Protein AF-V4PB56-F1 (afdb_monomer_lite)

Radius of gyration: 33.71 Å; chains: 1; bounding box: 102×96×97 Å

Secondary structure (DSSP, 8-state):
--------HHHHHHHHHHHHHHHHHHHHHHTTSHHHHHHHTTT-HHHHHHHHHHHHHHHHHTS---SS--HHHHHHHHHHHHHHHHHHTPPPP-----SS-TTSSTTTGGG----HHHHHHHHHHHHHHTT--------PPPP--S---TT-EEE-TTT--EEEEEEEEETTEEEESS-EEE-SS-TT--HHHHHTT-EEEEHHHHSS-EEEEEEEEEE-TTT--EEEEEEE-TTS-EEEEE--EE-SS-SS--PPPP--SS---PPPPTT-BS-EEEEEEPPPPPPPPPEEEEEETTEEEEEPPPPPPPPPPPPPEEEEE-GGG--EEE-STT--SEEEEEEPPPPPPPPPEEEEES-PPPPPPPPPPPPPEEEEE-S-EEEESTT--SEEEEEE--PPPPPPPEEEEEEEPPPPPPP-----EEEEE-S-EEEESTT--SEEEEEEPPPPPPPPPEEEEEEEPPP--PPPPP--EEEEE-SEEEEESTT--SEEEEEEPPPPPPPPPEESSEEPPPS-PPPPPPP--EEEEE-TT-EEEEESTT--SEEEEEEPPPPPPPPPEESSEEEPPPPPPPPPP--EEEEE-TT-EEEEESTT--SEEEEEEPPPPPPPPPEESSEEEPPPP-PPPPP--EEEEE-TT-EEEEESTT--SEEEEEEPPPPPPPPPEESSEEEPPP--PPPPPPPEEEEE-SEEEEESTT--SEEEEEEPPPPPPPPPEESSEEEPPPPPPPPPPPPEEEEE-S-EEES-TTS-TTS-B---SEEEEEEPPPPPPPPPEESSEEEPPPPPPPPPPPPEEEEE-S-EEEESBT--SEEEEEEPPPPPPPPPEEEEEEEPPPPPPSTT-PPPPEEEEE-S-EEEESTT--SEEEEEEPPPPPPPPPEEEEEEEEPPPP-PPPPPPPEEEEE-S-EEEESTT--SEEEEEEPPPPPPPPPEEEEESSEEEEEPPPPPPPPPPPPEEEEE--EEEE-STT-EEEEPPEEEE-STT--SEEEEEEPPPPPPPPPEEEEEEEESEEEEEEEPPPPPPPPPPPPEEEEE--EEEE-STT--SEEEEEEPPPPPPPPPEEEEEEEEESSS-EEEEEEEEPPPPPPPPPP--EEEEE-S-EEE-STT--SEEEEEEPPPPPPPPPEEEEEEEEESS-EEEEEEEEPPPPP-

Sequence (1168 aa):
MTQSAKGSRAARLTKLVSYLEQLADQWQSDLRDPAVASAFHDRYSSGIRDLEATRALIAELMGTSQTKVPHEVLVSLHDALAVLVLLATRPVPVQSVTDAAVVDLASRAKAVQMDSSTRKLLKQVRAALLGLGLAAGLSLAFPAAAGTAVGDTIVNPETGVSSVVLKNEGGGKVVTDKYLLILTSLTGLTAKDATDKKEIIDPTIDGGTTKVKVVGVTINALTGQATKIRVEGAGGVQRDIVTFVDKSAEVGLIVPPPPGPGIVINPPASGDKNVVLDVQTAANGGNGRNGGGFKIFGVVIGVSAGDGGPGADAADIVKSVPSTHGLIETVSDKIAGIRVGSVGGGGGRGGDAAFSFGIDGGSGGKAGKGGNVTVTNNTSVTTKGLEAHGMHIYSRSGAGGVAGTVQFGIAKGGTGGAGNGGGTALGYNYGNITTTGTGAIGVLVQSLGGESGEGGSSYGIVGIPGSSLQAGTGGNASAYNFASVTTSGKGAHGVVAQSIGGSGGQAGDSIGIVALGNDGAGQGGNGGLAVAFSGQGSSILTTGLDAYGLVAQSIGGGGGDGGYAGGLVGLGGKGGAAGNGGKAEARLEGNGRIVTLKNGSFGIFAQSIGGGGGNGGVGGGLGGVGGKGAGGGDGGEVVVVTMADTSITTQGTGAHAIFAESVGKGGGVGGTGAGIVGVGGSGDGGGDAGFVSVTNAGRLITTGKAARGIFAQSVGGGGGAANGTGGLVSVGGSAGGGGIGGRIYVKNTGSIITGNPTLALTSEVGSDGIFAQSLGGGGGSGSASGGLVSLGGKGGGGGAGGRVDVENEGIITTQGVRARGIFAQSIGGGGGTGGDSGGLVSIGGTGGSGVLSTGGAVTVTNKGSVTTKGAVSSAIHAQSIGGGGGDGGTSGSVLLSIGGAGKDGGNAGTVIVNNYNNLNTTGNDSHGIFAQAVGGGGGSGGSSTSVSAFVGVSIGGEGGKGGEGGKVELHSFDRTVDLGGGQNVTLSPLIYTKGDRAMGIFAQSVGGGGGTGGFAAQTSIGYGISLAAAVGGKGGEGGKGGLVDLTGNAVIRTEGAYSAGVFVQSVGGGGGNGGFSVAVAVSGNVDGPSGSFALGLGGKGGKGGFGDKVTVNM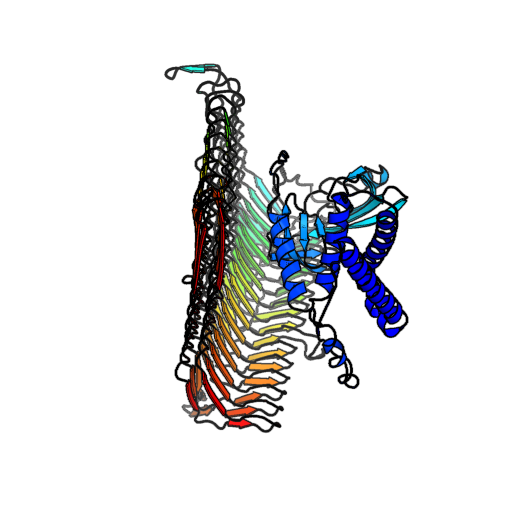GGAIQTTGAFSTGLLTQSVGGGGGNGGFNVTVAAAAASGTAVAVGVGVGGAGGD

Foldseek 3Di:
DDDDDPDDPVVVVVVVVVVVVVVVVVVVVQCVPPVVVVVPVVPCPPLVVLVVVLVVVVVVVVPDPDPDDDPVNVVSVVVNVVVVVVVVPDDDDDDDDDDDPPPPPVVVVVPDDDDPVVVVVVVVVVVVVVPDDDDDDDDDDDDDDDDDDQQFWWAQPVPRDIWGFNDDPPPQWTDTPVDTARAPDFPPDDQVQLVVQPWDFDCVPPNTDFIWTWNGFDADPVPRTTQKTWTAHDPRDIDIDGHIDGCVVVPVDPDDDPDDPDDPPDPAPPFWPLAADAAWEFAAWAAWAAWEAEADPNDGPIGATAATAAWAAWEAEAEEAAQVSAEGEGADAQAESYEHEFETYEWHATYAYEHYEARETHATHAKYEWHAYAYEYQYEYEYHHHQHEHHAWETYIYATYAIYAYPEYDYEWYEWYEKEWGEHTHYHYNYAYEYEEALYEHAEWFFEWYAIYEWYWYEYAETHIYAIEATYWFEATAYEYAEEFEFEEANHEYHEWETEWYEWYATYATEHQHWEWDAETYEWYWGEEWEWYYEAHYEFEYYHALYEYTYWEWEIYEWYAIYAFEHQWFEWYEIYEIYATEETEYEYYHLYEFEYEEANYEHYHTEFEIYEWYAIYWTDHQWFEWYAIYEWYETYEYYYYYAQNYEFE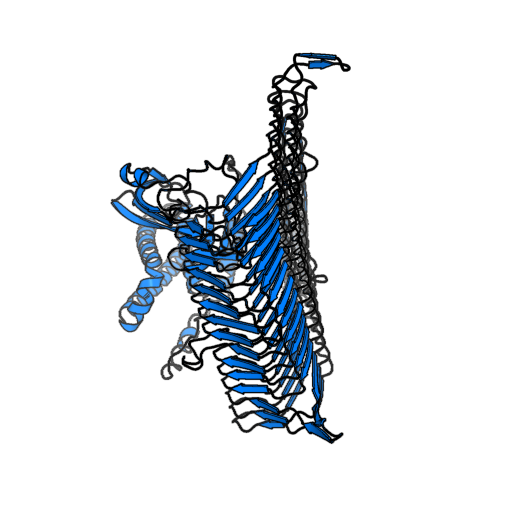YEYALHEHEHTEWEWAEIYEIYWTEHQEGEWYETAETYATYEYEHEANYEFEYEHAQHEHYHAEFEWYEKYAIEAYEHQEYEWYAIYETYAGYEYEYAHQHEFEWYDPPDDQARHANHAHYAAEFEWYEWYEIYAYEHQEYEWYEIAEIAAGYEYEYHHQEEFEFGHAQHAHYAHEFWFYAWYAIYAYEHQAYEWYAIHAQQNRETYEYEYAHNYEFEYYEALYEHEATEWEWYEWYAIYAYEHAAEWEWYATYEIYFTEEYEYEAAAEFHYEYHSYEHYHAEFEWYEWYATYAIHYHYAAHHEWEWYAIYETYAWYEYEYEFEWDWDDPPPPDTDTHGHEQEYEEAQYESDDHETEWYEWYATYAIEYAYEYEAHHEWETETYAIYATYWFHEYEAAYAHAFEYEYAQYEREAYETEWYEWYATYAIEWHIEYEYEAEEHETETHIEWYAIYAIYWGDDYYHHYNYHFYYHYHPYHRYHYYTYIYHWYHWYHYHWYFYYYYPYHYYTHTHYYIYHIYD

pLDDT: mean 78.64, std 21.54, range [19.38, 98.88]

Structure (mmCIF, N/CA/C/O backbone):
data_AF-V4PB56-F1
#
_entry.id   AF-V4PB56-F1
#
loop_
_atom_site.group_PDB
_atom_site.id
_atom_site.type_symbol
_atom_site.label_atom_id
_atom_site.label_alt_id
_atom_site.label_comp_id
_atom_site.label_asym_id
_atom_site.label_entity_id
_atom_site.label_seq_id
_atom_site.pdbx_PDB_ins_code
_atom_site.Cartn_x
_atom_site.Cartn_y
_atom_site.Cartn_z
_atom_site.occupancy
_atom_site.B_iso_or_equiv
_atom_site.auth_seq_id
_atom_site.auth_comp_id
_atom_site.auth_asym_id
_atom_site.auth_atom_id
_atom_site.pdbx_PDB_model_num
ATOM 1 N N . MET A 1 1 ? -40.293 43.004 15.424 1.00 28.58 1 MET A N 1
ATOM 2 C CA . MET A 1 1 ? -39.685 44.328 15.170 1.00 28.58 1 MET A CA 1
ATOM 3 C C . MET A 1 1 ? -39.464 44.458 13.662 1.00 28.58 1 MET A C 1
ATOM 5 O O . MET A 1 1 ? -38.568 43.811 13.150 1.00 28.58 1 MET A O 1
ATOM 9 N N . THR A 1 2 ? -40.450 44.866 12.858 1.00 23.12 2 THR A N 1
ATOM 10 C CA . THR A 1 2 ? -40.868 46.248 12.511 1.00 23.12 2 THR A CA 1
ATOM 11 C C . THR A 1 2 ? -39.790 47.127 11.854 1.00 23.12 2 THR A C 1
ATOM 13 O O . THR A 1 2 ? -38.878 47.590 12.521 1.00 23.12 2 THR A O 1
ATOM 16 N N . GLN A 1 3 ? -40.041 47.407 10.566 1.00 24.12 3 GLN A N 1
ATOM 17 C CA . GLN A 1 3 ? -39.770 48.623 9.778 1.00 24.12 3 GLN A CA 1
ATOM 18 C C . GLN A 1 3 ? -38.356 49.016 9.288 1.00 24.12 3 GLN A C 1
ATOM 20 O O . GLN A 1 3 ? -37.435 49.278 10.044 1.00 24.12 3 GLN A O 1
ATOM 25 N N . SER A 1 4 ? -38.347 49.255 7.966 1.00 30.77 4 SER A N 1
ATOM 26 C CA . SER A 1 4 ? -37.673 50.335 7.227 1.00 30.77 4 SER A CA 1
ATOM 27 C C . SER A 1 4 ? -36.151 50.290 7.042 1.00 30.77 4 SER A C 1
ATOM 29 O O . SER A 1 4 ? -35.387 50.680 7.912 1.00 30.77 4 SER A O 1
ATOM 31 N N . ALA A 1 5 ? -35.728 49.943 5.821 1.00 28.23 5 ALA A N 1
ATOM 32 C CA . ALA A 1 5 ? -34.806 50.779 5.044 1.00 28.23 5 ALA A CA 1
ATOM 33 C C . ALA A 1 5 ? -34.756 50.293 3.584 1.00 28.23 5 ALA A C 1
ATOM 35 O O . ALA A 1 5 ? -34.077 49.320 3.246 1.00 28.23 5 ALA A O 1
ATOM 36 N N . LYS A 1 6 ? -35.449 51.014 2.692 1.00 39.94 6 LYS A N 1
ATOM 37 C CA . LYS A 1 6 ? -35.021 51.151 1.294 1.00 39.94 6 LYS A CA 1
ATOM 38 C C . LYS A 1 6 ? -33.626 51.787 1.329 1.00 39.94 6 LYS A C 1
ATOM 40 O O . LYS A 1 6 ? -33.512 52.996 1.477 1.00 39.94 6 LYS A O 1
ATOM 45 N N . GLY A 1 7 ? -32.577 50.976 1.264 1.00 31.12 7 GLY A N 1
ATOM 46 C CA . GLY A 1 7 ? -31.195 51.442 1.181 1.00 31.12 7 GLY A CA 1
ATOM 47 C C . GLY A 1 7 ? -30.577 50.948 -0.116 1.00 31.12 7 GLY A C 1
ATOM 48 O O . GLY A 1 7 ? -30.566 49.741 -0.367 1.00 31.12 7 GLY A O 1
ATOM 49 N N . SER A 1 8 ? -30.091 51.873 -0.943 1.00 42.34 8 SER A N 1
ATOM 50 C CA . SER A 1 8 ? -29.302 51.575 -2.139 1.00 42.34 8 SER A CA 1
ATOM 51 C C . SER A 1 8 ? -28.120 50.655 -1.795 1.00 42.34 8 SER A C 1
ATOM 53 O O . SER A 1 8 ? -27.670 50.589 -0.651 1.00 42.34 8 SER A O 1
ATOM 55 N N . ARG A 1 9 ? -27.598 49.927 -2.790 1.00 36.91 9 ARG A N 1
ATOM 56 C CA . ARG A 1 9 ? -26.461 48.987 -2.674 1.00 36.91 9 ARG A CA 1
ATOM 57 C C . ARG A 1 9 ? -25.256 49.576 -1.905 1.00 36.91 9 ARG A C 1
ATOM 59 O O . ARG A 1 9 ? -24.559 48.828 -1.229 1.00 36.91 9 ARG A O 1
ATOM 66 N N . ALA A 1 10 ? -25.093 50.902 -1.930 1.00 38.09 10 ALA A N 1
ATOM 67 C CA . ALA A 1 10 ? -24.121 51.665 -1.147 1.00 38.09 10 ALA A CA 1
ATOM 68 C C . ALA A 1 10 ? -24.331 51.566 0.379 1.00 38.09 10 ALA A C 1
ATOM 70 O O . ALA A 1 10 ? -23.381 51.283 1.095 1.00 38.09 10 ALA A O 1
ATOM 71 N N . ALA A 1 11 ? -25.563 51.674 0.891 1.00 39.78 11 ALA A N 1
ATOM 72 C CA . ALA A 1 11 ? -25.841 51.618 2.333 1.00 39.78 11 ALA A CA 1
ATOM 73 C C . ALA A 1 11 ? -25.547 50.237 2.956 1.00 39.78 11 ALA A C 1
ATOM 75 O O . ALA A 1 11 ? -25.215 50.135 4.136 1.00 39.78 11 ALA A O 1
ATOM 76 N N . ARG A 1 12 ? -25.643 49.159 2.162 1.00 42.38 12 ARG A N 1
ATOM 77 C CA . ARG A 1 12 ? -25.242 47.804 2.584 1.00 42.38 12 ARG A CA 1
ATOM 78 C C . ARG A 1 12 ? -23.722 47.632 2.598 1.00 42.38 12 ARG A C 1
ATOM 80 O O . ARG A 1 12 ? -23.222 46.921 3.463 1.00 42.38 12 ARG A O 1
ATOM 87 N N . LEU A 1 13 ? -23.010 48.300 1.687 1.00 44.38 13 LEU A N 1
ATOM 88 C CA . LEU A 1 13 ? -21.546 48.325 1.659 1.00 44.38 13 LEU A CA 1
ATOM 89 C C . LEU A 1 13 ? -20.988 49.121 2.845 1.00 44.38 13 LEU A C 1
ATOM 91 O O . LEU A 1 13 ? -20.124 48.615 3.546 1.00 44.38 13 LEU A O 1
ATOM 95 N N . THR A 1 14 ? -21.548 50.298 3.147 1.00 44.75 14 THR A N 1
ATOM 96 C CA . THR A 1 14 ? -21.146 51.113 4.308 1.00 44.75 14 THR A CA 1
ATOM 97 C C . THR A 1 14 ? -21.317 50.353 5.625 1.00 44.75 14 THR A C 1
ATOM 99 O O . THR A 1 14 ? -20.460 50.423 6.497 1.00 44.75 14 THR A O 1
ATOM 102 N N . LYS A 1 15 ? -22.389 49.559 5.750 1.00 45.72 15 LYS A N 1
ATOM 103 C CA . LYS A 1 15 ? -22.654 48.746 6.947 1.00 45.72 15 LYS A CA 1
ATOM 104 C C . LYS A 1 15 ? -21.724 47.530 7.075 1.00 45.72 15 LYS A C 1
ATOM 106 O O . LYS A 1 15 ? -21.438 47.094 8.185 1.00 45.72 15 LYS A O 1
ATOM 111 N N . LEU A 1 16 ? -21.263 46.980 5.948 1.00 45.06 16 LEU A N 1
ATOM 112 C CA . LEU A 1 16 ? -20.249 45.923 5.917 1.00 45.06 16 LEU A CA 1
ATOM 113 C C . LEU A 1 16 ? -18.868 46.486 6.281 1.00 45.06 16 LEU A C 1
ATOM 115 O O . LEU A 1 16 ? -18.164 45.881 7.079 1.00 45.06 16 LEU A O 1
ATOM 119 N N . VAL A 1 17 ? -18.525 47.669 5.763 1.00 48.12 17 VAL A N 1
ATOM 120 C CA . VAL A 1 17 ? -17.274 48.378 6.076 1.00 48.12 17 VAL A CA 1
ATOM 121 C C . VAL A 1 17 ? -17.198 48.720 7.564 1.00 48.12 17 VAL A C 1
ATOM 123 O O . VAL A 1 17 ? -16.219 48.355 8.203 1.00 48.12 17 VAL A O 1
ATOM 126 N N . SER A 1 18 ? -18.265 49.263 8.162 1.00 47.00 18 SER A N 1
ATOM 127 C CA . SER A 1 18 ? -18.291 49.532 9.610 1.00 47.00 18 SER A CA 1
ATOM 128 C C . SER A 1 18 ? -18.131 48.270 10.470 1.00 47.00 18 SER A C 1
ATOM 130 O O . SER A 1 18 ? -17.636 48.335 11.590 1.00 47.00 18 SER A O 1
ATOM 132 N N . TYR A 1 19 ? -18.557 47.109 9.959 1.00 46.34 19 TYR A N 1
ATOM 133 C CA . TYR A 1 19 ? -18.422 45.829 10.661 1.00 46.34 19 TYR A CA 1
ATOM 134 C C . TYR A 1 19 ? -16.990 45.287 10.584 1.00 46.34 19 TYR A C 1
ATOM 136 O O . TYR A 1 19 ? -16.505 44.692 11.541 1.00 46.34 19 TYR A O 1
ATOM 144 N N . LEU A 1 20 ? -16.308 45.513 9.458 1.00 46.47 20 LEU A N 1
ATOM 145 C CA . LEU A 1 20 ? -14.903 45.152 9.272 1.00 46.47 20 LEU A CA 1
ATOM 146 C C . LEU A 1 20 ? -13.974 46.061 10.090 1.00 46.47 20 LEU A C 1
ATOM 148 O O . LEU A 1 20 ? -13.010 45.565 10.663 1.00 46.47 20 LEU A O 1
ATOM 152 N N . GLU A 1 21 ? -14.300 47.351 10.214 1.00 48.50 21 GLU A N 1
ATOM 153 C CA . GLU A 1 21 ? -13.568 48.291 11.077 1.00 48.50 21 GLU A CA 1
ATOM 154 C C . GLU A 1 21 ? -13.680 47.909 12.561 1.00 48.50 21 GLU A C 1
ATOM 156 O O . GLU A 1 21 ? -12.662 47.807 13.240 1.00 48.50 21 GLU A O 1
ATOM 161 N N . GLN A 1 22 ? -14.880 47.567 13.049 1.00 49.53 22 GLN A N 1
ATOM 162 C CA . GLN A 1 22 ? -15.059 47.090 14.430 1.00 49.53 22 GLN A CA 1
ATOM 163 C C . GLN A 1 22 ? -14.294 45.791 14.726 1.00 49.53 22 GLN A C 1
ATOM 165 O O . GLN A 1 22 ? -13.806 45.600 15.838 1.00 49.53 22 GLN A O 1
ATOM 170 N N . LEU A 1 23 ? -14.174 44.897 13.742 1.00 47.34 23 LEU A N 1
ATOM 171 C CA . LEU A 1 23 ? -13.438 43.639 13.884 1.00 47.34 23 LEU A CA 1
ATOM 172 C C . LEU A 1 23 ? -11.919 43.864 13.918 1.00 47.34 23 LEU A C 1
ATOM 174 O O . LEU A 1 23 ? -11.218 43.202 14.683 1.00 47.34 23 LEU A O 1
ATOM 178 N N . ALA A 1 24 ? -11.424 44.816 13.125 1.00 48.12 24 ALA A N 1
ATOM 179 C CA . ALA A 1 24 ? -10.018 45.205 13.106 1.00 48.12 24 ALA A CA 1
ATOM 180 C C . ALA A 1 24 ? -9.594 45.899 14.413 1.00 48.12 24 ALA A C 1
ATOM 182 O O . ALA A 1 24 ? -8.543 45.567 14.967 1.00 48.12 24 ALA A O 1
ATOM 183 N N . ASP A 1 25 ? -10.432 46.790 14.950 1.00 48.88 25 ASP A N 1
ATOM 184 C CA . ASP A 1 25 ? -10.174 47.473 16.226 1.00 48.88 25 ASP A CA 1
ATOM 185 C C . ASP A 1 25 ? -10.176 46.490 17.409 1.00 48.88 25 ASP A C 1
ATOM 187 O O . ASP A 1 25 ? -9.326 46.572 18.301 1.00 48.88 25 ASP A O 1
ATOM 191 N N . GLN A 1 26 ? -11.075 45.500 17.387 1.00 47.47 26 GLN A N 1
ATOM 192 C CA . GLN A 1 26 ? -11.110 44.419 18.375 1.00 47.47 26 GLN A CA 1
ATOM 193 C C . GLN A 1 26 ? -9.830 43.562 18.322 1.00 47.47 26 GLN A C 1
ATOM 195 O O . GLN A 1 26 ? -9.248 43.253 19.360 1.00 47.47 26 GLN A O 1
ATOM 200 N N . TRP A 1 27 ? -9.327 43.243 17.125 1.00 47.38 27 TRP A N 1
ATOM 201 C CA . TRP A 1 27 ? -8.072 42.498 16.949 1.00 47.38 27 TRP A CA 1
ATOM 202 C C . TRP A 1 27 ? -6.826 43.281 17.382 1.00 47.38 27 TRP A C 1
ATOM 204 O O . TRP A 1 27 ? -5.908 42.703 17.964 1.00 47.38 27 TRP A O 1
ATOM 214 N N . GLN A 1 28 ? -6.788 44.598 17.165 1.00 47.66 28 GLN A N 1
ATOM 215 C CA . GLN A 1 28 ? -5.710 45.451 17.685 1.00 47.66 28 GLN A CA 1
ATOM 216 C C . GLN A 1 28 ? -5.757 45.633 19.210 1.00 47.66 28 GLN A C 1
ATOM 218 O O . GLN A 1 28 ? -4.736 45.953 19.824 1.00 47.66 28 GLN A O 1
ATOM 223 N N . SER A 1 29 ? -6.924 45.464 19.830 1.00 47.97 29 SER A N 1
ATOM 224 C CA . SER A 1 29 ? -7.082 45.411 21.288 1.00 47.97 29 SER A CA 1
ATOM 225 C C . SER A 1 29 ? -6.464 44.129 21.856 1.00 47.97 29 SER A C 1
ATOM 227 O O . SER A 1 29 ? -5.644 44.198 22.773 1.00 47.97 29 SER A O 1
ATOM 229 N N . ASP A 1 30 ? -6.777 42.980 21.256 1.00 46.22 30 ASP A N 1
ATOM 230 C CA . ASP A 1 30 ? -6.357 41.659 21.746 1.00 46.22 30 ASP A CA 1
ATOM 231 C C . ASP A 1 30 ? -4.837 41.411 21.593 1.00 46.22 30 ASP A C 1
ATOM 233 O O . ASP A 1 30 ? -4.246 40.638 22.344 1.00 46.22 30 ASP A O 1
ATOM 237 N N . LEU A 1 31 ? -4.170 42.126 20.678 1.00 45.72 31 LEU A N 1
ATOM 238 C CA . LEU A 1 31 ? -2.712 42.087 20.474 1.00 45.72 31 LEU A CA 1
ATOM 239 C C . LEU A 1 31 ? -1.893 42.875 21.515 1.00 45.72 31 LEU A C 1
ATOM 241 O O . LEU A 1 31 ? -0.664 42.791 21.506 1.00 45.72 31 LEU A O 1
ATOM 245 N N . ARG A 1 32 ? -2.532 43.645 22.408 1.00 46.03 32 ARG A N 1
ATOM 246 C CA . ARG A 1 32 ? -1.832 44.373 23.488 1.00 46.03 32 ARG A CA 1
ATOM 247 C C . ARG A 1 32 ? -1.581 43.514 24.725 1.00 46.03 32 ARG A C 1
ATOM 249 O O . ARG A 1 32 ? -0.851 43.955 25.610 1.00 46.03 32 ARG A O 1
ATOM 256 N N . ASP A 1 33 ? -2.148 42.308 24.778 1.00 48.03 33 ASP A N 1
ATOM 257 C CA . ASP A 1 33 ? -1.838 41.316 25.804 1.00 48.03 33 ASP A CA 1
ATOM 258 C C . ASP A 1 33 ? -0.538 40.563 25.435 1.00 48.03 33 ASP A C 1
ATOM 260 O O . ASP A 1 33 ? -0.502 39.836 24.430 1.00 48.03 33 ASP A O 1
ATOM 264 N N . PRO A 1 34 ? 0.543 40.695 26.229 1.00 42.47 34 PRO A N 1
ATOM 265 C CA . PRO A 1 34 ? 1.822 40.040 25.953 1.00 42.47 34 PRO A CA 1
ATOM 266 C C . PRO A 1 34 ? 1.729 38.507 25.877 1.00 42.47 34 PRO A C 1
ATOM 268 O O . PRO A 1 34 ? 2.538 37.880 25.187 1.00 42.47 34 PRO A O 1
ATOM 271 N N . ALA A 1 35 ? 0.749 37.892 26.552 1.00 41.84 35 ALA A N 1
ATOM 272 C CA . ALA A 1 35 ? 0.555 36.442 26.541 1.00 41.84 35 ALA A CA 1
ATOM 273 C C . ALA A 1 35 ? -0.042 35.941 25.214 1.00 41.84 35 ALA A C 1
ATOM 275 O O . ALA A 1 35 ? 0.277 34.837 24.775 1.00 41.84 35 ALA A O 1
ATOM 276 N N . VAL A 1 36 ? -0.848 36.767 24.537 1.00 42.88 36 VAL A N 1
ATOM 277 C CA . VAL A 1 36 ? -1.472 36.441 23.242 1.00 42.88 36 VAL A CA 1
ATOM 278 C C . VAL A 1 36 ? -0.528 36.758 22.077 1.00 42.88 36 VAL A C 1
ATOM 280 O O . VAL A 1 36 ? -0.443 35.985 21.121 1.00 42.88 36 VAL A O 1
ATOM 283 N N . ALA A 1 37 ? 0.252 37.838 22.176 1.00 40.84 37 ALA A N 1
ATOM 284 C CA . ALA A 1 37 ? 1.152 38.293 21.113 1.00 40.84 37 ALA A CA 1
ATOM 285 C C . ALA A 1 37 ? 2.232 37.258 20.726 1.00 40.84 37 ALA A C 1
ATOM 287 O O . ALA A 1 37 ? 2.543 37.113 19.543 1.00 40.84 37 ALA A O 1
ATOM 288 N N . SER A 1 38 ? 2.757 36.487 21.688 1.00 38.34 38 SER A N 1
ATOM 289 C CA . SER A 1 38 ? 3.800 35.475 21.428 1.00 38.34 38 SER A CA 1
ATOM 290 C C . SER A 1 38 ? 3.298 34.233 20.675 1.00 38.34 38 SER A C 1
ATOM 292 O O . SER A 1 38 ? 4.050 33.638 19.910 1.00 38.34 38 SER A O 1
ATOM 294 N N . ALA A 1 39 ? 2.017 33.875 20.817 1.00 38.69 39 ALA A N 1
ATOM 295 C CA . ALA A 1 39 ? 1.400 32.771 20.076 1.00 38.69 39 ALA A CA 1
ATOM 296 C C . ALA A 1 39 ? 0.920 33.185 18.668 1.00 38.69 39 ALA A C 1
ATOM 298 O O . ALA A 1 39 ? 0.705 32.329 17.806 1.00 38.69 39 ALA A O 1
ATOM 299 N N . PHE A 1 40 ? 0.742 34.490 18.431 1.00 38.03 40 PHE A N 1
ATOM 300 C CA . PHE A 1 40 ? 0.165 35.039 17.200 1.00 38.03 40 PHE A CA 1
ATOM 301 C C . PHE A 1 40 ? 1.208 35.509 16.170 1.00 38.03 40 PHE A C 1
ATOM 303 O O . PHE A 1 40 ? 0.939 35.443 14.968 1.00 38.03 40 PHE A O 1
ATOM 310 N N . HIS A 1 41 ? 2.393 35.953 16.610 1.00 37.94 41 HIS A N 1
ATOM 311 C CA . HIS A 1 41 ? 3.373 36.621 15.740 1.00 37.94 41 HIS A CA 1
ATOM 312 C C . HIS A 1 41 ? 3.963 35.715 14.642 1.00 37.94 41 HIS A C 1
ATOM 314 O O . HIS A 1 41 ? 4.175 36.174 13.521 1.00 37.94 41 HIS A O 1
ATOM 320 N N . ASP A 1 42 ? 4.123 34.415 14.909 1.00 38.09 42 ASP A N 1
ATOM 321 C CA . ASP A 1 42 ? 4.691 33.465 13.938 1.00 38.09 42 ASP A CA 1
ATOM 322 C C . ASP A 1 42 ? 3.676 32.940 12.910 1.00 38.09 42 ASP A C 1
ATOM 324 O O . ASP A 1 42 ? 4.062 32.317 11.920 1.00 38.09 42 ASP A O 1
ATOM 328 N N . ARG A 1 43 ? 2.368 33.156 13.123 1.00 39.03 43 ARG A N 1
ATOM 329 C CA . ARG A 1 43 ? 1.326 32.418 12.387 1.00 39.03 43 ARG A CA 1
ATOM 330 C C . ARG A 1 43 ? 0.503 33.251 11.396 1.00 39.03 43 ARG A C 1
ATOM 332 O O . ARG A 1 43 ? -0.079 32.651 10.498 1.00 39.03 43 ARG A O 1
ATOM 339 N N . TYR A 1 44 ? 0.467 34.586 11.502 1.00 43.97 44 TYR A N 1
ATOM 340 C CA . TYR A 1 44 ? -0.449 35.417 10.689 1.00 43.97 44 TYR A CA 1
ATOM 341 C C . TYR A 1 44 ? 0.111 36.759 10.173 1.00 43.97 44 TYR A C 1
ATOM 343 O O . TYR A 1 44 ? -0.655 37.626 9.754 1.00 43.97 44 TYR A O 1
ATOM 351 N N . SER A 1 45 ? 1.434 36.941 10.138 1.00 41.19 45 SER A N 1
ATOM 352 C CA . SER A 1 45 ? 2.070 38.203 9.709 1.00 41.19 45 SER A CA 1
ATOM 353 C C . SER A 1 45 ? 1.767 38.623 8.258 1.00 41.19 45 SER A C 1
ATOM 355 O O . SER A 1 45 ? 1.793 39.816 7.953 1.00 41.19 45 SER A O 1
ATOM 357 N N . SER A 1 46 ? 1.418 37.686 7.368 1.00 38.69 46 SER A N 1
ATOM 358 C CA . SER A 1 46 ? 0.992 37.985 5.992 1.00 38.69 46 SER A CA 1
ATOM 359 C C . SER A 1 46 ? -0.411 38.600 5.920 1.00 38.69 46 SER A C 1
ATOM 361 O O . SER A 1 46 ? -0.607 39.577 5.206 1.00 38.69 46 SER A O 1
ATOM 363 N N . GLY A 1 47 ? -1.361 38.114 6.728 1.00 39.50 47 GLY A N 1
ATOM 364 C CA . GLY A 1 47 ? -2.745 38.605 6.722 1.00 39.50 47 GLY A CA 1
ATOM 365 C C . GLY A 1 47 ? -2.907 40.035 7.250 1.00 39.50 47 GLY A C 1
ATOM 366 O O . GLY A 1 47 ? -3.846 40.727 6.871 1.00 39.50 47 GLY A O 1
ATOM 367 N N . ILE A 1 48 ? -1.977 40.507 8.089 1.00 40.91 48 ILE A N 1
ATOM 368 C CA . ILE A 1 48 ? -1.968 41.886 8.609 1.00 40.91 48 ILE A CA 1
ATOM 369 C C . ILE A 1 48 ? -1.546 42.884 7.516 1.00 40.91 48 ILE A C 1
ATOM 371 O O . ILE A 1 48 ? -2.154 43.947 7.394 1.00 40.91 48 ILE A O 1
ATOM 375 N N . ARG A 1 49 ? -0.567 42.521 6.671 1.00 43.62 49 ARG A N 1
ATOM 376 C CA . ARG A 1 49 ? -0.133 43.348 5.528 1.00 43.62 49 ARG A CA 1
ATOM 377 C C . ARG A 1 49 ? -1.224 43.480 4.462 1.00 43.62 49 ARG A C 1
ATOM 379 O O . ARG A 1 49 ? -1.390 44.561 3.899 1.00 43.62 49 ARG A O 1
ATOM 386 N N . ASP A 1 50 ? -2.001 42.422 4.243 1.00 43.28 50 ASP A N 1
ATOM 387 C CA . ASP A 1 50 ? -3.111 42.429 3.282 1.00 43.28 50 ASP A CA 1
ATOM 388 C C . ASP A 1 50 ? -4.314 43.248 3.785 1.00 43.28 50 ASP A C 1
ATOM 390 O O . ASP A 1 50 ? -5.022 43.878 2.995 1.00 43.28 50 ASP A O 1
ATOM 394 N N . LEU A 1 51 ? -4.519 43.331 5.105 1.00 42.28 51 LEU A N 1
ATOM 395 C CA . LEU A 1 51 ? -5.583 44.140 5.708 1.00 42.28 51 LEU A CA 1
ATOM 396 C C . LEU A 1 51 ? -5.279 45.651 5.645 1.00 42.28 51 LEU A C 1
ATOM 398 O O . LEU A 1 51 ? -6.175 46.448 5.361 1.00 42.28 51 LEU A O 1
ATOM 402 N N . GLU A 1 52 ? -4.019 46.056 5.840 1.00 44.78 52 GLU A N 1
ATOM 403 C CA . GLU A 1 52 ? -3.585 47.452 5.660 1.00 44.78 52 GLU A CA 1
ATOM 404 C C . GLU A 1 52 ? -3.629 47.890 4.187 1.00 44.78 52 GLU A C 1
ATOM 406 O O . GLU A 1 52 ? -4.081 49.000 3.894 1.00 44.78 52 GLU A O 1
ATOM 411 N N . ALA A 1 53 ? -3.268 47.002 3.251 1.00 42.31 53 ALA A N 1
ATOM 412 C CA . ALA A 1 53 ? -3.428 47.236 1.812 1.00 42.31 53 ALA A CA 1
ATOM 413 C C . ALA A 1 53 ? -4.910 47.390 1.413 1.00 42.31 53 ALA A C 1
ATOM 415 O O . ALA A 1 53 ? -5.266 48.267 0.623 1.00 42.31 53 ALA A O 1
ATOM 416 N N . THR A 1 54 ? -5.799 46.612 2.039 1.00 42.62 54 THR A N 1
ATOM 417 C CA . THR A 1 54 ? -7.256 46.710 1.847 1.00 42.62 54 THR A CA 1
ATOM 418 C C . THR A 1 54 ? -7.816 48.037 2.382 1.00 42.62 54 THR A C 1
ATOM 420 O O . THR A 1 54 ? -8.716 48.622 1.778 1.00 42.62 54 THR A O 1
ATOM 423 N N . ARG A 1 55 ? -7.253 48.577 3.472 1.00 42.97 55 ARG A N 1
ATOM 424 C CA . ARG A 1 55 ? -7.641 49.877 4.051 1.00 42.97 55 ARG A CA 1
ATOM 425 C C . ARG A 1 55 ? -7.298 51.056 3.131 1.00 42.97 55 ARG A C 1
ATOM 427 O O . ARG A 1 55 ? -8.092 51.990 3.024 1.00 42.97 55 ARG A O 1
ATOM 434 N N . ALA A 1 56 ? -6.160 50.993 2.435 1.00 45.59 56 ALA A N 1
ATOM 435 C CA . ALA A 1 56 ? -5.762 51.990 1.438 1.00 45.59 56 ALA A CA 1
ATOM 436 C C . ALA A 1 56 ? -6.670 51.959 0.191 1.00 45.59 56 ALA A C 1
ATOM 438 O O . ALA A 1 56 ? -7.107 53.007 -0.280 1.00 45.59 56 ALA A O 1
ATOM 439 N N . LEU A 1 57 ? -7.040 50.759 -0.271 1.00 43.06 57 LEU A N 1
ATOM 440 C CA . LEU A 1 57 ? -7.910 50.549 -1.435 1.00 43.06 57 LEU A CA 1
ATOM 441 C C . LEU A 1 57 ? -9.366 51.004 -1.184 1.00 43.06 57 LEU A C 1
ATOM 443 O O . LEU A 1 57 ? -10.042 51.520 -2.075 1.00 43.06 57 LEU A O 1
ATOM 447 N N . ILE A 1 58 ? -9.860 50.847 0.050 1.00 44.09 58 ILE A N 1
ATOM 448 C CA . ILE A 1 58 ? -11.208 51.283 0.463 1.00 44.09 58 ILE A CA 1
ATOM 449 C C . ILE A 1 58 ? -11.310 52.815 0.542 1.00 44.09 58 ILE A C 1
ATOM 451 O O . ILE A 1 58 ? -12.346 53.376 0.176 1.00 44.09 58 ILE A O 1
ATOM 455 N N . ALA A 1 59 ? -10.245 53.506 0.958 1.00 44.38 59 ALA A N 1
ATOM 456 C CA . ALA A 1 59 ? -10.203 54.970 0.962 1.00 44.38 59 ALA A CA 1
ATOM 457 C C . ALA A 1 59 ? -10.268 55.559 -0.464 1.00 44.38 59 ALA A C 1
ATOM 459 O O . ALA A 1 59 ? -10.900 56.594 -0.676 1.00 44.38 59 ALA A O 1
ATOM 460 N N . GLU A 1 60 ? -9.698 54.862 -1.451 1.00 44.22 60 GLU A N 1
ATOM 461 C CA . GLU A 1 60 ? -9.731 55.232 -2.875 1.00 44.22 60 GLU A CA 1
ATOM 462 C C . GLU A 1 60 ? -11.123 55.012 -3.515 1.00 44.22 60 GLU A C 1
ATOM 464 O O . GLU A 1 60 ? -11.602 55.824 -4.314 1.00 44.22 60 GLU A O 1
ATOM 469 N N . LEU A 1 61 ? -11.844 53.971 -3.080 1.00 41.66 61 LEU A N 1
ATOM 470 C CA . LEU A 1 61 ? -13.230 53.676 -3.484 1.00 41.66 61 LEU A CA 1
ATOM 471 C C . LEU A 1 61 ? -14.265 54.667 -2.935 1.00 41.66 61 LEU A C 1
ATOM 473 O O . LEU A 1 61 ? -15.292 54.886 -3.575 1.00 41.66 61 LEU A O 1
ATOM 477 N N . MET A 1 62 ? -14.023 55.276 -1.770 1.00 41.62 62 MET A N 1
ATOM 478 C CA . MET A 1 62 ? -14.928 56.295 -1.216 1.00 41.62 62 MET A CA 1
ATOM 479 C C . MET A 1 62 ? -14.767 57.675 -1.876 1.00 41.62 62 MET A C 1
ATOM 481 O O . MET A 1 62 ? -15.642 58.525 -1.720 1.00 41.62 62 MET A O 1
ATOM 485 N N . GLY A 1 63 ? -13.687 57.892 -2.636 1.00 42.78 63 GLY A N 1
ATOM 486 C CA . GLY A 1 63 ? -13.416 59.144 -3.349 1.00 42.78 63 GLY A CA 1
ATOM 487 C C . GLY A 1 63 ? -13.922 59.205 -4.795 1.00 42.78 63 GLY A C 1
ATOM 488 O O . GLY A 1 63 ? -13.886 60.277 -5.397 1.00 42.78 63 GLY A O 1
ATOM 489 N N . THR A 1 64 ? -14.396 58.099 -5.382 1.00 38.69 64 THR A N 1
ATOM 490 C CA . THR A 1 64 ? -14.704 58.021 -6.823 1.00 38.69 64 THR A CA 1
ATOM 491 C C . THR A 1 64 ? -16.195 57.776 -7.098 1.00 38.69 64 THR A C 1
ATOM 493 O O . THR A 1 64 ? -16.793 56.803 -6.652 1.00 38.69 64 THR A O 1
ATOM 496 N N . SER A 1 65 ? -16.834 58.666 -7.870 1.00 38.50 65 SER A N 1
ATOM 497 C CA . SER A 1 65 ? -18.278 58.626 -8.185 1.00 38.50 65 SER A CA 1
ATOM 498 C C . SER A 1 65 ? -18.659 57.720 -9.374 1.00 38.50 65 SER A C 1
ATOM 500 O O . SER A 1 65 ? -19.680 57.941 -10.029 1.00 38.50 65 SER A O 1
ATOM 502 N N . GLN A 1 66 ? -17.864 56.694 -9.690 1.00 34.28 66 GLN A N 1
ATOM 503 C CA . GLN A 1 66 ? -18.073 55.851 -10.876 1.00 34.28 66 GLN A CA 1
ATOM 504 C C . GLN A 1 66 ? -18.961 54.625 -10.584 1.00 34.28 66 GLN A C 1
ATOM 506 O O . GLN A 1 66 ? -18.807 53.920 -9.591 1.00 34.28 66 GLN A O 1
ATOM 511 N N . THR A 1 67 ? -19.904 54.343 -11.487 1.00 37.84 67 THR A N 1
ATOM 512 C CA . THR A 1 67 ? -20.986 53.345 -11.353 1.00 37.84 67 THR A CA 1
ATOM 513 C C . THR A 1 67 ? -20.589 51.894 -11.681 1.00 37.84 67 THR A C 1
ATOM 515 O O . THR A 1 67 ? -21.451 51.011 -11.692 1.00 37.84 67 THR A O 1
ATOM 518 N N . LYS A 1 68 ? -19.300 51.599 -11.895 1.00 37.00 68 LYS A N 1
ATOM 519 C CA . LYS A 1 68 ? -18.766 50.234 -12.057 1.00 37.00 68 LYS A CA 1
ATOM 520 C C . LYS A 1 68 ? -17.435 50.080 -11.320 1.00 37.00 68 LYS A C 1
ATOM 522 O O . LYS A 1 68 ? -16.488 50.802 -11.603 1.00 37.00 68 LYS A O 1
ATOM 527 N N . VAL A 1 69 ? -17.379 49.107 -10.411 1.00 41.12 69 VAL A N 1
ATOM 528 C CA . VAL A 1 69 ? -16.159 48.719 -9.687 1.00 41.12 69 VAL A CA 1
ATOM 529 C C . VAL A 1 69 ? -15.308 47.810 -10.595 1.00 41.12 69 VAL A C 1
ATOM 531 O O . VAL A 1 69 ? -15.866 46.845 -11.130 1.00 41.12 69 VAL A O 1
ATOM 534 N N . PRO A 1 70 ? -14.005 48.088 -10.800 1.00 39.28 70 PRO A N 1
ATOM 535 C CA . PRO A 1 70 ? -13.112 47.266 -11.622 1.00 39.28 70 PRO A CA 1
ATOM 536 C C . PRO A 1 70 ? -12.969 45.827 -11.104 1.00 39.28 70 PRO A C 1
ATOM 538 O O . PRO A 1 70 ? -13.000 45.575 -9.901 1.00 39.28 70 PRO A O 1
ATOM 541 N N . HIS A 1 71 ? -12.791 44.877 -12.023 1.00 34.94 71 HIS A N 1
ATOM 542 C CA . HIS A 1 71 ? -12.716 43.436 -11.745 1.00 34.94 71 HIS A CA 1
ATOM 543 C C . HIS A 1 71 ? -11.584 43.066 -10.767 1.00 34.94 71 HIS A C 1
ATOM 545 O O . HIS A 1 71 ? -11.762 42.206 -9.911 1.00 34.94 71 HIS A O 1
ATOM 551 N N . GLU A 1 72 ? -10.459 43.775 -10.828 1.00 40.00 72 GLU A N 1
ATOM 552 C CA . GLU A 1 72 ? -9.285 43.583 -9.963 1.00 40.00 72 GLU A CA 1
ATOM 553 C C . GLU A 1 72 ? -9.595 43.867 -8.481 1.00 40.00 72 GLU A C 1
ATOM 555 O O . GLU A 1 72 ? -9.163 43.137 -7.590 1.00 40.00 72 GLU A O 1
ATOM 560 N N . VAL A 1 73 ? -10.457 44.852 -8.211 1.00 38.97 73 VAL A N 1
ATOM 561 C CA . VAL A 1 73 ? -10.902 45.221 -6.857 1.00 38.97 73 VAL A CA 1
ATOM 562 C C . VAL A 1 73 ? -11.856 44.169 -6.272 1.00 38.97 73 VAL A C 1
ATOM 564 O O . VAL A 1 73 ? -11.827 43.888 -5.076 1.00 38.97 73 VAL A O 1
ATOM 567 N N . LEU A 1 74 ? -12.689 43.545 -7.113 1.00 39.19 74 LEU A N 1
ATOM 568 C CA . LEU A 1 74 ? -13.586 42.449 -6.720 1.00 39.19 74 LEU A CA 1
ATOM 569 C C . LEU A 1 74 ? -12.826 41.158 -6.396 1.00 39.19 74 LEU A C 1
ATOM 571 O O . LEU A 1 74 ? -13.256 40.420 -5.511 1.00 39.19 74 LEU A O 1
ATOM 575 N N . VAL A 1 75 ? -11.706 40.913 -7.078 1.00 38.06 75 VAL A N 1
ATOM 576 C CA . VAL A 1 75 ? -10.804 39.782 -6.816 1.00 38.06 75 VAL A CA 1
ATOM 577 C C . VAL A 1 75 ? -10.022 40.006 -5.517 1.00 38.06 75 VAL A C 1
ATOM 579 O O . VAL A 1 75 ? -9.998 39.126 -4.664 1.00 38.06 75 VAL A O 1
ATOM 582 N N . SER A 1 76 ? -9.517 41.217 -5.268 1.00 39.16 76 SER A N 1
ATOM 583 C CA . SER A 1 76 ? -8.825 41.518 -4.003 1.00 39.16 76 SER A CA 1
ATOM 584 C C . SER A 1 76 ? -9.759 41.440 -2.781 1.00 39.16 76 SER A C 1
ATOM 586 O O . SER A 1 76 ? -9.372 40.964 -1.714 1.00 39.16 76 SER A O 1
ATOM 588 N N . LEU A 1 77 ? -11.028 41.842 -2.938 1.00 39.41 77 LEU A N 1
ATOM 589 C CA . LEU A 1 77 ? -12.057 41.700 -1.900 1.00 39.41 77 LEU A CA 1
ATOM 590 C C . LEU A 1 77 ? -12.500 40.232 -1.710 1.00 39.41 77 LEU A C 1
ATOM 592 O O . LEU A 1 77 ? -12.903 39.853 -0.611 1.00 39.41 77 LEU A O 1
ATOM 596 N N . HIS A 1 78 ? -12.432 39.410 -2.766 1.00 38.66 78 HIS A N 1
ATOM 597 C CA . HIS A 1 78 ? -12.702 37.967 -2.738 1.00 38.66 78 HIS A CA 1
ATOM 598 C C . HIS A 1 78 ? -11.667 37.223 -1.887 1.00 38.66 78 HIS A C 1
ATOM 600 O O . HIS A 1 78 ? -12.049 36.416 -1.035 1.00 38.66 78 HIS A O 1
ATOM 606 N N . ASP A 1 79 ? -10.387 37.548 -2.058 1.00 39.81 79 ASP A N 1
ATOM 607 C CA . ASP A 1 79 ? -9.291 36.892 -1.342 1.00 39.81 79 ASP A CA 1
ATOM 608 C C . ASP A 1 79 ? -9.264 37.280 0.141 1.00 39.81 79 ASP A C 1
ATOM 610 O O . ASP A 1 79 ? -9.167 36.408 1.010 1.00 39.81 79 ASP A O 1
ATOM 614 N N . ALA A 1 80 ? -9.506 38.556 0.458 1.00 40.16 80 ALA A N 1
ATOM 615 C CA . ALA A 1 80 ? -9.634 39.015 1.842 1.00 40.16 80 ALA A CA 1
ATOM 616 C C . ALA A 1 80 ? -10.796 38.321 2.588 1.00 40.16 80 ALA A C 1
ATOM 618 O O . ALA A 1 80 ? -10.655 37.919 3.747 1.00 40.16 80 ALA A O 1
ATOM 619 N N . LEU A 1 81 ? -11.943 38.112 1.923 1.00 41.03 81 LEU A N 1
ATOM 620 C CA . LEU A 1 81 ? -13.091 37.410 2.513 1.00 41.03 81 LEU A CA 1
ATOM 621 C C . LEU A 1 81 ? -12.851 35.898 2.649 1.00 41.03 81 LEU A C 1
ATOM 623 O O . LEU A 1 81 ? -13.336 35.282 3.601 1.00 41.03 81 LEU A O 1
ATOM 627 N N . ALA A 1 82 ? -12.119 35.290 1.711 1.00 38.94 82 ALA A N 1
ATOM 628 C CA . ALA A 1 82 ? -11.776 33.870 1.740 1.00 38.94 82 ALA A CA 1
ATOM 629 C C . ALA A 1 82 ? -10.846 33.535 2.915 1.00 38.94 82 ALA A C 1
ATOM 631 O O . ALA A 1 82 ? -11.064 32.530 3.595 1.00 38.94 82 ALA A O 1
ATOM 632 N N . VAL A 1 83 ? -9.882 34.410 3.216 1.00 38.69 83 VAL A N 1
ATOM 633 C CA . VAL A 1 83 ? -8.985 34.279 4.376 1.00 38.69 83 VAL A CA 1
ATOM 634 C C . VAL A 1 83 ? -9.752 34.442 5.693 1.00 38.69 83 VAL A C 1
ATOM 636 O O . VAL A 1 83 ? -9.581 33.633 6.608 1.00 38.69 83 VAL A O 1
ATOM 639 N N . LEU A 1 84 ? -10.674 35.408 5.776 1.00 39.75 84 LEU A N 1
ATOM 640 C CA . LEU A 1 84 ? -11.498 35.633 6.972 1.00 39.75 84 LEU A CA 1
ATOM 641 C C . LEU A 1 84 ? -12.431 34.442 7.277 1.00 39.75 84 LEU A C 1
ATOM 643 O O . LEU A 1 84 ? -12.618 34.063 8.434 1.00 39.75 84 LEU A O 1
ATOM 647 N N . VAL A 1 85 ? -12.983 33.807 6.236 1.00 38.12 85 VAL A N 1
ATOM 648 C CA . VAL A 1 85 ? -13.810 32.593 6.358 1.00 38.12 85 VAL A CA 1
ATOM 649 C C . VAL A 1 85 ? -12.967 31.381 6.761 1.00 38.12 85 VAL A C 1
ATOM 651 O O . VAL A 1 85 ? -13.415 30.591 7.588 1.00 38.12 85 VAL A O 1
ATOM 654 N N . LEU A 1 86 ? -11.738 31.254 6.251 1.00 36.94 86 LEU A N 1
ATOM 655 C CA . LEU A 1 86 ? -10.827 30.162 6.612 1.00 36.94 86 LEU A CA 1
ATOM 656 C C . LEU A 1 86 ? -10.349 30.245 8.073 1.00 36.94 86 LEU A C 1
ATOM 658 O O . LEU A 1 86 ? -10.015 29.218 8.667 1.00 36.94 86 LEU A O 1
ATOM 662 N N . LEU A 1 87 ? -10.325 31.451 8.646 1.00 36.50 87 LEU A N 1
ATOM 663 C CA . LEU A 1 87 ? -9.991 31.710 10.049 1.00 36.50 87 LEU A CA 1
ATOM 664 C C . LEU A 1 87 ? -11.171 31.441 10.993 1.00 36.50 87 LEU A C 1
ATOM 666 O O . LEU A 1 87 ? -10.969 30.926 12.089 1.00 36.50 87 LEU A O 1
ATOM 670 N N . ALA A 1 88 ? -12.403 31.717 10.557 1.00 34.28 88 ALA A N 1
ATOM 671 C CA . ALA A 1 88 ? -13.610 31.544 11.369 1.00 34.28 88 ALA A CA 1
ATOM 672 C C . ALA A 1 88 ? -14.106 30.085 11.478 1.00 34.28 88 ALA A C 1
ATOM 674 O O . ALA A 1 88 ? -14.935 29.787 12.336 1.00 34.28 88 ALA A O 1
ATOM 675 N N . THR A 1 89 ? -13.633 29.168 10.623 1.00 30.25 89 THR A N 1
ATOM 676 C CA . THR A 1 89 ? -14.145 27.783 10.547 1.00 30.25 89 THR A CA 1
ATOM 677 C C . THR A 1 89 ? -13.191 26.705 11.069 1.00 30.25 89 THR A C 1
ATOM 679 O O . THR A 1 89 ? -13.467 25.521 10.871 1.00 30.25 89 THR A O 1
ATOM 682 N N . ARG A 1 90 ? -12.068 27.053 11.713 1.00 28.72 90 ARG A N 1
ATOM 683 C CA . ARG A 1 90 ? -11.121 26.045 12.228 1.00 28.72 90 ARG A CA 1
ATOM 684 C C . ARG A 1 90 ? -11.439 25.646 13.677 1.00 28.72 90 ARG A C 1
ATOM 686 O O . ARG A 1 90 ? -11.508 26.524 14.535 1.00 28.72 90 ARG A O 1
ATOM 693 N N . PRO A 1 91 ? -11.590 24.345 13.987 1.00 25.58 91 PRO A N 1
ATOM 694 C CA . PRO A 1 91 ? -11.649 23.881 15.368 1.00 25.58 91 PRO A CA 1
ATOM 695 C C . PRO A 1 91 ? -10.283 24.045 16.052 1.00 25.58 91 PRO A C 1
ATOM 697 O O . PRO A 1 91 ? -9.237 23.775 15.460 1.00 25.58 91 PRO A O 1
ATOM 700 N N . VAL A 1 92 ? -10.306 24.485 17.311 1.00 28.78 92 VAL A N 1
ATOM 701 C CA . VAL A 1 92 ? -9.128 24.587 18.185 1.00 28.78 92 VAL A CA 1
ATOM 702 C C . VAL A 1 92 ? -8.583 23.174 18.458 1.00 28.78 92 VAL A C 1
ATOM 704 O O . VAL A 1 92 ? -9.334 22.339 18.965 1.00 28.78 92 VAL A O 1
ATOM 707 N N . PRO A 1 93 ? -7.306 22.864 18.162 1.00 24.95 93 PRO A N 1
ATOM 708 C CA . PRO A 1 93 ? -6.695 21.611 18.583 1.00 24.95 93 PRO A CA 1
ATOM 709 C C . PRO A 1 93 ? -6.405 21.678 20.084 1.00 24.95 93 PRO A C 1
ATOM 711 O O . PRO A 1 93 ? -5.646 22.533 20.538 1.00 24.95 93 PRO A O 1
ATOM 714 N N . VAL A 1 94 ? -6.990 20.765 20.854 1.00 26.06 94 VAL A N 1
ATOM 715 C CA . VAL A 1 94 ? -6.667 20.596 22.272 1.00 26.06 94 VAL A CA 1
ATOM 716 C C . VAL A 1 94 ? -5.410 19.734 22.386 1.00 26.06 94 VAL A C 1
ATOM 718 O O . VAL A 1 94 ? -5.454 18.532 22.129 1.00 26.06 94 VAL A O 1
ATOM 721 N N . GLN A 1 95 ? -4.298 20.330 22.815 1.00 24.95 95 GLN A N 1
ATOM 722 C CA . GLN A 1 95 ? -3.256 19.622 23.560 1.00 24.95 95 GLN A CA 1
ATOM 723 C C . GLN A 1 95 ? -2.842 20.466 24.773 1.00 24.95 95 GLN A C 1
ATOM 725 O O . GLN A 1 95 ? -2.377 21.585 24.602 1.00 24.95 95 GLN A O 1
ATOM 730 N N . SER A 1 96 ? -3.103 19.899 25.963 1.00 27.09 96 SER A N 1
ATOM 731 C CA . SER A 1 96 ? -2.565 20.150 27.323 1.00 27.09 96 SER A CA 1
ATOM 732 C C . SER A 1 96 ? -1.859 21.496 27.575 1.00 27.09 96 SER A C 1
ATOM 734 O O . SER A 1 96 ? -0.861 21.780 26.924 1.00 27.09 96 SER A O 1
ATOM 736 N N . VAL A 1 97 ? -2.242 22.311 28.568 1.00 27.06 97 VAL A N 1
ATOM 737 C CA . VAL A 1 97 ? -1.999 22.080 30.013 1.00 27.06 97 VAL A CA 1
ATOM 738 C C . VAL A 1 97 ? -2.926 22.968 30.897 1.00 27.06 97 VAL A C 1
ATOM 740 O O . VAL A 1 97 ? -3.094 24.151 30.628 1.00 27.06 97 VAL A O 1
ATOM 743 N N . THR A 1 98 ? -3.461 22.341 31.961 1.00 29.00 98 THR A N 1
ATOM 744 C CA . THR A 1 98 ? -4.022 22.812 33.264 1.00 29.00 98 THR A CA 1
ATOM 745 C C . THR A 1 98 ? -5.266 23.709 33.380 1.00 29.00 98 THR A C 1
ATOM 747 O O . THR A 1 98 ? -5.347 24.811 32.849 1.00 29.00 98 THR A O 1
ATOM 750 N N . ASP A 1 99 ? -6.181 23.216 34.225 1.00 35.50 99 ASP A N 1
ATOM 751 C CA . ASP A 1 99 ? -7.397 23.833 34.758 1.00 35.50 99 ASP A CA 1
ATOM 752 C C . ASP A 1 99 ? -7.183 25.200 35.428 1.00 35.50 99 ASP A C 1
ATOM 754 O O . ASP A 1 99 ? -6.348 25.327 36.321 1.00 35.50 99 ASP A O 1
ATOM 758 N N . ALA A 1 100 ? -8.014 26.176 35.026 1.00 27.89 100 ALA A N 1
ATOM 759 C CA . ALA A 1 100 ? -8.660 27.197 35.879 1.00 27.89 100 ALA A CA 1
ATOM 760 C C . ALA A 1 100 ? -9.450 28.268 35.080 1.00 27.89 100 ALA A C 1
ATOM 762 O O . ALA A 1 100 ? -10.151 29.073 35.684 1.00 27.89 100 ALA A O 1
ATOM 763 N N . ALA A 1 101 ? -9.409 28.287 33.740 1.00 31.23 101 ALA A N 1
ATOM 764 C CA . ALA A 1 101 ? -10.082 29.316 32.920 1.00 31.23 101 ALA A CA 1
ATOM 765 C C . ALA A 1 101 ? -11.221 28.781 32.021 1.00 31.23 101 ALA A C 1
ATOM 767 O O . ALA A 1 101 ? -11.558 29.374 30.999 1.00 31.23 101 ALA A O 1
ATOM 768 N N . VAL A 1 102 ? -11.830 27.647 32.382 1.00 30.47 102 VAL A N 1
ATOM 769 C CA . VAL A 1 102 ? -12.776 26.912 31.514 1.00 30.47 102 VAL A CA 1
ATOM 770 C C . VAL A 1 102 ? -14.215 27.471 31.532 1.00 30.47 102 VAL A C 1
ATOM 772 O O . VAL A 1 102 ? -15.072 26.972 30.812 1.00 30.47 102 VAL A O 1
ATOM 775 N N . VAL A 1 103 ? -14.519 28.554 32.263 1.00 31.17 103 VAL A N 1
ATOM 776 C CA . VAL A 1 103 ? -15.919 29.023 32.408 1.00 31.17 103 VAL A CA 1
ATOM 777 C C . VAL A 1 103 ? -16.282 30.324 31.661 1.00 31.17 103 VAL A C 1
ATOM 779 O O . VAL A 1 103 ? -17.470 30.549 31.456 1.00 31.17 103 VAL A O 1
ATOM 782 N N . ASP A 1 104 ? -15.354 31.136 31.131 1.00 34.41 104 ASP A N 1
ATOM 783 C CA . ASP A 1 104 ? -15.740 32.457 30.556 1.00 34.41 104 ASP A CA 1
ATOM 784 C C . ASP A 1 104 ? -15.588 32.639 29.026 1.00 34.41 104 ASP A C 1
ATOM 786 O O . ASP A 1 104 ? -16.016 33.654 28.480 1.00 34.41 104 ASP A O 1
ATOM 790 N N . LEU A 1 105 ? -15.054 31.663 28.275 1.00 29.78 105 LEU A N 1
ATOM 791 C CA . LEU A 1 105 ? -14.877 31.823 26.813 1.00 29.78 105 LEU A CA 1
ATOM 792 C C . LEU A 1 105 ? -15.964 31.133 25.966 1.00 29.78 105 LEU A C 1
ATOM 794 O O . LEU A 1 105 ? -16.385 31.659 24.933 1.00 29.78 105 LEU A O 1
ATOM 798 N N . ALA A 1 106 ? -16.502 29.999 26.430 1.00 29.41 106 ALA A N 1
ATOM 799 C CA . ALA A 1 106 ? -17.611 29.306 25.761 1.00 29.41 106 ALA A CA 1
ATOM 800 C C . ALA A 1 106 ? -18.954 30.060 25.885 1.00 29.41 106 ALA A C 1
ATOM 802 O O . ALA A 1 106 ? -19.836 29.906 25.038 1.00 29.41 106 ALA A O 1
ATOM 803 N N . SER A 1 107 ? -19.104 30.914 26.904 1.00 31.34 107 SER A N 1
ATOM 804 C CA . SER A 1 107 ? -20.268 31.791 27.092 1.00 31.34 107 SER A CA 1
ATOM 805 C C . SER A 1 107 ? -20.258 32.992 26.134 1.00 31.34 107 SER A C 1
ATOM 807 O O . SER A 1 107 ? -21.321 33.425 25.687 1.00 31.34 107 SER A O 1
ATOM 809 N N . ARG A 1 108 ? -19.075 33.492 25.746 1.00 32.31 108 ARG A N 1
ATOM 810 C CA . ARG A 1 108 ? -18.914 34.679 24.885 1.00 32.31 108 ARG A CA 1
ATOM 811 C C . ARG A 1 108 ? -18.905 34.372 23.383 1.00 32.31 108 ARG A C 1
ATOM 813 O O . ARG A 1 108 ? -19.340 35.206 22.593 1.00 32.31 108 ARG A O 1
ATOM 820 N N . ALA A 1 109 ? -18.550 33.151 22.974 1.00 30.88 109 ALA A N 1
ATOM 821 C CA . ALA A 1 109 ? -18.675 32.694 21.580 1.00 30.88 109 ALA A CA 1
ATOM 822 C C . ALA A 1 109 ? -20.139 32.522 21.109 1.00 30.88 109 ALA A C 1
ATOM 824 O O . ALA A 1 109 ? -20.410 32.389 19.916 1.00 30.88 109 ALA A O 1
ATOM 825 N N . LYS A 1 110 ? -21.111 32.562 22.032 1.00 29.02 110 LYS A N 1
ATOM 826 C CA . LYS A 1 110 ? -22.543 32.418 21.728 1.00 29.02 110 LYS A CA 1
ATOM 827 C C . LYS A 1 110 ? -23.202 33.705 21.198 1.00 29.02 110 LYS A C 1
ATOM 829 O O . LYS A 1 110 ? -24.376 33.663 20.839 1.00 29.02 110 LYS A O 1
ATOM 834 N N . ALA A 1 111 ? -22.472 34.824 21.112 1.00 28.34 111 ALA A N 1
ATOM 835 C CA . ALA A 1 111 ? -23.028 36.131 20.741 1.00 28.34 111 ALA A CA 1
ATOM 836 C C . ALA A 1 111 ? -22.892 36.528 19.253 1.00 28.34 111 ALA A C 1
ATOM 838 O O . ALA A 1 111 ? -23.464 37.539 18.857 1.00 28.34 111 ALA A O 1
ATOM 839 N N . VAL A 1 112 ? -22.221 35.746 18.395 1.00 34.06 112 VAL A N 1
ATOM 840 C CA . VAL A 1 112 ? -22.117 36.048 16.948 1.00 34.06 112 VAL A CA 1
ATOM 841 C C . VAL A 1 112 ? -22.782 34.947 16.118 1.00 34.06 112 VAL A C 1
ATOM 843 O O . VAL A 1 112 ? -22.149 34.208 15.367 1.00 34.06 112 VAL A O 1
ATOM 846 N N . GLN A 1 113 ? -24.104 34.810 16.246 1.00 28.20 113 GLN A N 1
ATOM 847 C CA . GLN A 1 113 ? -24.884 34.093 15.237 1.00 28.20 113 GLN A CA 1
ATOM 848 C C . GLN A 1 113 ? -25.030 34.979 13.993 1.00 28.20 113 GLN A C 1
ATOM 850 O O . GLN A 1 113 ? -25.825 35.916 13.978 1.00 28.20 113 GLN A O 1
ATOM 855 N N . MET A 1 114 ? -24.314 34.652 12.911 1.00 38.44 114 MET A N 1
ATOM 856 C CA . MET A 1 114 ? -24.705 35.115 11.576 1.00 38.44 114 MET A CA 1
ATOM 857 C C . MET A 1 114 ? -26.099 34.560 11.252 1.00 38.44 114 MET A C 1
ATOM 859 O O . MET A 1 114 ? -26.283 33.344 11.103 1.00 38.44 114 MET A O 1
ATOM 863 N N . ASP A 1 115 ? -27.081 35.450 11.128 1.00 37.88 115 ASP A N 1
ATOM 864 C CA . ASP A 1 115 ? -28.435 35.122 10.680 1.00 37.88 115 ASP A CA 1
ATOM 865 C C . ASP A 1 115 ? -28.402 34.343 9.344 1.00 37.88 115 ASP A C 1
ATOM 867 O O . ASP A 1 115 ? -27.597 34.588 8.438 1.00 37.88 115 ASP A O 1
ATOM 871 N N . SER A 1 116 ? -29.292 33.356 9.255 1.00 35.75 116 SER A N 1
ATOM 872 C CA . SER A 1 116 ? -29.650 32.556 8.080 1.00 35.75 116 SER A CA 1
ATOM 873 C C . SER A 1 116 ? -29.738 33.336 6.757 1.00 35.75 116 SER A C 1
ATOM 875 O O . SER A 1 116 ? -29.367 32.800 5.707 1.00 35.75 116 SER A O 1
ATOM 877 N N . SER A 1 117 ? -30.146 34.606 6.799 1.00 35.09 117 SER A N 1
ATOM 878 C CA . SER A 1 117 ? -30.239 35.506 5.644 1.00 35.09 117 SER A CA 1
ATOM 879 C C . SER A 1 117 ? -28.875 35.772 4.992 1.00 35.09 117 SER A C 1
ATOM 881 O O . SER A 1 117 ? -28.746 35.767 3.766 1.00 35.09 117 SER A O 1
ATOM 883 N N . THR A 1 118 ? -27.824 35.919 5.800 1.00 33.88 118 THR A N 1
ATOM 884 C CA . THR A 1 118 ? -26.460 36.241 5.347 1.00 33.88 118 THR A CA 1
ATOM 885 C C . THR A 1 118 ? -25.732 34.999 4.824 1.00 33.88 118 THR A C 1
ATOM 887 O O . THR A 1 118 ? -24.985 35.075 3.849 1.00 33.88 118 THR A O 1
ATOM 890 N N . ARG A 1 119 ? -26.030 33.816 5.385 1.00 35.78 119 ARG A N 1
ATOM 891 C CA . ARG A 1 119 ? -25.546 32.516 4.871 1.00 35.78 119 ARG A CA 1
ATOM 892 C C . ARG A 1 119 ? -26.171 32.139 3.523 1.00 35.78 119 ARG A C 1
ATOM 894 O O . ARG A 1 119 ? -25.494 31.539 2.688 1.00 35.78 119 ARG A O 1
ATOM 901 N N . LYS A 1 120 ? -27.433 32.516 3.282 1.00 36.38 120 LYS A N 1
ATOM 902 C CA . LYS A 1 120 ? -28.097 32.355 1.974 1.00 36.38 120 LYS A CA 1
ATOM 903 C C . LYS A 1 120 ? -27.490 33.264 0.903 1.00 36.38 120 LYS A C 1
ATOM 905 O O . LYS A 1 120 ? -27.245 32.792 -0.205 1.00 36.38 120 LYS A O 1
ATOM 910 N N . LEU A 1 121 ? -27.174 34.515 1.244 1.00 34.31 121 LEU A N 1
ATOM 911 C CA . LEU A 1 121 ? -26.574 35.471 0.307 1.00 34.31 121 LEU A CA 1
ATOM 912 C C . LEU A 1 121 ? -25.161 35.041 -0.139 1.00 34.31 121 LEU A C 1
ATOM 914 O O . LEU A 1 121 ? -24.831 35.138 -1.317 1.00 34.31 121 LEU A O 1
ATOM 918 N N . LEU A 1 122 ? -24.354 34.475 0.768 1.00 33.38 122 LEU A N 1
ATOM 919 C CA . LEU A 1 122 ? -22.984 34.028 0.469 1.00 33.38 122 LEU A CA 1
ATOM 920 C C . LEU A 1 122 ? -22.937 32.780 -0.438 1.00 33.38 122 LEU A C 1
ATOM 922 O O . LEU A 1 122 ? -22.055 32.659 -1.289 1.00 33.38 122 LEU A O 1
ATOM 926 N N . LYS A 1 123 ? -23.919 31.872 -0.313 1.00 35.62 123 LYS A N 1
ATOM 927 C CA . LYS A 1 123 ? -24.079 30.727 -1.230 1.00 35.62 123 LYS A CA 1
ATOM 928 C C . LYS A 1 123 ? -24.585 31.152 -2.613 1.00 35.62 123 LYS A C 1
ATOM 930 O O . LYS A 1 123 ? -24.140 30.594 -3.611 1.00 35.62 123 LYS A O 1
ATOM 935 N N . GLN A 1 124 ? -25.457 32.160 -2.682 1.00 31.94 124 GLN A N 1
ATOM 936 C CA . GLN A 1 124 ? -25.967 32.698 -3.951 1.00 31.94 124 GLN A CA 1
ATOM 937 C C . GLN A 1 124 ? -24.897 33.456 -4.752 1.00 31.94 124 GLN A C 1
ATOM 939 O O . GLN A 1 124 ? -24.865 33.346 -5.973 1.00 31.94 124 GLN A O 1
ATOM 944 N N . VAL A 1 125 ? -23.974 34.160 -4.086 1.00 30.77 125 VAL A N 1
ATOM 945 C CA . VAL A 1 125 ? -22.863 34.861 -4.761 1.00 30.77 125 VAL A CA 1
ATOM 946 C C . VAL A 1 125 ? -21.798 33.884 -5.283 1.00 30.77 125 VAL A C 1
ATOM 948 O O . VAL A 1 125 ? -21.286 34.086 -6.381 1.00 30.77 125 VAL A O 1
ATOM 951 N N . ARG A 1 126 ? -21.524 32.775 -4.573 1.00 30.08 126 ARG A N 1
ATOM 952 C CA . ARG A 1 126 ? -20.635 31.698 -5.064 1.00 30.08 126 ARG A CA 1
ATOM 953 C C . ARG A 1 126 ? -21.177 30.995 -6.312 1.00 30.08 126 ARG A C 1
ATOM 955 O O . ARG A 1 126 ? -20.406 30.699 -7.215 1.00 30.08 126 ARG A O 1
ATOM 962 N N . ALA A 1 127 ? -22.487 30.761 -6.380 1.00 29.72 127 ALA A N 1
ATOM 963 C CA . ALA A 1 127 ? -23.116 30.128 -7.540 1.00 29.72 127 ALA A CA 1
ATOM 964 C C . ALA A 1 127 ? -23.126 31.032 -8.790 1.00 29.72 127 ALA A C 1
ATOM 966 O O . ALA A 1 127 ? -23.077 30.527 -9.906 1.00 29.72 127 ALA A O 1
ATOM 967 N N . ALA A 1 128 ? -23.145 32.359 -8.618 1.00 27.91 128 ALA A N 1
ATOM 968 C CA . ALA A 1 128 ? -23.173 33.310 -9.730 1.00 27.91 128 ALA A CA 1
ATOM 969 C C . ALA A 1 128 ? -21.801 33.542 -10.399 1.00 27.91 128 ALA A C 1
ATOM 971 O O . ALA A 1 128 ? -21.763 33.880 -11.579 1.00 27.91 128 ALA A O 1
ATOM 972 N N . LEU A 1 129 ? -20.678 33.348 -9.689 1.00 26.75 129 LEU A N 1
ATOM 973 C CA . LEU A 1 129 ? -19.330 33.539 -10.258 1.00 26.75 129 LEU A CA 1
ATOM 974 C C . LEU A 1 129 ? -18.794 32.327 -11.039 1.00 26.75 129 LEU A C 1
ATOM 976 O O . LEU A 1 129 ? -17.949 32.498 -11.909 1.00 26.75 129 LEU A O 1
ATOM 980 N N . LEU A 1 130 ? -19.303 31.119 -10.783 1.00 29.34 130 LEU A N 1
ATOM 981 C CA . LEU A 1 130 ? -18.933 29.908 -11.533 1.00 29.34 130 LEU A CA 1
ATOM 982 C C . LEU A 1 130 ? -19.585 29.829 -12.929 1.00 29.34 130 LEU A C 1
ATOM 984 O O . LEU A 1 130 ? -19.206 28.986 -13.733 1.00 29.34 130 LEU A O 1
ATOM 988 N N . GLY A 1 131 ? -20.538 30.715 -13.234 1.00 24.42 131 GLY A N 1
ATOM 989 C CA . GLY A 1 131 ? -21.283 30.731 -14.498 1.00 24.42 131 GLY A CA 1
ATOM 990 C C . GLY A 1 131 ? -20.693 31.584 -15.631 1.00 24.42 131 GLY A C 1
ATOM 991 O O . GLY A 1 131 ? -21.341 31.700 -16.665 1.00 24.42 131 GLY A O 1
ATOM 992 N N . LEU A 1 132 ? -19.515 32.207 -15.472 1.00 24.05 132 LEU A N 1
ATOM 993 C CA . LEU A 1 132 ? -18.955 33.166 -16.453 1.00 24.05 132 LEU A CA 1
ATOM 994 C C . LEU A 1 132 ? -17.509 32.858 -16.909 1.00 24.05 132 LEU A C 1
ATOM 996 O O . LEU A 1 132 ? -16.778 33.758 -17.318 1.00 24.05 132 LEU A O 1
ATOM 1000 N N . GLY A 1 133 ? -17.081 31.594 -16.871 1.00 23.67 133 GLY A N 1
ATOM 1001 C CA . GLY A 1 133 ? -15.748 31.185 -17.330 1.00 23.67 133 GLY A CA 1
ATOM 1002 C C . GLY A 1 133 ? -15.639 31.059 -18.855 1.00 23.67 133 GLY A C 1
ATOM 1003 O O . GLY A 1 133 ? -16.054 30.050 -19.420 1.00 23.67 133 GLY A O 1
ATOM 1004 N N . LEU A 1 134 ? -15.038 32.057 -19.512 1.00 21.83 134 LEU A N 1
ATOM 1005 C CA . LEU A 1 134 ? -14.477 31.924 -20.859 1.00 21.83 134 LEU A CA 1
ATOM 1006 C C . LEU A 1 134 ? -13.337 30.893 -20.839 1.00 21.83 134 LEU A C 1
ATOM 1008 O O . LEU A 1 134 ? -12.327 31.075 -20.162 1.00 21.83 134 LEU A O 1
ATOM 1012 N N . ALA A 1 135 ? -13.497 29.836 -21.629 1.00 24.06 135 ALA A N 1
ATOM 1013 C CA . ALA A 1 135 ? -12.418 28.968 -22.065 1.00 24.06 135 ALA A CA 1
ATOM 1014 C C . ALA A 1 135 ? -11.607 29.666 -23.170 1.00 24.06 135 ALA A C 1
ATOM 1016 O O . ALA A 1 135 ? -12.191 30.064 -24.175 1.00 24.06 135 ALA A O 1
ATOM 1017 N N . ALA A 1 136 ? -10.291 29.801 -22.986 1.00 20.62 136 ALA A N 1
ATOM 1018 C CA . ALA A 1 136 ? -9.243 29.662 -24.010 1.00 20.62 136 ALA A CA 1
ATOM 1019 C C . ALA A 1 136 ? -7.917 30.238 -23.493 1.00 20.62 136 ALA A C 1
ATOM 1021 O O . ALA A 1 136 ? -7.843 31.388 -23.070 1.00 20.62 136 ALA A O 1
ATOM 1022 N N . GLY A 1 137 ? -6.854 29.445 -23.601 1.00 19.98 137 GLY A N 1
ATOM 1023 C CA . GLY A 1 137 ? -5.486 29.872 -23.333 1.00 19.98 137 GLY A CA 1
ATOM 1024 C C . GLY A 1 137 ? -4.512 28.735 -23.605 1.00 19.98 137 GLY A C 1
ATOM 1025 O O . GLY A 1 137 ? -4.085 28.059 -22.679 1.00 19.98 137 GLY A O 1
ATOM 1026 N N . LEU A 1 138 ? -4.225 28.508 -24.892 1.00 21.86 138 LEU A N 1
ATOM 1027 C CA . LEU A 1 138 ? -3.133 27.673 -25.400 1.00 21.86 138 LEU A CA 1
ATOM 1028 C C . LEU A 1 138 ? -1.839 27.915 -24.599 1.00 21.86 138 LEU A C 1
ATOM 1030 O O . LEU A 1 138 ? -1.348 29.043 -24.560 1.00 21.86 138 LEU A O 1
ATOM 1034 N N . SER A 1 139 ? -1.221 26.860 -24.071 1.00 20.41 139 SER A N 1
ATOM 1035 C CA . SER A 1 139 ? 0.218 26.855 -23.808 1.00 20.41 139 SER A CA 1
ATOM 1036 C C . SER A 1 139 ? 0.810 25.503 -24.208 1.00 20.41 139 SER A C 1
ATOM 1038 O O . SER A 1 139 ? 0.277 24.437 -23.911 1.00 20.41 139 SER A O 1
ATOM 1040 N N . LEU A 1 140 ? 1.873 25.584 -25.006 1.00 19.38 140 LEU A N 1
ATOM 1041 C CA . LEU A 1 140 ? 2.618 24.471 -25.584 1.00 19.38 140 LEU A CA 1
ATOM 1042 C C . LEU A 1 140 ? 3.287 23.664 -24.460 1.00 19.38 140 LEU A C 1
ATOM 1044 O O . LEU A 1 140 ? 4.003 24.230 -23.634 1.00 19.38 140 LEU A O 1
ATOM 1048 N N . ALA A 1 141 ? 3.031 22.356 -24.427 1.00 20.05 141 ALA A N 1
ATOM 1049 C CA . ALA A 1 141 ? 3.500 21.450 -23.387 1.00 20.05 141 ALA A CA 1
ATOM 1050 C C . ALA A 1 141 ? 4.927 20.943 -23.664 1.00 20.05 141 ALA A C 1
ATOM 1052 O O . ALA A 1 141 ? 5.220 20.440 -24.746 1.00 20.05 141 ALA A O 1
ATOM 1053 N N . PHE A 1 142 ? 5.781 21.035 -22.646 1.00 19.39 142 PHE A N 1
ATOM 1054 C CA . PHE A 1 142 ? 6.963 20.190 -22.450 1.00 19.39 142 PHE A CA 1
ATOM 1055 C C . PHE A 1 142 ? 6.607 19.097 -21.419 1.00 19.39 142 PHE A C 1
ATOM 1057 O O . PHE A 1 142 ? 5.678 19.309 -20.631 1.00 19.39 142 PHE A O 1
ATOM 1064 N N . PRO A 1 143 ? 7.281 17.929 -21.437 1.00 21.08 143 PRO A N 1
ATOM 1065 C CA . PRO A 1 143 ? 6.802 16.701 -20.803 1.00 21.08 143 PRO A CA 1
ATOM 1066 C C . PRO A 1 143 ? 6.643 16.860 -19.290 1.00 21.08 143 PRO A C 1
ATOM 1068 O O . PRO A 1 143 ? 7.526 17.376 -18.603 1.00 21.08 143 PRO A O 1
ATOM 1071 N N . ALA A 1 144 ? 5.503 16.407 -18.771 1.00 21.77 144 ALA A N 1
ATOM 1072 C CA . ALA A 1 144 ? 5.278 16.308 -17.340 1.00 21.77 144 ALA A CA 1
ATOM 1073 C C . ALA A 1 144 ? 6.166 15.191 -16.775 1.00 21.77 144 ALA A C 1
ATOM 1075 O O . ALA A 1 144 ? 6.005 14.024 -17.120 1.00 21.77 144 ALA A O 1
ATOM 1076 N N . ALA A 1 145 ? 7.112 15.558 -15.911 1.00 22.08 145 ALA A N 1
ATOM 1077 C CA . ALA A 1 145 ? 7.798 14.605 -15.051 1.00 22.08 145 ALA A CA 1
ATOM 1078 C C . ALA A 1 145 ? 6.806 14.017 -14.028 1.00 22.08 145 ALA A C 1
ATOM 1080 O O . ALA A 1 145 ? 5.881 14.700 -13.587 1.00 22.08 145 ALA A O 1
ATOM 1081 N N . ALA A 1 146 ? 7.013 12.752 -13.665 1.00 29.66 146 ALA A N 1
ATOM 1082 C CA . ALA A 1 146 ? 6.205 12.003 -12.708 1.00 29.66 146 ALA A CA 1
ATOM 1083 C C . ALA A 1 146 ? 6.087 12.683 -11.323 1.00 29.66 146 ALA A C 1
ATOM 1085 O O . ALA A 1 146 ? 7.072 13.218 -10.815 1.00 29.66 146 ALA A O 1
ATOM 1086 N N . GLY A 1 147 ? 4.909 12.564 -10.689 1.00 46.66 147 GLY A N 1
ATOM 1087 C CA . GLY A 1 147 ? 4.718 12.712 -9.233 1.00 46.66 147 GLY A CA 1
ATOM 1088 C C . GLY A 1 147 ? 3.838 13.885 -8.770 1.00 46.66 147 GLY A C 1
ATOM 1089 O O . GLY A 1 147 ? 3.939 14.989 -9.300 1.00 46.66 147 GLY A O 1
ATOM 1090 N N . THR A 1 148 ? 3.028 13.651 -7.727 1.00 51.78 148 THR A N 1
ATOM 1091 C CA . THR A 1 148 ? 2.133 14.558 -6.959 1.00 51.78 148 THR A CA 1
ATOM 1092 C C . THR A 1 148 ? 0.651 14.655 -7.365 1.00 51.78 148 THR A C 1
ATOM 1094 O O . THR A 1 148 ? 0.162 15.666 -7.874 1.00 51.78 148 THR A O 1
ATOM 1097 N N . ALA A 1 149 ? -0.123 13.614 -7.061 1.00 49.25 149 ALA A N 1
ATOM 1098 C CA . ALA A 1 149 ? -1.583 13.673 -7.033 1.00 49.25 149 ALA A CA 1
ATOM 1099 C C . ALA A 1 149 ? -2.103 14.408 -5.778 1.00 49.25 149 ALA A C 1
ATOM 1101 O O . ALA A 1 149 ? -1.406 14.583 -4.776 1.00 49.25 149 ALA A O 1
ATOM 1102 N N . VAL A 1 150 ? -3.365 14.848 -5.821 1.00 52.22 150 VAL A N 1
ATOM 1103 C CA . VAL A 1 150 ? -4.057 15.376 -4.634 1.00 52.22 150 VAL A CA 1
ATOM 1104 C C . VAL A 1 150 ? -4.187 14.260 -3.594 1.00 52.22 150 VAL A C 1
ATOM 1106 O O . VAL A 1 150 ? -4.745 13.210 -3.893 1.00 52.22 150 VAL A O 1
ATOM 1109 N N . GLY A 1 151 ? -3.678 14.497 -2.382 1.00 43.69 151 GLY A N 1
ATOM 1110 C CA . GLY A 1 151 ? -3.593 13.517 -1.294 1.00 43.69 151 GLY A CA 1
ATOM 1111 C C . GLY A 1 151 ? -2.174 13.030 -0.971 1.00 43.69 151 GLY A C 1
ATOM 1112 O O . GLY A 1 151 ? -1.968 12.478 0.111 1.00 43.69 151 GLY A O 1
ATOM 1113 N N . ASP A 1 152 ? -1.187 13.280 -1.838 1.00 49.59 152 ASP A N 1
ATOM 1114 C CA . ASP A 1 152 ? 0.190 12.825 -1.615 1.00 49.59 152 ASP A CA 1
ATOM 1115 C C . ASP A 1 152 ? 0.876 13.581 -0.468 1.00 49.59 152 ASP A C 1
ATOM 1117 O O . ASP A 1 152 ? 0.677 14.783 -0.270 1.00 49.59 152 ASP A O 1
ATOM 1121 N N . THR A 1 153 ? 1.707 12.871 0.303 1.00 45.81 153 THR A N 1
ATOM 1122 C CA . THR A 1 153 ? 2.520 13.470 1.371 1.00 45.81 153 THR A CA 1
ATOM 1123 C C . THR A 1 153 ? 3.905 13.810 0.844 1.00 45.81 153 THR A C 1
ATOM 1125 O O . THR A 1 153 ? 4.653 12.934 0.413 1.00 45.81 153 THR A O 1
ATOM 1128 N N . ILE A 1 154 ? 4.282 15.078 0.953 1.00 52.56 154 ILE A N 1
ATOM 1129 C CA . ILE A 1 154 ? 5.579 15.588 0.512 1.00 52.56 154 ILE A CA 1
ATOM 1130 C C . ILE A 1 154 ? 6.358 16.138 1.705 1.00 52.56 154 ILE A C 1
ATOM 1132 O O . ILE A 1 154 ? 5.771 16.625 2.675 1.00 52.56 154 ILE A O 1
ATOM 1136 N N . VAL A 1 155 ? 7.687 16.015 1.678 1.00 48.62 155 VAL A N 1
ATOM 1137 C CA . VAL A 1 155 ? 8.536 16.317 2.842 1.00 48.62 155 VAL A CA 1
ATOM 1138 C C . VAL A 1 155 ? 9.599 17.337 2.482 1.00 48.62 155 VAL A C 1
ATOM 1140 O O . VAL A 1 155 ? 10.259 17.240 1.448 1.00 48.62 155 VAL A O 1
ATOM 1143 N N . ASN A 1 156 ? 9.783 18.316 3.366 1.00 46.19 156 ASN A N 1
ATOM 1144 C CA . ASN A 1 156 ? 10.887 19.254 3.254 1.00 46.19 156 ASN A CA 1
ATOM 1145 C C . ASN A 1 156 ? 12.207 18.507 3.527 1.00 46.19 156 ASN A C 1
ATOM 1147 O O . ASN A 1 156 ? 12.379 18.000 4.639 1.00 46.19 156 ASN A O 1
ATOM 1151 N N . PRO A 1 157 ? 13.150 18.438 2.576 1.00 40.88 157 PRO A N 1
ATOM 1152 C CA . PRO A 1 157 ? 14.399 17.708 2.775 1.00 40.88 157 PRO A CA 1
ATOM 1153 C C . PRO A 1 157 ? 15.348 18.376 3.789 1.00 40.88 157 PRO A C 1
ATOM 1155 O O . PRO A 1 157 ? 16.234 17.705 4.311 1.00 40.88 157 PRO A O 1
ATOM 1158 N N . GLU A 1 158 ? 15.171 19.667 4.089 1.00 40.34 158 GLU A N 1
ATOM 1159 C CA . GLU A 1 158 ? 15.990 20.441 5.035 1.00 40.34 158 GLU A CA 1
ATOM 1160 C C . GLU A 1 158 ? 15.416 20.407 6.464 1.00 40.34 158 GLU A C 1
ATOM 1162 O O . GLU A 1 158 ? 16.173 20.340 7.430 1.00 40.34 158 GLU A O 1
ATOM 1167 N N . THR A 1 159 ? 14.085 20.401 6.619 1.00 42.09 159 THR A N 1
ATOM 1168 C CA . THR A 1 159 ? 13.424 20.484 7.941 1.00 42.09 159 THR A CA 1
ATOM 1169 C C . THR A 1 159 ? 12.708 19.205 8.384 1.00 42.09 159 THR A C 1
ATOM 1171 O O . THR A 1 159 ? 12.329 19.089 9.548 1.00 42.09 159 THR A O 1
ATOM 1174 N N . GLY A 1 160 ? 12.497 18.237 7.486 1.00 40.97 160 GLY A N 1
ATOM 1175 C CA . GLY A 1 160 ? 11.792 16.979 7.771 1.00 40.97 160 GLY A CA 1
ATOM 1176 C C . GLY A 1 160 ? 10.278 17.120 7.974 1.00 40.97 160 GLY A C 1
ATOM 1177 O O . GLY A 1 160 ? 9.613 16.150 8.334 1.00 40.97 160 GLY A O 1
ATOM 1178 N N . VAL A 1 161 ? 9.713 18.310 7.754 1.00 46.72 161 VAL A N 1
ATOM 1179 C CA . VAL A 1 161 ? 8.281 18.574 7.938 1.00 46.72 161 VAL A CA 1
ATOM 1180 C C . VAL A 1 161 ? 7.485 18.027 6.751 1.00 46.72 161 VAL A C 1
ATOM 1182 O O . VAL A 1 161 ? 7.733 18.408 5.606 1.00 46.72 161 VAL A O 1
ATOM 1185 N N . SER A 1 162 ? 6.519 17.149 7.038 1.00 46.81 162 SER A N 1
ATOM 1186 C CA . SER A 1 162 ? 5.564 16.601 6.066 1.00 46.81 162 SER A CA 1
ATOM 1187 C C . SER A 1 162 ? 4.349 17.512 5.879 1.00 46.81 162 SER A C 1
ATOM 1189 O O . SER A 1 162 ? 3.820 18.054 6.860 1.00 46.81 162 SER A O 1
ATOM 1191 N N . SER A 1 163 ? 3.879 17.613 4.639 1.00 49.66 163 SER A N 1
ATOM 1192 C CA . SER A 1 163 ? 2.677 18.346 4.227 1.00 49.66 163 SER A CA 1
ATOM 1193 C C . SER A 1 163 ? 1.896 17.515 3.203 1.00 49.66 163 SER A C 1
ATOM 1195 O O . SER A 1 163 ? 2.494 16.720 2.479 1.00 49.66 163 SER A O 1
ATOM 1197 N N . VAL A 1 164 ? 0.578 17.681 3.138 1.00 53.72 164 VAL A N 1
ATOM 1198 C CA . VAL A 1 164 ? -0.311 16.939 2.226 1.00 53.72 164 VAL A CA 1
ATOM 1199 C C . VAL A 1 164 ? -0.705 17.829 1.058 1.00 53.72 164 VAL A C 1
ATOM 1201 O O . VAL A 1 164 ? -1.120 18.968 1.274 1.00 53.72 164 VAL A O 1
ATOM 1204 N N . VAL A 1 165 ? -0.610 17.317 -0.168 1.00 52.91 165 VAL A N 1
ATOM 1205 C CA . VAL A 1 165 ? -1.074 18.005 -1.377 1.00 52.91 165 VAL A CA 1
ATOM 1206 C C . VAL A 1 165 ? -2.596 18.126 -1.339 1.00 52.91 165 VAL A C 1
ATOM 1208 O O . VAL A 1 165 ? -3.319 17.144 -1.457 1.00 52.91 165 VAL A O 1
ATOM 1211 N N . LEU A 1 166 ? -3.092 19.350 -1.189 1.00 45.25 166 LEU A N 1
ATOM 1212 C CA . LEU A 1 166 ? -4.517 19.680 -1.210 1.00 45.25 166 LEU A CA 1
ATOM 1213 C C . LEU A 1 166 ? -5.028 19.963 -2.623 1.00 45.25 166 LEU A C 1
ATOM 1215 O O . LEU A 1 166 ? -6.222 19.832 -2.884 1.00 45.25 166 LEU A O 1
ATOM 1219 N N . LYS A 1 167 ? -4.140 20.387 -3.526 1.00 49.19 167 LYS A N 1
ATOM 1220 C CA . LYS A 1 167 ? -4.480 20.728 -4.909 1.00 49.19 167 LYS A CA 1
ATOM 1221 C C . LYS A 1 167 ? -3.233 20.637 -5.785 1.00 49.19 167 LYS A C 1
ATOM 1223 O O . LYS A 1 167 ? -2.212 21.215 -5.433 1.00 49.19 167 LYS A O 1
ATOM 1228 N N . ASN A 1 168 ? -3.314 19.963 -6.927 1.00 58.50 168 ASN A N 1
ATOM 1229 C CA . ASN A 1 168 ? -2.297 20.046 -7.976 1.00 58.50 168 ASN A CA 1
ATOM 1230 C C . ASN A 1 168 ? -2.747 21.107 -8.995 1.00 58.50 168 ASN A C 1
ATOM 1232 O O . ASN A 1 168 ? -3.874 21.050 -9.484 1.00 58.50 168 ASN A O 1
ATOM 1236 N N . GLU A 1 169 ? -1.907 22.107 -9.262 1.00 47.22 169 GLU A N 1
ATOM 1237 C CA . GLU A 1 169 ? -2.209 23.217 -10.181 1.00 47.22 169 GLU A CA 1
ATOM 1238 C C . GLU A 1 169 ? -1.614 23.022 -11.586 1.00 47.22 169 GLU A C 1
ATOM 1240 O O . GLU A 1 169 ? -1.749 23.896 -12.441 1.00 47.22 169 GLU A O 1
ATOM 1245 N N . GLY A 1 170 ? -0.980 21.876 -11.847 1.00 44.19 170 GLY A N 1
ATOM 1246 C CA . GLY A 1 170 ? -0.265 21.597 -13.090 1.00 44.19 170 GLY A CA 1
ATOM 1247 C C . GLY A 1 170 ? 1.097 22.300 -13.166 1.00 44.19 170 GLY A C 1
ATOM 1248 O O . GLY A 1 170 ? 1.426 23.179 -12.369 1.00 44.19 170 GLY A O 1
ATOM 1249 N N . GLY A 1 171 ? 1.945 21.873 -14.110 1.00 47.69 171 GLY A N 1
ATOM 1250 C CA . GLY A 1 171 ? 3.295 22.435 -14.291 1.00 47.69 171 GLY A CA 1
ATOM 1251 C C . GLY A 1 171 ? 4.220 22.251 -13.077 1.00 47.69 171 GLY A C 1
ATOM 1252 O O . GLY A 1 171 ? 5.066 23.107 -12.822 1.00 47.69 171 GLY A O 1
ATOM 1253 N N . GLY A 1 172 ? 3.995 21.180 -12.303 1.00 49.44 172 GLY A N 1
ATOM 1254 C CA . GLY A 1 172 ? 4.689 20.862 -11.053 1.00 49.44 172 GLY A CA 1
ATOM 1255 C C . GLY A 1 172 ? 4.424 21.820 -9.904 1.00 49.44 172 GLY A C 1
ATOM 1256 O O . GLY A 1 172 ? 5.251 21.920 -9.007 1.00 49.44 172 GLY A O 1
ATOM 1257 N N . LYS A 1 173 ? 3.311 22.552 -9.911 1.00 53.09 173 LYS A N 1
ATOM 1258 C CA . LYS A 1 173 ? 2.876 23.372 -8.777 1.00 53.09 173 LYS A CA 1
ATOM 1259 C C . LYS A 1 173 ? 1.832 22.611 -7.969 1.00 53.09 173 LYS A C 1
ATOM 1261 O O . LYS A 1 173 ? 0.853 22.123 -8.531 1.00 53.09 173 LYS A O 1
ATOM 1266 N N . VAL A 1 174 ? 2.004 22.545 -6.654 1.00 52.72 174 VAL A N 1
ATOM 1267 C CA . VAL A 1 174 ? 1.015 21.958 -5.745 1.00 52.72 174 VAL A CA 1
ATOM 1268 C C . VAL A 1 174 ? 0.756 22.871 -4.553 1.00 52.72 174 VAL A C 1
ATOM 1270 O O . VAL A 1 174 ? 1.662 23.480 -3.989 1.00 52.72 174 VAL A O 1
ATOM 1273 N N . VAL A 1 175 ? -0.501 22.963 -4.145 1.00 57.34 175 VAL A N 1
ATOM 1274 C CA . VAL A 1 175 ? -0.918 23.600 -2.897 1.00 57.34 175 VAL A CA 1
ATOM 1275 C C . VAL A 1 175 ? -0.950 22.523 -1.829 1.00 57.34 175 VAL A C 1
ATOM 1277 O O . VAL A 1 175 ? -1.595 21.492 -2.021 1.00 57.34 175 VAL A O 1
ATOM 1280 N N . THR A 1 176 ? -0.297 22.756 -0.696 1.00 59.25 176 THR A N 1
ATOM 1281 C CA . THR A 1 176 ? -0.366 21.858 0.461 1.00 59.25 176 THR A CA 1
ATOM 1282 C C . THR A 1 176 ? -1.138 22.473 1.618 1.00 59.25 176 THR A C 1
ATOM 1284 O O . THR A 1 176 ? -1.453 23.662 1.620 1.00 59.25 176 THR A O 1
ATOM 1287 N N . ASP A 1 177 ? -1.407 21.667 2.639 1.00 51.88 177 ASP A N 1
ATOM 1288 C CA . ASP A 1 177 ? -2.010 22.092 3.904 1.00 51.88 177 ASP A CA 1
ATOM 1289 C C . ASP A 1 177 ? -1.188 23.135 4.678 1.00 51.88 177 ASP A C 1
ATOM 1291 O O . ASP A 1 177 ? -1.719 23.767 5.595 1.00 51.88 177 ASP A O 1
ATOM 1295 N N . LYS A 1 178 ? 0.083 23.345 4.302 1.00 50.19 178 LYS A N 1
ATOM 1296 C CA . LYS A 1 178 ? 1.005 24.262 4.989 1.00 50.19 178 LYS A CA 1
ATOM 1297 C C . LYS A 1 178 ? 1.635 25.336 4.093 1.00 50.19 178 LYS A C 1
ATOM 1299 O O . LYS A 1 178 ? 1.920 26.411 4.609 1.00 50.19 178 LYS A O 1
ATOM 1304 N N . TYR A 1 179 ? 1.836 25.087 2.793 1.00 51.50 179 TYR A N 1
ATOM 1305 C CA . TYR A 1 179 ? 2.524 26.001 1.858 1.00 51.50 179 TYR A CA 1
ATOM 1306 C C . TYR A 1 179 ? 2.064 25.832 0.392 1.00 51.50 179 TYR A C 1
ATOM 1308 O O . TYR A 1 179 ? 1.656 24.738 -0.005 1.00 51.50 179 TYR A O 1
ATOM 1316 N N . LEU A 1 180 ? 2.199 26.882 -0.431 1.00 44.88 180 LEU A N 1
ATOM 1317 C CA . LEU A 1 180 ? 2.158 26.794 -1.902 1.00 44.88 180 LEU A CA 1
ATOM 1318 C C . LEU A 1 180 ? 3.547 26.392 -2.422 1.00 44.88 180 LEU A C 1
ATOM 1320 O O . LEU A 1 180 ? 4.545 26.982 -2.011 1.00 44.88 180 LEU A O 1
ATOM 1324 N N . LEU A 1 181 ? 3.617 25.383 -3.288 1.00 55.25 181 LEU A N 1
ATOM 1325 C CA . LEU A 1 181 ? 4.833 24.602 -3.506 1.00 55.25 181 LEU A CA 1
ATOM 1326 C C . LEU A 1 181 ? 5.124 24.387 -4.999 1.00 55.25 181 LEU A C 1
ATOM 1328 O O . LEU A 1 181 ? 4.216 24.104 -5.776 1.00 55.25 181 LEU A O 1
ATOM 1332 N N . ILE A 1 182 ? 6.390 24.518 -5.409 1.00 52.69 182 ILE A N 1
ATOM 1333 C CA . ILE A 1 182 ? 6.847 24.351 -6.802 1.00 52.69 182 ILE A CA 1
ATOM 1334 C C . ILE A 1 182 ? 7.827 23.172 -6.836 1.00 52.69 182 ILE A C 1
ATOM 1336 O O . ILE A 1 182 ? 8.922 23.266 -6.285 1.00 52.69 182 ILE A O 1
ATOM 1340 N N . LEU A 1 183 ? 7.439 22.067 -7.464 1.00 50.19 183 LEU A N 1
ATOM 1341 C CA . LEU A 1 183 ? 8.221 20.836 -7.572 1.00 50.19 183 LEU A CA 1
ATOM 1342 C C . LEU A 1 183 ? 9.065 20.719 -8.850 1.00 50.19 183 LEU A C 1
ATOM 1344 O O . LEU A 1 183 ? 10.055 19.998 -8.805 1.00 50.19 183 LEU A O 1
ATOM 1348 N N . THR A 1 184 ? 8.758 21.392 -9.972 1.00 42.88 184 THR A N 1
ATOM 1349 C CA . THR A 1 184 ? 9.407 21.012 -11.257 1.00 42.88 184 THR A CA 1
ATOM 1350 C C . THR A 1 184 ? 10.101 22.110 -12.072 1.00 42.88 184 THR A C 1
ATOM 1352 O O . THR A 1 184 ? 10.585 21.806 -13.157 1.00 42.88 184 THR A O 1
ATOM 1355 N N . SER A 1 185 ? 10.227 23.362 -11.613 1.00 44.25 185 SER A N 1
ATOM 1356 C CA . SER A 1 185 ? 10.768 24.445 -12.472 1.00 44.25 185 SER A CA 1
ATOM 1357 C C . SER A 1 185 ? 12.181 24.954 -12.139 1.00 44.25 185 SER A C 1
ATOM 1359 O O . SER A 1 185 ? 12.519 26.069 -12.531 1.00 44.25 185 SER A O 1
ATOM 1361 N N . LEU A 1 186 ? 13.012 24.199 -11.409 1.00 48.16 186 LEU A N 1
ATOM 1362 C CA . LEU A 1 186 ? 14.337 24.679 -10.953 1.00 48.16 186 LEU A CA 1
ATOM 1363 C C . LEU A 1 186 ? 15.521 23.778 -11.340 1.00 48.16 186 LEU A C 1
ATOM 1365 O O . LEU A 1 186 ? 16.653 24.015 -10.913 1.00 48.16 186 LEU A O 1
ATOM 1369 N N . THR A 1 187 ? 15.300 22.769 -12.182 1.00 43.84 187 THR A N 1
ATOM 1370 C CA . THR A 1 187 ? 16.393 21.988 -12.773 1.00 43.84 187 THR A CA 1
ATOM 1371 C C . THR A 1 187 ? 17.247 22.884 -13.676 1.00 43.84 187 THR A C 1
ATOM 1373 O O . THR A 1 187 ? 16.752 23.412 -14.669 1.00 43.84 187 THR A O 1
ATOM 1376 N N . GLY A 1 188 ? 18.528 23.057 -13.326 1.00 47.97 188 GLY A N 1
ATOM 1377 C CA . GLY A 1 188 ? 19.515 23.796 -14.129 1.00 47.97 188 GLY A CA 1
ATOM 1378 C C . GLY A 1 188 ? 20.057 25.097 -13.520 1.00 47.97 188 GLY A C 1
ATOM 1379 O O . GLY A 1 188 ? 20.835 25.776 -14.187 1.00 47.97 188 GLY A O 1
ATOM 1380 N N . LEU A 1 189 ? 19.681 25.460 -12.286 1.00 54.12 189 LEU A N 1
ATOM 1381 C CA . LEU A 1 189 ? 20.320 26.561 -11.551 1.00 54.12 189 LEU A CA 1
ATOM 1382 C C . LEU A 1 189 ? 21.524 26.060 -10.744 1.00 54.12 189 LEU A C 1
ATOM 1384 O O . LEU A 1 189 ? 21.455 25.062 -10.032 1.00 54.12 189 LEU A O 1
ATOM 1388 N N . THR A 1 190 ? 22.625 26.787 -10.845 1.00 60.94 190 THR A N 1
ATOM 1389 C CA . THR A 1 190 ? 23.928 26.514 -10.243 1.00 60.94 190 THR A CA 1
ATOM 1390 C C . THR A 1 190 ? 24.347 27.677 -9.344 1.00 60.94 190 THR A C 1
ATOM 1392 O O . THR A 1 190 ? 23.798 28.777 -9.423 1.00 60.94 190 THR A O 1
ATOM 1395 N N . ALA A 1 191 ? 25.375 27.477 -8.515 1.00 60.16 191 ALA A N 1
ATOM 1396 C CA . ALA A 1 191 ? 25.952 28.559 -7.710 1.00 60.16 191 ALA A CA 1
ATOM 1397 C C . ALA A 1 191 ? 26.422 29.755 -8.568 1.00 60.16 191 ALA A C 1
ATOM 1399 O O . ALA A 1 191 ? 26.413 30.894 -8.101 1.00 60.16 191 ALA A O 1
ATOM 1400 N N . LYS A 1 192 ? 26.764 29.509 -9.843 1.00 64.12 192 LYS A N 1
ATOM 1401 C CA . LYS A 1 192 ? 27.157 30.538 -10.808 1.00 64.12 192 LYS A CA 1
ATOM 1402 C C . LYS A 1 192 ? 25.999 31.479 -11.165 1.00 64.12 192 LYS A C 1
ATOM 1404 O O . LYS A 1 192 ? 26.214 32.677 -11.295 1.00 64.12 192 LYS A O 1
ATOM 1409 N N . ASP A 1 193 ? 24.762 30.982 -11.220 1.00 68.50 193 ASP A N 1
ATOM 1410 C CA . ASP A 1 193 ? 23.581 31.790 -11.564 1.00 68.50 193 ASP A CA 1
ATOM 1411 C C . ASP A 1 193 ? 23.239 32.847 -10.492 1.00 68.50 193 ASP A C 1
ATOM 1413 O O . ASP A 1 193 ? 22.654 33.882 -10.815 1.00 68.50 193 ASP A O 1
ATOM 1417 N N . ALA A 1 194 ? 23.642 32.623 -9.233 1.00 63.66 194 ALA A N 1
ATOM 1418 C CA . ALA A 1 194 ? 23.555 33.624 -8.165 1.00 63.66 194 ALA A CA 1
ATOM 1419 C C . ALA A 1 194 ? 24.614 34.728 -8.311 1.00 63.66 194 ALA A C 1
ATOM 1421 O O . ALA A 1 194 ? 24.349 35.890 -8.008 1.00 63.66 194 ALA A O 1
ATOM 1422 N N . THR A 1 195 ? 25.811 34.377 -8.792 1.00 72.00 195 THR A N 1
ATOM 1423 C CA . THR A 1 195 ? 26.868 35.356 -9.099 1.00 72.00 195 THR A CA 1
ATOM 1424 C C . THR A 1 195 ? 26.503 36.186 -10.333 1.00 72.00 195 THR A C 1
ATOM 1426 O O . THR A 1 195 ? 26.690 37.401 -10.332 1.00 72.00 195 THR A O 1
ATOM 1429 N N . ASP A 1 196 ? 25.883 35.555 -11.333 1.00 71.25 196 ASP A N 1
ATOM 1430 C CA . ASP A 1 196 ? 25.437 36.182 -12.584 1.00 71.25 196 ASP A CA 1
ATOM 1431 C C . ASP A 1 196 ? 24.099 36.953 -12.435 1.00 71.25 196 ASP A C 1
ATOM 1433 O O . ASP A 1 196 ? 23.608 37.536 -13.402 1.00 71.25 196 ASP A O 1
ATOM 1437 N N . LYS A 1 197 ? 23.499 36.979 -11.230 1.00 75.75 197 LYS A N 1
ATOM 1438 C CA . LYS A 1 197 ? 22.197 37.607 -10.911 1.00 75.75 197 LYS A CA 1
ATOM 1439 C C . LYS A 1 197 ? 21.087 37.269 -11.911 1.00 75.75 197 LYS A C 1
ATOM 1441 O O . LYS A 1 197 ? 20.323 38.144 -12.331 1.00 75.75 197 LYS A O 1
ATOM 1446 N N . LYS A 1 198 ? 21.000 35.998 -12.299 1.00 76.88 198 LYS A N 1
ATOM 1447 C CA . LYS A 1 198 ? 20.064 35.520 -13.321 1.00 76.88 198 LYS A CA 1
ATOM 1448 C C . LYS A 1 198 ? 18.617 35.862 -12.966 1.00 76.88 198 LYS A C 1
ATOM 1450 O O . LYS A 1 198 ? 18.186 35.645 -11.833 1.00 76.88 198 LYS A O 1
ATOM 1455 N N . GLU A 1 199 ? 17.868 36.375 -13.940 1.00 71.88 199 GLU A N 1
ATOM 1456 C CA . GLU A 1 199 ? 16.438 36.643 -13.778 1.00 71.88 199 GLU A CA 1
ATOM 1457 C C . GLU A 1 199 ? 15.624 35.357 -13.934 1.00 71.88 199 GLU A C 1
ATOM 1459 O O . GLU A 1 199 ? 15.735 34.652 -14.940 1.00 71.88 199 GLU A O 1
ATOM 1464 N N . ILE A 1 200 ? 14.785 35.072 -12.942 1.00 64.69 200 ILE A N 1
ATOM 1465 C CA . ILE A 1 200 ? 13.820 33.972 -12.948 1.00 64.69 200 ILE A CA 1
ATOM 1466 C C . ILE A 1 200 ? 12.415 34.514 -12.697 1.00 64.69 200 ILE A C 1
ATOM 1468 O O . ILE A 1 200 ? 12.251 35.611 -12.172 1.00 64.69 200 ILE A O 1
ATOM 1472 N N . ILE A 1 201 ? 11.392 33.752 -13.066 1.00 61.56 201 ILE A N 1
ATOM 1473 C CA . ILE A 1 201 ? 10.003 34.086 -12.741 1.00 61.56 201 ILE A CA 1
ATOM 1474 C C . ILE A 1 201 ? 9.693 33.552 -11.342 1.00 61.56 201 ILE A C 1
ATOM 1476 O O . ILE A 1 201 ? 9.887 32.364 -11.086 1.00 61.56 201 ILE A O 1
ATOM 1480 N N . ASP A 1 202 ? 9.199 34.412 -10.453 1.00 57.91 202 ASP A N 1
ATOM 1481 C CA . ASP A 1 202 ? 8.755 34.035 -9.111 1.00 57.91 202 ASP A CA 1
ATOM 1482 C C . ASP A 1 202 ? 7.234 33.822 -9.094 1.00 57.91 202 ASP A C 1
ATOM 1484 O O . ASP A 1 202 ? 6.463 34.784 -9.182 1.00 57.91 202 ASP A O 1
ATOM 1488 N N . PRO A 1 203 ? 6.755 32.574 -8.979 1.00 48.44 203 PRO A N 1
ATOM 1489 C CA . PRO A 1 203 ? 5.330 32.294 -9.051 1.00 48.44 203 PRO A CA 1
ATOM 1490 C C . PRO A 1 203 ? 4.580 32.570 -7.744 1.00 48.44 203 PRO A C 1
ATOM 1492 O O . PRO A 1 203 ? 3.367 32.386 -7.716 1.00 48.44 203 PRO A O 1
ATOM 1495 N N . THR A 1 204 ? 5.259 33.023 -6.684 1.00 49.56 204 THR A N 1
ATOM 1496 C CA . THR A 1 204 ? 4.643 33.288 -5.371 1.00 49.56 204 THR A CA 1
ATOM 1497 C C . THR A 1 204 ? 4.178 34.734 -5.176 1.00 49.56 204 THR A C 1
ATOM 1499 O O . THR A 1 204 ? 3.590 35.032 -4.141 1.00 49.56 204 THR A O 1
ATOM 1502 N N . ILE A 1 205 ? 4.456 35.638 -6.127 1.00 51.94 205 ILE A N 1
ATOM 1503 C CA . ILE A 1 205 ? 4.045 37.053 -6.034 1.00 51.94 205 ILE A CA 1
ATOM 1504 C C . ILE A 1 205 ? 2.698 37.277 -6.720 1.00 51.94 205 ILE A C 1
ATOM 1506 O O . ILE A 1 205 ? 1.834 37.859 -6.091 1.00 51.94 205 ILE A O 1
ATOM 1510 N N . ASP A 1 206 ? 2.492 36.748 -7.937 1.00 51.22 206 ASP A N 1
ATOM 1511 C CA . ASP A 1 206 ? 1.289 37.024 -8.753 1.00 51.22 206 ASP A CA 1
ATOM 1512 C C . ASP A 1 206 ? 0.967 35.888 -9.752 1.00 51.22 206 ASP A C 1
ATOM 1514 O O . ASP A 1 206 ? 0.762 36.105 -10.946 1.00 51.22 206 ASP A O 1
ATOM 1518 N N . GLY A 1 207 ? 1.030 34.623 -9.328 1.00 45.69 207 GLY A N 1
ATOM 1519 C CA . GLY A 1 207 ? 0.662 33.495 -10.199 1.00 45.69 207 GLY A CA 1
ATOM 1520 C C . GLY A 1 207 ? 1.636 33.179 -11.351 1.00 45.69 207 GLY A C 1
ATOM 1521 O O . GLY A 1 207 ? 1.357 32.279 -12.145 1.00 45.69 207 GLY A O 1
ATOM 1522 N N . GLY A 1 208 ? 2.812 33.823 -11.423 1.00 49.72 208 GLY A N 1
ATOM 1523 C CA . GLY A 1 208 ? 3.903 33.429 -12.335 1.00 49.72 208 GLY A CA 1
ATOM 1524 C C . GLY A 1 208 ? 4.279 34.412 -13.439 1.00 49.72 208 GLY A C 1
ATOM 1525 O O . GLY A 1 208 ? 4.727 33.972 -14.493 1.00 49.72 208 GLY A O 1
ATOM 1526 N N . THR A 1 209 ? 4.126 35.717 -13.230 1.00 48.44 209 THR A N 1
ATOM 1527 C CA . THR A 1 209 ? 4.497 36.749 -14.220 1.00 48.44 209 THR A CA 1
ATOM 1528 C C . THR A 1 209 ? 5.672 37.636 -13.788 1.00 48.44 209 THR A C 1
ATOM 1530 O O . THR A 1 209 ? 6.366 38.189 -14.642 1.00 48.44 209 THR A O 1
ATOM 1533 N N . THR A 1 210 ? 5.953 37.742 -12.488 1.00 57.22 210 THR A N 1
ATOM 1534 C CA . THR A 1 210 ? 6.954 38.674 -11.941 1.00 57.22 210 THR A CA 1
ATOM 1535 C C . THR A 1 210 ? 8.377 38.108 -12.014 1.00 57.22 210 THR A C 1
ATOM 1537 O O . THR A 1 210 ? 8.648 37.019 -11.508 1.00 57.22 210 THR A O 1
ATOM 1540 N N . LYS A 1 211 ? 9.308 38.854 -12.632 1.00 68.19 211 LYS A N 1
ATOM 1541 C CA . LYS A 1 211 ? 10.737 38.497 -12.706 1.00 68.19 211 LYS A CA 1
ATOM 1542 C C . LYS A 1 211 ? 11.499 38.967 -11.462 1.00 68.19 211 LYS A C 1
ATOM 1544 O O . LYS A 1 211 ? 11.365 40.117 -11.050 1.00 68.19 211 LYS A O 1
ATOM 1549 N N . VAL A 1 212 ? 12.336 38.100 -10.902 1.00 70.81 212 VAL A N 1
ATOM 1550 C CA . VAL A 1 212 ? 13.205 38.359 -9.741 1.00 70.81 212 VAL A CA 1
ATOM 1551 C C . VAL A 1 212 ? 14.640 37.932 -10.042 1.00 70.81 212 VAL A C 1
ATOM 1553 O O . VAL A 1 212 ? 14.864 37.045 -10.865 1.00 70.81 212 VAL A O 1
ATOM 1556 N N . LYS A 1 213 ? 15.625 38.539 -9.372 1.00 80.50 213 LYS A N 1
ATOM 1557 C CA . LYS A 1 213 ? 17.045 38.184 -9.543 1.00 80.50 213 LYS A CA 1
ATOM 1558 C C . LYS A 1 213 ? 17.466 37.151 -8.512 1.00 80.50 213 LYS A C 1
ATOM 1560 O O . LYS A 1 213 ? 17.225 37.340 -7.323 1.00 80.50 213 LYS A O 1
ATOM 1565 N N . VAL A 1 214 ? 18.130 36.084 -8.943 1.00 75.50 214 VAL A N 1
ATOM 1566 C CA . VAL A 1 214 ? 18.721 35.099 -8.030 1.00 75.50 214 VAL A CA 1
ATOM 1567 C C . VAL A 1 214 ? 19.976 35.692 -7.395 1.00 75.50 214 VAL A C 1
ATOM 1569 O O . VAL A 1 214 ? 20.890 36.108 -8.097 1.00 75.50 214 VAL A O 1
ATOM 1572 N N . VAL A 1 215 ? 20.025 35.726 -6.065 1.00 80.88 215 VAL A N 1
ATOM 1573 C CA . VAL A 1 215 ? 21.149 36.278 -5.284 1.00 80.88 215 VAL A CA 1
ATOM 1574 C C . VAL A 1 215 ? 21.782 35.252 -4.338 1.00 80.88 215 VAL A C 1
ATOM 1576 O O . VAL A 1 215 ? 22.802 35.533 -3.717 1.00 80.88 215 VAL A O 1
ATOM 1579 N N . GLY A 1 216 ? 21.224 34.040 -4.252 1.00 75.56 216 GLY A N 1
ATOM 1580 C CA . GLY A 1 216 ? 21.835 32.902 -3.564 1.00 75.56 216 GLY A CA 1
ATOM 1581 C C . GLY A 1 216 ? 21.181 31.578 -3.956 1.00 75.56 216 GLY A C 1
ATOM 1582 O O . GLY A 1 216 ? 19.975 31.528 -4.174 1.00 75.56 216 GLY A O 1
ATOM 1583 N N . VAL A 1 217 ? 21.963 30.501 -4.044 1.00 69.88 217 VAL A N 1
ATOM 1584 C CA . VAL A 1 217 ? 21.466 29.140 -4.307 1.00 69.88 217 VAL A CA 1
ATOM 1585 C C . VAL A 1 217 ? 22.157 28.172 -3.350 1.00 69.88 217 VAL A C 1
ATOM 1587 O O . VAL A 1 217 ? 23.384 28.092 -3.332 1.00 69.88 217 VAL A O 1
ATOM 1590 N N . THR A 1 218 ? 21.373 27.425 -2.577 1.00 65.62 218 THR A N 1
ATOM 1591 C CA . THR A 1 218 ? 21.831 26.289 -1.770 1.00 65.62 218 THR A CA 1
ATOM 1592 C C . THR A 1 218 ? 21.549 25.007 -2.541 1.00 65.62 218 THR A C 1
ATOM 1594 O O . THR A 1 218 ? 20.427 24.799 -3.004 1.00 65.62 218 THR A O 1
ATOM 1597 N N . ILE A 1 219 ? 22.559 24.151 -2.691 1.00 59.66 219 ILE A N 1
ATOM 1598 C CA . ILE A 1 219 ? 22.488 22.923 -3.492 1.00 59.66 219 ILE A CA 1
ATOM 1599 C C . ILE A 1 219 ? 22.551 21.702 -2.572 1.00 59.66 219 ILE A C 1
ATOM 1601 O O . ILE A 1 219 ? 23.371 21.652 -1.654 1.00 59.66 219 ILE A O 1
ATOM 1605 N N . ASN A 1 220 ? 21.718 20.694 -2.842 1.00 50.03 220 ASN A N 1
ATOM 1606 C CA . ASN A 1 220 ? 21.851 19.380 -2.224 1.00 50.03 220 ASN A CA 1
ATOM 1607 C C . ASN A 1 220 ? 23.066 18.648 -2.803 1.00 50.03 220 ASN A C 1
ATOM 1609 O O . ASN A 1 220 ? 23.108 18.339 -3.995 1.00 50.03 220 ASN A O 1
ATOM 1613 N N . ALA A 1 221 ? 24.022 18.306 -1.944 1.00 43.41 221 ALA A N 1
ATOM 1614 C CA . ALA A 1 221 ? 25.242 17.612 -2.345 1.00 43.41 221 ALA A CA 1
ATOM 1615 C C . ALA A 1 221 ? 25.009 16.193 -2.915 1.00 43.41 221 ALA A C 1
ATOM 1617 O O . ALA A 1 221 ? 25.882 15.685 -3.609 1.00 43.41 221 ALA A O 1
ATOM 1618 N N . LEU A 1 222 ? 23.859 15.557 -2.643 1.00 35.31 222 LEU A N 1
ATOM 1619 C CA . LEU A 1 222 ? 23.524 14.200 -3.106 1.00 35.31 222 LEU A CA 1
ATOM 1620 C C . LEU A 1 222 ? 22.854 14.168 -4.488 1.00 35.31 222 LEU A C 1
ATOM 1622 O O . LEU A 1 222 ? 23.022 13.192 -5.210 1.00 35.31 222 LEU A O 1
ATOM 1626 N N . THR A 1 223 ? 22.094 15.203 -4.860 1.00 41.59 223 THR A N 1
ATOM 1627 C CA . THR A 1 223 ? 21.273 15.201 -6.091 1.00 41.59 223 THR A CA 1
ATOM 1628 C C . THR A 1 223 ? 21.655 16.287 -7.095 1.00 41.59 223 THR A C 1
ATOM 1630 O O . THR A 1 223 ? 21.161 16.278 -8.219 1.00 41.59 223 THR A O 1
ATOM 1633 N N . GLY A 1 224 ? 22.507 17.247 -6.713 1.00 46.41 224 GLY A N 1
ATOM 1634 C CA . GLY A 1 224 ? 22.875 18.390 -7.555 1.00 46.41 224 GLY A CA 1
ATOM 1635 C C . GLY A 1 224 ? 21.747 19.409 -7.768 1.00 46.41 224 GLY A C 1
ATOM 1636 O O . GLY A 1 224 ? 21.911 20.345 -8.547 1.00 46.41 224 GLY A O 1
ATOM 1637 N N . GLN A 1 225 ? 20.609 19.253 -7.085 1.00 51.75 225 GLN A N 1
ATOM 1638 C CA . GLN A 1 225 ? 19.444 20.132 -7.211 1.00 51.75 225 GLN A CA 1
ATOM 1639 C C . GLN A 1 225 ? 19.469 21.271 -6.182 1.00 51.75 225 GLN A C 1
ATOM 1641 O O . GLN A 1 225 ? 19.949 21.102 -5.059 1.00 51.75 225 GLN A O 1
ATOM 1646 N N . ALA A 1 226 ? 18.912 22.428 -6.546 1.00 56.88 226 ALA A N 1
ATOM 1647 C CA . ALA A 1 226 ? 18.750 23.560 -5.638 1.00 56.88 226 ALA A CA 1
ATOM 1648 C C . ALA A 1 226 ? 17.672 23.267 -4.572 1.00 56.88 226 ALA A C 1
ATOM 1650 O O . ALA A 1 226 ? 16.510 23.032 -4.906 1.00 56.88 226 ALA A O 1
ATOM 1651 N N . THR A 1 227 ? 18.048 23.293 -3.291 1.00 58.69 227 THR A N 1
ATOM 1652 C CA . THR A 1 227 ? 17.145 23.084 -2.137 1.00 58.69 227 THR A CA 1
ATOM 1653 C C . THR A 1 227 ? 16.560 24.380 -1.597 1.00 58.69 227 THR A C 1
ATOM 1655 O O . THR A 1 227 ? 15.486 24.393 -0.995 1.00 58.69 227 THR A O 1
ATOM 1658 N N . LYS A 1 228 ? 17.273 25.485 -1.818 1.00 64.62 228 LYS A N 1
ATOM 1659 C CA . LYS A 1 228 ? 16.880 26.814 -1.365 1.00 64.62 228 LYS A CA 1
ATOM 1660 C C . LYS A 1 228 ? 17.431 27.865 -2.317 1.00 64.62 228 LYS A C 1
ATOM 1662 O O . LYS A 1 228 ? 18.609 27.818 -2.666 1.00 64.62 228 LYS A O 1
ATOM 1667 N N . ILE A 1 229 ? 16.602 28.813 -2.738 1.00 65.94 229 ILE A N 1
ATOM 1668 C CA . ILE A 1 229 ? 17.009 29.906 -3.630 1.00 65.94 229 ILE A CA 1
ATOM 1669 C C . ILE A 1 229 ? 16.648 31.225 -2.970 1.00 65.94 229 ILE A C 1
ATOM 1671 O O . ILE A 1 229 ? 15.488 31.458 -2.640 1.00 65.94 229 ILE A O 1
ATOM 1675 N N . ARG A 1 230 ? 17.638 32.097 -2.800 1.00 72.19 230 ARG A N 1
ATOM 1676 C CA . ARG A 1 230 ? 17.425 33.473 -2.372 1.00 72.19 230 ARG A CA 1
ATOM 1677 C C . ARG A 1 230 ? 17.246 34.355 -3.593 1.00 72.19 230 ARG A C 1
ATOM 1679 O O . ARG A 1 230 ? 18.115 34.390 -4.466 1.00 72.19 230 ARG A O 1
ATOM 1686 N N . VAL A 1 231 ? 16.135 35.076 -3.635 1.00 75.62 231 VAL A N 1
ATOM 1687 C CA . VAL A 1 231 ? 15.778 35.979 -4.732 1.00 75.62 231 VAL A CA 1
ATOM 1688 C C . VAL A 1 231 ? 15.589 37.404 -4.229 1.00 75.62 231 VAL A C 1
ATOM 1690 O O . VAL A 1 231 ? 15.199 37.612 -3.081 1.00 75.62 231 VAL A O 1
ATOM 1693 N N . GLU A 1 232 ? 15.856 38.378 -5.093 1.00 78.44 232 GLU A N 1
ATOM 1694 C CA . GLU A 1 232 ? 15.688 39.812 -4.850 1.00 78.44 232 GLU A CA 1
ATOM 1695 C C . GLU A 1 232 ? 14.668 40.392 -5.845 1.00 78.44 232 GLU A C 1
ATOM 1697 O O . GLU A 1 232 ? 14.832 40.268 -7.064 1.00 78.44 232 GLU A O 1
ATOM 1702 N N . GLY A 1 233 ? 13.592 40.988 -5.320 1.00 69.00 233 GLY A N 1
ATOM 1703 C CA . GLY A 1 233 ? 12.518 41.607 -6.111 1.00 69.00 233 GLY A CA 1
ATOM 1704 C C . GLY A 1 233 ? 12.739 43.098 -6.402 1.00 69.00 233 GLY A C 1
ATOM 1705 O O . GLY A 1 233 ? 13.672 43.720 -5.888 1.00 69.00 233 GLY A O 1
ATOM 1706 N N . ALA A 1 234 ? 11.854 43.699 -7.208 1.00 57.78 234 ALA A N 1
ATOM 1707 C CA . ALA A 1 234 ? 11.867 45.137 -7.485 1.00 57.78 234 ALA A CA 1
ATOM 1708 C C . ALA A 1 234 ? 11.643 45.931 -6.181 1.00 57.78 234 ALA A C 1
ATOM 1710 O O . ALA A 1 234 ? 10.546 45.940 -5.631 1.00 57.78 234 ALA A O 1
ATOM 1711 N N . GLY A 1 235 ? 12.715 46.536 -5.658 1.00 59.88 235 GLY A N 1
ATOM 1712 C CA . GLY A 1 235 ? 12.744 47.203 -4.348 1.00 59.88 235 GLY A CA 1
ATOM 1713 C C . GLY A 1 235 ? 13.823 46.690 -3.383 1.00 59.88 235 GLY A C 1
ATOM 1714 O O . GLY A 1 235 ? 13.941 47.223 -2.286 1.00 59.88 235 GLY A O 1
ATOM 1715 N N . GLY A 1 236 ? 14.616 45.678 -3.764 1.00 60.56 236 GLY A N 1
ATOM 1716 C CA . GLY A 1 236 ? 15.770 45.204 -2.980 1.00 60.56 236 GLY A CA 1
ATOM 1717 C C . GLY A 1 236 ? 15.429 44.243 -1.834 1.00 60.56 236 GLY A C 1
ATOM 1718 O O . GLY A 1 236 ? 16.307 43.842 -1.073 1.00 60.56 236 GLY A O 1
ATOM 1719 N N . VAL A 1 237 ? 14.159 43.851 -1.698 1.00 62.38 237 VAL A N 1
ATOM 1720 C CA . VAL A 1 237 ? 13.716 42.907 -0.664 1.00 62.38 237 VAL A CA 1
ATOM 1721 C C . VAL A 1 237 ? 14.126 41.488 -1.058 1.00 62.38 237 VAL A C 1
ATOM 1723 O O . VAL A 1 237 ? 13.707 40.983 -2.103 1.00 62.38 237 VAL A O 1
ATOM 1726 N N . GLN A 1 238 ? 14.935 40.851 -0.208 1.00 71.69 238 GLN A N 1
ATOM 1727 C CA . GLN A 1 238 ? 15.399 39.476 -0.391 1.00 71.69 238 GLN A CA 1
ATOM 1728 C C . GLN A 1 238 ? 14.513 38.473 0.348 1.00 71.69 238 GLN A C 1
ATOM 1730 O O . GLN A 1 238 ? 14.058 38.736 1.462 1.00 71.69 238 GLN A O 1
ATOM 1735 N N . ARG A 1 239 ? 14.290 37.305 -0.256 1.00 66.94 239 ARG A N 1
ATOM 1736 C CA . ARG A 1 239 ? 13.481 36.222 0.326 1.00 66.94 239 ARG A CA 1
ATOM 1737 C C . ARG A 1 239 ? 13.901 34.851 -0.189 1.00 66.94 239 ARG A C 1
ATOM 1739 O O . ARG A 1 239 ? 14.498 34.750 -1.259 1.00 66.94 239 ARG A O 1
ATOM 1746 N N . ASP A 1 240 ? 13.572 33.814 0.576 1.00 63.94 240 ASP A N 1
ATOM 1747 C CA . ASP A 1 240 ? 13.972 32.435 0.299 1.00 63.94 240 ASP A CA 1
ATOM 1748 C C . ASP A 1 240 ? 12.795 31.620 -0.274 1.00 63.94 240 ASP A C 1
ATOM 1750 O O . ASP A 1 240 ? 11.716 31.575 0.314 1.00 63.94 240 ASP A O 1
ATOM 1754 N N . ILE A 1 241 ? 13.022 30.950 -1.404 1.00 64.25 241 ILE A N 1
ATOM 1755 C CA . ILE A 1 241 ? 12.122 29.963 -2.015 1.00 64.25 241 ILE A CA 1
ATOM 1756 C C . ILE A 1 241 ? 12.661 28.568 -1.672 1.00 64.25 241 ILE A C 1
ATOM 1758 O O . ILE A 1 241 ? 13.843 28.295 -1.899 1.00 64.25 241 ILE A O 1
ATOM 1762 N N . VAL A 1 242 ? 11.815 27.695 -1.114 1.00 56.66 242 VAL A N 1
ATOM 1763 C CA . VAL A 1 242 ? 12.201 26.367 -0.596 1.00 56.66 242 VAL A CA 1
ATOM 1764 C C . VAL A 1 242 ? 11.565 25.260 -1.436 1.00 56.66 242 VAL A C 1
ATOM 1766 O O . VAL A 1 242 ? 10.361 25.297 -1.691 1.00 56.66 242 VAL A O 1
ATOM 1769 N N . THR A 1 243 ? 12.354 24.267 -1.846 1.00 53.59 243 THR A N 1
ATOM 1770 C CA . THR A 1 243 ? 11.873 23.096 -2.598 1.00 53.59 243 THR A CA 1
ATOM 1771 C C . THR A 1 243 ? 11.628 21.905 -1.664 1.00 53.59 243 THR A C 1
ATOM 1773 O O . THR A 1 243 ? 12.345 21.701 -0.684 1.00 53.59 243 THR A O 1
ATOM 1776 N N . PHE A 1 244 ? 10.583 21.117 -1.941 1.00 50.72 244 PHE A N 1
ATOM 1777 C CA . PHE A 1 244 ? 10.258 19.883 -1.214 1.00 50.72 244 PHE A CA 1
ATOM 1778 C C . PHE A 1 244 ? 10.347 18.704 -2.182 1.00 50.72 244 PHE A C 1
ATOM 1780 O O . PHE A 1 244 ? 10.134 18.876 -3.381 1.00 50.72 244 PHE A O 1
ATOM 1787 N N . VAL A 1 245 ? 10.659 17.516 -1.665 1.00 43.97 245 VAL A N 1
ATOM 1788 C CA . VAL A 1 245 ? 10.769 16.297 -2.476 1.00 43.97 245 VAL A CA 1
ATOM 1789 C C . VAL A 1 245 ? 9.481 15.491 -2.334 1.00 43.97 245 VAL A C 1
ATOM 1791 O O . VAL A 1 245 ? 8.958 15.330 -1.224 1.00 43.97 245 VAL A O 1
ATOM 1794 N N . ASP A 1 246 ? 8.975 14.997 -3.464 1.00 40.16 246 ASP A N 1
ATOM 1795 C CA . ASP A 1 246 ? 7.895 14.021 -3.490 1.00 40.16 246 ASP A CA 1
ATOM 1796 C C . ASP A 1 246 ? 8.390 12.694 -2.894 1.00 40.16 246 ASP A C 1
ATOM 1798 O O . ASP A 1 246 ? 9.274 12.039 -3.446 1.00 40.16 246 ASP A O 1
ATOM 1802 N N . LYS A 1 247 ? 7.836 12.310 -1.741 1.00 38.28 247 LYS A N 1
ATOM 1803 C CA . LYS A 1 247 ? 8.140 11.030 -1.091 1.00 38.28 247 LYS A CA 1
ATOM 1804 C C . LYS A 1 247 ? 7.167 9.916 -1.476 1.00 38.28 247 LYS A C 1
ATOM 1806 O O . LYS A 1 247 ? 7.341 8.803 -0.990 1.00 38.28 247 LYS A O 1
ATOM 1811 N N . SER A 1 248 ? 6.192 10.150 -2.359 1.00 32.22 248 SER A N 1
ATOM 1812 C CA . SER A 1 248 ? 5.311 9.082 -2.863 1.00 32.22 248 SER A CA 1
ATOM 1813 C C . SER A 1 248 ? 6.092 8.001 -3.635 1.00 32.22 248 SER A C 1
ATOM 1815 O O . SER A 1 248 ? 5.696 6.832 -3.657 1.00 32.22 248 SER A O 1
ATOM 1817 N N . ALA A 1 249 ? 7.270 8.356 -4.166 1.00 31.22 249 ALA A N 1
ATOM 1818 C CA . ALA A 1 249 ? 8.256 7.426 -4.714 1.00 31.22 249 ALA A CA 1
ATOM 1819 C C . ALA A 1 249 ? 9.244 6.855 -3.668 1.00 31.22 249 ALA A C 1
ATOM 1821 O O . ALA A 1 249 ? 9.818 5.795 -3.898 1.00 31.22 249 ALA A O 1
ATOM 1822 N N . GLU A 1 250 ? 9.423 7.481 -2.499 1.00 28.61 250 GLU A N 1
ATOM 1823 C CA . GLU A 1 250 ? 10.310 6.998 -1.423 1.00 28.61 250 GLU A CA 1
ATOM 1824 C C . GLU A 1 250 ? 9.619 5.963 -0.513 1.00 28.61 250 GLU A C 1
ATOM 1826 O O . GLU A 1 250 ? 9.686 6.032 0.717 1.00 28.61 250 GLU A O 1
ATOM 1831 N N . VAL A 1 251 ? 8.998 4.938 -1.101 1.00 28.88 251 VAL A N 1
ATOM 1832 C CA . VAL A 1 251 ? 8.685 3.706 -0.360 1.00 28.88 251 VAL A CA 1
ATOM 1833 C C . VAL A 1 251 ? 9.984 2.913 -0.188 1.00 28.88 251 VAL A C 1
ATOM 1835 O O . VAL A 1 251 ? 10.189 1.920 -0.872 1.00 28.88 251 VAL A O 1
ATOM 1838 N N . GLY A 1 252 ? 10.914 3.392 0.647 1.00 30.09 252 GLY A N 1
ATOM 1839 C CA . GLY A 1 252 ? 12.143 2.666 1.016 1.00 30.09 252 GLY A CA 1
ATOM 1840 C C . GLY A 1 252 ? 12.960 2.100 -0.158 1.00 30.09 252 GLY A C 1
ATOM 1841 O O . GLY A 1 252 ? 13.667 1.108 0.013 1.00 30.09 252 GLY A O 1
ATOM 1842 N N . LEU A 1 253 ? 12.837 2.677 -1.360 1.00 31.03 253 LEU A N 1
ATOM 1843 C CA . LEU A 1 253 ? 13.545 2.199 -2.538 1.00 31.03 253 LEU A CA 1
ATOM 1844 C C . LEU A 1 253 ? 15.036 2.454 -2.325 1.00 31.03 253 LEU A C 1
ATOM 1846 O O . LEU A 1 253 ? 15.474 3.602 -2.256 1.00 31.03 253 LEU A O 1
ATOM 1850 N N . ILE A 1 254 ? 15.833 1.388 -2.262 1.00 39.59 254 ILE A N 1
ATOM 1851 C CA . ILE A 1 254 ? 17.271 1.500 -2.498 1.00 39.59 254 ILE A CA 1
ATOM 1852 C C . ILE A 1 254 ? 17.402 1.682 -4.015 1.00 39.59 254 ILE A C 1
ATOM 1854 O O . ILE A 1 254 ? 17.513 0.712 -4.764 1.00 39.59 254 ILE A O 1
ATOM 1858 N N . VAL A 1 255 ? 17.260 2.930 -4.471 1.00 29.56 255 VAL A N 1
ATOM 1859 C CA . VAL A 1 255 ? 17.304 3.302 -5.890 1.00 29.56 255 VAL A CA 1
ATOM 1860 C C . VAL A 1 255 ? 18.728 3.060 -6.402 1.00 29.56 255 VAL A C 1
ATOM 1862 O O . VAL A 1 255 ? 19.657 3.703 -5.907 1.00 29.56 255 VAL A O 1
ATOM 1865 N N . PRO A 1 256 ? 18.946 2.142 -7.364 1.00 31.14 256 PRO A N 1
ATOM 1866 C CA . PRO A 1 256 ? 20.251 2.013 -7.991 1.00 31.14 256 PRO A CA 1
ATOM 1867 C C . PRO A 1 256 ? 20.558 3.274 -8.817 1.00 31.14 256 PRO A C 1
ATOM 1869 O O . PRO A 1 256 ? 19.638 3.925 -9.318 1.00 31.14 256 PRO A O 1
ATOM 1872 N N . PRO A 1 257 ? 21.840 3.629 -9.000 1.00 25.45 257 PRO A N 1
ATOM 1873 C CA . PRO A 1 257 ? 22.212 4.756 -9.845 1.00 25.45 257 PRO A CA 1
ATOM 1874 C C . PRO A 1 257 ? 21.652 4.582 -11.274 1.00 25.45 257 PRO A C 1
ATOM 1876 O O . PRO A 1 257 ? 21.649 3.459 -11.793 1.00 25.45 257 PRO A O 1
ATOM 1879 N N . PRO A 1 258 ? 21.189 5.671 -11.922 1.00 22.95 258 PRO A N 1
ATOM 1880 C CA . PRO A 1 258 ? 20.614 5.617 -13.265 1.00 22.95 258 PRO A CA 1
ATOM 1881 C C . PRO A 1 258 ? 21.618 5.061 -14.293 1.00 22.95 258 PRO A C 1
ATOM 1883 O O . PRO A 1 258 ? 22.829 5.089 -14.045 1.00 22.95 258 PRO A O 1
ATOM 1886 N N . PRO A 1 259 ? 21.152 4.563 -15.458 1.00 29.70 259 PRO A N 1
ATOM 1887 C CA . PRO A 1 259 ? 22.013 4.104 -16.545 1.00 29.70 259 PRO A CA 1
ATOM 1888 C C . PRO A 1 259 ? 22.978 5.212 -16.996 1.00 29.70 259 PRO A C 1
ATOM 1890 O O . PRO A 1 259 ? 22.640 6.071 -17.802 1.00 29.70 259 PRO A O 1
ATOM 1893 N N . GLY A 1 260 ? 24.197 5.216 -16.462 1.00 26.44 260 GLY A N 1
ATOM 1894 C CA . GLY A 1 260 ? 25.274 6.049 -16.978 1.00 26.44 260 GLY A CA 1
ATOM 1895 C C . GLY A 1 260 ? 25.880 5.422 -18.240 1.00 26.44 260 GLY A C 1
ATOM 1896 O O . GLY A 1 260 ? 25.956 4.190 -18.319 1.00 26.44 260 GLY A O 1
ATOM 1897 N N . PRO A 1 261 ? 26.345 6.228 -19.213 1.00 25.92 261 PRO A N 1
ATOM 1898 C CA . PRO A 1 261 ? 27.193 5.727 -20.288 1.00 25.92 261 PRO A CA 1
ATOM 1899 C C . PRO A 1 261 ? 28.430 5.059 -19.676 1.00 25.92 261 PRO A C 1
ATOM 1901 O O . PRO A 1 261 ? 28.885 5.478 -18.612 1.00 25.92 261 PRO A O 1
ATOM 1904 N N . GLY A 1 262 ? 28.905 3.998 -20.338 1.00 33.47 262 GLY A N 1
ATOM 1905 C CA . GLY A 1 262 ? 29.929 3.048 -19.887 1.00 33.47 262 GLY A CA 1
ATOM 1906 C C . GLY A 1 262 ? 30.830 3.537 -18.754 1.00 33.47 262 GLY A C 1
ATOM 1907 O O . GLY A 1 262 ? 31.533 4.537 -18.887 1.00 33.47 262 GLY A O 1
ATOM 1908 N N . ILE A 1 263 ? 30.808 2.802 -17.641 1.00 32.75 263 ILE A N 1
ATOM 1909 C CA . ILE A 1 263 ? 31.639 3.073 -16.470 1.00 32.75 263 ILE A CA 1
ATOM 1910 C C . ILE A 1 263 ? 33.099 3.114 -16.920 1.00 32.75 263 ILE A C 1
ATOM 1912 O O . ILE A 1 263 ? 33.683 2.086 -17.261 1.00 32.75 263 ILE A O 1
ATOM 1916 N N . VAL A 1 264 ? 33.687 4.311 -16.899 1.00 33.84 264 VAL A N 1
ATOM 1917 C CA . VAL A 1 264 ? 35.136 4.473 -16.917 1.00 33.84 264 VAL A CA 1
ATOM 1918 C C . VAL A 1 264 ? 35.635 3.840 -15.624 1.00 33.84 264 VAL A C 1
ATOM 1920 O O . VAL A 1 264 ? 35.456 4.380 -14.533 1.00 33.84 264 VAL A O 1
ATOM 1923 N N . ILE A 1 265 ? 36.190 2.639 -15.743 1.00 41.50 265 ILE A N 1
ATOM 1924 C CA . ILE A 1 265 ? 36.937 1.982 -14.676 1.00 41.50 265 ILE A CA 1
ATOM 1925 C C . ILE A 1 265 ? 38.204 2.802 -14.466 1.00 41.50 265 ILE A C 1
ATOM 1927 O O . ILE A 1 265 ? 39.189 2.644 -15.185 1.00 41.50 265 ILE A O 1
ATOM 1931 N N . ASN A 1 266 ? 38.156 3.726 -13.507 1.00 41.41 266 ASN A N 1
ATOM 1932 C CA . ASN A 1 266 ? 39.373 4.347 -13.012 1.00 41.41 266 ASN A CA 1
ATOM 1933 C C . ASN A 1 266 ? 40.271 3.225 -12.466 1.00 41.41 266 ASN A C 1
ATOM 1935 O O . ASN A 1 266 ? 39.771 2.358 -11.740 1.00 41.41 266 ASN A O 1
ATOM 1939 N N . PRO A 1 267 ? 41.566 3.195 -12.824 1.00 53.28 267 PRO A N 1
ATOM 1940 C CA . PRO A 1 267 ? 42.489 2.231 -12.246 1.00 53.28 267 PRO A CA 1
ATOM 1941 C C . PRO A 1 267 ? 42.473 2.360 -10.712 1.00 53.28 267 PRO A C 1
ATOM 1943 O O . PRO A 1 267 ? 42.295 3.478 -10.215 1.00 53.28 267 PRO A O 1
ATOM 1946 N N . PRO A 1 268 ? 42.645 1.250 -9.967 1.00 56.66 268 PRO A N 1
ATOM 1947 C CA . PRO A 1 268 ? 42.688 1.282 -8.508 1.00 56.66 268 PRO A CA 1
ATOM 1948 C C . PRO A 1 268 ? 43.681 2.349 -8.034 1.00 56.66 268 PRO A C 1
ATOM 1950 O O . PRO A 1 268 ? 44.795 2.443 -8.561 1.00 56.66 268 PRO A O 1
ATOM 1953 N N . ALA A 1 269 ? 43.277 3.184 -7.079 1.00 63.41 269 ALA A N 1
ATOM 1954 C CA . ALA A 1 269 ? 44.164 4.207 -6.539 1.00 63.41 269 ALA A CA 1
ATOM 1955 C C . ALA A 1 269 ? 45.314 3.546 -5.757 1.00 63.41 269 ALA A C 1
ATOM 1957 O O . ALA A 1 269 ? 45.219 2.393 -5.347 1.00 63.41 269 ALA A O 1
ATOM 1958 N N . SER A 1 270 ? 46.389 4.292 -5.476 1.00 61.91 270 SER A N 1
ATOM 1959 C CA . SER A 1 270 ? 47.591 3.810 -4.755 1.00 61.91 270 SER A CA 1
ATOM 1960 C C . SER A 1 270 ? 47.312 3.116 -3.396 1.00 61.91 270 SER A C 1
ATOM 1962 O O . SER A 1 270 ? 48.173 2.420 -2.863 1.00 61.91 270 SER A O 1
ATOM 1964 N N . GLY A 1 271 ? 46.114 3.286 -2.820 1.00 71.75 271 GLY A N 1
ATOM 1965 C CA . GLY A 1 271 ? 45.695 2.659 -1.561 1.00 71.75 271 GLY A CA 1
ATOM 1966 C C . GLY A 1 271 ? 44.849 1.384 -1.685 1.00 71.75 271 GLY A C 1
ATOM 1967 O O . GLY A 1 271 ? 44.578 0.762 -0.660 1.00 71.75 271 GLY A O 1
ATOM 1968 N N . ASP A 1 272 ? 44.434 0.987 -2.888 1.00 85.88 272 ASP A N 1
ATOM 1969 C CA . ASP A 1 272 ? 43.606 -0.203 -3.109 1.00 85.88 272 ASP A CA 1
ATOM 1970 C C . ASP A 1 272 ? 44.496 -1.456 -3.248 1.00 85.88 272 ASP A C 1
ATOM 1972 O O . ASP A 1 272 ? 45.457 -1.466 -4.018 1.00 85.88 272 ASP A O 1
ATOM 1976 N N . LYS A 1 273 ? 44.195 -2.537 -2.514 1.00 88.44 273 LYS A N 1
ATOM 1977 C CA . LYS A 1 273 ? 44.994 -3.777 -2.494 1.00 88.44 273 LYS A CA 1
ATOM 1978 C C . LYS A 1 273 ? 44.146 -5.007 -2.772 1.00 88.44 273 LYS A C 1
ATOM 1980 O O . LYS A 1 273 ? 43.070 -5.169 -2.205 1.00 88.44 273 LYS A O 1
ATOM 1985 N N . ASN A 1 274 ? 44.678 -5.907 -3.600 1.00 89.25 274 ASN A N 1
ATOM 1986 C CA . ASN A 1 274 ? 44.095 -7.217 -3.923 1.00 89.25 274 ASN A CA 1
ATOM 1987 C C . ASN A 1 274 ? 42.638 -7.176 -4.440 1.00 89.25 274 ASN A C 1
ATOM 1989 O O . ASN A 1 274 ? 41.957 -8.202 -4.414 1.00 89.25 274 ASN A O 1
ATOM 1993 N N . VAL A 1 275 ? 42.165 -6.017 -4.920 1.00 90.19 275 VAL A N 1
ATOM 1994 C CA . VAL A 1 275 ? 40.800 -5.817 -5.436 1.00 90.19 275 VAL A CA 1
ATOM 1995 C C . VAL A 1 275 ? 40.493 -6.826 -6.540 1.00 90.19 275 VAL A C 1
ATOM 1997 O O . VAL A 1 275 ? 41.302 -7.056 -7.440 1.00 90.19 275 VAL A O 1
ATOM 2000 N N . VAL A 1 276 ? 39.306 -7.426 -6.476 1.00 91.62 276 VAL A N 1
ATOM 2001 C CA . VAL A 1 276 ? 38.819 -8.370 -7.486 1.00 91.62 276 VAL A CA 1
ATOM 2002 C C . VAL A 1 276 ? 37.843 -7.637 -8.392 1.00 91.62 276 VAL A C 1
ATOM 2004 O O . VAL A 1 276 ? 36.771 -7.242 -7.947 1.00 91.62 276 VAL A O 1
ATOM 2007 N N . LEU A 1 277 ? 38.198 -7.485 -9.667 1.00 91.12 277 LEU A N 1
ATOM 2008 C CA . LEU A 1 277 ? 37.369 -6.828 -10.675 1.00 91.12 277 LEU A CA 1
ATOM 2009 C C . LEU A 1 277 ? 37.212 -7.732 -11.904 1.00 91.12 277 LEU A C 1
ATOM 2011 O O . LEU A 1 277 ? 38.197 -8.052 -12.564 1.00 91.12 277 LEU A O 1
ATOM 2015 N N . ASP A 1 278 ? 35.978 -8.133 -12.203 1.00 91.38 278 ASP A N 1
ATOM 2016 C CA . ASP A 1 278 ? 35.619 -8.937 -13.380 1.00 91.38 278 ASP A CA 1
ATOM 2017 C C . ASP A 1 278 ? 34.253 -8.483 -13.907 1.00 91.38 278 ASP A C 1
ATOM 2019 O O . ASP A 1 278 ? 33.202 -8.981 -13.503 1.00 91.38 278 ASP A O 1
ATOM 2023 N N . VAL A 1 279 ? 34.262 -7.448 -14.748 1.00 90.94 279 VAL A N 1
ATOM 2024 C CA . VAL A 1 279 ? 33.050 -6.895 -15.361 1.00 90.94 279 VAL A CA 1
ATOM 2025 C C . VAL A 1 279 ? 33.127 -7.106 -16.865 1.00 90.94 279 VAL A C 1
ATOM 2027 O O . VAL A 1 279 ? 33.983 -6.526 -17.532 1.00 90.94 279 VAL A O 1
ATOM 2030 N N . GLN A 1 280 ? 32.212 -7.907 -17.400 1.00 91.56 280 GLN A N 1
ATOM 2031 C CA . GLN A 1 280 ? 32.141 -8.235 -18.820 1.00 91.56 280 GLN A CA 1
ATOM 2032 C C . GLN A 1 280 ? 30.922 -7.559 -19.436 1.00 91.56 280 GLN A C 1
ATOM 2034 O O . GLN A 1 280 ? 29.804 -7.703 -18.946 1.00 91.56 280 GLN A O 1
ATOM 2039 N N . THR A 1 281 ? 31.148 -6.794 -20.504 1.00 92.25 281 THR A N 1
ATOM 2040 C CA . THR A 1 281 ? 30.089 -6.103 -21.251 1.00 92.25 281 THR A CA 1
ATOM 2041 C C . THR A 1 281 ? 30.067 -6.619 -22.680 1.00 92.25 281 THR A C 1
ATOM 2043 O O . THR A 1 281 ? 31.095 -6.615 -23.357 1.00 92.25 281 THR A O 1
ATOM 2046 N N . ALA A 1 282 ? 28.906 -7.083 -23.126 1.00 94.31 282 ALA A N 1
ATOM 2047 C CA . ALA A 1 282 ? 28.710 -7.577 -24.477 1.00 94.31 282 ALA A CA 1
ATOM 2048 C C . ALA A 1 282 ? 28.586 -6.431 -25.494 1.00 94.31 282 ALA A C 1
ATOM 2050 O O . ALA A 1 282 ? 28.320 -5.278 -25.151 1.00 94.31 282 ALA A O 1
ATOM 2051 N N . ALA A 1 283 ? 28.813 -6.751 -26.768 1.00 95.19 283 ALA A N 1
ATOM 2052 C CA . ALA A 1 283 ? 28.833 -5.763 -27.840 1.00 95.19 283 ALA A CA 1
ATOM 2053 C C . ALA A 1 283 ? 27.440 -5.176 -28.120 1.00 95.19 283 ALA A C 1
ATOM 2055 O O . ALA A 1 283 ? 26.442 -5.898 -28.168 1.00 95.19 283 ALA A O 1
ATOM 2056 N N . ASN A 1 284 ? 27.392 -3.867 -28.368 1.00 94.81 284 ASN A N 1
ATOM 2057 C CA . ASN A 1 284 ? 26.177 -3.187 -28.807 1.00 94.81 284 ASN A CA 1
ATOM 2058 C C . ASN A 1 284 ? 25.851 -3.525 -30.267 1.00 94.81 284 ASN A C 1
ATOM 2060 O O . ASN A 1 284 ? 26.746 -3.753 -31.084 1.00 94.81 284 ASN A O 1
ATOM 2064 N N . GLY A 1 285 ? 24.566 -3.487 -30.601 1.00 94.50 285 GLY A N 1
ATOM 2065 C CA . GLY A 1 285 ? 24.091 -3.593 -31.971 1.00 94.50 285 GLY A CA 1
ATOM 2066 C C . GLY A 1 285 ? 24.433 -2.359 -32.808 1.00 94.50 285 GLY A C 1
ATOM 2067 O O . GLY A 1 285 ? 24.487 -1.235 -32.307 1.00 94.50 285 GLY A O 1
ATOM 2068 N N . GLY A 1 286 ? 24.666 -2.564 -34.106 1.00 95.00 286 GLY A N 1
ATOM 2069 C CA . GLY A 1 286 ? 24.940 -1.475 -35.047 1.00 95.00 286 GLY A CA 1
ATOM 2070 C C . GLY A 1 286 ? 23.702 -0.623 -35.338 1.00 95.00 286 GLY A C 1
ATOM 2071 O O . GLY A 1 286 ? 22.584 -1.132 -35.347 1.00 95.00 286 GLY A O 1
ATOM 2072 N N . ASN A 1 287 ? 23.893 0.667 -35.609 1.00 95.75 287 ASN A N 1
ATOM 2073 C CA . ASN A 1 287 ? 22.788 1.553 -35.973 1.00 95.75 287 ASN A CA 1
ATOM 2074 C C . ASN A 1 287 ? 22.300 1.283 -37.401 1.00 95.75 287 ASN A C 1
ATOM 2076 O O . ASN A 1 287 ? 23.091 1.046 -38.317 1.00 95.75 287 ASN A O 1
ATOM 2080 N N . GLY A 1 288 ? 20.990 1.381 -37.578 1.00 94.19 288 GLY A N 1
ATOM 2081 C CA . GLY A 1 288 ? 20.327 1.381 -38.863 1.00 94.19 288 GLY A CA 1
ATOM 2082 C C . GLY A 1 288 ? 20.676 2.623 -39.678 1.00 94.19 288 GLY A C 1
ATOM 2083 O O . GLY A 1 288 ? 20.916 3.707 -39.144 1.00 94.19 288 GLY A O 1
ATOM 2084 N N . ARG A 1 289 ? 20.716 2.468 -41.004 1.00 94.00 289 ARG A N 1
ATOM 2085 C CA . ARG A 1 289 ? 20.951 3.591 -41.920 1.00 94.00 289 ARG A CA 1
ATOM 2086 C C . ARG A 1 289 ? 19.681 4.417 -42.106 1.00 94.00 289 ARG A C 1
ATOM 2088 O O . ARG A 1 289 ? 18.596 3.848 -42.202 1.00 94.00 289 ARG A O 1
ATOM 2095 N N . ASN A 1 290 ? 19.829 5.722 -42.293 1.00 92.88 290 ASN A N 1
ATOM 2096 C CA . ASN A 1 290 ? 18.713 6.578 -42.687 1.00 92.88 290 ASN A CA 1
ATOM 2097 C C . ASN A 1 290 ? 18.296 6.315 -44.147 1.00 92.88 290 ASN A C 1
ATOM 2099 O O . ASN A 1 290 ? 19.107 5.884 -44.973 1.00 92.88 290 ASN A O 1
ATOM 2103 N N . GLY A 1 291 ? 17.029 6.577 -44.457 1.00 90.06 291 GLY A N 1
ATOM 2104 C CA . GLY A 1 291 ? 16.410 6.341 -45.757 1.00 90.06 291 GLY A CA 1
ATOM 2105 C C . GLY A 1 291 ? 15.471 7.463 -46.212 1.00 90.06 291 GLY A C 1
ATOM 2106 O O . GLY A 1 291 ? 15.307 8.483 -45.544 1.00 90.06 291 GLY A O 1
ATOM 2107 N N . GLY A 1 292 ? 14.855 7.269 -47.376 1.00 87.38 292 GLY A N 1
ATOM 2108 C CA . GLY A 1 292 ? 13.907 8.195 -47.999 1.00 87.38 292 GLY A CA 1
ATOM 2109 C C . GLY A 1 292 ? 13.553 7.802 -49.436 1.00 87.38 292 GLY A C 1
ATOM 2110 O O . GLY A 1 292 ? 14.328 7.101 -50.094 1.00 87.38 292 GLY A O 1
ATOM 2111 N N . GLY A 1 293 ? 12.384 8.230 -49.924 1.00 86.62 293 GLY A N 1
ATOM 2112 C CA . GLY A 1 293 ? 11.893 7.928 -51.277 1.00 86.62 293 GLY A CA 1
ATOM 2113 C C . GLY A 1 293 ? 10.493 7.303 -51.331 1.00 86.62 293 GLY A C 1
ATOM 2114 O O . GLY A 1 293 ? 9.691 7.438 -50.409 1.00 86.62 293 GLY A O 1
ATOM 2115 N N . PHE A 1 294 ? 10.187 6.613 -52.432 1.00 85.06 294 PHE A N 1
ATOM 2116 C CA . PHE A 1 294 ? 8.843 6.118 -52.755 1.00 85.06 294 PHE A CA 1
ATOM 2117 C C . PHE A 1 294 ? 8.827 4.595 -52.889 1.00 85.06 294 PHE A C 1
ATOM 2119 O O . PHE A 1 294 ? 9.694 4.020 -53.545 1.00 85.06 294 PHE A O 1
ATOM 2126 N N . LYS A 1 295 ? 7.815 3.930 -52.332 1.00 84.00 295 LYS A N 1
ATOM 2127 C CA . LYS A 1 295 ? 7.559 2.499 -52.516 1.00 84.00 295 LYS A CA 1
ATOM 2128 C C . LYS A 1 295 ? 6.246 2.307 -53.270 1.00 84.00 295 LYS A C 1
ATOM 2130 O O . LYS A 1 295 ? 5.174 2.570 -52.733 1.00 84.00 295 LYS A O 1
ATOM 2135 N N . ILE A 1 296 ? 6.324 1.833 -54.512 1.00 78.44 296 ILE A N 1
ATOM 2136 C CA . ILE A 1 296 ? 5.167 1.652 -55.404 1.00 78.44 296 ILE A CA 1
ATOM 2137 C C . ILE A 1 296 ? 5.127 0.186 -55.853 1.00 78.44 296 ILE A C 1
ATOM 2139 O O . ILE A 1 296 ? 6.101 -0.315 -56.405 1.00 78.44 296 ILE A O 1
ATOM 2143 N N . PHE A 1 297 ? 4.025 -0.524 -55.578 1.00 79.25 297 PHE A N 1
ATOM 2144 C CA . PHE A 1 297 ? 3.834 -1.950 -55.918 1.00 79.25 297 PHE A CA 1
ATOM 2145 C C . PHE A 1 297 ? 5.008 -2.874 -55.521 1.00 79.25 297 PHE A C 1
ATOM 2147 O O . PHE A 1 297 ? 5.349 -3.814 -56.232 1.00 79.25 297 PHE A O 1
ATOM 2154 N N . GLY A 1 298 ? 5.644 -2.601 -54.375 1.00 75.12 298 GLY A N 1
ATOM 2155 C CA . GLY A 1 298 ? 6.774 -3.384 -53.856 1.00 75.12 298 GLY A CA 1
ATOM 2156 C C . GLY A 1 298 ? 8.158 -2.945 -54.352 1.00 75.12 298 GLY A C 1
ATOM 2157 O O . GLY A 1 298 ? 9.156 -3.397 -53.796 1.00 75.12 298 GLY A O 1
ATOM 2158 N N . VAL A 1 299 ? 8.236 -2.024 -55.315 1.00 80.56 299 VAL A N 1
ATOM 2159 C CA . VAL A 1 299 ? 9.497 -1.459 -55.820 1.00 80.56 299 VAL A CA 1
ATOM 2160 C C . VAL A 1 299 ? 9.839 -0.185 -55.051 1.00 80.56 299 VAL A C 1
ATOM 2162 O O . VAL A 1 299 ? 9.014 0.723 -54.953 1.00 80.56 299 VAL A O 1
ATOM 2165 N N . VAL A 1 300 ? 11.055 -0.116 -54.503 1.00 83.44 300 VAL A N 1
ATOM 2166 C CA . VAL A 1 300 ? 11.573 1.060 -53.786 1.00 83.44 300 VAL A CA 1
ATOM 2167 C C . VAL A 1 300 ? 12.379 1.929 -54.748 1.00 83.44 300 VAL A C 1
ATOM 2169 O O . VAL A 1 300 ? 13.411 1.506 -55.264 1.00 83.44 300 VAL A O 1
ATOM 2172 N N . ILE A 1 301 ? 11.919 3.157 -54.963 1.00 84.31 301 ILE A N 1
ATOM 2173 C CA . ILE A 1 301 ? 12.637 4.227 -55.654 1.00 84.31 301 ILE A CA 1
ATOM 2174 C C . ILE A 1 301 ? 13.194 5.150 -54.569 1.00 84.31 301 ILE A C 1
ATOM 2176 O O . ILE A 1 301 ? 12.503 6.040 -54.072 1.00 84.31 301 ILE A O 1
ATOM 2180 N N . GLY A 1 302 ? 14.431 4.881 -54.154 1.00 85.88 302 GLY A N 1
ATOM 2181 C CA . GLY A 1 302 ? 15.080 5.537 -53.021 1.00 85.88 302 GLY A CA 1
ATOM 2182 C C . GLY A 1 302 ? 15.850 4.543 -52.157 1.00 85.88 302 GLY A C 1
ATOM 2183 O O . GLY A 1 302 ? 16.315 3.510 -52.639 1.00 85.88 302 GLY A O 1
ATOM 2184 N N . VAL A 1 303 ? 15.984 4.852 -50.870 1.00 90.06 303 VAL A N 1
ATOM 2185 C CA . VAL A 1 303 ? 16.766 4.068 -49.908 1.00 90.06 303 VAL A CA 1
ATOM 2186 C C . VAL A 1 303 ? 15.872 3.702 -48.728 1.00 90.06 303 VAL A C 1
ATOM 2188 O O . VAL A 1 303 ? 15.371 4.585 -48.042 1.00 90.06 303 VAL A O 1
ATOM 2191 N N . SER A 1 304 ? 15.670 2.411 -48.459 1.00 90.38 304 SER A N 1
ATOM 2192 C CA . SER A 1 304 ? 14.970 1.988 -47.239 1.00 90.38 304 SER A CA 1
ATOM 2193 C C . SER A 1 304 ? 15.797 2.308 -45.998 1.00 90.38 304 SER A C 1
ATOM 2195 O O . SER A 1 304 ? 17.012 2.053 -45.995 1.00 90.38 304 SER A O 1
ATOM 2197 N N . ALA A 1 305 ? 15.133 2.821 -44.960 1.00 92.75 305 ALA A N 1
ATOM 2198 C CA . ALA A 1 305 ? 15.720 2.918 -43.634 1.00 92.75 305 ALA A CA 1
ATOM 2199 C C . ALA A 1 305 ? 16.057 1.510 -43.119 1.00 92.75 305 ALA A C 1
ATOM 2201 O O . ALA A 1 305 ? 15.340 0.548 -43.396 1.00 92.75 305 ALA A O 1
ATOM 2202 N N . GLY A 1 306 ? 17.200 1.382 -42.451 1.00 95.31 306 GLY A N 1
ATOM 2203 C CA . GLY A 1 306 ? 17.653 0.120 -41.875 1.00 95.31 306 GLY A CA 1
ATOM 2204 C C . GLY A 1 306 ? 17.229 -0.013 -40.419 1.00 95.31 306 GLY A C 1
ATOM 2205 O O . GLY A 1 306 ? 17.183 0.982 -39.696 1.00 95.31 306 GLY A O 1
ATOM 2206 N N . ASP A 1 307 ? 16.988 -1.244 -39.985 1.00 96.50 307 ASP A N 1
ATOM 2207 C CA . ASP A 1 307 ? 16.790 -1.559 -38.572 1.00 96.50 307 ASP A CA 1
ATOM 2208 C C . ASP A 1 307 ? 18.117 -1.488 -37.803 1.00 96.50 307 ASP A C 1
ATOM 2210 O O . ASP A 1 307 ? 19.197 -1.722 -38.356 1.00 96.50 307 ASP A O 1
ATOM 2214 N N . GLY A 1 308 ? 18.032 -1.185 -36.511 1.00 96.25 308 GLY A N 1
ATOM 2215 C CA . GLY A 1 308 ? 19.139 -1.349 -35.584 1.00 96.25 308 GLY A CA 1
ATOM 2216 C C . GLY A 1 308 ? 19.429 -2.829 -35.327 1.00 96.25 308 GLY A C 1
ATOM 2217 O O . GLY A 1 308 ? 18.521 -3.642 -35.152 1.00 96.25 308 GLY A O 1
ATOM 2218 N N . GLY A 1 309 ? 20.708 -3.194 -35.277 1.00 96.88 309 GLY A N 1
ATOM 2219 C CA . GLY A 1 309 ? 21.141 -4.547 -34.935 1.00 96.88 309 GLY A CA 1
ATOM 2220 C C . GLY A 1 309 ? 20.849 -4.895 -33.468 1.00 96.88 309 GLY A C 1
ATOM 2221 O O . GLY A 1 309 ? 20.807 -3.998 -32.622 1.00 96.88 309 GLY A O 1
ATOM 2222 N N . PRO A 1 310 ? 20.661 -6.182 -33.127 1.00 96.38 310 PRO A N 1
ATOM 2223 C CA . PRO A 1 310 ? 20.509 -6.604 -31.738 1.00 96.38 310 PRO A CA 1
ATOM 2224 C C . PRO A 1 310 ? 21.821 -6.437 -30.959 1.00 96.38 310 PRO A C 1
ATOM 2226 O O . PRO A 1 310 ? 22.907 -6.614 -31.514 1.00 96.38 310 PRO A O 1
ATOM 2229 N N . GLY A 1 311 ? 21.713 -6.124 -29.670 1.00 96.19 311 GLY A N 1
ATOM 2230 C CA . GLY A 1 311 ? 22.823 -6.240 -28.730 1.00 96.19 311 GLY A CA 1
ATOM 2231 C C . GLY A 1 311 ? 23.157 -7.706 -28.456 1.00 96.19 311 GLY A C 1
ATOM 2232 O O . GLY A 1 311 ? 22.274 -8.565 -28.473 1.00 96.19 311 GLY A O 1
ATOM 2233 N N . ALA A 1 312 ? 24.432 -8.003 -28.219 1.00 96.81 312 ALA A N 1
ATOM 2234 C CA . ALA A 1 312 ? 24.877 -9.354 -27.895 1.00 96.81 312 ALA A CA 1
ATOM 2235 C C . ALA A 1 312 ? 24.557 -9.716 -26.435 1.00 96.81 312 ALA A C 1
ATOM 2237 O O . ALA A 1 312 ? 24.629 -8.867 -25.544 1.00 96.81 312 ALA A O 1
ATOM 2238 N N . ASP A 1 313 ? 24.241 -10.985 -26.187 1.00 95.94 313 ASP A N 1
ATOM 2239 C CA . ASP A 1 313 ? 24.087 -11.512 -24.831 1.00 95.94 313 ASP A CA 1
ATOM 2240 C C . ASP A 1 313 ? 25.443 -11.563 -24.117 1.00 95.94 313 ASP A C 1
ATOM 2242 O O . ASP A 1 313 ? 26.488 -11.802 -24.731 1.00 95.94 313 ASP A O 1
ATOM 2246 N N . ALA A 1 314 ? 25.429 -11.329 -22.808 1.00 94.25 314 ALA A N 1
ATOM 2247 C CA . ALA A 1 314 ? 26.628 -11.379 -21.987 1.00 94.25 314 ALA A CA 1
ATOM 2248 C C . ALA A 1 314 ? 26.941 -12.793 -21.497 1.00 94.25 314 ALA A C 1
ATOM 2250 O O . ALA A 1 314 ? 26.051 -13.617 -21.295 1.00 94.25 314 ALA A O 1
ATOM 2251 N N . ALA A 1 315 ? 28.231 -13.061 -21.300 1.00 94.00 315 ALA A N 1
ATOM 2252 C CA . ALA A 1 315 ? 28.712 -14.355 -20.845 1.00 94.00 315 ALA A CA 1
ATOM 2253 C C . ALA A 1 315 ? 28.375 -14.612 -19.369 1.00 94.00 315 ALA A C 1
ATOM 2255 O O . ALA A 1 315 ? 28.292 -13.685 -18.554 1.00 94.00 315 ALA A O 1
ATOM 2256 N N . ASP A 1 316 ? 28.228 -15.890 -19.028 1.00 96.69 316 ASP A N 1
ATOM 2257 C CA . ASP A 1 316 ? 28.111 -16.342 -17.646 1.00 96.69 316 ASP A CA 1
ATOM 2258 C C . ASP A 1 316 ? 29.475 -16.248 -16.941 1.00 96.69 316 ASP A C 1
ATOM 2260 O O . ASP A 1 316 ? 30.519 -16.554 -17.522 1.00 96.69 316 ASP A O 1
ATOM 2264 N N . ILE A 1 317 ? 29.471 -15.846 -15.670 1.00 97.06 317 ILE A N 1
ATOM 2265 C CA . ILE A 1 317 ? 30.673 -15.657 -14.855 1.00 97.06 317 ILE A CA 1
ATOM 2266 C C . ILE A 1 317 ? 30.547 -16.472 -13.568 1.00 97.06 317 ILE A C 1
ATOM 2268 O O . ILE A 1 317 ? 29.617 -16.290 -12.784 1.00 97.06 317 ILE A O 1
ATOM 2272 N N . VAL A 1 318 ? 31.529 -17.336 -13.309 1.00 97.06 318 VAL A N 1
ATOM 2273 C CA . VAL A 1 318 ? 31.693 -18.026 -12.022 1.00 97.06 318 VAL A CA 1
ATOM 2274 C C . VAL A 1 318 ? 33.032 -17.615 -11.426 1.00 97.06 318 VAL A C 1
ATOM 2276 O O . VAL A 1 318 ? 34.085 -17.887 -12.002 1.00 97.06 318 VAL A O 1
ATOM 2279 N N . LYS A 1 319 ? 33.004 -16.958 -10.265 1.00 97.38 319 LYS A N 1
ATOM 2280 C CA . LYS A 1 319 ? 34.198 -16.450 -9.586 1.00 97.38 319 LYS A CA 1
ATOM 2281 C C . LYS A 1 319 ? 34.312 -17.015 -8.176 1.00 97.38 319 LYS A C 1
ATOM 2283 O O . LYS A 1 319 ? 33.405 -16.877 -7.365 1.00 97.38 319 LYS A O 1
ATOM 2288 N N . SER A 1 320 ? 35.463 -17.598 -7.859 1.00 96.56 320 SER A N 1
ATOM 2289 C CA . SER A 1 320 ? 35.804 -18.011 -6.497 1.00 96.56 320 SER A CA 1
ATOM 2290 C C . SER A 1 320 ? 37.015 -17.220 -6.015 1.00 96.56 320 SER A C 1
ATOM 2292 O O . SER A 1 320 ? 38.049 -17.208 -6.685 1.00 96.56 320 SER A O 1
ATOM 2294 N N . VAL A 1 321 ? 36.875 -16.539 -4.878 1.00 96.81 321 VAL A N 1
ATOM 2295 C CA . VAL A 1 321 ? 37.960 -15.847 -4.175 1.00 96.81 321 VAL A CA 1
ATOM 2296 C C . VAL A 1 321 ? 38.396 -16.753 -3.018 1.00 96.81 321 VAL A C 1
ATOM 2298 O O . VAL A 1 321 ? 37.649 -16.895 -2.041 1.00 96.81 321 VAL A O 1
ATOM 2301 N N . PRO A 1 322 ? 39.551 -17.437 -3.131 1.00 95.19 322 PRO A N 1
ATOM 2302 C CA . PRO A 1 322 ? 40.013 -18.359 -2.102 1.00 95.19 322 PRO A CA 1
ATOM 2303 C C . PRO A 1 322 ? 40.496 -17.596 -0.864 1.00 95.19 322 PRO A C 1
ATOM 2305 O O . PRO A 1 322 ? 40.871 -16.429 -0.941 1.00 95.19 322 PRO A O 1
ATOM 2308 N N . SER A 1 323 ? 40.570 -18.277 0.279 1.00 92.31 323 SER A N 1
ATOM 2309 C CA . SER A 1 323 ? 41.127 -17.708 1.517 1.00 92.31 323 SER A CA 1
ATOM 2310 C C . SER A 1 323 ? 42.606 -17.309 1.392 1.00 92.31 323 SER A C 1
ATOM 2312 O O . SER A 1 323 ? 43.112 -16.522 2.187 1.00 92.31 323 SER A O 1
ATOM 2314 N N . THR A 1 324 ? 43.305 -17.820 0.374 1.00 92.38 324 THR A N 1
ATOM 2315 C CA . THR A 1 324 ? 44.696 -17.483 0.043 1.00 92.38 324 THR A CA 1
ATOM 2316 C C . THR A 1 324 ? 44.848 -16.194 -0.769 1.00 92.38 324 THR A C 1
ATOM 2318 O O . THR A 1 324 ? 45.977 -15.785 -1.024 1.00 92.38 324 THR A O 1
ATOM 2321 N N . HIS A 1 325 ? 43.752 -15.528 -1.161 1.00 88.81 325 HIS A N 1
ATOM 2322 C CA . HIS A 1 325 ? 43.777 -14.291 -1.964 1.00 88.81 325 HIS A CA 1
ATOM 2323 C C . HIS A 1 325 ? 44.359 -13.080 -1.208 1.00 88.81 325 HIS A C 1
ATOM 2325 O O . HIS A 1 325 ? 44.672 -12.055 -1.809 1.00 88.81 325 HIS A O 1
ATOM 2331 N N . GLY A 1 326 ? 44.534 -13.198 0.111 1.00 89.38 326 GLY A N 1
ATOM 2332 C CA . GLY A 1 326 ? 44.963 -12.101 0.976 1.00 89.38 326 GLY A CA 1
ATOM 2333 C C . GLY A 1 326 ? 43.815 -11.149 1.323 1.00 89.38 326 GLY A C 1
ATOM 2334 O O . GLY A 1 326 ? 42.690 -11.297 0.841 1.00 89.38 326 GLY A O 1
ATOM 2335 N N . LEU A 1 327 ? 44.092 -10.185 2.208 1.00 92.81 327 LEU A N 1
ATOM 2336 C CA . LEU A 1 327 ? 43.131 -9.144 2.580 1.00 92.81 327 LEU A CA 1
ATOM 2337 C C . LEU A 1 327 ? 42.860 -8.239 1.372 1.00 92.81 327 LEU A C 1
ATOM 2339 O O . LEU A 1 327 ? 43.806 -7.729 0.766 1.00 92.81 327 LEU A O 1
ATOM 2343 N N . ILE A 1 328 ? 41.584 -8.028 1.055 1.00 95.44 328 ILE A N 1
ATOM 2344 C CA . ILE A 1 328 ? 41.149 -7.072 0.034 1.00 95.44 328 ILE A CA 1
ATOM 2345 C C . ILE A 1 328 ? 40.900 -5.728 0.715 1.00 95.44 328 ILE A C 1
ATOM 2347 O O . ILE A 1 328 ? 40.109 -5.659 1.655 1.00 95.44 328 ILE A O 1
ATOM 2351 N N . GLU A 1 329 ? 41.559 -4.670 0.247 1.00 93.81 329 GLU A N 1
ATOM 2352 C CA . GLU A 1 329 ? 41.411 -3.314 0.783 1.00 93.81 329 GLU A CA 1
ATOM 2353 C C . GLU A 1 329 ? 41.029 -2.332 -0.327 1.00 93.81 329 GLU A C 1
ATOM 2355 O O . GLU A 1 329 ? 41.628 -2.332 -1.402 1.00 93.81 329 GLU A O 1
ATOM 2360 N N . THR A 1 330 ? 40.047 -1.470 -0.073 1.00 90.19 330 THR A N 1
ATOM 2361 C CA . THR A 1 330 ? 39.674 -0.378 -0.985 1.00 90.19 330 THR A CA 1
ATOM 2362 C C . THR A 1 330 ? 39.473 0.909 -0.197 1.00 90.19 330 THR A C 1
ATOM 2364 O O . THR A 1 330 ? 38.785 0.907 0.821 1.00 90.19 330 THR A O 1
ATOM 2367 N N . VAL A 1 331 ? 40.066 2.009 -0.650 1.00 88.06 331 VAL A N 1
ATOM 2368 C CA . VAL A 1 331 ? 39.909 3.359 -0.066 1.00 88.06 331 VAL A CA 1
ATOM 2369 C C . VAL A 1 331 ? 39.280 4.358 -1.042 1.00 88.06 331 VAL A C 1
ATOM 2371 O O . VAL A 1 331 ? 39.112 5.531 -0.708 1.00 88.06 331 VAL A O 1
ATOM 2374 N N . SER A 1 332 ? 38.973 3.892 -2.251 1.00 84.50 332 SER A N 1
ATOM 2375 C CA . SER A 1 332 ? 38.396 4.669 -3.341 1.00 84.50 332 SER A CA 1
ATOM 2376 C C . SER A 1 332 ? 36.864 4.696 -3.294 1.00 84.50 332 SER A C 1
ATOM 2378 O O . SER A 1 332 ? 36.212 3.671 -3.091 1.00 84.50 332 SER A O 1
ATOM 2380 N N . ASP A 1 333 ? 36.280 5.864 -3.568 1.00 85.19 333 ASP A N 1
ATOM 2381 C CA . ASP A 1 333 ? 34.831 6.020 -3.729 1.00 85.19 333 ASP A CA 1
ATOM 2382 C C . ASP A 1 333 ? 34.314 5.204 -4.928 1.00 85.19 333 ASP A C 1
ATOM 2384 O O . ASP A 1 333 ? 34.948 5.158 -5.984 1.00 85.19 333 ASP A O 1
ATOM 2388 N N . LYS A 1 334 ? 33.128 4.597 -4.786 1.00 83.38 334 LYS A N 1
ATOM 2389 C CA . LYS A 1 334 ? 32.405 3.826 -5.820 1.00 83.38 334 LYS A CA 1
ATOM 2390 C C . LYS A 1 334 ? 33.151 2.600 -6.360 1.00 83.38 334 LYS A C 1
ATOM 2392 O O . LYS A 1 334 ? 32.756 2.030 -7.384 1.00 83.38 334 LYS A O 1
ATOM 2397 N N . ILE A 1 335 ? 34.216 2.176 -5.681 1.00 83.56 335 ILE A N 1
ATOM 2398 C CA . ILE A 1 335 ? 34.940 0.942 -5.981 1.00 83.56 335 ILE A CA 1
ATOM 2399 C C . ILE A 1 335 ? 34.599 -0.083 -4.901 1.00 83.56 335 ILE A C 1
ATOM 2401 O O . ILE A 1 335 ? 34.749 0.176 -3.709 1.00 83.56 335 ILE A O 1
ATOM 2405 N N . ALA A 1 336 ? 34.110 -1.248 -5.328 1.00 89.81 336 ALA A N 1
ATOM 2406 C CA . ALA A 1 336 ? 33.876 -2.369 -4.431 1.00 89.81 336 ALA A CA 1
ATOM 2407 C C . ALA A 1 336 ? 35.136 -3.234 -4.305 1.00 89.81 336 ALA A C 1
ATOM 2409 O O . ALA A 1 336 ? 35.874 -3.376 -5.281 1.00 89.81 336 ALA A O 1
ATOM 2410 N N . GLY A 1 337 ? 35.346 -3.857 -3.143 1.00 92.94 337 GLY A N 1
ATOM 2411 C CA . GLY A 1 337 ? 36.489 -4.753 -2.932 1.00 92.94 337 GLY A CA 1
ATOM 2412 C C . GLY A 1 337 ? 36.440 -5.981 -3.847 1.00 92.94 337 GLY A C 1
ATOM 2413 O O . GLY A 1 337 ? 37.437 -6.350 -4.471 1.00 92.94 337 GLY A O 1
ATOM 2414 N N . ILE A 1 338 ? 35.257 -6.587 -3.973 1.00 95.62 338 ILE A N 1
ATOM 2415 C CA . ILE A 1 338 ? 34.958 -7.623 -4.966 1.00 95.62 338 ILE A CA 1
ATOM 2416 C C . ILE A 1 338 ? 33.840 -7.108 -5.865 1.00 95.62 338 ILE A C 1
ATOM 2418 O O . ILE A 1 338 ? 32.709 -6.945 -5.414 1.00 95.62 338 ILE A O 1
ATOM 2422 N N . ARG A 1 339 ? 34.132 -6.886 -7.145 1.00 94.94 339 ARG A N 1
ATOM 2423 C CA . ARG A 1 339 ? 33.168 -6.447 -8.153 1.00 94.94 339 ARG A CA 1
ATOM 2424 C C . ARG A 1 339 ? 33.129 -7.422 -9.319 1.00 94.94 339 ARG A C 1
ATOM 2426 O O . ARG A 1 339 ? 34.099 -7.530 -10.068 1.00 94.94 339 ARG A O 1
ATOM 2433 N N . VAL A 1 340 ? 31.993 -8.089 -9.498 1.00 96.19 340 VAL A N 1
ATOM 2434 C CA . VAL A 1 340 ? 31.779 -9.030 -10.604 1.00 96.19 340 VAL A CA 1
ATOM 2435 C C . VAL A 1 340 ? 30.460 -8.718 -11.298 1.00 96.19 340 VAL A C 1
ATOM 2437 O O . VAL A 1 340 ? 29.420 -8.638 -10.644 1.00 96.19 340 VAL A O 1
ATOM 2440 N N . GLY A 1 341 ? 30.491 -8.530 -12.616 1.00 95.31 341 GLY A N 1
ATOM 2441 C CA . GLY A 1 341 ? 29.323 -8.087 -13.371 1.00 95.31 341 GLY A CA 1
ATOM 2442 C C . GLY A 1 341 ? 29.243 -8.657 -14.780 1.00 95.31 341 GLY A C 1
ATOM 2443 O O . GLY A 1 341 ? 30.239 -8.663 -15.494 1.00 95.31 341 GLY A O 1
ATOM 2444 N N . SER A 1 342 ? 28.049 -9.070 -15.206 1.00 95.62 342 SER A N 1
ATOM 2445 C CA . SER A 1 342 ? 27.763 -9.471 -16.592 1.00 95.62 342 SER A CA 1
ATOM 2446 C C . SER A 1 342 ? 26.700 -8.547 -17.189 1.00 95.62 342 SER A C 1
ATOM 2448 O O . SER A 1 342 ? 25.596 -8.443 -16.648 1.00 95.62 342 SER A O 1
ATOM 2450 N N . VAL A 1 343 ? 27.047 -7.827 -18.261 1.00 95.00 343 VAL A N 1
ATOM 2451 C CA . VAL A 1 343 ? 26.227 -6.756 -18.853 1.00 95.00 343 VAL A CA 1
ATOM 2452 C C . VAL A 1 343 ? 25.959 -7.026 -20.331 1.00 95.00 343 VAL A C 1
ATOM 2454 O O . VAL A 1 343 ? 26.887 -7.029 -21.138 1.00 95.00 343 VAL A O 1
ATOM 2457 N N . GLY A 1 344 ? 24.695 -7.236 -20.696 1.00 94.69 344 GLY A N 1
ATOM 2458 C CA . GLY A 1 344 ? 24.265 -7.405 -22.087 1.00 94.69 344 GLY A CA 1
ATOM 2459 C C . GLY A 1 344 ? 24.463 -6.140 -22.930 1.00 94.69 344 GLY A C 1
ATOM 2460 O O . GLY A 1 344 ? 24.452 -5.022 -22.412 1.00 94.69 344 GLY A O 1
ATOM 2461 N N . GLY A 1 345 ? 24.639 -6.310 -24.240 1.00 94.81 345 GLY A N 1
ATOM 2462 C CA . GLY A 1 345 ? 24.827 -5.206 -25.179 1.00 94.81 345 GLY A CA 1
ATOM 2463 C C . GLY A 1 345 ? 23.533 -4.435 -25.440 1.00 94.81 345 GLY A C 1
ATOM 2464 O O . GLY A 1 345 ? 22.443 -5.006 -25.445 1.00 94.81 345 GLY A O 1
ATOM 2465 N N . GLY A 1 346 ? 23.628 -3.132 -25.684 1.00 95.00 346 GLY A N 1
ATOM 2466 C CA . GLY A 1 346 ? 22.489 -2.314 -26.107 1.00 95.00 346 GLY A CA 1
ATOM 2467 C C . GLY A 1 346 ? 22.066 -2.607 -27.549 1.00 95.00 346 GLY A C 1
ATOM 2468 O O . GLY A 1 346 ? 22.901 -2.922 -28.397 1.00 95.00 346 GLY A O 1
ATOM 2469 N N . GLY A 1 347 ? 20.775 -2.484 -27.838 1.00 95.44 347 GLY A N 1
ATOM 2470 C CA . GLY A 1 347 ? 20.246 -2.529 -29.196 1.00 95.44 347 GLY A CA 1
ATOM 2471 C C . GLY A 1 347 ? 20.617 -1.279 -29.997 1.00 95.44 347 GLY A C 1
ATOM 2472 O O . GLY A 1 347 ? 20.643 -0.171 -29.463 1.00 95.44 347 GLY A O 1
ATOM 2473 N N . GLY A 1 348 ? 20.900 -1.448 -31.288 1.00 95.25 348 GLY A N 1
ATOM 2474 C CA . GLY A 1 348 ? 21.219 -0.337 -32.185 1.00 95.25 348 GLY A CA 1
ATOM 2475 C C . GLY A 1 348 ? 20.010 0.557 -32.464 1.00 95.25 348 GLY A C 1
ATOM 2476 O O . GLY A 1 348 ? 18.866 0.104 -32.426 1.00 95.25 348 GLY A O 1
ATOM 2477 N N . ARG A 1 349 ? 20.242 1.831 -32.782 1.00 96.06 349 ARG A N 1
ATOM 2478 C CA . ARG A 1 349 ? 19.167 2.761 -33.161 1.00 96.06 349 ARG A CA 1
ATOM 2479 C C . ARG A 1 349 ? 18.635 2.430 -34.559 1.00 96.06 349 ARG A C 1
ATOM 2481 O O . ARG A 1 349 ? 19.431 2.148 -35.448 1.00 96.06 349 ARG A O 1
ATOM 2488 N N . GLY A 1 350 ? 17.323 2.493 -34.768 1.00 96.00 350 GLY A N 1
ATOM 2489 C CA . GLY A 1 350 ? 16.708 2.406 -36.095 1.00 96.00 350 GLY A CA 1
ATOM 2490 C C . GLY A 1 350 ? 16.949 3.668 -36.932 1.00 96.00 350 GLY A C 1
ATOM 2491 O O . GLY A 1 350 ? 17.062 4.767 -36.390 1.00 96.00 350 GLY A O 1
ATOM 2492 N N . GLY A 1 351 ? 17.056 3.523 -38.253 1.00 95.69 351 GLY A N 1
ATOM 2493 C CA . GLY A 1 351 ? 17.314 4.649 -39.154 1.00 95.69 351 GLY A CA 1
ATOM 2494 C C . GLY A 1 351 ? 16.084 5.518 -39.427 1.00 95.69 351 GLY A C 1
ATOM 2495 O O . GLY A 1 351 ? 14.978 5.007 -39.591 1.00 95.69 351 GLY A O 1
ATOM 2496 N N . ASP A 1 352 ? 16.275 6.831 -39.534 1.00 94.00 352 ASP A N 1
ATOM 2497 C CA . ASP A 1 352 ? 15.204 7.784 -39.849 1.00 94.00 352 ASP A CA 1
ATOM 2498 C C . ASP A 1 352 ? 14.830 7.745 -41.340 1.00 94.00 352 ASP A C 1
ATOM 2500 O O . ASP A 1 352 ? 15.672 7.458 -42.194 1.00 94.00 352 ASP A O 1
ATOM 2504 N N . ALA A 1 353 ? 13.583 8.082 -41.672 1.00 91.56 353 ALA A N 1
ATOM 2505 C CA . ALA A 1 353 ? 13.095 8.190 -43.045 1.00 91.56 353 ALA A CA 1
ATOM 2506 C C . ALA A 1 353 ? 12.635 9.626 -43.363 1.00 91.56 353 ALA A C 1
ATOM 2508 O O . ALA A 1 353 ? 11.733 10.168 -42.720 1.00 91.56 353 ALA A O 1
ATOM 2509 N N . ALA A 1 354 ? 13.224 10.248 -44.387 1.00 88.25 354 ALA A N 1
ATOM 2510 C CA . ALA A 1 354 ? 12.853 11.587 -44.856 1.00 88.25 354 ALA A CA 1
ATOM 2511 C C . ALA A 1 354 ? 12.161 11.526 -46.228 1.00 88.25 354 ALA A C 1
ATOM 2513 O O . ALA A 1 354 ? 12.569 10.749 -47.088 1.00 88.25 354 ALA A O 1
ATOM 2514 N N . PHE A 1 355 ? 11.132 12.355 -46.450 1.00 81.69 355 PHE A N 1
ATOM 2515 C CA . PHE A 1 355 ? 10.373 12.419 -47.714 1.00 81.69 355 PHE A CA 1
ATOM 2516 C C . PHE A 1 355 ? 9.905 11.037 -48.196 1.00 81.69 355 PHE A C 1
ATOM 2518 O O . PHE A 1 355 ? 10.258 10.576 -49.283 1.00 81.69 355 PHE A O 1
ATOM 2525 N N . SER A 1 356 ? 9.159 10.347 -47.335 1.00 80.12 356 SER A N 1
ATOM 2526 C CA . SER A 1 356 ? 8.835 8.934 -47.500 1.00 80.12 356 SER A CA 1
ATOM 2527 C C . SER A 1 356 ? 7.385 8.693 -47.919 1.00 80.12 356 SER A C 1
ATOM 2529 O O . SER A 1 356 ? 6.447 9.100 -47.239 1.00 80.12 356 SER A O 1
ATOM 2531 N N . PHE A 1 357 ? 7.183 7.938 -48.993 1.00 84.25 357 PHE A N 1
ATOM 2532 C CA . PHE A 1 357 ? 5.871 7.412 -49.371 1.00 84.25 357 PHE A CA 1
ATOM 2533 C C . PHE A 1 357 ? 5.947 5.887 -49.378 1.00 84.25 357 PHE A C 1
ATOM 2535 O O . PHE A 1 357 ? 6.410 5.290 -50.349 1.00 84.25 357 PHE A O 1
ATOM 2542 N N . GLY A 1 358 ? 5.538 5.258 -48.273 1.00 80.44 358 GLY A N 1
ATOM 2543 C CA . GLY A 1 358 ? 5.594 3.806 -48.082 1.00 80.44 358 GLY A CA 1
ATOM 2544 C C . GLY A 1 358 ? 6.955 3.237 -47.648 1.00 80.44 358 GLY A C 1
ATOM 2545 O O . GLY A 1 358 ? 7.148 2.024 -47.749 1.00 80.44 358 GLY A O 1
ATOM 2546 N N . ILE A 1 359 ? 7.902 4.071 -47.196 1.00 88.50 359 ILE A N 1
ATOM 2547 C CA . ILE A 1 359 ? 9.158 3.629 -46.559 1.00 88.50 359 ILE A CA 1
ATOM 2548 C C . ILE A 1 359 ? 9.105 3.940 -45.059 1.00 88.50 359 ILE A C 1
ATOM 2550 O O . ILE A 1 359 ? 9.202 5.097 -44.649 1.00 88.50 359 ILE A O 1
ATOM 2554 N N . ASP A 1 360 ? 8.971 2.907 -44.242 1.00 92.12 360 ASP A N 1
ATOM 2555 C CA . ASP A 1 360 ? 8.876 3.058 -42.791 1.00 92.12 360 ASP A CA 1
ATOM 2556 C C . ASP A 1 360 ? 10.221 3.459 -42.162 1.00 92.12 360 ASP A C 1
ATOM 2558 O O . ASP A 1 360 ? 11.290 3.244 -42.746 1.00 92.12 360 ASP A O 1
ATOM 2562 N N . GLY A 1 361 ? 10.164 4.047 -40.966 1.00 93.19 361 GLY A N 1
ATOM 2563 C CA . GLY A 1 361 ? 11.338 4.226 -40.116 1.00 93.19 361 GLY A CA 1
ATOM 2564 C C . GLY A 1 361 ? 11.891 2.871 -39.669 1.00 93.19 361 GLY A C 1
ATOM 2565 O O . GLY A 1 361 ? 11.137 1.926 -39.434 1.00 93.19 361 GLY A O 1
ATOM 2566 N N . GLY A 1 362 ? 13.211 2.767 -39.545 1.00 95.56 362 GLY A N 1
ATOM 2567 C CA . GLY A 1 362 ? 13.855 1.542 -39.080 1.00 95.56 362 GLY A CA 1
ATOM 2568 C C . GLY A 1 362 ? 13.474 1.222 -37.637 1.00 95.56 362 GLY A C 1
ATOM 2569 O O . GLY A 1 362 ? 13.377 2.118 -36.797 1.00 95.56 362 GLY A O 1
ATOM 2570 N N . SER A 1 363 ? 13.278 -0.051 -37.318 1.00 95.94 363 SER A N 1
ATOM 2571 C CA . SER A 1 363 ? 13.040 -0.489 -35.941 1.00 95.94 363 SER A CA 1
ATOM 2572 C C . SER A 1 363 ? 14.326 -0.428 -35.117 1.00 95.94 363 SER A C 1
ATOM 2574 O O . SER A 1 363 ? 15.428 -0.597 -35.639 1.00 95.94 363 SER A O 1
ATOM 2576 N N . GLY A 1 364 ? 14.197 -0.186 -33.817 1.00 95.69 364 GLY A N 1
ATOM 2577 C CA . GLY A 1 364 ? 15.303 -0.296 -32.877 1.00 95.69 364 GLY A CA 1
ATOM 2578 C C . GLY A 1 364 ? 15.703 -1.753 -32.637 1.00 95.69 364 GLY A C 1
ATOM 2579 O O . GLY A 1 364 ? 14.869 -2.660 -32.634 1.00 95.69 364 GLY A O 1
ATOM 2580 N N . GLY A 1 365 ? 16.992 -1.988 -32.415 1.00 96.19 365 GLY A N 1
ATOM 2581 C CA . GLY A 1 365 ? 17.527 -3.309 -32.105 1.00 96.19 365 GLY A CA 1
ATOM 2582 C C . GLY A 1 365 ? 17.109 -3.801 -30.720 1.00 96.19 365 GLY A C 1
ATOM 2583 O O . GLY A 1 365 ? 16.913 -3.013 -29.798 1.00 96.19 365 GLY A O 1
ATOM 2584 N N . LYS A 1 366 ? 16.995 -5.118 -30.535 1.00 96.44 366 LYS A N 1
ATOM 2585 C CA . LYS A 1 366 ? 16.725 -5.705 -29.209 1.00 96.44 366 LYS A CA 1
ATOM 2586 C C . LYS A 1 366 ? 17.941 -5.584 -28.289 1.00 96.44 366 LYS A C 1
ATOM 2588 O O . LYS A 1 366 ? 19.073 -5.660 -28.764 1.00 96.44 366 LYS A O 1
ATOM 2593 N N . ALA A 1 367 ? 17.705 -5.457 -26.988 1.00 95.69 367 ALA A N 1
ATOM 2594 C CA . ALA A 1 367 ? 18.749 -5.578 -25.978 1.00 95.69 367 ALA A CA 1
ATOM 2595 C C . ALA A 1 367 ? 19.320 -7.005 -25.898 1.00 95.69 367 ALA A C 1
ATOM 2597 O O . ALA A 1 367 ? 18.591 -7.992 -26.046 1.00 95.69 367 ALA A O 1
ATOM 2598 N N . GLY A 1 368 ? 20.607 -7.109 -25.581 1.00 96.06 368 GLY A N 1
ATOM 2599 C CA . GLY A 1 368 ? 21.248 -8.351 -25.165 1.00 96.06 368 GLY A CA 1
ATOM 2600 C C . GLY A 1 368 ? 20.970 -8.668 -23.695 1.00 96.06 368 GLY A C 1
ATOM 2601 O O . GLY A 1 368 ? 20.893 -7.768 -22.854 1.00 96.06 368 GLY A O 1
ATOM 2602 N N . LYS A 1 369 ? 20.826 -9.952 -23.378 1.00 95.75 369 LYS A N 1
ATOM 2603 C CA . LYS A 1 369 ? 20.566 -10.482 -22.036 1.00 95.75 369 LYS A CA 1
ATOM 2604 C C . LYS A 1 369 ? 21.800 -10.363 -21.134 1.00 95.75 369 LYS A C 1
ATOM 2606 O O . LYS A 1 369 ? 22.931 -10.513 -21.596 1.00 95.75 369 LYS A O 1
ATOM 2611 N N . GLY A 1 370 ? 21.586 -10.152 -19.834 1.00 94.44 370 GLY A N 1
ATOM 2612 C CA . GLY A 1 370 ? 22.644 -10.327 -18.831 1.00 94.44 370 GLY A CA 1
ATOM 2613 C C . GLY A 1 370 ? 22.965 -11.810 -18.596 1.00 94.44 370 GLY A C 1
ATOM 2614 O O . GLY A 1 370 ? 22.051 -12.632 -18.502 1.00 94.44 370 GLY A O 1
ATOM 2615 N N . GLY A 1 371 ? 24.246 -12.161 -18.471 1.00 95.56 371 GLY A N 1
ATOM 2616 C CA . GLY A 1 371 ? 24.680 -13.526 -18.153 1.00 95.56 371 GLY A CA 1
ATOM 2617 C C . GLY A 1 371 ? 24.493 -13.867 -16.674 1.00 95.56 371 GLY A C 1
ATOM 2618 O O . GLY A 1 371 ? 24.324 -12.984 -15.829 1.00 95.56 371 GLY A O 1
ATOM 2619 N N . ASN A 1 372 ? 24.512 -15.149 -16.329 1.00 97.69 372 ASN A N 1
ATOM 2620 C CA . ASN A 1 372 ? 24.458 -15.598 -14.940 1.00 97.69 372 ASN A CA 1
ATOM 2621 C C . ASN A 1 372 ? 25.780 -15.292 -14.231 1.00 97.69 372 ASN A C 1
ATOM 2623 O O . ASN A 1 372 ? 26.851 -15.534 -14.776 1.00 97.69 372 ASN A O 1
ATOM 2627 N N . VAL A 1 373 ? 25.721 -14.800 -12.998 1.00 98.19 373 VAL A N 1
ATOM 2628 C CA . VAL A 1 373 ? 26.897 -14.456 -12.197 1.00 98.19 373 VAL A CA 1
ATOM 2629 C C . VAL A 1 373 ? 26.836 -15.198 -10.870 1.00 98.19 373 VAL A C 1
ATOM 2631 O O . VAL A 1 373 ? 25.892 -15.025 -10.108 1.00 98.19 373 VAL A O 1
ATOM 2634 N N . THR A 1 374 ? 27.847 -16.012 -10.573 1.00 98.44 374 THR A N 1
ATOM 2635 C CA . THR A 1 374 ? 28.010 -16.678 -9.273 1.00 98.44 374 THR A CA 1
ATOM 2636 C C . THR A 1 374 ? 29.353 -16.306 -8.671 1.00 98.44 374 THR A C 1
ATOM 2638 O O . THR A 1 374 ? 30.390 -16.516 -9.298 1.00 98.44 374 THR A O 1
ATOM 2641 N N . VAL A 1 375 ? 29.348 -15.781 -7.448 1.00 98.50 375 VAL A N 1
ATOM 2642 C CA . VAL A 1 375 ? 30.568 -15.400 -6.732 1.00 98.50 375 VAL A CA 1
ATOM 2643 C C . VAL A 1 375 ? 30.604 -16.036 -5.352 1.00 98.50 375 VAL A C 1
ATOM 2645 O O . VAL A 1 375 ? 29.653 -15.913 -4.583 1.00 98.50 375 VAL A O 1
ATOM 2648 N N . THR A 1 376 ? 31.735 -16.653 -5.018 1.00 98.44 376 THR A N 1
ATOM 2649 C CA . THR A 1 376 ? 32.018 -17.196 -3.685 1.00 98.44 376 THR A CA 1
ATOM 2650 C C . THR A 1 376 ? 33.234 -16.496 -3.090 1.00 98.44 376 THR A C 1
ATOM 2652 O O . THR A 1 376 ? 34.324 -16.568 -3.654 1.00 98.44 376 THR A O 1
ATOM 2655 N N . ASN A 1 377 ? 33.065 -15.845 -1.939 1.00 97.94 377 ASN A N 1
ATOM 2656 C CA . ASN A 1 377 ? 34.138 -15.189 -1.197 1.00 97.94 377 ASN A CA 1
ATOM 2657 C C . ASN A 1 377 ? 34.527 -15.981 0.057 1.00 97.94 377 ASN A C 1
ATOM 2659 O O . ASN A 1 377 ? 33.684 -16.213 0.920 1.00 97.94 377 ASN A O 1
ATOM 2663 N N . ASN A 1 378 ? 35.811 -16.317 0.192 1.00 97.06 378 ASN A N 1
ATOM 2664 C CA . ASN A 1 378 ? 36.393 -16.944 1.385 1.00 97.06 378 ASN A CA 1
ATOM 2665 C C . ASN A 1 378 ? 37.468 -16.070 2.059 1.00 97.06 378 ASN A C 1
ATOM 2667 O O . ASN A 1 378 ? 38.156 -16.548 2.959 1.00 97.06 378 ASN A O 1
ATOM 2671 N N . THR A 1 379 ? 37.654 -14.820 1.617 1.00 96.44 379 THR A N 1
ATOM 2672 C CA . THR A 1 379 ? 38.679 -13.901 2.137 1.00 96.44 379 THR A CA 1
ATOM 2673 C C . THR A 1 379 ? 38.056 -12.667 2.788 1.00 96.44 379 THR A C 1
ATOM 2675 O O . THR A 1 379 ? 36.908 -12.308 2.521 1.00 96.44 379 THR A O 1
ATOM 2678 N N . SER A 1 380 ? 38.810 -11.998 3.656 1.00 97.12 380 SER A N 1
ATOM 2679 C CA . SER A 1 380 ? 38.342 -10.770 4.304 1.00 97.12 380 SER A CA 1
ATOM 2680 C C . SER A 1 380 ? 38.392 -9.568 3.353 1.00 97.12 380 SER A C 1
ATOM 2682 O O . SER A 1 380 ? 39.345 -9.420 2.584 1.00 97.12 380 SER A O 1
ATOM 2684 N N . VAL A 1 381 ? 37.398 -8.684 3.449 1.00 97.75 381 VAL A N 1
ATOM 2685 C CA . VAL A 1 381 ? 37.281 -7.464 2.636 1.00 97.75 381 VAL A CA 1
ATOM 2686 C C . VAL A 1 381 ? 37.096 -6.247 3.537 1.00 97.75 381 VAL A C 1
ATOM 2688 O O . VAL A 1 381 ? 36.202 -6.230 4.383 1.00 97.75 381 VAL A O 1
ATOM 2691 N N . THR A 1 382 ? 37.896 -5.209 3.318 1.00 97.38 382 THR A N 1
ATOM 2692 C CA . THR A 1 382 ? 37.784 -3.917 3.999 1.00 97.38 382 THR A CA 1
ATOM 2693 C C . THR A 1 382 ? 37.647 -2.803 2.972 1.00 97.38 382 THR A C 1
ATOM 2695 O O . THR A 1 382 ? 38.544 -2.598 2.159 1.00 97.38 382 THR A O 1
ATOM 2698 N N . THR A 1 383 ? 36.559 -2.039 3.022 1.00 95.62 383 THR A N 1
ATOM 2699 C CA . THR A 1 383 ? 36.347 -0.897 2.125 1.00 95.62 383 THR A CA 1
ATOM 2700 C C . THR A 1 383 ? 36.056 0.397 2.877 1.00 95.62 383 THR A C 1
ATOM 2702 O O . THR A 1 383 ? 35.433 0.422 3.945 1.00 95.62 383 THR A O 1
ATOM 2705 N N . LYS A 1 384 ? 36.526 1.508 2.314 1.00 93.75 384 LYS A N 1
ATOM 2706 C CA . LYS A 1 384 ? 36.329 2.860 2.821 1.00 93.75 384 LYS A CA 1
ATOM 2707 C C . LYS A 1 384 ? 36.074 3.817 1.662 1.00 93.75 384 LYS A C 1
ATOM 2709 O O . LYS A 1 384 ? 36.858 3.843 0.726 1.00 93.75 384 LYS A O 1
ATOM 2714 N N . GLY A 1 385 ? 35.013 4.611 1.750 1.00 87.19 385 GLY A N 1
ATOM 2715 C CA . GLY A 1 385 ? 34.636 5.585 0.723 1.00 87.19 385 GLY A CA 1
ATOM 2716 C C . GLY A 1 385 ? 33.124 5.666 0.510 1.00 87.19 385 GLY A C 1
ATOM 2717 O O . GLY A 1 385 ? 32.358 4.833 0.998 1.00 87.19 385 GLY A O 1
ATOM 2718 N N . LEU A 1 386 ? 32.680 6.689 -0.213 1.00 86.31 386 LEU A N 1
ATOM 2719 C CA . LEU A 1 386 ? 31.303 6.834 -0.686 1.00 86.31 386 LEU A CA 1
ATOM 2720 C C . LEU A 1 386 ? 30.952 5.660 -1.611 1.00 86.31 386 LEU A C 1
ATOM 2722 O O . LEU A 1 386 ? 31.645 5.446 -2.600 1.00 86.31 386 LEU A O 1
ATOM 2726 N N . GLU A 1 387 ? 29.892 4.907 -1.304 1.00 83.12 387 GLU A N 1
ATOM 2727 C CA . GLU A 1 387 ? 29.432 3.735 -2.079 1.00 83.12 387 GLU A CA 1
ATOM 2728 C C . GLU A 1 387 ? 30.537 2.678 -2.315 1.00 83.12 387 GLU A C 1
ATOM 2730 O O . GLU A 1 387 ? 30.522 1.930 -3.292 1.00 83.12 387 GLU A O 1
ATOM 2735 N N . ALA A 1 388 ? 31.525 2.601 -1.415 1.00 88.19 388 ALA A N 1
ATOM 2736 C CA . ALA A 1 388 ? 32.591 1.605 -1.475 1.00 88.19 388 ALA A CA 1
ATOM 2737 C C . ALA A 1 388 ? 32.100 0.272 -0.879 1.00 88.19 388 ALA A C 1
ATOM 2739 O O . ALA A 1 388 ? 32.232 0.020 0.323 1.00 88.19 388 ALA A O 1
ATOM 2740 N N . HIS A 1 389 ? 31.464 -0.569 -1.697 1.00 94.25 389 HIS A N 1
ATOM 2741 C CA . HIS A 1 389 ? 30.862 -1.834 -1.253 1.00 94.25 389 HIS A CA 1
ATOM 2742 C C . HIS A 1 389 ? 31.904 -2.925 -0.941 1.00 94.25 389 HIS A C 1
ATOM 2744 O O . HIS A 1 389 ? 32.965 -2.974 -1.552 1.00 94.25 389 HIS A O 1
ATOM 2750 N N . GLY A 1 390 ? 31.599 -3.862 -0.043 1.00 96.50 390 GLY A N 1
ATOM 2751 C CA . GLY A 1 390 ? 32.460 -5.025 0.197 1.00 96.50 390 GLY A CA 1
ATOM 2752 C C . GLY A 1 390 ? 32.445 -5.960 -1.011 1.00 96.50 390 GLY A C 1
ATOM 2753 O O . GLY A 1 390 ? 33.461 -6.167 -1.675 1.00 96.50 390 GLY A O 1
ATOM 2754 N N . MET A 1 391 ? 31.257 -6.464 -1.339 1.00 96.94 391 MET A N 1
ATOM 2755 C CA . MET A 1 391 ? 30.995 -7.244 -2.548 1.00 96.94 391 MET A CA 1
ATOM 2756 C C . MET A 1 391 ? 29.880 -6.593 -3.362 1.00 96.94 391 MET A C 1
ATOM 2758 O O . MET A 1 391 ? 28.828 -6.273 -2.812 1.00 96.94 391 MET A O 1
ATOM 2762 N N . HIS A 1 392 ? 30.078 -6.455 -4.671 1.00 96.62 392 HIS A N 1
ATOM 2763 C CA . HIS A 1 392 ? 29.052 -6.060 -5.632 1.00 96.62 392 HIS A CA 1
ATOM 2764 C C . HIS A 1 392 ? 28.998 -7.064 -6.780 1.00 96.62 392 HIS A C 1
ATOM 2766 O O . HIS A 1 392 ? 29.943 -7.203 -7.557 1.00 96.62 392 HIS A O 1
ATOM 2772 N N . ILE A 1 393 ? 27.881 -7.777 -6.864 1.00 97.44 393 ILE A N 1
ATOM 2773 C CA . ILE A 1 393 ? 27.640 -8.851 -7.822 1.00 97.44 393 ILE A CA 1
ATOM 2774 C C . ILE A 1 393 ? 26.401 -8.473 -8.614 1.00 97.44 393 ILE A C 1
ATOM 2776 O O . ILE A 1 393 ? 25.348 -8.249 -8.018 1.00 97.44 393 ILE A O 1
ATOM 2780 N N . TYR A 1 394 ? 26.494 -8.392 -9.938 1.00 95.88 394 TYR A N 1
ATOM 2781 C CA . TYR A 1 394 ? 25.329 -8.002 -10.725 1.00 95.88 394 TYR A CA 1
ATOM 2782 C C . TYR A 1 394 ? 25.230 -8.668 -12.092 1.00 95.88 394 TYR A C 1
ATOM 2784 O O . TYR A 1 394 ? 26.214 -8.834 -12.806 1.00 95.88 394 TYR A O 1
ATOM 2792 N N . SER A 1 395 ? 24.001 -8.991 -12.483 1.00 96.06 395 SER A N 1
ATOM 2793 C CA . SER A 1 395 ? 23.657 -9.327 -13.862 1.00 96.06 395 SER A CA 1
ATOM 2794 C C . SER A 1 395 ? 22.712 -8.277 -14.420 1.00 96.06 395 SER A C 1
ATOM 2796 O O . SER A 1 395 ? 21.731 -7.910 -13.772 1.00 96.06 395 SER A O 1
ATOM 2798 N N . ARG A 1 396 ? 23.004 -7.765 -15.612 1.00 93.94 396 ARG A N 1
ATOM 2799 C CA . ARG A 1 396 ? 22.247 -6.669 -16.208 1.00 93.94 396 ARG A CA 1
ATOM 2800 C C . ARG A 1 396 ? 22.054 -6.884 -17.702 1.00 93.94 396 ARG A C 1
ATOM 2802 O O . ARG A 1 396 ? 23.003 -7.186 -18.414 1.00 93.94 396 ARG A O 1
ATOM 2809 N N . SER A 1 397 ? 20.840 -6.670 -18.187 1.00 93.00 397 SER A N 1
ATOM 2810 C CA . SER A 1 397 ? 20.579 -6.565 -19.626 1.00 93.00 397 SER A CA 1
ATOM 2811 C C . SER A 1 397 ? 21.027 -5.218 -20.198 1.00 93.00 397 SER A C 1
ATOM 2813 O O . SER A 1 397 ? 21.050 -4.203 -19.496 1.00 93.00 397 SER A O 1
ATOM 2815 N N . GLY A 1 398 ? 21.295 -5.189 -21.503 1.00 90.81 398 GLY A N 1
ATOM 2816 C CA . GLY A 1 398 ? 21.367 -3.942 -22.264 1.00 90.81 398 GLY A CA 1
ATOM 2817 C C . GLY A 1 398 ? 20.005 -3.245 -22.378 1.00 90.81 398 GLY A C 1
ATOM 2818 O O . GLY A 1 398 ? 18.987 -3.774 -21.928 1.00 90.81 398 GLY A O 1
ATOM 2819 N N . ALA A 1 399 ? 19.983 -2.065 -22.998 1.00 92.75 399 ALA A N 1
ATOM 2820 C CA . ALA A 1 399 ? 18.755 -1.334 -23.326 1.00 92.75 399 ALA A CA 1
ATOM 2821 C C . ALA A 1 399 ? 18.322 -1.596 -24.776 1.00 92.75 399 ALA A C 1
ATOM 2823 O O . ALA A 1 399 ? 19.167 -1.818 -25.646 1.00 92.75 399 ALA A O 1
ATOM 2824 N N . GLY A 1 400 ? 17.017 -1.583 -25.040 1.00 93.31 400 GLY A N 1
ATOM 2825 C CA . GLY A 1 400 ? 16.465 -1.647 -26.389 1.00 93.31 400 GLY A CA 1
ATOM 2826 C C . GLY A 1 400 ? 16.801 -0.386 -27.187 1.00 93.31 400 GLY A C 1
ATOM 2827 O O . GLY A 1 400 ? 16.871 0.714 -26.645 1.00 93.31 400 GLY A O 1
ATOM 2828 N N . GLY A 1 401 ? 17.024 -0.541 -28.488 1.00 93.81 401 GLY A N 1
ATOM 2829 C CA . GLY A 1 401 ? 17.341 0.568 -29.379 1.00 93.81 401 GLY A CA 1
ATOM 2830 C C . GLY A 1 401 ? 16.136 1.472 -29.630 1.00 93.81 401 GLY A C 1
ATOM 2831 O O . GLY A 1 401 ? 15.010 0.997 -29.767 1.00 93.81 401 GLY A O 1
ATOM 2832 N N . VAL A 1 402 ? 16.371 2.777 -29.739 1.00 94.69 402 VAL A N 1
ATOM 2833 C CA . VAL A 1 402 ? 15.343 3.742 -30.158 1.00 94.69 402 VAL A CA 1
ATOM 2834 C C . VAL A 1 402 ? 15.049 3.558 -31.643 1.00 94.69 402 VAL A C 1
ATOM 2836 O O . VAL A 1 402 ? 15.963 3.317 -32.435 1.00 94.69 402 VAL A O 1
ATOM 2839 N N . ALA A 1 403 ? 13.787 3.658 -32.036 1.00 93.94 403 ALA A N 1
ATOM 2840 C CA . ALA A 1 403 ? 13.394 3.520 -33.428 1.00 93.94 403 ALA A CA 1
ATOM 2841 C C . ALA A 1 403 ? 13.585 4.800 -34.258 1.00 93.94 403 ALA A C 1
ATOM 2843 O O . ALA A 1 403 ? 13.735 5.903 -33.734 1.00 93.94 403 ALA A O 1
ATOM 2844 N N . GLY A 1 404 ? 13.565 4.642 -35.580 1.00 94.06 404 GLY A N 1
ATOM 2845 C CA . GLY A 1 404 ? 13.683 5.730 -36.542 1.00 94.06 404 GLY A CA 1
ATOM 2846 C C . GLY A 1 404 ? 12.369 6.470 -36.793 1.00 94.06 404 GLY A C 1
ATOM 2847 O O . GLY A 1 404 ? 11.289 5.874 -36.826 1.00 94.06 404 GLY A O 1
ATOM 2848 N N . THR A 1 405 ? 12.466 7.778 -37.010 1.00 93.00 405 THR A N 1
ATOM 2849 C CA . THR A 1 405 ? 11.336 8.694 -37.234 1.00 93.00 405 THR A CA 1
ATOM 2850 C C . THR A 1 405 ? 11.076 8.930 -38.721 1.00 93.00 405 THR A C 1
ATOM 2852 O O . THR A 1 405 ? 12.011 9.063 -39.511 1.00 93.00 405 THR A O 1
ATOM 2855 N N . VAL A 1 406 ? 9.803 9.052 -39.103 1.00 91.25 406 VAL A N 1
ATOM 2856 C CA . VAL A 1 406 ? 9.371 9.524 -40.427 1.00 91.25 406 VAL A CA 1
ATOM 2857 C C . VAL A 1 406 ? 9.131 11.037 -40.367 1.00 91.25 406 VAL A C 1
ATOM 2859 O O . VAL A 1 406 ? 8.197 11.504 -39.719 1.00 91.25 406 VAL A O 1
ATOM 2862 N N . GLN A 1 407 ? 9.971 11.824 -41.043 1.00 86.12 407 GLN A N 1
ATOM 2863 C CA . GLN A 1 407 ? 9.947 13.295 -40.941 1.00 86.12 407 GLN A CA 1
ATOM 2864 C C . GLN A 1 407 ? 8.879 13.977 -41.812 1.00 86.12 407 GLN A C 1
ATOM 2866 O O . GLN A 1 407 ? 8.375 15.033 -41.445 1.00 86.12 407 GLN A O 1
ATOM 2871 N N . PHE A 1 408 ? 8.568 13.414 -42.982 1.00 79.75 408 PHE A N 1
ATOM 2872 C CA . PHE A 1 408 ? 7.539 13.929 -43.892 1.00 79.75 408 PHE A CA 1
ATOM 2873 C C . PHE A 1 408 ? 7.089 12.810 -44.836 1.00 79.75 408 PHE A C 1
ATOM 2875 O O . PHE A 1 408 ? 7.916 12.320 -45.613 1.00 79.75 408 PHE A O 1
ATOM 2882 N N . GLY A 1 409 ? 5.824 12.373 -44.778 1.00 77.50 409 GLY A N 1
ATOM 2883 C CA . GLY A 1 409 ? 5.406 11.235 -45.602 1.00 77.50 409 GLY A CA 1
ATOM 2884 C C . GLY A 1 409 ? 4.043 10.582 -45.353 1.00 77.50 409 GLY A C 1
ATOM 2885 O O . GLY A 1 409 ? 3.214 11.082 -44.599 1.00 77.50 409 GLY A O 1
ATOM 2886 N N . ILE A 1 410 ? 3.823 9.438 -46.012 1.00 82.75 410 ILE A N 1
ATOM 2887 C CA . ILE A 1 410 ? 2.764 8.454 -45.711 1.00 82.75 410 ILE A CA 1
ATOM 2888 C C . ILE A 1 410 ? 3.472 7.124 -45.421 1.00 82.75 410 ILE A C 1
ATOM 2890 O O . ILE A 1 410 ? 3.625 6.284 -46.310 1.00 82.75 410 ILE A O 1
ATOM 2894 N N . ALA A 1 411 ? 3.999 6.976 -44.209 1.00 85.56 411 ALA A N 1
ATOM 2895 C CA . ALA A 1 411 ? 4.734 5.790 -43.773 1.00 85.56 411 ALA A CA 1
ATOM 2896 C C . ALA A 1 411 ? 4.701 5.668 -42.246 1.00 85.56 411 ALA A C 1
ATOM 2898 O O . ALA A 1 411 ? 4.363 6.631 -41.558 1.00 85.56 411 ALA A O 1
ATOM 2899 N N . LYS A 1 412 ? 5.039 4.489 -41.723 1.00 90.75 412 LYS A N 1
ATOM 2900 C CA . LYS A 1 412 ? 5.023 4.207 -40.289 1.00 90.75 412 LYS A CA 1
ATOM 2901 C C . LYS A 1 412 ? 6.361 4.558 -39.632 1.00 90.75 412 LYS A C 1
ATOM 2903 O O . LYS A 1 412 ? 7.419 4.243 -40.171 1.00 90.75 412 LYS A O 1
ATOM 2908 N N . GLY A 1 413 ? 6.326 5.165 -38.447 1.00 91.75 413 GLY A N 1
ATOM 2909 C CA . GLY A 1 413 ? 7.495 5.257 -37.568 1.00 91.75 413 GLY A CA 1
ATOM 2910 C C . GLY A 1 413 ? 8.001 3.870 -37.147 1.00 91.75 413 GLY A C 1
ATOM 2911 O O . GLY A 1 413 ? 7.229 2.914 -37.042 1.00 91.75 413 GLY A O 1
ATOM 2912 N N . GLY A 1 414 ? 9.303 3.735 -36.910 1.00 93.12 414 GLY A N 1
ATOM 2913 C CA . GLY A 1 414 ? 9.887 2.443 -36.551 1.00 93.12 414 GLY A CA 1
ATOM 2914 C C . GLY A 1 414 ? 9.432 1.939 -35.177 1.00 93.12 414 GLY A C 1
ATOM 2915 O O . GLY A 1 414 ? 9.029 2.715 -34.311 1.00 93.12 414 GLY A O 1
ATOM 2916 N N . THR A 1 415 ? 9.545 0.634 -34.940 1.00 94.56 415 THR A N 1
ATOM 2917 C CA . THR A 1 415 ? 9.202 0.024 -33.643 1.00 94.56 415 THR A CA 1
ATOM 2918 C C . THR A 1 415 ? 10.380 0.093 -32.679 1.00 94.56 415 THR A C 1
ATOM 2920 O O . THR A 1 415 ? 11.490 -0.276 -33.063 1.00 94.56 415 THR A O 1
ATOM 2923 N N . GLY A 1 416 ? 10.167 0.535 -31.439 1.00 93.06 416 GLY A N 1
ATOM 2924 C CA . GLY A 1 416 ? 11.203 0.539 -30.405 1.00 93.06 416 GLY A CA 1
ATOM 2925 C C . GLY A 1 416 ? 11.719 -0.871 -30.106 1.00 93.06 416 GLY A C 1
ATOM 2926 O O . GLY A 1 416 ? 10.964 -1.844 -30.144 1.00 93.06 416 GLY A O 1
ATOM 2927 N N . GLY A 1 417 ? 13.014 -1.002 -29.828 1.00 93.81 417 GLY A N 1
ATOM 2928 C CA . GLY A 1 417 ? 13.639 -2.287 -29.529 1.00 93.81 417 GLY A CA 1
ATOM 2929 C C . GLY A 1 417 ? 13.167 -2.869 -28.196 1.00 93.81 417 GLY A C 1
ATOM 2930 O O . GLY A 1 417 ? 13.005 -2.145 -27.218 1.00 93.81 417 GLY A O 1
ATOM 2931 N N . ALA A 1 418 ? 12.973 -4.186 -28.118 1.00 94.06 418 ALA A N 1
ATOM 2932 C CA . ALA A 1 418 ? 12.617 -4.834 -26.854 1.00 94.06 418 ALA A CA 1
ATOM 2933 C C . ALA A 1 418 ? 13.780 -4.787 -25.850 1.00 94.06 418 ALA A C 1
ATOM 2935 O O . ALA A 1 418 ? 14.946 -4.927 -26.240 1.00 94.06 418 ALA A O 1
ATOM 2936 N N . GLY A 1 419 ? 13.446 -4.654 -24.565 1.00 91.69 419 GLY A N 1
ATOM 2937 C CA . GLY A 1 419 ? 14.379 -4.949 -23.482 1.00 91.69 419 GLY A CA 1
ATOM 2938 C C . GLY A 1 419 ? 14.622 -6.458 -23.366 1.00 91.69 419 GLY A C 1
ATOM 2939 O O . GLY A 1 419 ? 13.964 -7.266 -24.025 1.00 91.69 419 GLY A O 1
ATOM 2940 N N . ASN A 1 420 ? 15.574 -6.859 -22.525 1.00 93.50 420 ASN A N 1
ATOM 2941 C CA . ASN A 1 420 ? 15.887 -8.269 -22.287 1.00 93.50 420 ASN A CA 1
ATOM 2942 C C . ASN A 1 420 ? 16.173 -8.525 -20.800 1.00 93.50 420 ASN A C 1
ATOM 2944 O O . ASN A 1 420 ? 16.320 -7.599 -20.003 1.00 93.50 420 ASN A O 1
ATOM 2948 N N . GLY A 1 421 ? 16.161 -9.784 -20.382 1.00 91.19 421 GLY A N 1
ATOM 2949 C CA . GLY A 1 421 ? 16.236 -10.131 -18.969 1.00 91.19 421 GLY A CA 1
ATOM 2950 C C . GLY A 1 421 ? 17.618 -9.910 -18.352 1.00 91.19 421 GLY A C 1
ATOM 2951 O O . GLY A 1 421 ? 18.650 -10.114 -18.998 1.00 91.19 421 GLY A O 1
ATOM 2952 N N . GLY A 1 422 ? 17.642 -9.573 -17.064 1.00 91.00 422 GLY A N 1
ATOM 2953 C CA . GLY A 1 422 ? 18.805 -9.866 -16.230 1.00 91.00 422 GLY A CA 1
ATOM 2954 C C . GLY A 1 422 ? 18.982 -11.385 -16.085 1.00 91.00 422 GLY A C 1
ATOM 2955 O O . GLY A 1 422 ? 18.012 -12.146 -16.110 1.00 91.00 422 GLY A O 1
ATOM 2956 N N . GLY A 1 423 ? 20.221 -11.844 -15.945 1.00 93.06 423 GLY A N 1
ATOM 2957 C CA . GLY A 1 423 ? 20.546 -13.225 -15.582 1.00 93.06 423 GLY A CA 1
ATOM 2958 C C . GLY A 1 423 ? 20.425 -13.471 -14.076 1.00 93.06 423 GLY A C 1
ATOM 2959 O O . GLY A 1 423 ? 20.087 -12.573 -13.300 1.00 93.06 423 GLY A O 1
ATOM 2960 N N . THR A 1 424 ? 20.706 -14.693 -13.629 1.00 96.94 424 THR A N 1
ATOM 2961 C CA . THR A 1 424 ? 20.750 -15.011 -12.194 1.00 96.94 424 THR A CA 1
ATOM 2962 C C . THR A 1 424 ? 22.041 -14.487 -11.566 1.00 96.94 424 THR A C 1
ATOM 2964 O O . THR A 1 424 ? 23.121 -14.797 -12.052 1.00 96.94 424 THR A O 1
ATOM 2967 N N . ALA A 1 425 ? 21.944 -13.733 -10.472 1.00 97.62 425 ALA A N 1
ATOM 2968 C CA . ALA A 1 425 ? 23.067 -13.256 -9.673 1.00 97.62 425 ALA A CA 1
ATOM 2969 C C . ALA A 1 425 ? 23.072 -13.941 -8.295 1.00 97.62 425 ALA A C 1
ATOM 2971 O O . ALA A 1 425 ? 22.100 -13.863 -7.543 1.00 97.62 425 ALA A O 1
ATOM 2972 N N . LEU A 1 426 ? 24.172 -14.615 -7.964 1.00 98.50 426 LEU A N 1
ATOM 2973 C CA . LEU A 1 426 ? 24.366 -15.413 -6.753 1.00 98.50 426 LEU A CA 1
ATOM 2974 C C . LEU A 1 426 ? 25.651 -14.976 -6.048 1.00 98.50 426 LEU A C 1
ATOM 2976 O O . LEU A 1 426 ? 26.728 -14.997 -6.644 1.00 98.50 426 LEU A O 1
ATOM 2980 N N . GLY A 1 427 ? 25.548 -14.610 -4.773 1.00 98.12 427 GLY A N 1
ATOM 2981 C CA . GLY A 1 427 ? 26.690 -14.246 -3.936 1.00 98.12 427 GLY A CA 1
ATOM 2982 C C . GLY A 1 427 ? 26.743 -15.054 -2.651 1.00 98.12 427 GLY A C 1
ATOM 2983 O O . GLY A 1 427 ? 25.790 -15.031 -1.880 1.00 98.12 427 GLY A O 1
ATOM 2984 N N . TYR A 1 428 ? 27.868 -15.717 -2.398 1.00 98.25 428 TYR A N 1
ATOM 2985 C CA . TYR A 1 428 ? 28.152 -16.449 -1.164 1.00 98.25 428 TYR A CA 1
ATOM 2986 C C . TYR A 1 428 ? 29.320 -15.793 -0.430 1.00 98.25 428 TYR A C 1
ATOM 2988 O O . TYR A 1 428 ? 30.416 -15.688 -0.980 1.00 98.25 428 TYR A O 1
ATOM 2996 N N . ASN A 1 429 ? 29.104 -15.368 0.814 1.00 97.69 429 ASN A N 1
ATOM 2997 C CA . ASN A 1 429 ? 30.138 -14.790 1.665 1.00 97.69 429 ASN A CA 1
ATOM 2998 C C . ASN A 1 429 ? 30.467 -15.689 2.864 1.00 97.69 429 ASN A C 1
ATOM 3000 O O . ASN A 1 429 ? 29.629 -15.886 3.744 1.00 97.69 429 ASN A O 1
ATOM 3004 N N . TYR A 1 430 ? 31.716 -16.146 2.922 1.00 96.69 430 TYR A N 1
ATOM 3005 C CA . TYR A 1 430 ? 32.323 -16.858 4.050 1.00 96.69 430 TYR A CA 1
ATOM 3006 C C . TYR A 1 430 ? 33.451 -16.050 4.723 1.00 96.69 430 TYR A C 1
ATOM 3008 O O . TYR A 1 430 ? 33.968 -16.470 5.755 1.00 96.69 430 TYR A O 1
ATOM 3016 N N . GLY A 1 431 ? 33.840 -14.900 4.159 1.00 95.19 431 GLY A N 1
ATOM 3017 C CA . GLY A 1 431 ? 34.869 -14.012 4.708 1.00 95.19 431 GLY A CA 1
ATOM 3018 C C . GLY A 1 431 ? 34.297 -12.835 5.504 1.00 95.19 431 GLY A C 1
ATOM 3019 O O . GLY A 1 431 ? 33.144 -12.444 5.329 1.00 95.19 431 GLY A O 1
ATOM 3020 N N . ASN A 1 432 ? 35.101 -12.237 6.385 1.00 97.50 432 ASN A N 1
ATOM 3021 C CA . ASN A 1 432 ? 34.663 -11.061 7.141 1.00 97.50 432 ASN A CA 1
ATOM 3022 C C . ASN A 1 432 ? 34.678 -9.810 6.255 1.00 97.50 432 ASN A C 1
ATOM 3024 O O . ASN A 1 432 ? 35.677 -9.532 5.595 1.00 97.50 432 ASN A O 1
ATOM 3028 N N . ILE A 1 433 ? 33.600 -9.030 6.283 1.00 98.25 433 ILE A N 1
ATOM 3029 C CA . ILE A 1 433 ? 33.472 -7.794 5.505 1.00 98.25 433 ILE A CA 1
ATOM 3030 C C . ILE A 1 433 ? 33.338 -6.607 6.452 1.00 98.25 433 ILE A C 1
ATOM 3032 O O . ILE A 1 433 ? 32.489 -6.609 7.343 1.00 98.25 433 ILE A O 1
ATOM 3036 N N . THR A 1 434 ? 34.149 -5.574 6.237 1.00 98.19 434 THR A N 1
ATOM 3037 C CA . THR A 1 434 ? 34.024 -4.276 6.907 1.00 98.19 434 THR A CA 1
ATOM 3038 C C . THR A 1 434 ? 33.924 -3.166 5.871 1.00 98.19 434 THR A C 1
ATOM 3040 O O . THR A 1 434 ? 34.841 -2.994 5.076 1.00 98.19 434 THR A O 1
ATOM 3043 N N . THR A 1 435 ? 32.846 -2.384 5.886 1.00 96.88 435 THR A N 1
ATOM 3044 C CA . THR A 1 435 ? 32.666 -1.244 4.975 1.00 96.88 435 THR A CA 1
ATOM 3045 C C . THR A 1 435 ? 32.420 0.048 5.749 1.00 96.88 435 THR A C 1
ATOM 3047 O O . THR A 1 435 ? 31.747 0.076 6.786 1.00 96.88 435 THR A O 1
ATOM 3050 N N . THR A 1 436 ? 32.990 1.152 5.271 1.00 96.31 436 THR A N 1
ATOM 3051 C CA . THR A 1 436 ? 32.858 2.466 5.911 1.00 96.31 436 THR A CA 1
ATOM 3052 C C . THR A 1 436 ? 32.621 3.563 4.872 1.00 96.31 436 THR A C 1
ATOM 3054 O O . THR A 1 436 ? 33.378 3.700 3.919 1.00 96.31 436 THR A O 1
ATOM 3057 N N . GLY A 1 437 ? 31.578 4.368 5.052 1.00 90.00 437 GLY A N 1
ATOM 3058 C CA . GLY A 1 437 ? 31.194 5.455 4.153 1.00 90.00 437 GLY A CA 1
ATOM 3059 C C . GLY A 1 437 ? 29.698 5.479 3.842 1.00 90.00 437 GLY A C 1
ATOM 3060 O O . GLY A 1 437 ? 28.960 4.525 4.084 1.00 90.00 437 GLY A O 1
ATOM 3061 N N . THR A 1 438 ? 29.218 6.615 3.340 1.00 89.00 438 THR A N 1
ATOM 3062 C CA . THR A 1 438 ? 27.813 6.774 2.932 1.00 89.00 438 THR A CA 1
ATOM 3063 C C . THR A 1 438 ? 27.490 5.805 1.792 1.00 89.00 438 THR A C 1
ATOM 3065 O O . THR A 1 438 ? 28.262 5.711 0.846 1.00 89.00 438 THR A O 1
ATOM 3068 N N . GLY A 1 439 ? 26.382 5.067 1.883 1.00 83.31 439 GLY A N 1
ATOM 3069 C CA . GLY A 1 439 ? 25.959 4.077 0.884 1.00 83.31 439 GLY A CA 1
ATOM 3070 C C . GLY A 1 439 ? 26.835 2.819 0.807 1.00 83.31 439 GLY A C 1
ATOM 3071 O O . GLY A 1 439 ? 26.650 2.006 -0.093 1.00 83.31 439 GLY A O 1
ATOM 3072 N N . ALA A 1 440 ? 27.807 2.639 1.709 1.00 90.06 440 ALA A N 1
ATOM 3073 C CA . ALA A 1 440 ? 28.731 1.508 1.663 1.00 90.06 440 ALA A CA 1
ATOM 3074 C C . ALA A 1 440 ? 28.052 0.212 2.145 1.00 90.06 440 ALA A C 1
ATOM 3076 O O . ALA A 1 440 ? 27.838 0.008 3.340 1.00 90.06 440 ALA A O 1
ATOM 3077 N N . ILE A 1 441 ? 27.735 -0.679 1.206 1.00 95.56 441 ILE A N 1
ATOM 3078 C CA . ILE A 1 441 ? 27.033 -1.953 1.470 1.00 95.56 441 ILE A CA 1
ATOM 3079 C C . ILE A 1 441 ? 28.034 -3.095 1.655 1.00 95.56 441 ILE A C 1
ATOM 3081 O O . ILE A 1 441 ? 28.993 -3.189 0.894 1.00 95.56 441 ILE A O 1
ATOM 3085 N N . GLY A 1 442 ? 27.808 -3.984 2.622 1.00 97.25 442 GLY A N 1
ATOM 3086 C CA . GLY A 1 442 ? 28.656 -5.157 2.840 1.00 97.25 442 GLY A CA 1
ATOM 3087 C C . GLY A 1 442 ? 28.615 -6.129 1.662 1.00 97.25 442 GLY A C 1
ATOM 3088 O O . GLY A 1 442 ? 29.628 -6.360 1.006 1.00 97.25 442 GLY A O 1
ATOM 3089 N N . VAL A 1 443 ? 27.431 -6.659 1.362 1.00 98.12 443 VAL A N 1
ATOM 3090 C CA . VAL A 1 443 ? 27.174 -7.550 0.223 1.00 98.12 443 VAL A CA 1
ATOM 3091 C C . VAL A 1 443 ? 25.999 -7.013 -0.581 1.00 98.12 443 VAL A C 1
ATOM 3093 O O . VAL A 1 443 ? 24.895 -6.932 -0.056 1.00 98.12 443 VAL A O 1
ATOM 3096 N N . LEU A 1 444 ? 26.219 -6.680 -1.849 1.00 97.62 444 LEU A N 1
ATOM 3097 C CA . LEU A 1 444 ? 25.192 -6.231 -2.784 1.00 97.62 444 LEU A CA 1
ATOM 3098 C C . LEU A 1 444 ? 25.101 -7.204 -3.964 1.00 97.62 444 LEU A C 1
ATOM 3100 O O . LEU A 1 444 ? 26.057 -7.347 -4.726 1.00 97.62 444 LEU A O 1
ATOM 3104 N N . VAL A 1 445 ? 23.943 -7.843 -4.133 1.00 98.31 445 VAL A N 1
ATOM 3105 C CA . VAL A 1 445 ? 23.629 -8.726 -5.265 1.00 98.31 445 VAL A CA 1
ATOM 3106 C C . VAL A 1 445 ? 22.442 -8.162 -6.037 1.00 98.31 445 VAL A C 1
ATOM 3108 O O . VAL A 1 445 ? 21.394 -7.897 -5.450 1.00 98.31 445 VAL A O 1
ATOM 3111 N N . GLN A 1 446 ? 22.587 -7.978 -7.349 1.00 96.88 446 GLN A N 1
ATOM 3112 C CA . GLN A 1 446 ? 21.562 -7.352 -8.187 1.00 96.88 446 GLN A CA 1
ATOM 3113 C C . GLN A 1 446 ? 21.296 -8.136 -9.474 1.00 96.88 446 GLN A C 1
ATOM 3115 O O . GLN A 1 446 ? 22.218 -8.626 -10.124 1.00 96.88 446 GLN A O 1
ATOM 3120 N N . SER A 1 447 ? 20.035 -8.192 -9.891 1.00 95.94 447 SER A N 1
ATOM 3121 C CA . SER A 1 447 ? 19.661 -8.605 -11.243 1.00 95.94 447 SER A CA 1
ATOM 3122 C C . SER A 1 447 ? 18.712 -7.590 -11.868 1.00 95.94 447 SER A C 1
ATOM 3124 O O . SER A 1 447 ? 17.670 -7.273 -11.295 1.00 95.94 447 SER A O 1
ATOM 3126 N N . LEU A 1 448 ? 19.099 -7.055 -13.025 1.00 94.19 448 LEU A N 1
ATOM 3127 C CA . LEU A 1 448 ? 18.491 -5.871 -13.626 1.00 94.19 448 LEU A CA 1
ATOM 3128 C C . LEU A 1 448 ? 18.026 -6.163 -15.058 1.00 94.19 448 LEU A C 1
ATOM 3130 O O . LEU A 1 448 ? 18.829 -6.511 -15.931 1.00 94.19 448 LEU A O 1
ATOM 3134 N N . GLY A 1 449 ? 16.727 -5.998 -15.292 1.00 91.88 449 GLY A N 1
ATOM 3135 C CA . GLY A 1 449 ? 16.111 -6.041 -16.611 1.00 91.88 449 GLY A CA 1
ATOM 3136 C C . GLY A 1 449 ? 16.457 -4.817 -17.459 1.00 91.88 449 GLY A C 1
ATOM 3137 O O . GLY A 1 449 ? 16.763 -3.741 -16.946 1.00 91.88 449 GLY A O 1
ATOM 3138 N N . GLY A 1 450 ? 16.439 -4.996 -18.776 1.00 89.56 450 GLY A N 1
ATOM 3139 C CA . GLY A 1 450 ? 16.751 -3.950 -19.744 1.00 89.56 450 GLY A CA 1
ATOM 3140 C C . GLY A 1 450 ? 15.543 -3.083 -20.054 1.00 89.56 450 GLY A C 1
ATOM 3141 O O . GLY A 1 450 ? 14.442 -3.599 -20.207 1.00 89.56 450 GLY A O 1
ATOM 3142 N N . GLU A 1 451 ? 15.734 -1.781 -20.200 1.00 92.69 451 GLU A N 1
ATOM 3143 C CA . GLU A 1 451 ? 14.675 -0.884 -20.672 1.00 92.69 451 GLU A CA 1
ATOM 3144 C C . GLU A 1 451 ? 14.344 -1.187 -22.139 1.00 92.69 451 GLU A C 1
ATOM 3146 O O . GLU A 1 451 ? 15.216 -1.609 -22.906 1.00 92.69 451 GLU A O 1
ATOM 3151 N N . SER A 1 452 ? 13.093 -0.997 -22.544 1.00 90.94 452 SER A N 1
ATOM 3152 C CA . SER A 1 452 ? 12.720 -1.041 -23.965 1.00 90.94 452 SER A CA 1
ATOM 3153 C C . SER A 1 452 ? 12.937 0.314 -24.636 1.00 90.94 452 SER A C 1
ATOM 3155 O O . SER A 1 452 ? 12.769 1.356 -24.011 1.00 90.94 452 SER A O 1
ATOM 3157 N N . GLY A 1 453 ? 13.264 0.300 -25.924 1.00 90.94 453 GLY A N 1
ATOM 3158 C CA . GLY A 1 453 ? 13.468 1.504 -26.717 1.00 90.94 453 GLY A CA 1
ATOM 3159 C C . GLY A 1 453 ? 12.166 2.197 -27.111 1.00 90.94 453 GLY A C 1
ATOM 3160 O O . GLY A 1 453 ? 11.099 1.583 -27.169 1.00 90.94 453 GLY A O 1
ATOM 3161 N N . GLU A 1 454 ? 12.264 3.485 -27.415 1.00 92.88 454 GLU A N 1
ATOM 3162 C CA . GLU A 1 454 ? 11.128 4.322 -27.809 1.00 92.88 454 GLU A CA 1
ATOM 3163 C C . GLU A 1 454 ? 10.697 4.064 -29.263 1.00 92.88 454 GLU A C 1
ATOM 3165 O O . GLU A 1 454 ? 11.523 3.755 -30.132 1.00 92.88 454 GLU A O 1
ATOM 3170 N N . GLY A 1 455 ? 9.393 4.183 -29.520 1.00 91.56 455 GLY A N 1
ATOM 3171 C CA . GLY A 1 455 ? 8.809 4.124 -30.859 1.00 91.56 455 GLY A CA 1
ATOM 3172 C C . GLY A 1 455 ? 9.085 5.397 -31.665 1.00 91.56 455 GLY A C 1
ATOM 3173 O O . GLY A 1 455 ? 9.167 6.491 -31.117 1.00 91.56 455 GLY A O 1
ATOM 3174 N N . GLY A 1 456 ? 9.221 5.264 -32.983 1.00 92.25 456 GLY A N 1
ATOM 3175 C CA . GLY A 1 456 ? 9.538 6.383 -33.868 1.00 92.25 456 GLY A CA 1
ATOM 3176 C C . GLY A 1 456 ? 8.313 7.234 -34.196 1.00 92.25 456 GLY A C 1
ATOM 3177 O O . GLY A 1 456 ? 7.217 6.703 -34.381 1.00 92.25 456 GLY A O 1
ATOM 3178 N N . SER A 1 457 ? 8.486 8.547 -34.324 1.00 92.75 457 SER A N 1
ATOM 3179 C CA . SER A 1 457 ? 7.389 9.452 -34.693 1.00 92.75 457 SER A CA 1
ATOM 3180 C C . SER A 1 457 ? 7.112 9.445 -36.202 1.00 92.75 457 SER A C 1
ATOM 3182 O O . SER A 1 457 ? 7.925 8.970 -37.000 1.00 92.75 457 SER A O 1
ATOM 3184 N N . SER A 1 458 ? 5.962 9.979 -36.614 1.00 90.75 458 SER A N 1
ATOM 3185 C CA . SER A 1 458 ? 5.584 10.133 -38.022 1.00 90.75 458 SER A CA 1
ATOM 3186 C C . SER A 1 458 ? 4.837 11.440 -38.283 1.00 90.75 458 SER A C 1
ATOM 3188 O O . SER A 1 458 ? 3.706 11.622 -37.832 1.00 90.75 458 SER A O 1
ATOM 3190 N N . TYR A 1 459 ? 5.405 12.303 -39.124 1.00 88.56 459 TYR A N 1
ATOM 3191 C CA . TYR A 1 459 ? 4.797 13.575 -39.528 1.00 88.56 459 TYR A CA 1
ATOM 3192 C C . TYR A 1 459 ? 4.453 13.554 -41.027 1.00 88.56 459 TYR A C 1
ATOM 3194 O O . TYR A 1 459 ? 5.290 13.183 -41.851 1.00 88.56 459 TYR A O 1
ATOM 3202 N N . GLY A 1 460 ? 3.230 13.928 -41.420 1.00 78.81 460 GLY A N 1
ATOM 3203 C CA . GLY A 1 460 ? 2.844 13.916 -42.837 1.00 78.81 460 GLY A CA 1
ATOM 3204 C C . GLY A 1 460 ? 1.351 14.085 -43.121 1.00 78.81 460 GLY A C 1
ATOM 3205 O O . GLY A 1 460 ? 0.642 14.734 -42.367 1.00 78.81 460 GLY A O 1
ATOM 3206 N N . ILE A 1 461 ? 0.857 13.537 -44.241 1.00 82.75 461 ILE A N 1
ATOM 3207 C CA . ILE A 1 461 ? -0.580 13.601 -44.599 1.00 82.75 461 ILE A CA 1
ATOM 3208 C C . ILE A 1 461 ? -1.380 12.594 -43.765 1.00 82.75 461 ILE A C 1
ATOM 3210 O O . ILE A 1 461 ? -2.458 12.917 -43.265 1.00 82.75 461 ILE A O 1
ATOM 3214 N N . VAL A 1 462 ? -0.829 11.390 -43.593 1.00 84.81 462 VAL A N 1
ATOM 3215 C CA . VAL A 1 462 ? -1.319 10.377 -42.655 1.00 84.81 462 VAL A CA 1
ATOM 3216 C C . VAL A 1 462 ? -0.173 10.056 -41.705 1.00 84.81 462 VAL A C 1
ATOM 3218 O O . VAL A 1 462 ? 0.846 9.519 -42.136 1.00 84.81 462 VAL A O 1
ATOM 3221 N N . GLY A 1 463 ? -0.321 10.423 -40.435 1.00 85.25 463 GLY A N 1
ATOM 3222 C CA . GLY A 1 463 ? 0.666 10.136 -39.400 1.00 85.25 463 GLY A CA 1
ATOM 3223 C C . GLY A 1 463 ? 0.411 8.760 -38.791 1.00 85.25 463 GLY A C 1
ATOM 3224 O O . GLY A 1 463 ? -0.667 8.534 -38.242 1.00 85.25 463 GLY A O 1
ATOM 3225 N N . ILE A 1 464 ? 1.386 7.850 -38.886 1.00 88.88 464 ILE A N 1
ATOM 3226 C CA . ILE A 1 464 ? 1.313 6.507 -38.290 1.00 88.88 464 ILE A CA 1
ATOM 3227 C C . ILE A 1 464 ? 2.566 6.298 -37.422 1.00 88.88 464 ILE A C 1
ATOM 3229 O O . ILE A 1 464 ? 3.645 6.046 -37.956 1.00 88.88 464 ILE A O 1
ATOM 3233 N N . PRO A 1 465 ? 2.482 6.430 -36.093 1.00 89.94 465 PRO A N 1
ATOM 3234 C CA . PRO A 1 465 ? 3.637 6.324 -35.223 1.00 89.94 465 PRO A CA 1
ATOM 3235 C C . PRO A 1 465 ? 4.067 4.868 -35.030 1.00 89.94 465 PRO A C 1
ATOM 3237 O O . PRO A 1 465 ? 3.305 3.914 -35.226 1.00 89.94 465 PRO A O 1
ATOM 3240 N N . GLY A 1 466 ? 5.308 4.706 -34.596 1.00 89.56 466 GLY A N 1
ATOM 3241 C CA . GLY A 1 466 ? 5.847 3.454 -34.099 1.00 89.56 466 GLY A CA 1
ATOM 3242 C C . GLY A 1 466 ? 5.340 3.116 -32.698 1.00 89.56 466 GLY A C 1
ATOM 3243 O O . GLY A 1 466 ? 5.042 4.000 -31.894 1.00 89.56 466 GLY A O 1
ATOM 3244 N N . SER A 1 467 ? 5.259 1.821 -32.396 1.00 91.06 467 SER A N 1
ATOM 3245 C CA . SER A 1 467 ? 5.013 1.311 -31.041 1.00 91.06 467 SER A CA 1
ATOM 3246 C C . SER A 1 467 ? 6.331 1.033 -30.312 1.00 91.06 467 SER A C 1
ATOM 3248 O O . SER A 1 467 ? 7.399 1.033 -30.928 1.00 91.06 467 SER A O 1
ATOM 3250 N N . SER A 1 468 ? 6.257 0.749 -29.013 1.00 89.44 468 SER A N 1
ATOM 3251 C CA . SER A 1 468 ? 7.380 0.217 -28.230 1.00 89.44 468 SER A CA 1
ATOM 3252 C C . SER A 1 468 ? 7.060 -1.202 -27.735 1.00 89.44 468 SER A C 1
ATOM 3254 O O . SER A 1 468 ? 5.907 -1.633 -27.747 1.00 89.44 468 SER A O 1
ATOM 3256 N N . LEU A 1 469 ? 8.095 -1.974 -27.404 1.00 89.75 469 LEU A N 1
ATOM 3257 C CA . LEU A 1 469 ? 8.005 -3.390 -27.029 1.00 89.75 469 LEU A CA 1
ATOM 3258 C C . LEU A 1 469 ? 8.194 -3.581 -25.516 1.00 89.75 469 LEU A C 1
ATOM 3260 O O . LEU A 1 469 ? 8.469 -2.634 -24.792 1.00 89.75 469 LEU A O 1
ATOM 3264 N N . GLN A 1 470 ? 8.038 -4.812 -25.021 1.00 90.44 470 GLN A N 1
ATOM 3265 C CA . GLN A 1 470 ? 8.229 -5.111 -23.600 1.00 90.44 470 GLN A CA 1
ATOM 3266 C C . GLN A 1 470 ? 9.683 -4.879 -23.163 1.00 90.44 470 GLN A C 1
ATOM 3268 O O . GLN A 1 470 ? 10.636 -5.280 -23.841 1.00 90.44 470 GLN A O 1
ATOM 3273 N N . ALA A 1 471 ? 9.834 -4.266 -21.998 1.00 92.12 471 ALA A N 1
ATOM 3274 C CA . ALA A 1 471 ? 11.066 -4.211 -21.248 1.00 92.12 471 ALA A CA 1
ATOM 3275 C C . ALA A 1 471 ? 11.425 -5.572 -20.633 1.00 92.12 471 ALA A C 1
ATOM 3277 O O . ALA A 1 471 ? 10.627 -6.505 -20.529 1.00 92.12 471 ALA A O 1
ATOM 3278 N N . GLY A 1 472 ? 12.674 -5.687 -20.224 1.00 90.56 472 GLY A N 1
ATOM 3279 C CA . GLY A 1 472 ? 13.273 -6.894 -19.701 1.00 90.56 472 GLY A CA 1
ATOM 3280 C C . GLY A 1 472 ? 12.910 -7.198 -18.257 1.00 90.56 472 GLY A C 1
ATOM 3281 O O . GLY A 1 472 ? 12.838 -6.301 -17.424 1.00 90.56 472 GLY A O 1
ATOM 3282 N N . THR A 1 473 ? 12.758 -8.476 -17.923 1.00 94.19 473 THR A N 1
ATOM 3283 C CA . THR A 1 473 ? 12.529 -8.914 -16.540 1.00 94.19 473 THR A CA 1
ATOM 3284 C C . THR A 1 473 ? 13.820 -8.887 -15.716 1.00 94.19 473 THR A C 1
ATOM 3286 O O . THR A 1 473 ? 14.878 -9.295 -16.201 1.00 94.19 473 THR A O 1
ATOM 3289 N N . GLY A 1 474 ? 13.746 -8.487 -14.450 1.00 90.50 474 GLY A N 1
ATOM 3290 C CA . GLY A 1 474 ? 14.792 -8.777 -13.474 1.00 90.50 474 GLY A CA 1
ATOM 3291 C C . GLY A 1 474 ? 14.932 -10.291 -13.305 1.00 90.50 474 GLY A C 1
ATOM 3292 O O . GLY A 1 474 ? 13.939 -11.009 -13.191 1.00 90.50 474 GLY A O 1
ATOM 3293 N N . GLY A 1 475 ? 16.160 -10.801 -13.329 1.00 92.50 475 GLY A N 1
ATOM 3294 C CA . GLY A 1 475 ? 16.449 -12.202 -13.023 1.00 92.50 475 GLY A CA 1
ATOM 3295 C C . GLY A 1 475 ? 16.493 -12.453 -11.514 1.00 92.50 475 GLY A C 1
ATOM 3296 O O . GLY A 1 475 ? 16.189 -11.579 -10.706 1.00 92.50 475 GLY A O 1
ATOM 3297 N N . ASN A 1 476 ? 16.892 -13.650 -11.093 1.00 96.94 476 ASN A N 1
ATOM 3298 C CA . ASN A 1 476 ? 17.000 -13.953 -9.662 1.00 96.94 476 ASN A CA 1
ATOM 3299 C C . ASN A 1 476 ? 18.245 -13.289 -9.056 1.00 96.94 476 ASN A C 1
ATOM 3301 O O . ASN A 1 476 ? 19.321 -13.380 -9.638 1.00 96.94 476 ASN A O 1
ATOM 3305 N N . ALA A 1 477 ? 18.117 -12.680 -7.881 1.00 97.81 477 ALA A N 1
ATOM 3306 C CA . ALA A 1 477 ? 19.219 -12.141 -7.092 1.00 97.81 477 ALA A CA 1
ATOM 3307 C C . ALA A 1 477 ? 19.226 -12.806 -5.713 1.00 97.81 477 ALA A C 1
ATOM 3309 O O . ALA A 1 477 ? 18.221 -12.787 -5.002 1.00 97.81 477 ALA A O 1
ATOM 3310 N N . SER A 1 478 ? 20.333 -13.426 -5.314 1.00 98.62 478 SER A N 1
ATOM 3311 C CA . SER A 1 478 ? 20.417 -14.115 -4.022 1.00 98.62 478 SER A CA 1
ATOM 3312 C C . SER A 1 478 ? 21.763 -13.884 -3.344 1.00 98.62 478 SER A C 1
ATOM 3314 O O . SER A 1 478 ? 22.817 -14.187 -3.903 1.00 98.62 478 SER A O 1
ATOM 3316 N N . ALA A 1 479 ? 21.711 -13.343 -2.130 1.00 98.31 479 ALA A N 1
ATOM 3317 C CA . ALA A 1 479 ? 22.858 -13.020 -1.296 1.00 98.31 479 ALA A CA 1
ATOM 3318 C C . ALA A 1 479 ? 22.847 -13.890 -0.032 1.00 98.31 479 ALA A C 1
ATOM 3320 O O . ALA A 1 479 ? 21.936 -13.793 0.791 1.00 98.31 479 ALA A O 1
ATOM 3321 N N . TYR A 1 480 ? 23.875 -14.721 0.130 1.00 97.94 480 TYR A N 1
ATOM 3322 C CA . TYR A 1 480 ? 24.053 -15.639 1.251 1.00 97.94 480 TYR A CA 1
ATOM 3323 C C . TYR A 1 480 ? 25.267 -15.228 2.080 1.00 97.94 480 TYR A C 1
ATOM 3325 O O . TYR A 1 480 ? 26.388 -15.178 1.571 1.00 97.94 480 TYR A O 1
ATOM 3333 N N . ASN A 1 481 ? 25.059 -14.965 3.368 1.00 97.69 481 ASN A N 1
ATOM 3334 C CA . ASN A 1 481 ? 26.118 -14.613 4.305 1.00 97.69 481 ASN A CA 1
ATOM 3335 C C . ASN A 1 481 ? 26.264 -15.647 5.431 1.00 97.69 481 ASN A C 1
ATOM 3337 O O . ASN A 1 481 ? 25.300 -15.991 6.114 1.00 97.69 481 ASN A O 1
ATOM 3341 N N . PHE A 1 482 ? 27.501 -16.081 5.665 1.00 96.00 482 PHE A N 1
ATOM 3342 C CA . PHE A 1 482 ? 27.879 -17.035 6.713 1.00 96.00 482 PHE A CA 1
ATOM 3343 C C . PHE A 1 482 ? 28.980 -16.491 7.640 1.00 96.00 482 PHE A C 1
ATOM 3345 O O . PHE A 1 482 ? 29.508 -17.228 8.466 1.00 96.00 482 PHE A O 1
ATOM 3352 N N . ALA A 1 483 ? 29.336 -15.207 7.516 1.00 95.62 483 ALA A N 1
ATOM 3353 C CA . ALA A 1 483 ? 30.426 -14.570 8.258 1.00 95.62 483 ALA A CA 1
ATOM 3354 C C . ALA A 1 483 ? 30.010 -13.213 8.858 1.00 95.62 483 ALA A C 1
ATOM 3356 O O . ALA A 1 483 ? 28.830 -12.840 8.839 1.00 95.62 483 ALA A O 1
ATOM 3357 N N . SER A 1 484 ? 30.968 -12.481 9.439 1.00 97.25 484 SER A N 1
ATOM 3358 C CA . SER A 1 484 ? 30.700 -11.153 10.001 1.00 97.25 484 SER A CA 1
ATOM 3359 C C . SER A 1 484 ? 30.667 -10.081 8.911 1.00 97.25 484 SER A C 1
ATOM 3361 O O . SER A 1 484 ? 31.595 -9.979 8.111 1.00 97.25 484 SER A O 1
ATOM 3363 N N . VAL A 1 485 ? 29.630 -9.244 8.921 1.00 98.38 485 VAL A N 1
ATOM 3364 C CA . VAL A 1 485 ? 29.493 -8.067 8.051 1.00 98.38 485 VAL A CA 1
ATOM 3365 C C . VAL A 1 485 ? 29.292 -6.842 8.935 1.00 98.38 485 VAL A C 1
ATOM 3367 O O . VAL A 1 485 ? 28.293 -6.740 9.643 1.00 98.38 485 VAL A O 1
ATOM 3370 N N . THR A 1 486 ? 30.242 -5.912 8.910 1.00 98.38 486 THR A N 1
ATOM 3371 C CA . THR A 1 486 ? 30.168 -4.649 9.652 1.00 98.38 486 THR A CA 1
ATOM 3372 C C . THR A 1 486 ? 30.151 -3.482 8.682 1.00 98.38 486 THR A C 1
ATOM 3374 O O . THR A 1 486 ? 31.086 -3.318 7.906 1.00 98.38 486 THR A O 1
ATOM 3377 N N . THR A 1 487 ? 29.122 -2.647 8.736 1.00 97.75 487 THR A N 1
ATOM 3378 C CA . THR A 1 487 ? 28.983 -1.483 7.857 1.00 97.75 487 THR A CA 1
ATOM 3379 C C . THR A 1 487 ? 28.754 -0.211 8.669 1.00 97.75 487 THR A C 1
ATOM 3381 O O . THR A 1 487 ? 28.106 -0.212 9.724 1.00 97.75 487 THR A O 1
ATOM 3384 N N . SER A 1 488 ? 29.316 0.908 8.213 1.00 97.19 488 SER A N 1
ATOM 3385 C CA . SER A 1 488 ? 29.148 2.200 8.887 1.00 97.19 488 SER A CA 1
ATOM 3386 C C . SER A 1 488 ? 29.029 3.368 7.914 1.00 97.19 488 SER A C 1
ATOM 3388 O O . SER A 1 488 ? 29.787 3.459 6.958 1.00 97.19 488 SER A O 1
ATOM 3390 N N . GLY A 1 489 ? 28.096 4.284 8.172 1.00 91.00 489 GLY A N 1
ATOM 3391 C CA . GLY A 1 489 ? 27.766 5.415 7.297 1.00 91.00 489 GLY A CA 1
ATOM 3392 C C . GLY A 1 489 ? 26.265 5.508 7.012 1.00 91.00 489 GLY A C 1
ATOM 3393 O O . GLY A 1 489 ? 25.519 4.564 7.251 1.00 91.00 489 GLY A O 1
ATOM 3394 N N . LYS A 1 490 ? 25.779 6.663 6.542 1.00 90.12 490 LYS A N 1
ATOM 3395 C CA . LYS A 1 490 ? 24.360 6.819 6.156 1.00 90.12 490 LYS A CA 1
ATOM 3396 C C . LYS A 1 490 ? 24.040 5.874 4.987 1.00 90.12 490 LYS A C 1
ATOM 3398 O O . LYS A 1 490 ? 24.797 5.876 4.025 1.00 90.12 490 LYS A O 1
ATOM 3403 N N . GLY A 1 491 ? 22.965 5.087 5.056 1.00 85.06 491 GLY A N 1
ATOM 3404 C CA . GLY A 1 491 ? 22.606 4.103 4.021 1.00 85.06 491 GLY A CA 1
ATOM 3405 C C . GLY A 1 491 ? 23.580 2.921 3.894 1.00 85.06 491 GLY A C 1
ATOM 3406 O O . GLY A 1 491 ? 23.641 2.276 2.853 1.00 85.06 491 GLY A O 1
ATOM 3407 N N . ALA A 1 492 ? 24.410 2.657 4.909 1.00 91.75 492 ALA A N 1
ATOM 3408 C CA . ALA A 1 492 ? 25.391 1.573 4.871 1.00 91.75 492 ALA A CA 1
ATOM 3409 C C . ALA A 1 492 ? 24.736 0.226 5.237 1.00 91.75 492 ALA A C 1
ATOM 3411 O O . ALA A 1 492 ? 24.760 -0.189 6.397 1.00 91.75 492 ALA A O 1
ATOM 3412 N N . HIS A 1 493 ? 24.102 -0.445 4.272 1.00 96.38 493 HIS A N 1
ATOM 3413 C CA . HIS A 1 493 ? 23.392 -1.715 4.498 1.00 96.38 493 HIS A CA 1
ATOM 3414 C C . HIS A 1 493 ? 24.341 -2.920 4.653 1.00 96.38 493 HIS A C 1
ATOM 3416 O O . HIS A 1 493 ? 25.451 -2.919 4.132 1.00 96.38 493 HIS A O 1
ATOM 3422 N N . GLY A 1 494 ? 23.903 -3.978 5.335 1.00 97.50 494 GLY A N 1
ATOM 3423 C CA . GLY A 1 494 ? 24.666 -5.209 5.540 1.00 97.50 494 GLY A CA 1
ATOM 3424 C C . GLY A 1 494 ? 24.678 -6.094 4.296 1.00 97.50 494 GLY A C 1
ATOM 3425 O O . GLY A 1 494 ? 25.649 -6.096 3.541 1.00 97.50 494 GLY A O 1
ATOM 3426 N N . VAL A 1 495 ? 23.601 -6.853 4.087 1.00 98.31 495 VAL A N 1
ATOM 3427 C CA . VAL A 1 495 ? 23.437 -7.790 2.964 1.00 98.31 495 VAL A CA 1
ATOM 3428 C C . VAL A 1 495 ? 22.174 -7.435 2.192 1.00 98.31 495 VAL A C 1
ATOM 3430 O O . VAL A 1 495 ? 21.092 -7.352 2.767 1.00 98.31 495 VAL A O 1
ATOM 3433 N N . VAL A 1 496 ? 22.316 -7.235 0.887 1.00 98.19 496 VAL A N 1
ATOM 3434 C CA . VAL A 1 496 ? 21.279 -6.714 0.000 1.00 98.19 496 VAL A CA 1
ATOM 3435 C C . VAL A 1 496 ? 21.162 -7.599 -1.236 1.00 98.19 496 VAL A C 1
ATOM 3437 O O . VAL A 1 496 ? 22.151 -7.844 -1.927 1.00 98.19 496 VAL A O 1
ATOM 3440 N N . ALA A 1 497 ? 19.942 -8.038 -1.534 1.00 98.06 497 ALA A N 1
ATOM 3441 C CA . ALA A 1 497 ? 19.567 -8.696 -2.777 1.00 98.06 497 ALA A CA 1
ATOM 3442 C C . ALA A 1 497 ? 18.437 -7.915 -3.457 1.00 98.06 497 ALA A C 1
ATOM 3444 O O . ALA A 1 497 ? 17.396 -7.671 -2.842 1.00 98.06 497 ALA A O 1
ATOM 3445 N N . GLN A 1 498 ? 18.633 -7.537 -4.721 1.00 97.44 498 GLN A N 1
ATOM 3446 C CA . GLN A 1 498 ? 17.644 -6.788 -5.497 1.00 97.44 498 GLN A CA 1
ATOM 3447 C C . GLN A 1 498 ? 17.401 -7.412 -6.867 1.00 97.44 498 GLN A C 1
ATOM 3449 O O . GLN A 1 498 ? 18.342 -7.666 -7.618 1.00 97.44 498 GLN A O 1
ATOM 3454 N N . SER A 1 499 ? 16.134 -7.586 -7.221 1.00 96.25 499 SER A N 1
ATOM 3455 C CA . SER A 1 499 ? 15.725 -7.926 -8.579 1.00 96.25 499 SER A CA 1
ATOM 3456 C C . SER A 1 499 ? 14.788 -6.859 -9.126 1.00 96.25 499 SER A C 1
ATOM 3458 O O . SER A 1 499 ? 13.766 -6.565 -8.514 1.00 96.25 499 SER A O 1
ATOM 3460 N N . ILE A 1 500 ? 15.147 -6.253 -10.256 1.00 94.31 500 ILE A N 1
ATOM 3461 C CA . ILE A 1 500 ? 14.449 -5.081 -10.789 1.00 94.31 500 ILE A CA 1
ATOM 3462 C C . ILE A 1 500 ? 14.167 -5.292 -12.275 1.00 94.31 500 ILE A C 1
ATOM 3464 O O . ILE A 1 500 ? 15.084 -5.576 -13.047 1.00 94.31 500 ILE A O 1
ATOM 3468 N N . GLY A 1 501 ? 12.907 -5.158 -12.677 1.00 92.75 501 GLY A N 1
ATOM 3469 C CA . GLY A 1 501 ? 12.502 -5.138 -14.080 1.00 92.75 501 GLY A CA 1
ATOM 3470 C C . GLY A 1 501 ? 12.780 -3.798 -14.766 1.00 92.75 501 GLY A C 1
ATOM 3471 O O . GLY A 1 501 ? 12.822 -2.752 -14.124 1.00 92.75 501 GLY A O 1
ATOM 3472 N N . GLY A 1 502 ? 12.980 -3.827 -16.083 1.00 89.81 502 GLY A N 1
ATOM 3473 C CA . GLY A 1 502 ? 13.210 -2.632 -16.897 1.00 89.81 502 GLY A CA 1
ATOM 3474 C C . GLY A 1 502 ? 11.930 -1.834 -17.153 1.00 89.81 502 GLY A C 1
ATOM 3475 O O . GLY A 1 502 ? 10.829 -2.382 -17.101 1.00 89.81 502 GLY A O 1
ATOM 3476 N N . SER A 1 503 ? 12.059 -0.546 -17.456 1.00 91.44 503 SER A N 1
ATOM 3477 C CA . SER A 1 503 ? 10.930 0.316 -17.824 1.00 91.44 503 SER A CA 1
ATOM 3478 C C . SER A 1 503 ? 10.514 0.152 -19.287 1.00 91.44 503 SER A C 1
ATOM 3480 O O . SER A 1 503 ? 11.345 -0.050 -20.181 1.00 91.44 503 SER A O 1
ATOM 3482 N N . GLY A 1 504 ? 9.206 0.260 -19.510 1.00 89.06 504 GLY A N 1
ATOM 3483 C CA . GLY A 1 504 ? 8.575 0.329 -20.818 1.00 89.06 504 GLY A CA 1
ATOM 3484 C C . GLY A 1 504 ? 8.921 1.619 -21.565 1.00 89.06 504 GLY A C 1
ATOM 3485 O O . GLY A 1 504 ? 9.094 2.676 -20.963 1.00 89.06 504 GLY A O 1
ATOM 3486 N N . GLY A 1 505 ? 9.036 1.528 -22.886 1.00 87.31 505 GLY A N 1
ATOM 3487 C CA . GLY A 1 505 ? 9.452 2.616 -23.757 1.00 87.31 505 GLY A CA 1
ATOM 3488 C C . GLY A 1 505 ? 8.261 3.434 -24.225 1.00 87.31 505 GLY A C 1
ATOM 3489 O O . GLY A 1 505 ? 7.150 2.923 -24.389 1.00 87.31 505 GLY A O 1
ATOM 3490 N N . GLN A 1 506 ? 8.505 4.714 -24.464 1.00 90.69 506 GLN A N 1
ATOM 3491 C CA . GLN A 1 506 ? 7.482 5.631 -24.940 1.00 90.69 506 GLN A CA 1
ATOM 3492 C C . GLN A 1 506 ? 7.061 5.283 -26.366 1.00 90.69 506 GLN A C 1
ATOM 3494 O O . GLN A 1 506 ? 7.863 4.826 -27.188 1.00 90.69 506 GLN A O 1
ATOM 3499 N N . ALA A 1 507 ? 5.781 5.465 -26.655 1.00 89.88 507 ALA A N 1
ATOM 3500 C CA . ALA A 1 507 ? 5.250 5.247 -27.987 1.00 89.88 507 ALA A CA 1
ATOM 3501 C C . ALA A 1 507 ? 5.437 6.513 -28.853 1.00 89.88 507 ALA A C 1
ATOM 3503 O O . ALA A 1 507 ? 5.428 7.621 -28.329 1.00 89.88 507 ALA A O 1
ATOM 3504 N N . GLY A 1 508 ? 5.609 6.368 -30.173 1.00 88.50 508 GLY A N 1
ATOM 3505 C CA . GLY A 1 508 ? 5.919 7.508 -31.051 1.00 88.50 508 GLY A CA 1
ATOM 3506 C C . GLY A 1 508 ? 4.740 8.465 -31.277 1.00 88.50 508 GLY A C 1
ATOM 3507 O O . GLY A 1 508 ? 3.579 8.071 -31.138 1.00 88.50 508 GLY A O 1
ATOM 3508 N N . ASP A 1 509 ? 5.034 9.694 -31.708 1.00 91.69 509 ASP A N 1
ATOM 3509 C CA . ASP A 1 509 ? 4.031 10.733 -31.986 1.00 91.69 509 ASP A CA 1
ATOM 3510 C C . ASP A 1 509 ? 3.605 10.777 -33.456 1.00 91.69 509 ASP A C 1
ATOM 3512 O O . ASP A 1 509 ? 4.347 10.383 -34.360 1.00 91.69 509 ASP A O 1
ATOM 3516 N N . SER A 1 510 ? 2.419 11.325 -33.723 1.00 90.69 510 SER A N 1
ATOM 3517 C CA . SER A 1 510 ? 1.897 11.496 -35.076 1.00 90.69 510 SER A CA 1
ATOM 3518 C C . SER A 1 510 ? 1.219 12.842 -35.321 1.00 90.69 510 SER A C 1
ATOM 3520 O O . SER A 1 510 ? 0.463 13.352 -34.491 1.00 90.69 510 SER A O 1
ATOM 3522 N N . ILE A 1 511 ? 1.473 13.423 -36.499 1.00 85.88 511 ILE A N 1
ATOM 3523 C CA . ILE A 1 511 ? 0.780 14.627 -36.986 1.00 85.88 511 ILE A CA 1
ATOM 3524 C C . ILE A 1 511 ? 0.385 14.430 -38.450 1.00 85.88 511 ILE A C 1
ATOM 3526 O O . ILE A 1 511 ? 1.217 14.022 -39.264 1.00 85.88 511 ILE A O 1
ATOM 3530 N N . GLY A 1 512 ? -0.864 14.758 -38.793 1.00 84.81 512 GLY A N 1
ATOM 3531 C CA . GLY A 1 512 ? -1.324 14.795 -40.183 1.00 84.81 512 GLY A CA 1
ATOM 3532 C C . GLY A 1 512 ? -2.790 15.167 -40.362 1.00 84.81 512 GLY A C 1
ATOM 3533 O O . GLY A 1 512 ? -3.419 15.664 -39.443 1.00 84.81 512 GLY A O 1
ATOM 3534 N N . ILE A 1 513 ? -3.372 14.945 -41.544 1.00 85.19 513 ILE A N 1
ATOM 3535 C CA . ILE A 1 513 ? -4.831 15.075 -41.729 1.00 85.19 513 ILE A CA 1
ATOM 3536 C C . ILE A 1 513 ? -5.527 13.969 -40.930 1.00 85.19 513 ILE A C 1
ATOM 3538 O O . ILE A 1 513 ? -6.472 14.230 -40.192 1.00 85.19 513 ILE A O 1
ATOM 3542 N N . VAL A 1 514 ? -5.015 12.743 -41.026 1.00 86.31 514 VAL A N 1
ATOM 3543 C CA . VAL A 1 514 ? -5.385 11.637 -40.140 1.00 86.31 514 VAL A CA 1
ATOM 3544 C C . VAL A 1 514 ? -4.146 11.253 -39.342 1.00 86.31 514 VAL A C 1
ATOM 3546 O O . VAL A 1 514 ? -3.133 10.873 -39.927 1.00 86.31 514 VAL A O 1
ATOM 3549 N N . ALA A 1 515 ? -4.219 11.372 -38.021 1.00 88.12 515 ALA A N 1
ATOM 3550 C CA . ALA A 1 515 ? -3.169 10.969 -37.095 1.00 88.12 515 ALA A CA 1
ATOM 3551 C C . ALA A 1 515 ? -3.676 9.774 -36.280 1.00 88.12 515 ALA A C 1
ATOM 3553 O O . ALA A 1 515 ? -4.648 9.882 -35.526 1.00 88.12 515 ALA A O 1
ATOM 3554 N N . LEU A 1 516 ? -3.067 8.610 -36.491 1.00 85.69 516 LEU A N 1
ATOM 3555 C CA . LEU A 1 516 ? -3.426 7.384 -35.787 1.00 85.69 516 LEU A CA 1
ATOM 3556 C C . LEU A 1 516 ? -2.533 7.219 -34.563 1.00 85.69 516 LEU A C 1
ATOM 3558 O O . LEU A 1 516 ? -1.331 7.421 -34.641 1.00 85.69 516 LEU A O 1
ATOM 3562 N N . GLY A 1 517 ? -3.103 6.793 -33.448 1.00 81.00 517 GLY A N 1
ATOM 3563 C CA . GLY A 1 517 ? -2.335 6.355 -32.290 1.00 81.00 517 GLY A CA 1
ATOM 3564 C C . GLY A 1 517 ? -1.741 4.982 -32.560 1.00 81.00 517 GLY A C 1
ATOM 3565 O O . GLY A 1 517 ? -2.258 4.216 -33.375 1.00 81.00 517 GLY A O 1
ATOM 3566 N N . ASN A 1 518 ? -0.655 4.654 -31.873 1.00 75.50 518 ASN A N 1
ATOM 3567 C CA . ASN A 1 518 ? -0.117 3.296 -31.889 1.00 75.50 518 ASN A CA 1
ATOM 3568 C C . ASN A 1 518 ? -0.937 2.347 -30.995 1.00 75.50 518 ASN A C 1
ATOM 3570 O O . ASN A 1 518 ? -1.666 2.761 -30.089 1.00 75.50 518 ASN A O 1
ATOM 3574 N N . ASP A 1 519 ? -0.769 1.047 -31.244 1.00 66.12 519 ASP A N 1
ATOM 3575 C CA . ASP A 1 519 ? -1.457 -0.021 -30.511 1.00 66.12 519 ASP A CA 1
ATOM 3576 C C . ASP A 1 519 ? -0.929 -0.241 -29.078 1.00 66.12 519 ASP A C 1
ATOM 3578 O O . ASP A 1 519 ? -1.546 -0.998 -28.325 1.00 66.12 519 ASP A O 1
ATOM 3582 N N . GLY A 1 520 ? 0.158 0.435 -28.677 1.00 71.94 520 GLY A N 1
ATOM 3583 C CA . GLY A 1 520 ? 0.685 0.398 -27.313 1.00 71.94 520 GLY A CA 1
ATOM 3584 C C . GLY A 1 520 ? 2.102 0.956 -27.161 1.00 71.94 520 GLY A C 1
ATOM 3585 O O . GLY A 1 520 ? 2.970 0.770 -28.023 1.00 71.94 520 GLY A O 1
ATOM 3586 N N . ALA A 1 521 ? 2.328 1.615 -26.031 1.00 87.25 521 ALA A N 1
ATOM 3587 C CA . ALA A 1 521 ? 3.653 1.851 -25.479 1.00 87.25 521 ALA A CA 1
ATOM 3588 C C . ALA A 1 521 ? 4.274 0.554 -24.937 1.00 87.25 521 ALA A C 1
ATOM 3590 O O . ALA A 1 521 ? 3.616 -0.484 -24.833 1.00 87.25 521 ALA A O 1
ATOM 3591 N N . GLY A 1 522 ? 5.558 0.611 -24.599 1.00 87.81 522 GLY A N 1
ATOM 3592 C CA . GLY A 1 522 ? 6.296 -0.536 -24.099 1.00 87.81 522 GLY A CA 1
ATOM 3593 C C . GLY A 1 522 ? 5.791 -0.961 -22.726 1.00 87.81 522 GLY A C 1
ATOM 3594 O O . GLY A 1 522 ? 5.514 -0.128 -21.864 1.00 87.81 522 GLY A O 1
ATOM 3595 N N . GLN A 1 523 ? 5.689 -2.269 -22.514 1.00 93.56 523 GLN A N 1
ATOM 3596 C CA . GLN A 1 523 ? 5.318 -2.826 -21.215 1.00 93.56 523 GLN A CA 1
ATOM 3597 C C . GLN A 1 523 ? 6.521 -2.810 -20.266 1.00 93.56 523 GLN A C 1
ATOM 3599 O O . GLN A 1 523 ? 7.644 -3.072 -20.698 1.00 93.56 523 GLN A O 1
ATOM 3604 N N . GLY A 1 524 ? 6.292 -2.593 -18.974 1.00 92.31 524 GLY A N 1
ATOM 3605 C CA . GLY A 1 524 ? 7.315 -2.755 -17.942 1.00 92.31 524 GLY A CA 1
ATOM 3606 C C . GLY A 1 524 ? 7.729 -4.217 -17.755 1.00 92.31 524 GLY A C 1
ATOM 3607 O O . GLY A 1 524 ? 6.953 -5.144 -17.984 1.00 92.31 524 GLY A O 1
ATOM 3608 N N . GLY A 1 525 ? 8.972 -4.456 -17.354 1.00 92.81 525 GLY A N 1
ATOM 3609 C CA . GLY A 1 525 ? 9.490 -5.790 -17.065 1.00 92.81 525 GLY A CA 1
ATOM 3610 C C . GLY A 1 525 ? 9.185 -6.218 -15.633 1.00 92.81 525 GLY A C 1
ATOM 3611 O O . GLY A 1 525 ? 9.175 -5.395 -14.726 1.00 92.81 525 GLY A O 1
ATOM 3612 N N . ASN A 1 526 ? 8.966 -7.507 -15.392 1.00 96.12 526 ASN A N 1
ATOM 3613 C CA . ASN A 1 526 ? 8.732 -8.014 -14.034 1.00 96.12 526 ASN A CA 1
ATOM 3614 C C . ASN A 1 526 ? 10.021 -8.026 -13.197 1.00 96.12 526 ASN A C 1
ATOM 3616 O O . ASN A 1 526 ? 11.100 -8.254 -13.741 1.00 96.12 526 ASN A O 1
ATOM 3620 N N . GLY A 1 527 ? 9.911 -7.866 -11.881 1.00 94.25 527 GLY A N 1
ATOM 3621 C CA . GLY A 1 527 ? 10.944 -8.265 -10.930 1.00 94.25 527 GLY A CA 1
ATOM 3622 C C . GLY A 1 527 ? 11.014 -9.791 -10.794 1.00 94.25 527 GLY A C 1
ATOM 3623 O O . GLY A 1 527 ? 10.027 -10.503 -10.982 1.00 94.25 527 GLY A O 1
ATOM 3624 N N . GLY A 1 528 ? 12.193 -10.307 -10.468 1.00 94.31 528 GLY A N 1
ATOM 3625 C CA . GLY A 1 528 ? 12.466 -11.724 -10.218 1.00 94.31 528 GLY A CA 1
ATOM 3626 C C . GLY A 1 528 ? 12.532 -12.063 -8.726 1.00 94.31 528 GLY A C 1
ATOM 3627 O O . GLY A 1 528 ? 12.137 -11.273 -7.869 1.00 94.31 528 GLY A O 1
ATOM 3628 N N . LEU A 1 529 ? 13.040 -13.249 -8.386 1.00 97.75 529 LEU A N 1
ATOM 3629 C CA . LEU A 1 529 ? 13.246 -13.644 -6.989 1.00 97.75 529 LEU A CA 1
ATOM 3630 C C . LEU A 1 529 ? 14.390 -12.832 -6.358 1.00 97.75 529 LEU A C 1
ATOM 3632 O O . LEU A 1 529 ? 15.492 -12.807 -6.904 1.00 97.75 529 LEU A O 1
ATOM 3636 N N . ALA A 1 530 ? 14.162 -12.244 -5.185 1.00 98.31 530 ALA A N 1
ATOM 3637 C CA . ALA A 1 530 ? 15.191 -11.620 -4.354 1.00 98.31 530 ALA A CA 1
ATOM 3638 C C . ALA A 1 530 ? 15.330 -12.374 -3.023 1.00 98.31 530 ALA A C 1
ATOM 3640 O O . ALA A 1 530 ? 14.359 -12.472 -2.277 1.00 98.31 530 ALA A O 1
ATOM 3641 N N . VAL A 1 531 ? 16.522 -12.899 -2.712 1.00 98.69 531 VAL A N 1
ATOM 3642 C CA . VAL A 1 531 ? 16.799 -13.652 -1.472 1.00 98.69 531 VAL A CA 1
ATOM 3643 C C . VAL A 1 531 ? 17.943 -13.016 -0.691 1.00 98.69 531 VAL A C 1
ATOM 3645 O O . VAL A 1 531 ? 19.061 -12.948 -1.195 1.00 98.69 531 VAL A O 1
ATOM 3648 N N . ALA A 1 532 ? 17.696 -12.630 0.559 1.00 98.31 532 ALA A N 1
ATOM 3649 C CA . ALA A 1 532 ? 18.735 -12.237 1.511 1.00 98.31 532 ALA A CA 1
ATOM 3650 C C . ALA A 1 532 ? 18.790 -13.236 2.672 1.00 98.31 532 ALA A C 1
ATOM 3652 O O . ALA A 1 532 ? 17.830 -13.394 3.426 1.00 98.31 532 ALA A O 1
ATOM 3653 N N . PHE A 1 533 ? 19.918 -13.921 2.824 1.00 97.88 533 PHE A N 1
ATOM 3654 C CA . PHE A 1 533 ? 20.081 -15.007 3.785 1.00 97.88 533 PHE A CA 1
ATOM 3655 C C . PHE A 1 533 ? 21.280 -14.761 4.702 1.00 97.88 533 PHE A C 1
ATOM 3657 O O . PHE A 1 533 ? 22.373 -14.440 4.231 1.00 97.88 533 PHE A O 1
ATOM 3664 N N . SER A 1 534 ? 21.098 -14.987 6.005 1.00 96.62 534 SER A N 1
ATOM 3665 C CA . SER A 1 534 ? 22.185 -15.022 6.989 1.00 96.62 534 SER A CA 1
ATOM 3666 C C . SER A 1 534 ? 22.093 -16.289 7.843 1.00 96.62 534 SER A C 1
ATOM 3668 O O . SER A 1 534 ? 21.091 -16.511 8.524 1.00 96.62 534 SER A O 1
ATOM 3670 N N . GLY A 1 535 ? 23.130 -17.127 7.783 1.00 89.81 535 GLY A N 1
ATOM 3671 C CA . GLY A 1 535 ? 23.141 -18.469 8.379 1.00 89.81 535 GLY A CA 1
ATOM 3672 C C . GLY A 1 535 ? 23.887 -18.588 9.711 1.00 89.81 535 GLY A C 1
ATOM 3673 O O . GLY A 1 535 ? 24.242 -17.596 10.350 1.00 89.81 535 GLY A O 1
ATOM 3674 N N . GLN A 1 536 ? 24.167 -19.830 10.116 1.00 87.88 536 GLN A N 1
ATOM 3675 C CA . GLN A 1 536 ? 24.902 -20.155 11.344 1.00 87.88 536 GLN A CA 1
ATOM 3676 C C . GLN A 1 536 ? 26.250 -19.412 11.425 1.00 87.88 536 GLN A C 1
ATOM 3678 O O . GLN A 1 536 ? 27.006 -19.378 10.460 1.00 87.88 536 GLN A O 1
ATOM 3683 N N . GLY A 1 537 ? 26.553 -18.822 12.585 1.00 77.38 537 GLY A N 1
ATOM 3684 C CA . GLY A 1 537 ? 27.798 -18.092 12.855 1.00 77.38 537 GLY A CA 1
ATOM 3685 C C . GLY A 1 537 ? 27.856 -16.663 12.303 1.00 77.38 537 GLY A C 1
ATOM 3686 O O . GLY A 1 537 ? 28.825 -15.954 12.571 1.00 77.38 537 GLY A O 1
ATOM 3687 N N . SER A 1 538 ? 26.834 -16.212 11.570 1.00 92.31 538 SER A N 1
ATOM 3688 C CA . SER A 1 538 ? 26.813 -14.872 10.976 1.00 92.31 538 SER A CA 1
ATOM 3689 C C . SER A 1 538 ? 26.486 -13.763 11.988 1.00 92.31 538 SER A C 1
ATOM 3691 O O . SER A 1 538 ? 25.621 -13.908 12.857 1.00 92.31 538 SER A O 1
ATOM 3693 N N . SER A 1 539 ? 27.160 -12.618 11.850 1.00 96.06 539 SER A N 1
ATOM 3694 C CA . SER A 1 539 ? 26.891 -11.406 12.634 1.00 96.06 539 SER A CA 1
ATOM 3695 C C . SER A 1 539 ? 26.885 -10.187 11.721 1.00 96.06 539 SER A C 1
ATOM 3697 O O . SER A 1 539 ? 27.911 -9.845 11.138 1.00 96.06 539 SER A O 1
ATOM 3699 N N . ILE A 1 540 ? 25.745 -9.510 11.620 1.00 98.31 540 ILE A N 1
ATOM 3700 C CA . ILE A 1 540 ? 25.588 -8.283 10.838 1.00 98.31 540 ILE A CA 1
ATOM 3701 C C . ILE A 1 540 ? 25.463 -7.105 11.800 1.00 98.31 540 ILE A C 1
ATOM 3703 O O . ILE A 1 540 ? 24.554 -7.069 12.630 1.00 98.31 540 ILE A O 1
ATOM 3707 N N . LEU A 1 541 ? 26.365 -6.135 11.682 1.00 98.38 541 LEU A N 1
ATOM 3708 C CA . LEU A 1 541 ? 26.325 -4.876 12.418 1.00 98.38 541 LEU A CA 1
ATOM 3709 C C . LEU A 1 541 ? 26.289 -3.716 11.427 1.00 98.38 541 LEU A C 1
ATOM 3711 O O . LEU A 1 541 ? 27.250 -3.508 10.694 1.00 98.38 541 LEU A O 1
ATOM 3715 N N . THR A 1 542 ? 25.222 -2.923 11.449 1.00 97.44 542 THR A N 1
ATOM 3716 C CA . THR A 1 542 ? 25.111 -1.712 10.628 1.00 97.44 542 THR A CA 1
ATOM 3717 C C . THR A 1 542 ? 24.976 -0.474 11.507 1.00 97.44 542 THR A C 1
ATOM 3719 O O . THR A 1 542 ? 24.209 -0.431 12.474 1.00 97.44 542 THR A O 1
ATOM 3722 N N . THR A 1 543 ? 25.758 0.562 11.203 1.00 94.38 543 THR A N 1
ATOM 3723 C CA . THR A 1 543 ? 25.798 1.790 12.007 1.00 94.38 543 THR A CA 1
ATOM 3724 C C . THR A 1 543 ? 25.642 3.030 11.132 1.00 94.38 543 THR A C 1
ATOM 3726 O O . THR A 1 543 ? 26.543 3.438 10.408 1.00 94.38 543 THR A O 1
ATOM 3729 N N . GLY A 1 544 ? 24.493 3.697 11.195 1.00 86.69 544 GLY A N 1
ATOM 3730 C CA . GLY A 1 544 ? 24.206 4.767 10.242 1.00 86.69 544 GLY A CA 1
ATOM 3731 C C . GLY A 1 544 ? 22.731 5.098 10.177 1.00 86.69 544 GLY A C 1
ATOM 3732 O O . GLY A 1 544 ? 21.918 4.257 10.517 1.00 86.69 544 GLY A O 1
ATOM 3733 N N . LEU A 1 545 ? 22.383 6.321 9.774 1.00 86.56 545 LEU A N 1
ATOM 3734 C CA . LEU A 1 545 ? 20.985 6.623 9.451 1.00 86.56 545 LEU A CA 1
ATOM 3735 C C . LEU A 1 545 ? 20.564 5.759 8.256 1.00 86.56 545 LEU A C 1
ATOM 3737 O O . LEU A 1 545 ? 21.361 5.624 7.325 1.00 86.56 545 LEU A O 1
ATOM 3741 N N . ASP A 1 546 ? 19.359 5.193 8.297 1.00 87.38 546 ASP A N 1
ATOM 3742 C CA . ASP A 1 546 ? 18.786 4.353 7.234 1.00 87.38 546 ASP A CA 1
ATOM 3743 C C . ASP A 1 546 ? 19.671 3.143 6.855 1.00 87.38 546 ASP A C 1
ATOM 3745 O O . ASP A 1 546 ? 19.779 2.770 5.690 1.00 87.38 546 ASP A O 1
ATOM 3749 N N . ALA A 1 547 ? 20.357 2.533 7.831 1.00 91.12 547 ALA A N 1
ATOM 3750 C CA . ALA A 1 547 ? 21.313 1.444 7.600 1.00 91.12 547 ALA A CA 1
ATOM 3751 C C . ALA A 1 547 ? 20.712 0.074 7.961 1.00 91.12 547 ALA A C 1
ATOM 3753 O O . ALA A 1 547 ? 20.533 -0.246 9.136 1.00 91.12 547 ALA A O 1
ATOM 3754 N N . TYR A 1 548 ? 20.407 -0.755 6.960 1.00 96.56 548 TYR A N 1
ATOM 3755 C CA . TYR A 1 548 ? 19.625 -1.995 7.155 1.00 96.56 548 TYR A CA 1
ATOM 3756 C C . TYR A 1 548 ? 20.497 -3.243 7.256 1.00 96.56 548 TYR A C 1
ATOM 3758 O O . TYR A 1 548 ? 21.511 -3.322 6.574 1.00 96.56 548 TYR A O 1
ATOM 3766 N N . GLY A 1 549 ? 20.094 -4.233 8.054 1.00 97.75 549 GLY A N 1
ATOM 3767 C CA . GLY A 1 549 ? 20.826 -5.492 8.215 1.00 97.75 549 GLY A CA 1
ATOM 3768 C C . GLY A 1 549 ? 20.723 -6.400 6.988 1.00 97.75 549 GLY A C 1
ATOM 3769 O O . GLY A 1 549 ? 21.696 -6.552 6.250 1.00 97.75 549 GLY A O 1
ATOM 3770 N N . LEU A 1 550 ? 19.545 -6.991 6.774 1.00 97.94 550 LEU A N 1
ATOM 3771 C CA . LEU A 1 550 ? 19.202 -7.786 5.587 1.00 97.94 550 LEU A CA 1
ATOM 3772 C C . LEU A 1 550 ? 18.172 -7.053 4.733 1.00 97.94 550 LEU A C 1
ATOM 3774 O O . LEU A 1 550 ? 17.178 -6.564 5.266 1.00 97.94 550 LEU A O 1
ATOM 3778 N N . VAL A 1 551 ? 18.376 -7.029 3.417 1.00 98.19 551 VAL A N 1
ATOM 3779 C CA . VAL A 1 551 ? 17.455 -6.417 2.455 1.00 98.19 551 VAL A CA 1
ATOM 3780 C C . VAL A 1 551 ? 17.169 -7.385 1.312 1.00 98.19 551 VAL A C 1
ATOM 3782 O O . VAL A 1 551 ? 18.087 -7.763 0.588 1.00 98.19 551 VAL A O 1
ATOM 3785 N N . ALA A 1 552 ? 15.903 -7.746 1.118 1.00 98.00 552 ALA A N 1
ATOM 3786 C CA . ALA A 1 552 ? 15.425 -8.463 -0.061 1.00 98.00 552 ALA A CA 1
ATOM 3787 C C . ALA A 1 552 ? 14.376 -7.608 -0.773 1.00 98.00 552 ALA A C 1
ATOM 3789 O O . ALA A 1 552 ? 13.347 -7.282 -0.183 1.00 98.00 552 ALA A O 1
ATOM 3790 N N . GLN A 1 553 ? 14.625 -7.234 -2.026 1.00 97.56 553 GLN A N 1
ATOM 3791 C CA . GLN A 1 553 ? 13.736 -6.338 -2.759 1.00 97.56 553 GLN A CA 1
ATOM 3792 C C . GLN A 1 553 ? 13.483 -6.832 -4.180 1.00 97.56 553 GLN A C 1
ATOM 3794 O O . GLN A 1 553 ? 14.425 -7.077 -4.933 1.00 97.56 553 GLN A O 1
ATOM 3799 N N . SER A 1 554 ? 12.213 -6.947 -4.559 1.00 96.62 554 SER A N 1
ATOM 3800 C CA . SER A 1 554 ? 11.820 -7.258 -5.932 1.00 96.62 554 SER A CA 1
ATOM 3801 C C . SER A 1 554 ? 10.879 -6.199 -6.489 1.00 96.62 554 SER A C 1
ATOM 3803 O O . SER A 1 554 ? 9.864 -5.888 -5.871 1.00 96.62 554 SER A O 1
ATOM 3805 N N . ILE A 1 555 ? 11.229 -5.616 -7.634 1.00 95.12 555 ILE A N 1
ATOM 3806 C CA . ILE A 1 555 ? 10.530 -4.462 -8.207 1.00 95.12 555 ILE A CA 1
ATOM 3807 C C . ILE A 1 555 ? 10.208 -4.719 -9.680 1.00 95.12 555 ILE A C 1
ATOM 3809 O O . ILE A 1 555 ? 11.096 -5.042 -10.469 1.00 95.12 555 ILE A O 1
ATOM 3813 N N . GLY A 1 556 ? 8.946 -4.535 -10.058 1.00 93.12 556 GLY A N 1
ATOM 3814 C CA . GLY A 1 556 ? 8.523 -4.442 -11.452 1.00 93.12 556 GLY A CA 1
ATOM 3815 C C . GLY A 1 556 ? 8.797 -3.057 -12.049 1.00 93.12 556 GLY A C 1
ATOM 3816 O O . GLY A 1 556 ? 8.725 -2.039 -11.362 1.00 93.12 556 GLY A O 1
ATOM 3817 N N . GLY A 1 557 ? 9.117 -3.003 -13.338 1.00 89.31 557 GLY A N 1
ATOM 3818 C CA . GLY A 1 557 ? 9.317 -1.758 -14.074 1.00 89.31 557 GLY A CA 1
ATOM 3819 C C . GLY A 1 557 ? 7.998 -1.091 -14.464 1.00 89.31 557 GLY A C 1
ATOM 3820 O O . GLY A 1 557 ? 6.980 -1.758 -14.646 1.00 89.31 557 GLY A O 1
ATOM 3821 N N . GLY A 1 558 ? 7.998 0.235 -14.600 1.00 91.38 558 GLY A N 1
ATOM 3822 C CA . GLY A 1 558 ? 6.829 0.980 -15.081 1.00 91.38 558 GLY A CA 1
ATOM 3823 C C . GLY A 1 558 ? 6.546 0.735 -16.566 1.00 91.38 558 GLY A C 1
ATOM 3824 O O . GLY A 1 558 ? 7.458 0.386 -17.315 1.00 91.38 558 GLY A O 1
ATOM 3825 N N . GLY A 1 559 ? 5.297 0.914 -16.990 1.00 88.94 559 GLY A N 1
ATOM 3826 C CA . GLY A 1 559 ? 4.931 0.936 -18.408 1.00 88.94 559 GLY A CA 1
ATOM 3827 C C . GLY A 1 559 ? 5.211 2.291 -19.069 1.00 88.94 559 GLY A C 1
ATOM 3828 O O . GLY A 1 559 ? 5.313 3.305 -18.383 1.00 88.94 559 GLY A O 1
ATOM 3829 N N . GLY A 1 560 ? 5.352 2.309 -20.396 1.00 88.06 560 GLY A N 1
ATOM 3830 C CA . GLY A 1 560 ? 5.547 3.537 -21.178 1.00 88.06 560 GLY A CA 1
ATOM 3831 C C . GLY A 1 560 ? 4.237 4.283 -21.447 1.00 88.06 560 GLY A C 1
ATOM 3832 O O . GLY A 1 560 ? 3.159 3.696 -21.384 1.00 88.06 560 GLY A O 1
ATOM 3833 N N . ASP A 1 561 ? 4.298 5.562 -21.796 1.00 90.31 561 ASP A N 1
ATOM 3834 C CA . ASP A 1 561 ? 3.123 6.350 -22.176 1.00 90.31 561 ASP A CA 1
ATOM 3835 C C . ASP A 1 561 ? 2.814 6.243 -23.678 1.00 90.31 561 ASP A C 1
ATOM 3837 O O . ASP A 1 561 ? 3.680 6.048 -24.540 1.00 90.31 561 ASP A O 1
ATOM 3841 N N . GLY A 1 562 ? 1.526 6.351 -23.993 1.00 89.19 562 GLY A N 1
ATOM 3842 C CA . GLY A 1 562 ? 1.017 6.396 -25.354 1.00 89.19 562 GLY A CA 1
ATOM 3843 C C . GLY A 1 562 ? 1.344 7.722 -26.042 1.00 89.19 562 GLY A C 1
ATOM 3844 O O . GLY A 1 562 ? 1.311 8.787 -25.429 1.00 89.19 562 GLY A O 1
ATOM 3845 N N . GLY A 1 563 ? 1.601 7.657 -27.347 1.00 87.25 563 GLY A N 1
ATOM 3846 C CA . GLY A 1 563 ? 2.020 8.811 -28.144 1.00 87.25 563 GLY A CA 1
ATOM 3847 C C . GLY A 1 563 ? 0.893 9.791 -28.478 1.00 87.25 563 GLY A C 1
ATOM 3848 O O . GLY A 1 563 ? -0.298 9.445 -28.469 1.00 87.25 563 GLY A O 1
ATOM 3849 N N . TYR A 1 564 ? 1.278 11.022 -28.807 1.00 89.12 564 TYR A N 1
ATOM 3850 C CA . TYR A 1 564 ? 0.384 12.097 -29.232 1.00 89.12 564 TYR A CA 1
ATOM 3851 C C . TYR A 1 564 ? -0.082 11.915 -30.686 1.00 89.12 564 TYR A C 1
ATOM 3853 O O . TYR A 1 564 ? 0.695 11.525 -31.556 1.00 89.12 564 TYR A O 1
ATOM 3861 N N . ALA A 1 565 ? -1.338 12.262 -30.977 1.00 89.75 565 ALA A N 1
ATOM 3862 C CA . ALA A 1 565 ? -1.895 12.288 -32.328 1.00 89.75 565 ALA A CA 1
ATOM 3863 C C . ALA A 1 565 ? -2.660 13.594 -32.601 1.00 89.75 565 ALA A C 1
ATOM 3865 O O . ALA A 1 565 ? -3.709 13.844 -32.002 1.00 89.75 565 ALA A O 1
ATOM 3866 N N . GLY A 1 566 ? -2.165 14.419 -33.533 1.00 87.00 566 GLY A N 1
ATOM 3867 C CA . GLY A 1 566 ? -2.774 15.706 -33.903 1.00 87.00 566 GLY A CA 1
ATOM 3868 C C . GLY A 1 566 ? -3.136 15.811 -35.386 1.00 87.00 566 GLY A C 1
ATOM 3869 O O . GLY A 1 566 ? -2.261 15.703 -36.246 1.00 87.00 566 GLY A O 1
ATOM 3870 N N . GLY A 1 567 ? -4.412 16.061 -35.702 1.00 83.25 567 GLY A N 1
ATOM 3871 C CA . GLY A 1 567 ? -4.874 16.177 -37.087 1.00 83.25 567 GLY A CA 1
ATOM 3872 C C . GLY A 1 567 ? -6.301 16.674 -37.295 1.00 83.25 567 GLY A C 1
ATOM 3873 O O . GLY A 1 567 ? -6.871 17.311 -36.422 1.00 83.25 567 GLY A O 1
ATOM 3874 N N . LEU A 1 568 ? -6.907 16.401 -38.457 1.00 84.81 568 LEU A N 1
ATOM 3875 C CA . LEU A 1 568 ? -8.360 16.548 -38.654 1.00 84.81 568 LEU A CA 1
ATOM 3876 C C . LEU A 1 568 ? -9.108 15.439 -37.899 1.00 84.81 568 LEU A C 1
ATOM 3878 O O . LEU A 1 568 ? -10.160 15.683 -37.311 1.00 84.81 568 LEU A O 1
ATOM 3882 N N . VAL A 1 569 ? -8.537 14.235 -37.876 1.00 86.19 569 VAL A N 1
ATOM 3883 C CA . VAL A 1 569 ? -8.933 13.128 -36.999 1.00 86.19 569 VAL A CA 1
ATOM 3884 C C . VAL A 1 569 ? -7.690 12.643 -36.259 1.00 86.19 569 VAL A C 1
ATOM 3886 O O . VAL A 1 569 ? -6.695 12.321 -36.907 1.00 86.19 569 VAL A O 1
ATOM 3889 N N . GLY A 1 570 ? -7.748 12.604 -34.926 1.00 88.81 570 GLY A N 1
ATOM 3890 C CA . GLY A 1 570 ? -6.636 12.207 -34.058 1.00 88.81 570 GLY A CA 1
ATOM 3891 C C . GLY A 1 570 ? -7.052 11.125 -33.062 1.00 88.81 570 GLY A C 1
ATOM 3892 O O . GLY A 1 570 ? -7.978 11.334 -32.276 1.00 88.81 570 GLY A O 1
ATOM 3893 N N . LEU A 1 571 ? -6.371 9.978 -33.074 1.00 89.50 571 LEU A N 1
ATOM 3894 C CA . LEU A 1 571 ? -6.565 8.891 -32.106 1.00 89.50 571 LEU A CA 1
ATOM 3895 C C . LEU A 1 571 ? -5.326 8.801 -31.205 1.00 89.50 571 LEU A C 1
ATOM 3897 O O . LEU A 1 571 ? -4.244 8.558 -31.709 1.00 89.50 571 LEU A O 1
ATOM 3901 N N . GLY A 1 572 ? -5.444 8.990 -29.895 1.00 88.94 572 GLY A N 1
ATOM 3902 C CA . GLY A 1 572 ? -4.310 8.891 -28.971 1.00 88.94 572 GLY A CA 1
ATOM 3903 C C . GLY A 1 572 ? -3.802 7.453 -28.806 1.00 88.94 572 GLY A C 1
ATOM 3904 O O . GLY A 1 572 ? -4.590 6.504 -28.838 1.00 88.94 572 GLY A O 1
ATOM 3905 N N . GLY A 1 573 ? -2.489 7.279 -28.613 1.00 91.12 573 GLY A N 1
ATOM 3906 C CA . GLY A 1 573 ? -1.877 5.963 -28.375 1.00 91.12 573 GLY A CA 1
ATOM 3907 C C . GLY A 1 573 ? -2.227 5.373 -27.003 1.00 91.12 573 GLY A C 1
ATOM 3908 O O . GLY A 1 573 ? -2.549 6.103 -26.069 1.00 91.12 573 GLY A O 1
ATOM 3909 N N . LYS A 1 574 ? -2.165 4.048 -26.844 1.00 93.12 574 LYS A N 1
ATOM 3910 C CA . LYS A 1 574 ? -2.393 3.395 -25.537 1.00 93.12 574 LYS A CA 1
ATOM 3911 C C . LYS A 1 574 ? -1.118 3.386 -24.690 1.00 93.12 574 LYS A C 1
ATOM 3913 O O . LYS A 1 574 ? -0.036 3.166 -25.228 1.00 93.12 574 LYS A O 1
ATOM 3918 N N . GLY A 1 575 ? -1.263 3.557 -23.379 1.00 91.88 575 GLY A N 1
ATOM 3919 C CA . GLY A 1 575 ? -0.180 3.331 -22.422 1.00 91.88 575 GLY A CA 1
ATOM 3920 C C . GLY A 1 575 ? 0.217 1.856 -22.331 1.00 91.88 575 GLY A C 1
ATOM 3921 O O . GLY A 1 575 ? -0.530 0.967 -22.750 1.00 91.88 575 GLY A O 1
ATOM 3922 N N . GLY A 1 576 ? 1.401 1.604 -21.786 1.00 92.25 576 GLY A N 1
ATOM 3923 C CA . GLY A 1 576 ? 1.943 0.276 -21.540 1.00 92.25 576 GLY A CA 1
ATOM 3924 C C . GLY A 1 576 ? 1.625 -0.212 -20.127 1.00 92.25 576 GLY A C 1
ATOM 3925 O O . GLY A 1 576 ? 1.669 0.554 -19.169 1.00 92.25 576 GLY A O 1
ATOM 3926 N N . ALA A 1 577 ? 1.280 -1.485 -19.971 1.00 93.62 577 ALA A N 1
ATOM 3927 C CA . ALA A 1 577 ? 1.114 -2.134 -18.679 1.00 93.62 577 ALA A CA 1
ATOM 3928 C C . ALA A 1 577 ? 2.440 -2.163 -17.918 1.00 93.62 577 ALA A C 1
ATOM 3930 O O . ALA A 1 577 ? 3.514 -2.301 -18.510 1.00 93.62 577 ALA A O 1
ATOM 3931 N N . ALA A 1 578 ? 2.360 -2.063 -16.599 1.00 92.38 578 ALA A N 1
ATOM 3932 C CA . ALA A 1 578 ? 3.535 -2.208 -15.764 1.00 92.38 578 ALA A CA 1
ATOM 3933 C C . ALA A 1 578 ? 3.969 -3.673 -15.612 1.00 92.38 578 ALA A C 1
ATOM 3935 O O . ALA A 1 578 ? 3.204 -4.602 -15.871 1.00 92.38 578 ALA A O 1
ATOM 3936 N N . GLY A 1 579 ? 5.202 -3.872 -15.156 1.00 93.25 579 GLY A N 1
ATOM 3937 C CA . GLY A 1 579 ? 5.692 -5.171 -14.717 1.00 93.25 579 GLY A CA 1
ATOM 3938 C C . GLY A 1 579 ? 5.332 -5.455 -13.260 1.00 93.25 579 GLY A C 1
ATOM 3939 O O . GLY A 1 579 ? 5.232 -4.544 -12.442 1.00 93.25 579 GLY A O 1
ATOM 3940 N N . ASN A 1 580 ? 5.190 -6.728 -12.914 1.00 96.69 580 ASN A N 1
ATOM 3941 C CA . ASN A 1 580 ? 4.894 -7.176 -11.554 1.00 96.69 580 ASN A CA 1
ATOM 3942 C C . ASN A 1 580 ? 6.168 -7.280 -10.707 1.00 96.69 580 ASN A C 1
ATOM 3944 O O . ASN A 1 580 ? 7.240 -7.590 -11.225 1.00 96.69 580 ASN A O 1
ATOM 3948 N N . GLY A 1 581 ? 6.057 -7.076 -9.398 1.00 95.44 581 GLY A N 1
ATOM 3949 C CA . GLY A 1 581 ? 7.084 -7.443 -8.430 1.00 95.44 581 GLY A CA 1
ATOM 3950 C C . GLY A 1 581 ? 7.190 -8.964 -8.303 1.00 95.44 581 GLY A C 1
ATOM 3951 O O . GLY A 1 581 ? 6.196 -9.687 -8.352 1.00 95.44 581 GLY A O 1
ATOM 3952 N N . GLY A 1 582 ? 8.407 -9.469 -8.137 1.00 95.38 582 GLY A N 1
ATOM 3953 C CA . GLY A 1 582 ? 8.669 -10.883 -7.873 1.00 95.38 582 GLY A CA 1
ATOM 3954 C C . GLY A 1 582 ? 8.671 -11.207 -6.378 1.00 95.38 582 GLY A C 1
ATOM 3955 O O . GLY A 1 582 ? 8.388 -10.362 -5.528 1.00 95.38 582 GLY A O 1
ATOM 3956 N N . LYS A 1 583 ? 9.008 -12.449 -6.024 1.00 98.25 583 LYS A N 1
ATOM 3957 C CA . LYS A 1 583 ? 9.090 -12.864 -4.617 1.00 98.25 583 LYS A CA 1
ATOM 3958 C C . LYS A 1 583 ? 10.282 -12.202 -3.915 1.00 98.25 583 LYS A C 1
ATOM 3960 O O . LYS A 1 583 ? 11.397 -12.257 -4.432 1.00 98.25 583 LYS A O 1
ATOM 3965 N N . ALA A 1 584 ? 10.067 -11.652 -2.723 1.00 98.44 584 ALA A N 1
ATOM 3966 C CA . ALA A 1 584 ? 11.124 -11.164 -1.838 1.00 98.44 584 ALA A CA 1
ATOM 3967 C C . ALA A 1 584 ? 11.204 -12.029 -0.574 1.00 98.44 584 ALA A C 1
ATOM 3969 O O . ALA A 1 584 ? 10.225 -12.188 0.153 1.00 98.44 584 ALA A O 1
ATOM 3970 N N . GLU A 1 585 ? 12.369 -12.608 -0.306 1.00 98.69 585 GLU A N 1
ATOM 3971 C CA . GLU A 1 585 ? 12.568 -13.575 0.768 1.00 98.69 585 GLU A CA 1
ATOM 3972 C C . GLU A 1 585 ? 13.781 -13.210 1.627 1.00 98.69 585 GLU A C 1
ATOM 3974 O O . GLU A 1 585 ? 14.897 -13.072 1.127 1.00 98.69 585 GLU A O 1
ATOM 3979 N N . ALA A 1 586 ? 13.574 -13.074 2.936 1.00 98.44 586 ALA A N 1
ATOM 3980 C CA . ALA A 1 586 ? 14.641 -12.814 3.894 1.00 98.44 586 ALA A CA 1
ATOM 3981 C C . ALA A 1 586 ? 14.648 -13.864 5.010 1.00 98.44 586 ALA A C 1
ATOM 3983 O O . ALA A 1 586 ? 13.619 -14.137 5.632 1.00 98.44 586 ALA A O 1
ATOM 3984 N N . ARG A 1 587 ? 15.813 -14.457 5.285 1.00 97.94 587 ARG A N 1
ATOM 3985 C CA . ARG A 1 587 ? 15.953 -15.517 6.292 1.00 97.94 587 ARG A CA 1
ATOM 3986 C C . ARG A 1 587 ? 17.134 -15.286 7.221 1.00 97.94 587 ARG A C 1
ATOM 3988 O O . ARG A 1 587 ? 18.244 -15.005 6.769 1.00 97.94 587 ARG A O 1
ATOM 3995 N N . LEU A 1 588 ? 16.882 -15.477 8.511 1.00 97.19 588 LEU A N 1
ATOM 3996 C CA . LEU A 1 588 ? 17.887 -15.525 9.564 1.00 97.19 588 LEU A CA 1
ATOM 3997 C C . LEU A 1 588 ? 17.808 -16.896 10.245 1.00 97.19 588 LEU A C 1
ATOM 3999 O O . LEU A 1 588 ? 16.783 -17.245 10.835 1.00 97.19 588 LEU A O 1
ATOM 4003 N N . GLU A 1 589 ? 18.878 -17.680 10.147 1.00 94.38 589 GLU A N 1
ATOM 4004 C CA . GLU A 1 589 ? 18.922 -19.072 10.614 1.00 94.38 589 GLU A CA 1
ATOM 4005 C C . GLU A 1 589 ? 20.122 -19.339 11.541 1.00 94.38 589 GLU A C 1
ATOM 4007 O O . GLU A 1 589 ? 21.053 -18.536 11.653 1.00 94.38 589 GLU A O 1
ATOM 4012 N N . GLY A 1 590 ? 20.096 -20.482 12.236 1.00 89.06 590 GLY A N 1
ATOM 4013 C CA . GLY A 1 590 ? 21.108 -20.841 13.235 1.00 89.06 590 GLY A CA 1
ATOM 4014 C C . GLY A 1 590 ? 21.161 -19.840 14.395 1.00 89.06 590 GLY A C 1
ATOM 4015 O O . GLY A 1 590 ? 20.132 -19.356 14.851 1.00 89.06 590 GLY A O 1
ATOM 4016 N N . ASN A 1 591 ? 22.369 -19.501 14.851 1.00 87.19 591 ASN A N 1
ATOM 4017 C CA . ASN A 1 591 ? 22.627 -18.488 15.883 1.00 87.19 591 ASN A CA 1
ATOM 4018 C C . ASN A 1 591 ? 22.920 -17.085 15.304 1.00 87.19 591 ASN A C 1
ATOM 4020 O O . ASN A 1 591 ? 23.656 -16.304 15.911 1.00 87.19 591 ASN A O 1
ATOM 4024 N N . GLY A 1 592 ? 22.401 -16.783 14.107 1.00 92.75 592 GLY A N 1
ATOM 4025 C CA . GLY A 1 592 ? 22.632 -15.516 13.415 1.00 92.75 592 GLY A CA 1
ATOM 4026 C C . GLY A 1 592 ? 22.172 -14.293 14.221 1.00 92.75 592 GLY A C 1
ATOM 4027 O O . GLY A 1 592 ? 21.120 -14.304 14.872 1.00 92.75 592 GLY A O 1
ATOM 4028 N N . ARG A 1 593 ? 22.958 -13.213 14.162 1.00 96.50 593 ARG A N 1
ATOM 4029 C CA . ARG A 1 593 ? 22.689 -11.958 14.881 1.00 96.50 593 ARG A CA 1
ATOM 4030 C C . ARG A 1 593 ? 22.685 -10.753 13.946 1.00 96.50 593 ARG A C 1
ATOM 4032 O O . ARG A 1 593 ? 23.628 -10.563 13.185 1.00 96.50 593 ARG A O 1
ATOM 4039 N N . ILE A 1 594 ? 21.675 -9.894 14.079 1.00 98.38 594 ILE A N 1
ATOM 4040 C CA . ILE A 1 594 ? 21.600 -8.594 13.399 1.00 98.38 594 ILE A CA 1
ATOM 4041 C C . ILE A 1 594 ? 21.519 -7.480 14.443 1.00 98.38 594 ILE A C 1
ATOM 4043 O O . ILE A 1 594 ? 20.689 -7.520 15.352 1.00 98.38 594 ILE A O 1
ATOM 4047 N N . VAL A 1 595 ? 22.372 -6.469 14.307 1.00 98.44 595 VAL A N 1
ATOM 4048 C CA . VAL A 1 595 ? 22.327 -5.239 15.099 1.00 98.44 595 VAL A CA 1
ATOM 4049 C C . VAL A 1 595 ? 22.333 -4.043 14.160 1.00 98.44 595 VAL A C 1
ATOM 4051 O O . VAL A 1 595 ? 23.280 -3.871 13.396 1.00 98.44 595 VAL A O 1
ATOM 4054 N N . THR A 1 596 ? 21.311 -3.196 14.247 1.00 97.62 596 THR A N 1
ATOM 4055 C CA . THR A 1 596 ? 21.238 -1.952 13.471 1.00 97.62 596 THR A CA 1
ATOM 4056 C C . THR A 1 596 ? 21.043 -0.752 14.388 1.00 97.62 596 THR A C 1
ATOM 4058 O O . THR A 1 596 ? 20.250 -0.777 15.333 1.00 97.62 596 THR A O 1
ATOM 4061 N N . LEU A 1 597 ? 21.807 0.312 14.144 1.00 94.38 597 LEU A N 1
ATOM 4062 C CA . LEU A 1 597 ? 21.826 1.504 14.994 1.00 94.38 597 LEU A CA 1
ATOM 4063 C C . LEU A 1 597 ? 21.449 2.761 14.200 1.00 94.38 597 LEU A C 1
ATOM 4065 O O . LEU A 1 597 ? 21.800 2.883 13.027 1.00 94.38 597 LEU A O 1
ATOM 4069 N N . LYS A 1 598 ? 20.875 3.741 14.908 1.00 93.00 598 LYS A N 1
ATOM 4070 C CA . LYS A 1 598 ? 20.371 5.053 14.453 1.00 93.00 598 LYS A CA 1
ATOM 4071 C C . LYS A 1 598 ? 18.995 5.001 13.761 1.00 93.00 598 LYS A C 1
ATOM 4073 O O . LYS A 1 598 ? 18.383 3.953 13.595 1.00 93.00 598 LYS A O 1
ATOM 4078 N N . ASN A 1 599 ? 18.454 6.186 13.466 1.00 89.00 599 ASN A N 1
ATOM 4079 C CA . ASN A 1 599 ? 17.090 6.352 12.956 1.00 89.00 599 ASN A CA 1
ATOM 4080 C C . ASN A 1 599 ? 16.907 5.709 11.575 1.00 89.00 599 ASN A C 1
ATOM 4082 O O . ASN A 1 599 ? 17.827 5.736 10.759 1.00 89.00 599 ASN A O 1
ATOM 4086 N N . GLY A 1 600 ? 15.709 5.173 11.338 1.00 83.56 600 GLY A N 1
ATOM 4087 C CA . GLY A 1 600 ? 15.313 4.528 10.086 1.00 83.56 600 GLY A CA 1
ATOM 4088 C C . GLY A 1 600 ? 15.907 3.136 9.869 1.00 83.56 600 GLY A C 1
ATOM 4089 O O . GLY A 1 600 ? 15.525 2.471 8.923 1.00 83.56 600 GLY A O 1
ATOM 4090 N N . SER A 1 601 ? 16.813 2.663 10.727 1.00 90.62 601 SER A N 1
ATOM 4091 C CA . SER A 1 601 ? 17.606 1.453 10.487 1.00 90.62 601 SER A CA 1
ATOM 4092 C C . SER A 1 601 ? 16.849 0.155 10.794 1.00 90.62 601 SER A C 1
ATOM 4094 O O . SER A 1 601 ? 16.612 -0.173 11.957 1.00 90.62 601 SER A O 1
ATOM 4096 N N . PHE A 1 602 ? 16.512 -0.626 9.764 1.00 95.38 602 PHE A N 1
ATOM 4097 C CA . PHE A 1 602 ? 15.796 -1.898 9.905 1.00 95.38 602 PHE A CA 1
ATOM 4098 C C . PHE A 1 602 ? 16.706 -3.109 10.109 1.00 95.38 602 PHE A C 1
ATOM 4100 O O . PHE A 1 602 ? 17.765 -3.202 9.496 1.00 95.38 602 PHE A O 1
ATOM 4107 N N . GLY A 1 603 ? 16.274 -4.076 10.919 1.00 97.75 603 GLY A N 1
ATOM 4108 C CA . GLY A 1 603 ? 16.957 -5.366 11.043 1.00 97.75 603 GLY A CA 1
ATOM 4109 C C . GLY A 1 603 ? 16.858 -6.171 9.748 1.00 97.75 603 GLY A C 1
ATOM 4110 O O . GLY A 1 603 ? 17.863 -6.422 9.083 1.00 97.75 603 GLY A O 1
ATOM 4111 N N . ILE A 1 604 ? 15.630 -6.523 9.376 1.00 98.44 604 ILE A N 1
ATOM 4112 C CA . ILE A 1 604 ? 15.271 -7.142 8.099 1.00 98.44 604 ILE A CA 1
ATOM 4113 C C . ILE A 1 604 ? 14.289 -6.225 7.370 1.00 98.44 604 ILE A C 1
ATOM 4115 O O . ILE A 1 604 ? 13.284 -5.813 7.947 1.00 98.44 604 ILE A O 1
ATOM 4119 N N . PHE A 1 605 ? 14.565 -5.957 6.098 1.00 98.00 605 PHE A N 1
ATOM 4120 C CA . PHE A 1 605 ? 13.688 -5.260 5.166 1.00 98.00 605 PHE A CA 1
ATOM 4121 C C . PHE A 1 605 ? 13.412 -6.165 3.961 1.00 98.00 605 PHE A C 1
ATOM 4123 O O . PHE A 1 605 ? 14.308 -6.451 3.170 1.00 98.00 605 PHE A O 1
ATOM 4130 N N . ALA A 1 606 ? 12.183 -6.649 3.827 1.00 98.12 606 ALA A N 1
ATOM 4131 C CA . ALA A 1 606 ? 11.753 -7.471 2.704 1.00 98.12 606 ALA A CA 1
ATOM 4132 C C . ALA A 1 606 ? 10.586 -6.788 1.993 1.00 98.12 606 ALA A C 1
ATOM 4134 O O . ALA A 1 606 ? 9.592 -6.437 2.631 1.00 98.12 606 ALA A O 1
ATOM 4135 N N . GLN A 1 607 ? 10.706 -6.586 0.684 1.00 97.06 607 GLN A N 1
ATOM 4136 C CA . GLN A 1 607 ? 9.738 -5.785 -0.050 1.00 97.06 607 GLN A CA 1
ATOM 4137 C C . GLN A 1 607 ? 9.523 -6.283 -1.477 1.00 97.06 607 GLN A C 1
ATOM 4139 O O . GLN A 1 607 ? 10.483 -6.551 -2.201 1.00 97.06 607 GLN A O 1
ATOM 4144 N N . SER A 1 608 ? 8.262 -6.353 -1.899 1.00 97.12 608 SER A N 1
ATOM 4145 C CA . SER A 1 608 ? 7.905 -6.576 -3.298 1.00 97.12 608 SER A CA 1
ATOM 4146 C C . SER A 1 608 ? 6.977 -5.485 -3.814 1.00 97.12 608 SER A C 1
ATOM 4148 O O . SER A 1 608 ? 5.968 -5.175 -3.184 1.00 97.12 608 SER A O 1
ATOM 4150 N N . ILE A 1 609 ? 7.327 -4.887 -4.949 1.00 94.94 609 ILE A N 1
ATOM 4151 C CA . ILE A 1 609 ? 6.627 -3.738 -5.525 1.00 94.94 609 ILE A CA 1
ATOM 4152 C C . ILE A 1 609 ? 6.356 -3.995 -7.010 1.00 94.94 609 ILE A C 1
ATOM 4154 O O . ILE A 1 609 ? 7.281 -4.293 -7.763 1.00 94.94 609 ILE A O 1
ATOM 4158 N N . GLY A 1 610 ? 5.111 -3.839 -7.455 1.00 92.31 610 GLY A N 1
ATOM 4159 C CA . GLY A 1 610 ? 4.795 -3.761 -8.886 1.00 92.31 610 GLY A CA 1
ATOM 4160 C C . GLY A 1 610 ? 5.195 -2.423 -9.520 1.00 92.31 610 GLY A C 1
ATOM 4161 O O . GLY A 1 610 ? 5.568 -1.485 -8.828 1.00 92.31 610 GLY A O 1
ATOM 4162 N N . GLY A 1 611 ? 5.135 -2.299 -10.842 1.00 88.88 611 GLY A N 1
ATOM 4163 C CA . GLY A 1 611 ? 5.404 -1.047 -11.557 1.00 88.88 611 GLY A CA 1
ATOM 4164 C C . GLY A 1 611 ? 4.163 -0.158 -11.708 1.00 88.88 611 GLY A C 1
ATOM 4165 O O . GLY A 1 611 ? 3.034 -0.628 -11.613 1.00 88.88 611 GLY A O 1
ATOM 4166 N N . GLY A 1 612 ? 4.339 1.133 -11.994 1.00 89.62 612 GLY A N 1
ATOM 4167 C CA . GLY A 1 612 ? 3.220 2.009 -12.378 1.00 89.62 612 GLY A CA 1
ATOM 4168 C C . GLY A 1 612 ? 2.763 1.775 -13.823 1.00 89.62 612 GLY A C 1
ATOM 4169 O O . GLY A 1 612 ? 3.601 1.561 -14.701 1.00 89.62 612 GLY A O 1
ATOM 4170 N N . GLY A 1 613 ? 1.453 1.814 -14.072 1.00 87.62 613 GLY A N 1
ATOM 4171 C CA . GLY A 1 613 ? 0.895 1.724 -15.423 1.00 87.62 613 GLY A CA 1
ATOM 4172 C C . GLY A 1 613 ? 1.161 2.986 -16.251 1.00 87.62 613 GLY A C 1
ATOM 4173 O O . GLY A 1 613 ? 1.184 4.093 -15.717 1.00 87.62 613 GLY A O 1
ATOM 4174 N N . GLY A 1 614 ? 1.351 2.821 -17.557 1.00 88.75 614 GLY A N 1
ATOM 4175 C CA . GLY A 1 614 ? 1.602 3.913 -18.494 1.00 88.75 614 GLY A CA 1
ATOM 4176 C C . GLY A 1 614 ? 0.341 4.687 -18.879 1.00 88.75 614 GLY A C 1
ATOM 4177 O O . GLY A 1 614 ? -0.763 4.130 -18.935 1.00 88.75 614 GLY A O 1
ATOM 4178 N N . ASN A 1 615 ? 0.490 5.978 -19.167 1.00 90.62 615 ASN A N 1
ATOM 4179 C CA . ASN A 1 615 ? -0.629 6.857 -19.499 1.00 90.62 615 ASN A CA 1
ATOM 4180 C C . ASN A 1 615 ? -1.049 6.731 -20.968 1.00 90.62 615 ASN A C 1
ATOM 4182 O O . ASN A 1 615 ? -0.251 6.410 -21.843 1.00 90.62 615 ASN A O 1
ATOM 4186 N N . GLY A 1 616 ? -2.317 7.012 -21.257 1.00 89.56 616 GLY A N 1
ATOM 4187 C CA . GLY A 1 616 ? -2.828 7.126 -22.618 1.00 89.56 616 GLY A CA 1
ATOM 4188 C C . GLY A 1 616 ? -2.435 8.452 -23.274 1.00 89.56 616 GLY A C 1
ATOM 4189 O O . GLY A 1 616 ? -2.425 9.502 -22.634 1.00 89.56 616 GLY A O 1
ATOM 4190 N N . GLY A 1 617 ? -2.171 8.410 -24.576 1.00 87.81 617 GLY A N 1
ATOM 4191 C CA . GLY A 1 617 ? -1.815 9.568 -25.392 1.00 87.81 617 GLY A CA 1
ATOM 4192 C C . GLY A 1 617 ? -3.008 10.450 -25.767 1.00 87.81 617 GLY A C 1
ATOM 4193 O O . GLY A 1 617 ? -4.172 10.062 -25.656 1.00 87.81 617 GLY A O 1
ATOM 4194 N N . VAL A 1 618 ? -2.734 11.663 -26.240 1.00 88.75 618 VAL A N 1
ATOM 4195 C CA . VAL A 1 618 ? -3.766 12.642 -26.629 1.00 88.75 618 VAL A CA 1
ATOM 4196 C C . VAL A 1 618 ? -4.171 12.452 -28.091 1.00 88.75 618 VAL A C 1
ATOM 4198 O O . VAL A 1 618 ? -3.304 12.311 -28.948 1.00 88.75 618 VAL A O 1
ATOM 4201 N N . GLY A 1 619 ? -5.473 12.514 -28.382 1.00 87.75 619 GLY A N 1
ATOM 4202 C CA . GLY A 1 619 ? -6.013 12.605 -29.742 1.00 87.75 619 GLY A CA 1
ATOM 4203 C C . GLY A 1 619 ? -6.701 13.951 -29.981 1.00 87.75 619 GLY A C 1
ATOM 4204 O O . GLY A 1 619 ? -7.741 14.232 -29.380 1.00 87.75 619 GLY A O 1
ATOM 4205 N N . GLY A 1 620 ? -6.133 14.795 -30.847 1.00 81.50 620 GLY A N 1
ATOM 4206 C CA . GLY A 1 620 ? -6.650 16.131 -31.170 1.00 81.50 620 GLY A CA 1
ATOM 4207 C C . GLY A 1 620 ? -7.062 16.288 -32.637 1.00 81.50 620 GLY A C 1
ATOM 4208 O O . GLY A 1 620 ? -6.320 15.882 -33.530 1.00 81.50 620 GLY A O 1
ATOM 4209 N N . GLY A 1 621 ? -8.224 16.904 -32.889 1.00 79.44 621 GLY A N 1
ATOM 4210 C CA . GLY A 1 621 ? -8.690 17.262 -34.235 1.00 79.44 621 GLY A CA 1
ATOM 4211 C C . GLY A 1 621 ? -10.143 17.725 -34.322 1.00 79.44 621 GLY A C 1
ATOM 4212 O O . GLY A 1 621 ? -10.706 18.167 -33.334 1.00 79.44 621 GLY A O 1
ATOM 4213 N N . LEU A 1 622 ? -10.788 17.632 -35.492 1.00 80.75 622 LEU A N 1
ATOM 4214 C CA . LEU A 1 622 ? -12.254 17.735 -35.596 1.00 80.75 622 LEU A CA 1
ATOM 4215 C C . LEU A 1 622 ? -12.945 16.511 -34.963 1.00 80.75 622 LEU A C 1
ATOM 4217 O O . LEU A 1 622 ? -14.012 16.665 -34.368 1.00 80.75 622 LEU A O 1
ATOM 4221 N N . GLY A 1 623 ? -12.328 15.327 -35.049 1.00 80.56 623 GLY A N 1
ATOM 4222 C CA . GLY A 1 623 ? -12.687 14.131 -34.277 1.00 80.56 623 GLY A CA 1
ATOM 4223 C C . GLY A 1 623 ? -11.491 13.633 -33.463 1.00 80.56 623 GLY A C 1
ATOM 4224 O O . GLY A 1 623 ? -10.526 13.144 -34.050 1.00 80.56 623 GLY A O 1
ATOM 4225 N N . GLY A 1 624 ? -11.538 13.778 -32.137 1.00 84.81 624 GLY A N 1
ATOM 4226 C CA . GLY A 1 624 ? -10.426 13.453 -31.236 1.00 84.81 624 GLY A CA 1
ATOM 4227 C C . GLY A 1 624 ? -10.796 12.376 -30.218 1.00 84.81 624 GLY A C 1
ATOM 4228 O O . GLY A 1 624 ? -11.749 12.551 -29.456 1.00 84.81 624 GLY A O 1
ATOM 4229 N N . VAL A 1 625 ? -10.041 11.277 -30.173 1.00 88.31 625 VAL A N 1
ATOM 4230 C CA . VAL A 1 625 ? -10.213 10.199 -29.180 1.00 88.31 625 VAL A CA 1
ATOM 4231 C C . VAL A 1 625 ? -8.944 10.073 -28.347 1.00 88.31 625 VAL A C 1
ATOM 4233 O O . VAL A 1 625 ? -7.875 9.853 -28.903 1.00 88.31 625 VAL A O 1
ATOM 4236 N N . GLY A 1 626 ? -9.047 10.193 -27.026 1.00 88.69 626 GLY A N 1
ATOM 4237 C CA . GLY A 1 626 ? -7.928 9.971 -26.111 1.00 88.69 626 GLY A CA 1
ATOM 4238 C C . GLY A 1 626 ? -7.557 8.492 -25.988 1.00 88.69 626 GLY A C 1
ATOM 4239 O O . GLY A 1 626 ? -8.416 7.611 -26.046 1.00 88.69 626 GLY A O 1
ATOM 4240 N N . GLY A 1 627 ? -6.272 8.211 -25.795 1.00 90.31 627 GLY A N 1
ATOM 4241 C CA . GLY A 1 627 ? -5.749 6.861 -25.610 1.00 90.31 627 GLY A CA 1
ATOM 4242 C C . GLY A 1 627 ? -6.107 6.249 -24.255 1.00 90.31 627 GLY A C 1
ATOM 4243 O O . GLY A 1 627 ? -6.364 6.957 -23.285 1.00 90.31 627 GLY A O 1
ATOM 4244 N N . LYS A 1 628 ? -6.114 4.917 -24.152 1.00 92.00 628 LYS A N 1
ATOM 4245 C CA . LYS A 1 628 ? -6.324 4.223 -22.868 1.00 92.00 628 LYS A CA 1
ATOM 4246 C C . LYS A 1 628 ? -5.050 4.291 -22.016 1.00 92.00 628 LYS A C 1
ATOM 4248 O O . LYS A 1 628 ? -3.973 4.049 -22.556 1.00 92.00 628 LYS A O 1
ATOM 4253 N N . GLY A 1 629 ? -5.174 4.545 -20.714 1.00 90.81 629 GLY A N 1
ATOM 4254 C CA . GLY A 1 629 ? -4.129 4.180 -19.752 1.00 90.81 629 GLY A CA 1
ATOM 4255 C C . GLY A 1 629 ? -4.017 2.657 -19.624 1.00 90.81 629 GLY A C 1
ATOM 4256 O O . GLY A 1 629 ? -4.868 1.925 -20.143 1.00 90.81 629 GLY A O 1
ATOM 4257 N N . ALA A 1 630 ? -2.985 2.173 -18.942 1.00 92.19 630 ALA A N 1
ATOM 4258 C CA . ALA A 1 630 ? -2.740 0.741 -18.763 1.00 92.19 630 ALA A CA 1
ATOM 4259 C C . ALA A 1 630 ? -2.586 0.331 -17.296 1.00 92.19 630 ALA A C 1
ATOM 4261 O O . ALA A 1 630 ? -2.361 1.169 -16.428 1.00 92.19 630 ALA A O 1
ATOM 4262 N N . GLY A 1 631 ? -2.766 -0.961 -17.012 1.00 90.75 631 GLY A N 1
ATOM 4263 C CA . GLY A 1 631 ? -2.792 -1.486 -15.646 1.00 90.75 631 GLY A CA 1
ATOM 4264 C C . GLY A 1 631 ? -1.483 -1.285 -14.877 1.00 90.75 631 GLY A C 1
ATOM 4265 O O . GLY A 1 631 ? -0.392 -1.358 -15.452 1.00 90.75 631 GLY A O 1
ATOM 4266 N N . GLY A 1 632 ? -1.611 -1.041 -13.572 1.00 91.88 632 GLY A N 1
ATOM 4267 C CA . GLY A 1 632 ? -0.504 -1.103 -12.624 1.00 91.88 632 GLY A CA 1
ATOM 4268 C C . GLY A 1 632 ? -0.040 -2.543 -12.408 1.00 91.88 632 GLY A C 1
ATOM 4269 O O . GLY A 1 632 ? -0.793 -3.488 -12.623 1.00 91.88 632 GLY A O 1
ATOM 4270 N N . GLY A 1 633 ? 1.214 -2.703 -12.004 1.00 93.06 633 GLY A N 1
ATOM 4271 C CA . GLY A 1 633 ? 1.816 -4.001 -11.734 1.00 93.06 633 GLY A CA 1
ATOM 4272 C C . GLY A 1 633 ? 1.497 -4.486 -10.327 1.00 93.06 633 GLY A C 1
ATOM 4273 O O . GLY A 1 633 ? 1.427 -3.689 -9.382 1.00 93.06 633 GLY A O 1
ATOM 4274 N N . ASP A 1 634 ? 1.367 -5.799 -10.192 1.00 96.62 634 ASP A N 1
ATOM 4275 C CA . ASP A 1 634 ? 1.095 -6.459 -8.920 1.00 96.62 634 ASP A CA 1
ATOM 4276 C C . ASP A 1 634 ? 2.355 -6.519 -8.047 1.00 96.62 634 ASP A C 1
ATOM 4278 O O . ASP A 1 634 ? 3.465 -6.711 -8.547 1.00 96.62 634 ASP A O 1
ATOM 4282 N N . GLY A 1 635 ? 2.197 -6.402 -6.731 1.00 95.31 635 GLY A N 1
ATOM 4283 C CA . GLY A 1 635 ? 3.214 -6.773 -5.754 1.00 95.31 635 GLY A CA 1
ATOM 4284 C C . GLY A 1 635 ? 3.320 -8.295 -5.626 1.00 95.31 635 GLY A C 1
ATOM 4285 O O . GLY A 1 635 ? 2.324 -9.016 -5.637 1.00 95.31 635 GLY A O 1
ATOM 4286 N N . GLY A 1 636 ? 4.537 -8.805 -5.470 1.00 95.56 636 GLY A N 1
ATOM 4287 C CA . GLY A 1 636 ? 4.808 -10.229 -5.285 1.00 95.56 636 GLY A CA 1
ATOM 4288 C C . GLY A 1 636 ? 4.738 -10.689 -3.826 1.00 95.56 636 GLY A C 1
ATOM 4289 O O . GLY A 1 636 ? 4.529 -9.906 -2.897 1.00 95.56 636 GLY A O 1
ATOM 4290 N N . GLU A 1 637 ? 4.926 -11.993 -3.617 1.00 98.38 637 GLU A N 1
ATOM 4291 C CA . GLU A 1 637 ? 4.979 -12.599 -2.281 1.00 98.38 637 GLU A CA 1
ATOM 4292 C C . GLU A 1 637 ? 6.186 -12.085 -1.476 1.00 98.38 637 GLU A C 1
ATOM 4294 O O . GLU A 1 637 ? 7.299 -11.986 -1.998 1.00 98.38 637 GLU A O 1
ATOM 4299 N N . VAL A 1 638 ? 5.982 -11.818 -0.185 1.00 98.81 638 VAL A N 1
ATOM 4300 C CA . VAL A 1 638 ? 7.044 -11.461 0.761 1.00 98.81 638 VAL A CA 1
ATOM 4301 C C . VAL A 1 638 ? 7.104 -12.481 1.888 1.00 98.81 638 VAL A C 1
ATOM 4303 O O . VAL A 1 638 ? 6.110 -12.718 2.574 1.00 98.81 638 VAL A O 1
ATOM 4306 N N . VAL A 1 639 ? 8.283 -13.063 2.108 1.00 98.75 639 VAL A N 1
ATOM 4307 C CA . VAL A 1 639 ? 8.511 -14.093 3.130 1.00 98.75 639 VAL A CA 1
ATOM 4308 C C . VAL A 1 639 ? 9.672 -13.696 4.033 1.00 98.75 639 VAL A C 1
ATOM 4310 O O . VAL A 1 639 ? 10.791 -13.502 3.563 1.00 98.75 639 VAL A O 1
ATOM 4313 N N . VAL A 1 640 ? 9.427 -13.632 5.342 1.00 98.81 640 VAL A N 1
ATOM 4314 C CA . VAL A 1 640 ? 10.471 -13.430 6.355 1.00 98.81 640 VAL A CA 1
ATOM 4315 C C . VAL A 1 640 ? 10.455 -14.565 7.373 1.00 98.81 640 VAL A C 1
ATOM 4317 O O . VAL A 1 640 ? 9.408 -14.877 7.941 1.00 98.81 640 VAL A O 1
ATOM 4320 N N . VAL A 1 641 ? 11.620 -15.163 7.635 1.00 98.50 641 VAL A N 1
ATOM 4321 C CA . VAL A 1 641 ? 11.778 -16.252 8.614 1.00 98.50 641 VAL A CA 1
ATOM 4322 C C . VAL A 1 641 ? 12.946 -15.973 9.560 1.00 98.50 641 VAL A C 1
ATOM 4324 O O . VAL A 1 641 ? 14.061 -15.717 9.106 1.00 98.50 641 VAL A O 1
ATOM 4327 N N . THR A 1 642 ? 12.713 -16.077 10.871 1.00 97.81 642 THR A N 1
ATOM 4328 C CA . THR A 1 642 ? 13.765 -16.100 11.903 1.00 97.81 642 THR A CA 1
ATOM 4329 C C . THR A 1 642 ? 13.646 -17.369 12.758 1.00 97.81 642 THR A C 1
ATOM 4331 O O . THR A 1 642 ? 12.554 -17.725 13.209 1.00 97.81 642 THR A O 1
ATOM 4334 N N . MET A 1 643 ? 14.757 -18.080 12.981 1.00 96.00 643 MET A N 1
ATOM 4335 C CA . MET A 1 643 ? 14.797 -19.305 13.803 1.00 96.00 643 MET A CA 1
ATOM 4336 C C . MET A 1 643 ? 15.014 -19.020 15.303 1.00 96.00 643 MET A C 1
ATOM 4338 O O . MET A 1 643 ? 15.389 -17.912 15.680 1.00 96.00 643 MET A O 1
ATOM 4342 N N . ALA A 1 644 ? 14.775 -20.016 16.166 1.00 94.12 644 ALA A N 1
ATOM 4343 C CA . ALA A 1 644 ? 14.725 -19.855 17.627 1.00 94.12 644 ALA A CA 1
ATOM 4344 C C . ALA A 1 644 ? 15.996 -19.251 18.261 1.00 94.12 644 ALA A C 1
ATOM 4346 O O . ALA A 1 644 ? 15.890 -18.404 19.146 1.00 94.12 644 ALA A O 1
ATOM 4347 N N . ASP A 1 645 ? 17.184 -19.616 17.768 1.00 93.06 645 ASP A N 1
ATOM 4348 C CA . ASP A 1 645 ? 18.473 -19.172 18.325 1.00 93.06 645 ASP A CA 1
ATOM 4349 C C . ASP A 1 645 ? 18.972 -17.830 17.753 1.00 93.06 645 ASP A C 1
ATOM 4351 O O . ASP A 1 645 ? 20.098 -17.400 18.017 1.00 93.06 645 ASP A O 1
ATOM 4355 N N . THR A 1 646 ? 18.139 -17.143 16.968 1.00 97.06 646 THR A N 1
ATOM 4356 C CA . THR A 1 646 ? 18.502 -15.890 16.296 1.00 97.06 646 THR A CA 1
ATOM 4357 C C . THR A 1 646 ? 18.136 -14.654 17.116 1.00 97.06 646 THR A C 1
ATOM 4359 O O . THR A 1 646 ? 17.229 -14.672 17.956 1.00 97.06 646 THR A O 1
ATOM 4362 N N . SER A 1 647 ? 18.827 -13.537 16.861 1.00 97.06 647 SER A N 1
ATOM 4363 C CA . SER A 1 647 ? 18.484 -12.252 17.484 1.00 97.06 647 SER A CA 1
ATOM 4364 C C . SER A 1 647 ? 18.596 -11.064 16.535 1.00 97.06 647 SER A C 1
ATOM 4366 O O . SER A 1 647 ? 19.545 -10.952 15.757 1.00 97.06 647 SER A O 1
ATOM 4368 N N . ILE A 1 648 ? 17.632 -10.150 16.645 1.00 98.44 648 ILE A N 1
ATOM 4369 C CA . ILE A 1 648 ? 17.612 -8.869 15.939 1.00 98.44 648 ILE A CA 1
ATOM 4370 C C . ILE A 1 648 ? 17.449 -7.761 16.975 1.00 98.44 648 ILE A C 1
ATOM 4372 O O . ILE A 1 648 ? 16.468 -7.739 17.720 1.00 98.44 648 ILE A O 1
ATOM 4376 N N . THR A 1 649 ? 18.398 -6.830 16.998 1.00 98.00 649 THR A N 1
ATOM 4377 C CA . THR A 1 649 ? 18.341 -5.634 17.841 1.00 98.00 649 THR A CA 1
ATOM 4378 C C . THR A 1 649 ? 18.414 -4.392 16.971 1.00 98.00 649 THR A C 1
ATOM 4380 O O . THR A 1 649 ? 19.392 -4.204 16.249 1.00 98.00 649 THR A O 1
ATOM 4383 N N . THR A 1 650 ? 17.425 -3.514 17.090 1.00 96.88 650 THR A N 1
ATOM 4384 C CA . THR A 1 650 ? 17.393 -2.233 16.381 1.00 96.88 650 THR A CA 1
ATOM 4385 C C . THR A 1 650 ? 17.239 -1.071 17.358 1.00 96.88 650 THR A C 1
ATOM 4387 O O . THR A 1 650 ? 16.539 -1.153 18.376 1.00 96.88 650 THR A O 1
ATOM 4390 N N . GLN A 1 651 ? 17.925 0.034 17.073 1.00 94.38 651 GLN A N 1
ATOM 4391 C CA . GLN A 1 651 ? 17.898 1.223 17.921 1.00 94.38 651 GLN A CA 1
ATOM 4392 C C . GLN A 1 651 ? 17.805 2.496 17.090 1.00 94.38 651 GLN A C 1
ATOM 4394 O O . GLN A 1 651 ? 18.747 2.845 16.387 1.00 94.38 651 GLN A O 1
ATOM 4399 N N . GLY A 1 652 ? 16.720 3.247 17.259 1.00 88.31 652 GLY A N 1
ATOM 4400 C CA . GLY A 1 652 ? 16.494 4.528 16.601 1.00 88.31 652 GLY A CA 1
ATOM 4401 C C . GLY A 1 652 ? 15.012 4.812 16.376 1.00 88.31 652 GLY A C 1
ATOM 4402 O O . GLY A 1 652 ? 14.158 3.935 16.481 1.00 88.31 652 GLY A O 1
ATOM 4403 N N . THR A 1 653 ? 14.686 6.059 16.043 1.00 87.81 653 THR A N 1
ATOM 4404 C CA . THR A 1 653 ? 13.321 6.409 15.622 1.00 87.81 653 THR A CA 1
ATOM 4405 C C . THR A 1 653 ? 12.988 5.688 14.318 1.00 87.81 653 THR A C 1
ATOM 4407 O O . THR A 1 653 ? 13.774 5.745 13.374 1.00 87.81 653 THR A O 1
ATOM 4410 N N . GLY A 1 654 ? 11.841 5.009 14.272 1.00 86.19 654 GLY A N 1
ATOM 4411 C CA . GLY A 1 654 ? 11.389 4.214 13.132 1.00 86.19 654 GLY A CA 1
ATOM 4412 C C . GLY A 1 654 ? 12.209 2.948 12.880 1.00 86.19 654 GLY A C 1
ATOM 4413 O O . GLY A 1 654 ? 12.040 2.346 11.838 1.00 86.19 654 GLY A O 1
ATOM 4414 N N . ALA A 1 655 ? 13.104 2.527 13.778 1.00 90.81 655 ALA A N 1
ATOM 4415 C CA . ALA A 1 655 ? 13.989 1.383 13.546 1.00 90.81 655 ALA A CA 1
ATOM 4416 C C . ALA A 1 655 ? 13.266 0.037 13.783 1.00 90.81 655 ALA A C 1
ATOM 4418 O O . ALA A 1 655 ? 13.323 -0.524 14.876 1.00 90.81 655 ALA A O 1
ATOM 4419 N N . HIS A 1 656 ? 12.546 -0.481 12.785 1.00 95.19 656 HIS A N 1
ATOM 4420 C CA . HIS A 1 656 ? 11.844 -1.775 12.852 1.00 95.19 656 HIS A CA 1
ATOM 4421 C C . HIS A 1 656 ? 12.794 -2.982 12.899 1.00 95.19 656 HIS A C 1
ATOM 4423 O O . HIS A 1 656 ? 13.785 -3.010 12.174 1.00 95.19 656 HIS A O 1
ATOM 4429 N N . ALA A 1 657 ? 12.480 -4.017 13.685 1.00 98.06 657 ALA A N 1
ATOM 4430 C CA . ALA A 1 657 ? 13.254 -5.263 13.634 1.00 98.06 657 ALA A CA 1
ATOM 4431 C C . ALA A 1 657 ? 12.969 -6.038 12.343 1.00 98.06 657 ALA A C 1
ATOM 4433 O O . ALA A 1 657 ? 13.907 -6.394 11.633 1.00 98.06 657 ALA A O 1
ATOM 4434 N N . ILE A 1 658 ? 11.693 -6.245 12.012 1.00 98.69 658 ILE A N 1
ATOM 4435 C CA . ILE A 1 658 ? 11.255 -6.835 10.743 1.00 98.69 658 ILE A CA 1
ATOM 4436 C C . ILE A 1 658 ? 10.285 -5.876 10.055 1.00 98.69 658 ILE A C 1
ATOM 4438 O O . ILE A 1 658 ? 9.267 -5.498 10.636 1.00 98.69 658 ILE A O 1
ATOM 4442 N N . PHE A 1 659 ? 10.588 -5.528 8.808 1.00 98.19 659 PHE A N 1
ATOM 4443 C CA . PHE A 1 659 ? 9.712 -4.813 7.889 1.00 98.19 659 PHE A CA 1
ATOM 4444 C C . PHE A 1 659 ? 9.464 -5.693 6.659 1.00 98.19 659 PHE A C 1
ATOM 4446 O O . PHE A 1 659 ? 10.407 -6.037 5.948 1.00 98.19 659 PHE A O 1
ATOM 4453 N N . ALA A 1 660 ? 8.212 -6.088 6.440 1.00 98.19 660 ALA A N 1
ATOM 4454 C CA . ALA A 1 660 ? 7.775 -6.946 5.345 1.00 98.19 660 ALA A CA 1
ATOM 4455 C C . ALA A 1 660 ? 6.588 -6.294 4.626 1.00 98.19 660 ALA A C 1
ATOM 4457 O O . ALA A 1 660 ? 5.534 -6.093 5.234 1.00 98.19 660 ALA A O 1
ATOM 4458 N N . GLU A 1 661 ? 6.748 -5.960 3.347 1.00 97.19 661 GLU A N 1
ATOM 4459 C CA . GLU A 1 661 ? 5.751 -5.167 2.622 1.00 97.19 661 GLU A CA 1
ATOM 4460 C C . GLU A 1 661 ? 5.569 -5.613 1.167 1.00 97.19 661 GLU A C 1
ATOM 4462 O O . GLU A 1 661 ? 6.531 -5.681 0.405 1.00 97.19 661 GLU A O 1
ATOM 4467 N N . SER A 1 662 ? 4.323 -5.866 0.760 1.00 97.12 662 SER A N 1
ATOM 4468 C CA . SER A 1 662 ? 3.967 -6.062 -0.649 1.00 97.12 662 SER A CA 1
ATOM 4469 C C . SER A 1 662 ? 3.060 -4.938 -1.140 1.00 97.12 662 SER A C 1
ATOM 4471 O O . SER A 1 662 ? 2.075 -4.609 -0.476 1.00 97.12 662 SER A O 1
ATOM 4473 N N . VAL A 1 663 ? 3.380 -4.353 -2.294 1.00 94.94 663 VAL A N 1
ATOM 4474 C CA . VAL A 1 663 ? 2.666 -3.194 -2.845 1.00 94.94 663 VAL A CA 1
ATOM 4475 C C . VAL A 1 663 ? 2.351 -3.402 -4.320 1.00 94.94 663 VAL A C 1
ATOM 4477 O O . VAL A 1 663 ? 3.257 -3.509 -5.150 1.00 94.94 663 VAL A O 1
ATOM 4480 N N . GLY A 1 664 ? 1.064 -3.380 -4.653 1.00 92.25 664 GLY A N 1
ATOM 4481 C CA . GLY A 1 664 ? 0.614 -3.153 -6.021 1.00 92.25 664 GLY A CA 1
ATOM 4482 C C . GLY A 1 664 ? 0.668 -1.660 -6.345 1.00 92.25 664 GLY A C 1
ATOM 4483 O O . GLY A 1 664 ? 0.371 -0.816 -5.497 1.00 92.25 664 GLY A O 1
ATOM 4484 N N . LYS A 1 665 ? 1.099 -1.289 -7.550 1.00 91.25 665 LYS A N 1
ATOM 4485 C CA . LYS A 1 665 ? 1.233 0.129 -7.940 1.00 91.25 665 LYS A CA 1
ATOM 4486 C C . LYS A 1 665 ? 0.047 0.612 -8.767 1.00 91.25 665 LYS A C 1
ATOM 4488 O O . LYS A 1 665 ? -0.796 -0.165 -9.198 1.00 91.25 665 LYS A O 1
ATOM 4493 N N . GLY A 1 666 ? -0.056 1.932 -8.914 1.00 86.88 666 GLY A N 1
ATOM 4494 C CA . GLY A 1 666 ? -1.216 2.563 -9.533 1.00 86.88 666 GLY A CA 1
ATOM 4495 C C . GLY A 1 666 ? -1.352 2.293 -11.034 1.00 86.88 666 GLY A C 1
ATOM 4496 O O . GLY A 1 666 ? -0.354 2.088 -11.728 1.00 86.88 666 GLY A O 1
ATOM 4497 N N . GLY A 1 667 ? -2.593 2.315 -11.521 1.00 86.19 667 GLY A N 1
ATOM 4498 C CA . GLY A 1 667 ? -2.913 2.259 -12.946 1.00 86.19 667 GLY A CA 1
ATOM 4499 C C . GLY A 1 667 ? -2.655 3.584 -13.666 1.00 86.19 667 GLY A C 1
ATOM 4500 O O . GLY A 1 667 ? -2.657 4.657 -13.062 1.00 86.19 667 GLY A O 1
ATOM 4501 N N . GLY A 1 668 ? -2.449 3.504 -14.975 1.00 86.19 668 GLY A N 1
ATOM 4502 C CA . GLY A 1 668 ? -2.188 4.640 -15.847 1.00 86.19 668 GLY A CA 1
ATOM 4503 C C . GLY A 1 668 ? -3.430 5.482 -16.122 1.00 86.19 668 GLY A C 1
ATOM 4504 O O . GLY A 1 668 ? -4.564 4.986 -16.154 1.00 86.19 668 GLY A O 1
ATOM 4505 N N . VAL A 1 669 ? -3.212 6.775 -16.351 1.00 88.62 669 VAL A N 1
ATOM 4506 C CA . VAL A 1 669 ? -4.270 7.750 -16.630 1.00 88.62 669 VAL A CA 1
ATOM 4507 C C . VAL A 1 669 ? -4.680 7.673 -18.102 1.00 88.62 669 VAL A C 1
ATOM 4509 O O . VAL A 1 669 ? -3.837 7.514 -18.981 1.00 88.62 669 VAL A O 1
ATOM 4512 N N . GLY A 1 670 ? -5.973 7.790 -18.402 1.00 87.44 670 GLY A N 1
ATOM 4513 C CA . GLY A 1 670 ? -6.457 7.906 -19.782 1.00 87.44 670 GLY A CA 1
ATOM 4514 C C . GLY A 1 670 ? -6.020 9.211 -20.460 1.00 87.44 670 GLY A C 1
ATOM 4515 O O . GLY A 1 670 ? -5.775 10.210 -19.797 1.00 87.44 670 GLY A O 1
ATOM 4516 N N . GLY A 1 671 ? -5.942 9.234 -21.786 1.00 86.38 671 GLY A N 1
ATOM 4517 C CA . GLY A 1 671 ? -5.571 10.410 -22.575 1.00 86.38 671 GLY A CA 1
ATOM 4518 C C . GLY A 1 671 ? -6.736 11.359 -22.884 1.00 86.38 671 GLY A C 1
ATOM 4519 O O . GLY A 1 671 ? -7.907 11.028 -22.706 1.00 86.38 671 GLY A O 1
ATOM 4520 N N . THR A 1 672 ? -6.425 12.551 -23.389 1.00 86.25 672 THR A N 1
ATOM 4521 C CA . THR A 1 672 ? -7.420 13.579 -23.756 1.00 86.25 672 THR A CA 1
ATOM 4522 C C . THR A 1 672 ? -7.923 13.384 -25.189 1.00 86.25 672 THR A C 1
ATOM 4524 O O . THR A 1 672 ? -7.120 13.183 -26.098 1.00 86.25 672 THR A O 1
ATOM 4527 N N . GLY A 1 673 ? -9.238 13.500 -25.405 1.00 84.94 673 GLY A N 1
ATOM 4528 C CA . GLY A 1 673 ? -9.851 13.606 -26.736 1.00 84.94 673 GLY A CA 1
ATOM 4529 C C . GLY A 1 673 ? -10.397 15.014 -26.982 1.00 84.94 673 GLY A C 1
ATOM 4530 O O . GLY A 1 673 ? -11.335 15.432 -26.301 1.00 84.94 673 GLY A O 1
ATOM 4531 N N . ALA A 1 674 ? -9.824 15.757 -27.932 1.00 78.62 674 ALA A N 1
ATOM 4532 C CA . ALA A 1 674 ? -10.209 17.143 -28.225 1.00 78.62 674 ALA A CA 1
ATOM 4533 C C . ALA A 1 674 ? -10.743 17.294 -29.661 1.00 78.62 674 ALA A C 1
ATOM 4535 O O . ALA A 1 674 ? -10.036 16.938 -30.604 1.00 78.62 674 ALA A O 1
ATOM 4536 N N . GLY A 1 675 ? -11.963 17.836 -29.829 1.00 77.25 675 GLY A N 1
ATOM 4537 C CA . GLY A 1 675 ? -12.541 18.126 -31.151 1.00 77.25 675 GLY A CA 1
ATOM 4538 C C . GLY A 1 675 ? -14.024 18.495 -31.177 1.00 77.25 675 GLY A C 1
ATOM 4539 O O . GLY A 1 675 ? -14.623 18.716 -30.138 1.00 77.25 675 GLY A O 1
ATOM 4540 N N . ILE A 1 676 ? -14.650 18.561 -32.362 1.00 81.06 676 ILE A N 1
ATOM 4541 C CA . ILE A 1 676 ? -16.116 18.729 -32.495 1.00 81.06 676 ILE A CA 1
ATOM 4542 C C . ILE A 1 676 ? -16.834 17.487 -31.951 1.00 81.06 676 ILE A C 1
ATOM 4544 O O . ILE A 1 676 ? -17.869 17.610 -31.296 1.00 81.06 676 ILE A O 1
ATOM 4548 N N . VAL A 1 677 ? -16.258 16.303 -32.175 1.00 81.56 677 VAL A N 1
ATOM 4549 C CA . VAL A 1 677 ? -16.608 15.066 -31.467 1.00 81.56 677 VAL A CA 1
ATOM 4550 C C . VAL A 1 677 ? -15.390 14.630 -30.657 1.00 81.56 677 VAL A C 1
ATOM 4552 O O . VAL A 1 677 ? -14.350 14.312 -31.236 1.00 81.56 677 VAL A O 1
ATOM 4555 N N . GLY A 1 678 ? -15.509 14.655 -29.328 1.00 84.19 678 GLY A N 1
ATOM 4556 C CA . GLY A 1 678 ? -14.423 14.331 -28.398 1.00 84.19 678 GLY A CA 1
ATOM 4557 C C . GLY A 1 678 ? -14.758 13.129 -27.514 1.00 84.19 678 GLY A C 1
ATOM 4558 O O . GLY A 1 678 ? -15.783 13.137 -26.835 1.00 84.19 678 GLY A O 1
ATOM 4559 N N . VAL A 1 679 ? -13.902 12.104 -27.489 1.00 86.62 679 VAL A N 1
ATOM 4560 C CA . VAL A 1 679 ? -14.053 10.936 -26.596 1.00 86.62 679 VAL A CA 1
ATOM 4561 C C . VAL A 1 679 ? -12.827 10.797 -25.705 1.00 86.62 679 VAL A C 1
ATOM 4563 O O . VAL A 1 679 ? -11.700 10.763 -26.194 1.00 86.62 679 VAL A O 1
ATOM 4566 N N . GLY A 1 680 ? -13.036 10.745 -24.391 1.00 85.12 680 GLY A N 1
ATOM 4567 C CA . GLY A 1 680 ? -11.950 10.715 -23.416 1.00 85.12 680 GLY A CA 1
ATOM 4568 C C . GLY A 1 680 ? -11.348 9.330 -23.302 1.00 85.12 680 GLY A C 1
ATOM 4569 O O . GLY A 1 680 ? -12.062 8.329 -23.354 1.00 85.12 680 GLY A O 1
ATOM 4570 N N . GLY A 1 681 ? -10.039 9.273 -23.096 1.00 87.19 681 GLY A N 1
ATOM 4571 C CA . GLY A 1 681 ? -9.353 8.042 -22.751 1.00 87.19 681 GLY A CA 1
ATOM 4572 C C . GLY A 1 681 ? -9.746 7.571 -21.354 1.00 87.19 681 GLY A C 1
ATOM 4573 O O . GLY A 1 681 ? -9.865 8.372 -20.424 1.00 87.19 681 GLY A O 1
ATOM 4574 N N . SER A 1 682 ? -9.948 6.265 -21.190 1.00 89.44 682 SER A N 1
ATOM 4575 C CA . SER A 1 682 ? -10.174 5.655 -19.877 1.00 89.44 682 SER A CA 1
ATOM 4576 C C . SER A 1 682 ? -8.856 5.374 -19.155 1.00 89.44 682 SER A C 1
ATOM 4578 O O . SER A 1 682 ? -7.881 4.991 -19.804 1.00 89.44 682 SER A O 1
ATOM 4580 N N . GLY A 1 683 ? -8.850 5.498 -17.828 1.00 88.19 683 GLY A N 1
ATOM 4581 C CA . GLY A 1 683 ? -7.786 4.940 -16.989 1.00 88.19 683 GLY A CA 1
ATOM 4582 C C . GLY A 1 683 ? -7.888 3.415 -16.881 1.00 88.19 683 GLY A C 1
ATOM 4583 O O . GLY A 1 683 ? -8.839 2.813 -17.391 1.00 88.19 683 GLY A O 1
ATOM 4584 N N . ASP A 1 684 ? -6.919 2.784 -16.221 1.00 90.12 684 ASP A N 1
ATOM 4585 C CA . ASP A 1 684 ? -6.910 1.330 -15.996 1.00 90.12 684 ASP A CA 1
ATOM 4586 C C . ASP A 1 684 ? -6.658 0.952 -14.531 1.00 90.12 684 ASP A C 1
ATOM 4588 O O . ASP A 1 684 ? -6.371 1.814 -13.703 1.00 90.12 684 ASP A O 1
ATOM 4592 N N . GLY A 1 685 ? -6.845 -0.323 -14.189 1.00 89.06 685 GLY A N 1
ATOM 4593 C CA . GLY A 1 685 ? -6.767 -0.797 -12.804 1.00 89.06 685 GLY A CA 1
ATOM 4594 C C . GLY A 1 685 ? -5.392 -0.615 -12.146 1.00 89.06 685 GLY A C 1
ATOM 4595 O O . GLY A 1 685 ? -4.364 -0.680 -12.818 1.00 89.06 685 GLY A O 1
ATOM 4596 N N . GLY A 1 686 ? -5.371 -0.397 -10.830 1.00 90.19 686 GLY A N 1
ATOM 4597 C CA . GLY A 1 686 ? -4.165 -0.561 -10.015 1.00 90.19 686 GLY A CA 1
ATOM 4598 C C . GLY A 1 686 ? -3.814 -2.039 -9.842 1.00 90.19 686 GLY A C 1
ATOM 4599 O O . GLY A 1 686 ? -4.698 -2.888 -9.919 1.00 90.19 686 GLY A O 1
ATOM 4600 N N . GLY A 1 687 ? -2.537 -2.337 -9.614 1.00 91.81 687 GLY A N 1
ATOM 4601 C CA . GLY A 1 687 ? -2.074 -3.699 -9.358 1.00 91.81 687 GLY A CA 1
ATOM 4602 C C . GLY A 1 687 ? -2.442 -4.186 -7.958 1.00 91.81 687 GLY A C 1
ATOM 4603 O O . GLY A 1 687 ? -2.562 -3.392 -7.019 1.00 91.81 687 GLY A O 1
ATOM 4604 N N . ASP A 1 688 ? -2.594 -5.493 -7.806 1.00 95.94 688 ASP A N 1
ATOM 4605 C CA . ASP A 1 688 ? -2.879 -6.149 -6.531 1.00 95.94 688 ASP A CA 1
ATOM 4606 C C . ASP A 1 688 ? -1.605 -6.274 -5.687 1.00 95.94 688 ASP A C 1
ATOM 4608 O O . ASP A 1 688 ? -0.495 -6.308 -6.208 1.00 95.94 688 ASP A O 1
ATOM 4612 N N . ALA A 1 689 ? -1.728 -6.361 -4.366 1.00 95.38 689 ALA A N 1
ATOM 4613 C CA . ALA A 1 689 ? -0.604 -6.714 -3.505 1.00 95.38 689 ALA A CA 1
ATOM 4614 C C . ALA A 1 689 ? -0.533 -8.215 -3.228 1.00 95.38 689 ALA A C 1
ATOM 4616 O O . ALA A 1 689 ? -1.538 -8.923 -3.141 1.00 95.38 689 ALA A O 1
ATOM 4617 N N . GLY A 1 690 ? 0.687 -8.692 -3.016 1.00 95.62 690 GLY A N 1
ATOM 4618 C CA . GLY A 1 690 ? 0.982 -10.089 -2.755 1.00 95.62 690 GLY A CA 1
ATOM 4619 C C . GLY A 1 690 ? 0.792 -10.503 -1.297 1.00 95.62 690 GLY A C 1
ATOM 4620 O O . GLY A 1 690 ? 0.580 -9.697 -0.383 1.00 95.62 690 GLY A O 1
ATOM 4621 N N . PHE A 1 691 ? 0.892 -11.815 -1.082 1.00 98.25 691 PHE A N 1
ATOM 4622 C CA . PHE A 1 691 ? 0.883 -12.426 0.244 1.00 98.25 691 PHE A CA 1
ATOM 4623 C C . PHE A 1 691 ? 2.121 -12.011 1.048 1.00 98.25 691 PHE A C 1
ATOM 4625 O O . PHE A 1 691 ? 3.241 -12.085 0.546 1.00 98.25 691 PHE A O 1
ATOM 4632 N N . VAL A 1 692 ? 1.922 -11.617 2.307 1.00 98.81 692 VAL A N 1
ATOM 4633 C CA . VAL A 1 692 ? 3.007 -11.308 3.247 1.00 98.81 692 VAL A CA 1
ATOM 4634 C C . VAL A 1 692 ? 2.996 -12.313 4.393 1.00 98.81 692 VAL A C 1
ATOM 4636 O O . VAL A 1 692 ? 2.025 -12.401 5.147 1.00 98.81 692 VAL A O 1
ATOM 4639 N N . SER A 1 693 ? 4.092 -13.056 4.534 1.00 98.62 693 SER A N 1
ATOM 4640 C CA . SER A 1 693 ? 4.286 -14.094 5.547 1.00 98.62 693 SER A CA 1
ATOM 4641 C C . SER A 1 693 ? 5.495 -13.783 6.420 1.00 98.62 693 SER A C 1
ATOM 4643 O O . SER A 1 693 ? 6.619 -13.690 5.926 1.00 98.62 693 SER A O 1
ATOM 4645 N N . VAL A 1 694 ? 5.285 -13.655 7.729 1.00 98.88 694 VAL A N 1
ATOM 4646 C CA . VAL A 1 694 ? 6.364 -13.457 8.705 1.00 98.88 694 VAL A CA 1
ATOM 4647 C C . VAL A 1 694 ? 6.303 -14.553 9.760 1.00 98.88 694 VAL A C 1
ATOM 4649 O O . VAL A 1 694 ? 5.318 -14.674 10.482 1.00 98.88 694 VAL A O 1
ATOM 4652 N N . THR A 1 695 ? 7.375 -15.332 9.888 1.00 98.69 695 THR A N 1
ATOM 4653 C CA . THR A 1 695 ? 7.545 -16.323 10.958 1.00 98.69 695 THR A CA 1
ATOM 4654 C C . THR A 1 695 ? 8.721 -15.926 11.842 1.00 98.69 695 THR A C 1
ATOM 4656 O O . THR A 1 695 ? 9.865 -15.961 11.395 1.00 98.69 695 THR A O 1
ATOM 4659 N N . ASN A 1 696 ? 8.447 -15.565 13.098 1.00 98.56 696 ASN A N 1
ATOM 4660 C CA . ASN A 1 696 ? 9.464 -15.240 14.093 1.00 98.56 696 ASN A CA 1
ATOM 4661 C C . ASN A 1 696 ? 9.529 -16.291 15.205 1.00 98.56 696 ASN A C 1
ATOM 4663 O O . ASN A 1 696 ? 8.619 -16.379 16.032 1.00 98.56 696 ASN A O 1
ATOM 4667 N N . ALA A 1 697 ? 10.633 -17.030 15.275 1.00 98.00 697 ALA A N 1
ATOM 4668 C CA . ALA A 1 697 ? 10.976 -17.852 16.435 1.00 98.00 697 ALA A CA 1
ATOM 4669 C C . ALA A 1 697 ? 12.090 -17.233 17.294 1.00 98.00 697 ALA A C 1
ATOM 4671 O O . ALA A 1 697 ? 12.226 -17.607 18.457 1.00 98.00 697 ALA A O 1
ATOM 4672 N N . GLY A 1 698 ? 12.852 -16.280 16.748 1.00 96.88 698 GLY A N 1
ATOM 4673 C CA . GLY A 1 698 ? 13.967 -15.625 17.432 1.00 96.88 698 GLY A CA 1
ATOM 4674 C C . GLY A 1 698 ? 13.565 -14.487 18.375 1.00 96.88 698 GLY A C 1
ATOM 4675 O O . GLY A 1 698 ? 12.386 -14.198 18.610 1.00 96.88 698 GLY A O 1
ATOM 4676 N N . ARG A 1 699 ? 14.575 -13.803 18.920 1.00 98.06 699 ARG A N 1
ATOM 4677 C CA . ARG A 1 699 ? 14.395 -12.651 19.816 1.00 98.06 699 ARG A CA 1
ATOM 4678 C C . ARG A 1 699 ? 14.493 -11.325 19.065 1.00 98.06 699 ARG A C 1
ATOM 4680 O O . ARG A 1 699 ? 15.546 -11.011 18.511 1.00 98.06 699 ARG A O 1
ATOM 4687 N N . LEU A 1 700 ? 13.439 -10.514 19.132 1.00 98.50 700 LEU A N 1
ATOM 4688 C CA . LEU A 1 700 ? 13.378 -9.173 18.548 1.00 98.50 700 LEU A CA 1
ATOM 4689 C C . LEU A 1 700 ? 13.411 -8.111 19.650 1.00 98.50 700 LEU A C 1
ATOM 4691 O O . LEU A 1 700 ? 12.591 -8.140 20.571 1.00 98.50 700 LEU A O 1
ATOM 4695 N N . ILE A 1 701 ? 14.333 -7.156 19.545 1.00 97.69 701 ILE A N 1
ATOM 4696 C CA . ILE A 1 701 ? 14.365 -5.961 20.393 1.00 97.69 701 ILE A CA 1
ATOM 4697 C C . ILE A 1 701 ? 14.381 -4.723 19.516 1.00 97.69 701 ILE A C 1
ATOM 4699 O O . ILE A 1 701 ? 15.287 -4.560 18.701 1.00 97.69 701 ILE A O 1
ATOM 4703 N N . THR A 1 702 ? 13.450 -3.809 19.760 1.00 95.44 702 THR A N 1
ATOM 4704 C CA . THR A 1 702 ? 13.452 -2.484 19.142 1.00 95.44 702 THR A CA 1
ATOM 4705 C C . THR A 1 702 ? 13.395 -1.396 20.204 1.00 95.44 702 THR A C 1
ATOM 4707 O O . THR A 1 702 ? 12.608 -1.454 21.148 1.00 95.44 702 THR A O 1
ATOM 4710 N N . THR A 1 703 ? 14.233 -0.373 20.058 1.00 91.00 703 THR A N 1
ATOM 4711 C CA . THR A 1 703 ? 14.234 0.798 20.948 1.00 91.00 703 THR A CA 1
ATOM 4712 C C . THR A 1 703 ? 14.125 2.078 20.130 1.00 91.00 703 THR A C 1
ATOM 4714 O O . THR A 1 703 ? 14.808 2.231 19.118 1.00 91.00 703 THR A O 1
ATOM 4717 N N . GLY A 1 704 ? 13.270 3.006 20.564 1.00 84.62 704 GLY A N 1
ATOM 4718 C CA . GLY A 1 704 ? 12.994 4.254 19.854 1.00 84.62 704 GLY A CA 1
ATOM 4719 C C . GLY A 1 704 ? 11.525 4.436 19.469 1.00 84.62 704 GLY A C 1
ATOM 4720 O O . GLY A 1 704 ? 10.714 3.509 19.482 1.00 84.62 704 GLY A O 1
ATOM 4721 N N . LYS A 1 705 ? 11.169 5.679 19.130 1.00 84.06 705 LYS A N 1
ATOM 4722 C CA . LYS A 1 705 ? 9.812 6.075 18.728 1.00 84.06 705 LYS A CA 1
ATOM 4723 C C . LYS A 1 705 ? 9.406 5.390 17.421 1.00 84.06 705 LYS A C 1
ATOM 4725 O O . LYS A 1 705 ? 10.198 5.366 16.486 1.00 84.06 705 LYS A O 1
ATOM 4730 N N . ALA A 1 706 ? 8.165 4.905 17.335 1.00 83.69 706 ALA A N 1
ATOM 4731 C CA . ALA A 1 706 ? 7.605 4.202 16.176 1.00 83.69 706 ALA A CA 1
ATOM 4732 C C . ALA A 1 706 ? 8.413 2.965 15.727 1.00 83.69 706 ALA A C 1
ATOM 4734 O O . ALA A 1 706 ? 8.260 2.501 14.601 1.00 83.69 706 ALA A O 1
ATOM 4735 N N . ALA A 1 707 ? 9.273 2.423 16.594 1.00 89.19 707 ALA A N 1
ATOM 4736 C CA . ALA A 1 707 ? 10.115 1.270 16.299 1.00 89.19 707 ALA A CA 1
ATOM 4737 C C . ALA A 1 707 ? 9.368 -0.026 16.650 1.00 89.19 707 ALA A C 1
ATOM 4739 O O . ALA A 1 707 ? 9.294 -0.430 17.810 1.00 89.19 707 ALA A O 1
ATOM 4740 N N . ARG A 1 708 ? 8.781 -0.661 15.635 1.00 93.88 708 ARG A N 1
ATOM 4741 C CA . ARG A 1 708 ? 7.986 -1.898 15.776 1.00 93.88 708 ARG A CA 1
ATOM 4742 C C . ARG A 1 708 ? 8.823 -3.172 15.718 1.00 93.88 708 ARG A C 1
ATOM 4744 O O . ARG A 1 708 ? 9.791 -3.221 14.963 1.00 93.88 708 ARG A O 1
ATOM 4751 N N . GLY A 1 709 ? 8.390 -4.211 16.430 1.00 97.38 709 GLY A N 1
ATOM 4752 C CA . GLY A 1 709 ? 8.990 -5.545 16.350 1.00 97.38 709 GLY A CA 1
ATOM 4753 C C . GLY A 1 709 ? 8.790 -6.158 14.966 1.00 97.38 709 GLY A C 1
ATOM 4754 O O . GLY A 1 709 ? 9.751 -6.388 14.235 1.00 97.38 709 GLY A O 1
ATOM 4755 N N . ILE A 1 710 ? 7.529 -6.353 14.585 1.00 98.62 710 ILE A N 1
ATOM 4756 C CA . ILE A 1 710 ? 7.129 -6.822 13.255 1.00 98.62 710 ILE A CA 1
ATOM 4757 C C . ILE A 1 710 ? 6.201 -5.787 12.624 1.00 98.62 710 ILE A C 1
ATOM 4759 O O . ILE A 1 710 ? 5.174 -5.432 13.202 1.00 98.62 710 ILE A O 1
ATOM 4763 N N . PHE A 1 711 ? 6.548 -5.332 11.425 1.00 97.69 711 PHE A N 1
ATOM 4764 C CA . PHE A 1 711 ? 5.675 -4.587 10.529 1.00 97.69 711 PHE A CA 1
ATOM 4765 C C . PHE A 1 711 ? 5.423 -5.429 9.277 1.00 97.69 711 PHE A C 1
ATOM 4767 O O . PHE A 1 711 ? 6.345 -5.663 8.502 1.00 97.69 711 PHE A O 1
ATOM 4774 N N . ALA A 1 712 ? 4.191 -5.903 9.110 1.00 97.81 712 ALA A N 1
ATOM 4775 C CA . ALA A 1 712 ? 3.733 -6.669 7.959 1.00 97.81 712 ALA A CA 1
ATOM 4776 C C . ALA A 1 712 ? 2.587 -5.915 7.278 1.00 97.81 712 ALA A C 1
ATOM 4778 O O . ALA A 1 712 ? 1.556 -5.656 7.909 1.00 97.81 712 ALA A O 1
ATOM 4779 N N . GLN A 1 713 ? 2.753 -5.557 6.007 1.00 96.06 713 GLN A N 1
ATOM 4780 C CA . GLN A 1 713 ? 1.764 -4.760 5.284 1.00 96.06 713 GLN A CA 1
ATOM 4781 C C . GLN A 1 713 ? 1.585 -5.225 3.839 1.00 96.06 713 GLN A C 1
ATOM 4783 O O . GLN A 1 713 ? 2.552 -5.534 3.153 1.00 96.06 713 GLN A O 1
ATOM 4788 N N . SER A 1 714 ? 0.342 -5.267 3.369 1.00 94.44 714 SER A N 1
ATOM 4789 C CA . SER A 1 714 ? 0.019 -5.579 1.975 1.00 94.44 714 SER A CA 1
ATOM 4790 C C . SER A 1 714 ? -0.948 -4.527 1.436 1.00 94.44 714 SER A C 1
ATOM 4792 O O . SER A 1 714 ? -2.011 -4.333 2.026 1.00 94.44 714 SER A O 1
ATOM 4794 N N . VAL A 1 715 ? -0.565 -3.807 0.378 1.00 93.44 715 VAL A N 1
ATOM 4795 C CA . VAL A 1 715 ? -1.274 -2.606 -0.102 1.00 93.44 715 VAL A CA 1
ATOM 4796 C C . VAL A 1 715 ? -1.544 -2.668 -1.602 1.00 93.44 715 VAL A C 1
ATOM 4798 O O . VAL A 1 715 ? -0.620 -2.552 -2.405 1.00 93.44 715 VAL A O 1
ATOM 4801 N N . GLY A 1 716 ? -2.811 -2.807 -1.987 1.00 90.50 716 GLY A N 1
ATOM 4802 C CA . GLY A 1 716 ? -3.226 -2.713 -3.386 1.00 90.50 716 GLY A CA 1
ATOM 4803 C C . GLY A 1 716 ? -3.035 -1.304 -3.963 1.00 90.50 716 GLY A C 1
ATOM 4804 O O . GLY A 1 716 ? -3.135 -0.300 -3.253 1.00 90.50 716 GLY A O 1
ATOM 4805 N N . GLY A 1 717 ? -2.768 -1.222 -5.264 1.00 87.50 717 GLY A N 1
ATOM 4806 C CA . GLY A 1 717 ? -2.503 0.027 -5.976 1.00 87.50 717 GLY A CA 1
ATOM 4807 C C . GLY A 1 717 ? -3.760 0.839 -6.282 1.00 87.50 717 GLY A C 1
ATOM 4808 O O . GLY A 1 717 ? -4.854 0.301 -6.402 1.00 87.50 717 GLY A O 1
ATOM 4809 N N . GLY A 1 718 ? -3.630 2.156 -6.440 1.00 86.12 718 GLY A N 1
ATOM 4810 C CA . GLY A 1 718 ? -4.754 3.008 -6.849 1.00 86.12 718 GLY A CA 1
ATOM 4811 C C . GLY A 1 718 ? -5.163 2.811 -8.317 1.00 86.12 718 GLY A C 1
ATOM 4812 O O . GLY A 1 718 ? -4.326 2.535 -9.171 1.00 86.12 718 GLY A O 1
ATOM 4813 N N . GLY A 1 719 ? -6.442 2.986 -8.636 1.00 85.06 719 GLY A N 1
ATOM 4814 C CA . GLY A 1 719 ? -6.930 2.975 -10.014 1.00 85.06 719 GLY A CA 1
ATOM 4815 C C . GLY A 1 719 ? -6.536 4.227 -10.801 1.00 85.06 719 GLY A C 1
ATOM 4816 O O . GLY A 1 719 ? -6.463 5.327 -10.254 1.00 85.06 719 GLY A O 1
ATOM 4817 N N . GLY A 1 720 ? -6.315 4.071 -12.104 1.00 85.25 720 GLY A N 1
ATOM 4818 C CA . GLY A 1 720 ? -5.996 5.162 -13.020 1.00 85.25 720 GLY A CA 1
ATOM 4819 C C . GLY A 1 720 ? -7.197 6.070 -13.288 1.00 85.25 720 GLY A C 1
ATOM 4820 O O . GLY A 1 720 ? -8.317 5.603 -13.512 1.00 85.25 720 GLY A O 1
ATOM 4821 N N . ALA A 1 721 ? -6.975 7.383 -13.288 1.00 87.38 721 ALA A N 1
ATOM 4822 C CA . ALA A 1 721 ? -8.006 8.365 -13.621 1.00 87.38 721 ALA A CA 1
ATOM 4823 C C . ALA A 1 721 ? -8.274 8.431 -15.136 1.00 87.38 721 ALA A C 1
ATOM 4825 O O . ALA A 1 721 ? -7.453 8.017 -15.953 1.00 87.38 721 ALA A O 1
ATOM 4826 N N . ALA A 1 722 ? -9.414 8.989 -15.529 1.00 85.31 722 ALA A N 1
ATOM 4827 C CA . ALA A 1 722 ? -9.675 9.370 -16.917 1.00 85.31 722 ALA A CA 1
ATOM 4828 C C . ALA A 1 722 ? -9.489 10.883 -17.124 1.00 85.31 722 ALA A C 1
ATOM 4830 O O . ALA A 1 722 ? -9.835 11.669 -16.244 1.00 85.31 722 ALA A O 1
ATOM 4831 N N . ASN A 1 723 ? -9.014 11.307 -18.303 1.00 80.50 723 ASN A N 1
ATOM 4832 C CA . ASN A 1 723 ? -8.825 12.728 -18.638 1.00 80.50 723 ASN A CA 1
ATOM 4833 C C . ASN A 1 723 ? -9.995 13.342 -19.425 1.00 80.50 723 ASN A C 1
ATOM 4835 O O . ASN A 1 723 ? -10.714 12.652 -20.155 1.00 80.50 723 ASN A O 1
ATOM 4839 N N . GLY A 1 724 ? -10.187 14.656 -19.237 1.00 66.56 724 GLY A N 1
ATOM 4840 C CA . GLY A 1 724 ? -11.307 15.474 -19.734 1.00 66.56 724 GLY A CA 1
ATOM 4841 C C . GLY A 1 724 ? -11.478 15.518 -21.257 1.00 66.56 724 GLY A C 1
ATOM 4842 O O . GLY A 1 724 ? -10.519 15.319 -21.998 1.00 66.56 724 GLY A O 1
ATOM 4843 N N . THR A 1 725 ? -12.691 15.834 -21.732 1.00 73.56 725 THR A N 1
ATOM 4844 C CA . THR A 1 725 ? -12.984 16.108 -23.160 1.00 73.56 725 THR A CA 1
ATOM 4845 C C . THR A 1 725 ? -13.903 17.306 -23.378 1.00 73.56 725 THR A C 1
ATOM 4847 O O . THR A 1 725 ? -14.729 17.630 -22.525 1.00 73.56 725 THR A O 1
ATOM 4850 N N . GLY A 1 726 ? -13.791 17.950 -24.545 1.00 70.56 726 GLY A N 1
ATOM 4851 C CA . GLY A 1 726 ? -14.660 19.057 -24.961 1.00 70.56 726 GLY A CA 1
ATOM 4852 C C . GLY A 1 726 ? -14.969 19.017 -26.460 1.00 70.56 726 GLY A C 1
ATOM 4853 O O . GLY A 1 726 ? -14.080 18.686 -27.245 1.00 70.56 726 GLY A O 1
ATOM 4854 N N . GLY A 1 727 ? -16.218 19.336 -26.834 1.00 72.44 727 GLY A N 1
ATOM 4855 C CA . GLY A 1 727 ? -16.706 19.338 -28.222 1.00 72.44 727 GLY A CA 1
ATOM 4856 C C . GLY A 1 727 ? -18.190 19.684 -28.376 1.00 72.44 727 GLY A C 1
ATOM 4857 O O . GLY A 1 727 ? -18.839 20.041 -27.406 1.00 72.44 727 GLY A O 1
ATOM 4858 N N . LEU A 1 728 ? -18.762 19.576 -29.580 1.00 80.69 728 LEU A N 1
ATOM 4859 C CA . LEU A 1 728 ? -20.218 19.652 -29.792 1.00 80.69 728 LEU A CA 1
ATOM 4860 C C . LEU A 1 728 ? -20.915 18.410 -29.211 1.00 80.69 728 LEU A C 1
ATOM 4862 O O . LEU A 1 728 ? -21.975 18.526 -28.604 1.00 80.69 728 LEU A O 1
ATOM 4866 N N . VAL A 1 729 ? -20.297 17.236 -29.354 1.00 83.75 729 VAL A N 1
ATOM 4867 C CA . VAL A 1 729 ? -20.687 15.995 -28.668 1.00 83.75 729 VAL A CA 1
ATOM 4868 C C . VAL A 1 729 ? -19.465 15.461 -27.932 1.00 83.75 729 VAL A C 1
ATOM 4870 O O . VAL A 1 729 ? -18.414 15.278 -28.552 1.00 83.75 729 VAL A O 1
ATOM 4873 N N . SER A 1 730 ? -19.585 15.219 -26.626 1.00 83.38 730 SER A N 1
ATOM 4874 C CA . SER A 1 730 ? -18.470 14.725 -25.812 1.00 83.38 730 SER A CA 1
ATOM 4875 C C . SER A 1 730 ? -18.860 13.590 -24.865 1.00 83.38 730 SER A C 1
ATOM 4877 O O . SER A 1 730 ? -19.933 13.589 -24.262 1.00 83.38 730 SER A O 1
ATOM 4879 N N . VAL A 1 731 ? -17.971 12.602 -24.737 1.00 85.69 731 VAL A N 1
ATOM 4880 C CA . VAL A 1 731 ? -18.119 11.468 -23.811 1.00 85.69 731 VAL A CA 1
ATOM 4881 C C . VAL A 1 731 ? -16.849 11.352 -22.974 1.00 85.69 731 VAL A C 1
ATOM 4883 O O . VAL A 1 731 ? -15.765 11.123 -23.511 1.00 85.69 731 VAL A O 1
ATOM 4886 N N . GLY A 1 732 ? -16.976 11.504 -21.656 1.00 83.31 732 GLY A N 1
ATOM 4887 C CA . GLY A 1 732 ? -15.868 11.350 -20.715 1.00 83.31 732 GLY A CA 1
ATOM 4888 C C . GLY A 1 732 ? -15.387 9.899 -20.618 1.00 83.31 732 GLY A C 1
ATOM 4889 O O . GLY A 1 732 ? -16.184 8.958 -20.619 1.00 83.31 732 GLY A O 1
ATOM 4890 N N . GLY A 1 733 ? -14.073 9.708 -20.498 1.00 85.75 733 GLY A N 1
ATOM 4891 C CA . GLY A 1 733 ? -13.476 8.399 -20.223 1.00 85.75 733 GLY A CA 1
ATOM 4892 C C . GLY A 1 733 ? -13.826 7.873 -18.823 1.00 85.75 733 GLY A C 1
ATOM 4893 O O . GLY A 1 733 ? -14.056 8.646 -17.893 1.00 85.75 733 GLY A O 1
ATOM 4894 N N . SER A 1 734 ? -13.862 6.549 -18.654 1.00 89.06 734 SER A N 1
ATOM 4895 C CA . SER A 1 734 ? -14.073 5.911 -17.341 1.00 89.06 734 SER A CA 1
ATOM 4896 C C . SER A 1 734 ? -12.750 5.652 -16.619 1.00 89.06 734 SER A C 1
ATOM 4898 O O . SER A 1 734 ? -11.738 5.402 -17.266 1.00 89.06 734 SER A O 1
ATOM 4900 N N . ALA A 1 735 ? -12.745 5.696 -15.293 1.00 87.69 735 ALA A N 1
ATOM 4901 C CA . ALA A 1 735 ? -11.568 5.375 -14.493 1.00 87.69 735 ALA A CA 1
ATOM 4902 C C . ALA A 1 735 ? -11.375 3.865 -14.289 1.00 87.69 735 ALA A C 1
ATOM 4904 O O . ALA A 1 735 ? -12.318 3.078 -14.409 1.00 87.69 735 ALA A O 1
ATOM 4905 N N . GLY A 1 736 ? -10.156 3.478 -13.921 1.00 87.50 736 GLY A N 1
ATOM 4906 C CA . GLY A 1 736 ? -9.808 2.126 -13.500 1.00 87.50 736 GLY A CA 1
ATOM 4907 C C . GLY A 1 736 ? -10.065 1.867 -12.015 1.00 87.50 736 GLY A C 1
ATOM 4908 O O . GLY A 1 736 ? -10.124 2.796 -11.208 1.00 87.50 736 GLY A O 1
ATOM 4909 N N . GLY A 1 737 ? -10.241 0.595 -11.648 1.00 89.12 737 GLY A N 1
ATOM 4910 C CA . GLY A 1 737 ? -10.442 0.179 -10.256 1.00 89.12 737 GLY A CA 1
ATOM 4911 C C . GLY A 1 737 ? -9.149 0.145 -9.432 1.00 89.12 737 GLY A C 1
ATOM 4912 O O . GLY A 1 737 ? -8.062 0.074 -9.994 1.00 89.12 737 GLY A O 1
ATOM 4913 N N . GLY A 1 738 ? -9.258 0.198 -8.107 1.00 88.94 738 GLY A N 1
ATOM 4914 C CA . GLY A 1 738 ? -8.137 -0.043 -7.198 1.00 88.94 738 GLY A CA 1
ATOM 4915 C C . GLY A 1 738 ? -7.798 -1.531 -7.087 1.00 88.94 738 GLY A C 1
ATOM 4916 O O . GLY A 1 738 ? -8.682 -2.379 -7.200 1.00 88.94 738 GLY A O 1
ATOM 4917 N N . GLY A 1 739 ? -6.526 -1.836 -6.851 1.00 91.31 739 GLY A N 1
ATOM 4918 C CA . GLY A 1 739 ? -6.024 -3.187 -6.626 1.00 91.31 739 GLY A CA 1
ATOM 4919 C C . GLY A 1 739 ? -6.346 -3.714 -5.229 1.00 91.31 739 GLY A C 1
ATOM 4920 O O . GLY A 1 739 ? -6.598 -2.961 -4.287 1.00 91.31 739 GLY A O 1
ATOM 4921 N N . ILE A 1 740 ? -6.340 -5.027 -5.077 1.00 94.19 740 ILE A N 1
ATOM 4922 C CA . ILE A 1 740 ? -6.683 -5.754 -3.855 1.00 94.19 740 ILE A CA 1
ATOM 4923 C C . ILE A 1 740 ? -5.462 -5.841 -2.930 1.00 94.19 740 ILE A C 1
ATOM 4925 O O . ILE A 1 740 ? -4.343 -6.094 -3.369 1.00 94.19 740 ILE A O 1
ATOM 4929 N N . GLY A 1 741 ? -5.667 -5.659 -1.626 1.00 93.00 741 GLY A N 1
ATOM 4930 C CA . GLY A 1 741 ? -4.670 -5.970 -0.605 1.00 93.00 741 GLY A CA 1
ATOM 4931 C C . GLY A 1 741 ? -4.509 -7.483 -0.437 1.00 93.00 741 GLY A C 1
ATOM 4932 O O . GLY A 1 741 ? -5.488 -8.221 -0.328 1.00 93.00 741 GLY A O 1
ATOM 4933 N N . GLY A 1 742 ? -3.276 -7.968 -0.367 1.00 93.81 742 GLY A N 1
ATOM 4934 C CA . GLY A 1 742 ? -2.978 -9.387 -0.198 1.00 93.81 742 GLY A CA 1
ATOM 4935 C C . GLY A 1 742 ? -3.203 -9.895 1.229 1.00 93.81 742 GLY A C 1
ATOM 4936 O O . GLY A 1 742 ? -3.381 -9.131 2.186 1.00 93.81 742 GLY A O 1
ATOM 4937 N N . ARG A 1 743 ? -3.193 -11.224 1.390 1.00 97.38 743 ARG A N 1
ATOM 4938 C CA . ARG A 1 743 ? -3.266 -11.863 2.715 1.00 97.38 743 ARG A CA 1
ATOM 4939 C C . ARG A 1 743 ? -2.025 -11.511 3.543 1.00 97.38 743 ARG A C 1
ATOM 4941 O O . ARG A 1 743 ? -0.924 -11.395 3.012 1.00 97.38 743 ARG A O 1
ATOM 4948 N N . ILE A 1 744 ? -2.199 -11.420 4.856 1.00 98.62 744 ILE A N 1
ATOM 4949 C CA . ILE A 1 744 ? -1.108 -11.314 5.824 1.00 98.62 744 ILE A CA 1
ATOM 4950 C C . ILE A 1 744 ? -1.184 -12.486 6.789 1.00 98.62 744 ILE A C 1
ATOM 4952 O O . ILE A 1 744 ? -2.249 -12.770 7.337 1.00 98.62 744 ILE A O 1
ATOM 4956 N N . TYR A 1 745 ? -0.052 -13.150 7.000 1.00 98.69 745 TYR A N 1
ATOM 4957 C CA . TYR A 1 745 ? 0.118 -14.194 8.003 1.00 98.69 745 TYR A CA 1
ATOM 4958 C C . TYR A 1 745 ? 1.351 -13.890 8.853 1.00 98.69 745 TYR A C 1
ATOM 4960 O O . TYR A 1 745 ? 2.467 -13.821 8.340 1.00 98.69 745 TYR A O 1
ATOM 4968 N N . VAL A 1 746 ? 1.156 -13.707 10.157 1.00 98.88 746 VAL A N 1
ATOM 4969 C CA . VAL A 1 746 ? 2.252 -13.523 11.113 1.00 98.88 746 VAL A CA 1
ATOM 4970 C C . VAL A 1 746 ? 2.192 -14.624 12.159 1.00 98.88 746 VAL A C 1
ATOM 4972 O O . VAL A 1 746 ? 1.198 -14.739 12.869 1.00 98.88 746 VAL A O 1
ATOM 4975 N N . LYS A 1 747 ? 3.274 -15.389 12.303 1.00 98.75 747 LYS A N 1
ATOM 4976 C CA . LYS A 1 747 ? 3.455 -16.374 13.371 1.00 98.75 747 LYS A CA 1
ATOM 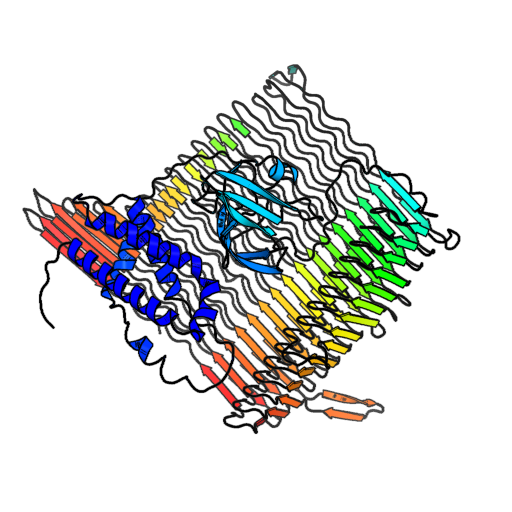4977 C C . LYS A 1 747 ? 4.626 -15.976 14.260 1.00 98.75 747 LYS A C 1
ATOM 4979 O O . LYS A 1 747 ? 5.756 -15.897 13.790 1.00 98.75 747 LYS A O 1
ATOM 4984 N N . ASN A 1 748 ? 4.375 -15.762 15.547 1.00 98.62 748 ASN A N 1
ATOM 4985 C CA . ASN A 1 748 ? 5.397 -15.452 16.542 1.00 98.62 748 ASN A CA 1
ATOM 4986 C C . ASN A 1 748 ? 5.455 -16.528 17.634 1.00 98.62 748 ASN A C 1
ATOM 4988 O O . ASN A 1 748 ? 4.550 -16.617 18.459 1.00 98.62 748 ASN A O 1
ATOM 4992 N N . THR A 1 749 ? 6.537 -17.299 17.690 1.00 98.31 749 THR A N 1
ATOM 4993 C CA . THR A 1 749 ? 6.864 -18.191 18.820 1.00 98.31 749 THR A CA 1
ATOM 4994 C C . THR A 1 749 ? 8.004 -17.634 19.681 1.00 98.31 749 THR A C 1
ATOM 4996 O O . THR A 1 749 ? 8.209 -18.100 20.798 1.00 98.31 749 THR A O 1
ATOM 4999 N N . GLY A 1 750 ? 8.731 -16.628 19.179 1.00 96.56 750 GLY A N 1
ATOM 5000 C CA . GLY A 1 750 ? 9.837 -15.958 19.865 1.00 96.56 750 GLY A CA 1
ATOM 5001 C C . GLY A 1 750 ? 9.422 -14.789 20.769 1.00 96.56 750 GLY A C 1
ATOM 5002 O O . GLY A 1 750 ? 8.241 -14.500 20.963 1.00 96.56 750 GLY A O 1
ATOM 5003 N N . SER A 1 751 ? 10.404 -14.087 21.342 1.00 97.81 751 SER A N 1
ATOM 5004 C CA . SER A 1 751 ? 10.156 -12.919 22.204 1.00 97.81 751 SER A CA 1
ATOM 5005 C C . SER A 1 751 ? 10.283 -11.611 21.427 1.00 97.81 751 SER A C 1
ATOM 5007 O O . SER A 1 751 ? 11.280 -11.398 20.737 1.00 97.81 751 SER A O 1
ATOM 5009 N N . ILE A 1 752 ? 9.303 -10.721 21.592 1.00 98.50 752 ILE A N 1
ATOM 5010 C CA . ILE A 1 752 ? 9.297 -9.369 21.027 1.00 98.50 752 ILE A CA 1
ATOM 5011 C C . ILE A 1 752 ? 9.293 -8.357 22.170 1.00 98.50 752 ILE A C 1
ATOM 5013 O O . ILE A 1 752 ? 8.397 -8.366 23.017 1.00 98.50 752 ILE A O 1
ATOM 5017 N N . ILE A 1 753 ? 10.283 -7.469 22.180 1.00 97.25 753 ILE A N 1
ATOM 5018 C CA . ILE A 1 753 ? 10.384 -6.361 23.131 1.00 97.25 753 ILE A CA 1
ATOM 5019 C C . ILE A 1 753 ? 10.493 -5.062 22.342 1.00 97.25 753 ILE A C 1
ATOM 5021 O O . ILE A 1 753 ? 11.455 -4.874 21.599 1.00 97.25 753 ILE A O 1
ATOM 5025 N N . THR A 1 754 ? 9.533 -4.160 22.525 1.00 95.38 754 THR A N 1
ATOM 5026 C CA . THR A 1 754 ? 9.538 -2.842 21.884 1.00 95.38 754 THR A CA 1
ATOM 5027 C C . THR A 1 754 ? 9.456 -1.719 22.912 1.00 95.38 754 THR A C 1
ATOM 5029 O O . THR A 1 754 ? 8.781 -1.824 23.943 1.00 95.38 754 THR A O 1
ATOM 5032 N N . GLY A 1 755 ? 10.155 -0.629 22.611 1.00 87.12 755 GLY A N 1
ATOM 5033 C CA . GLY A 1 755 ? 10.274 0.528 23.492 1.00 87.12 755 GLY A CA 1
ATOM 5034 C C . GLY A 1 755 ? 11.423 0.406 24.495 1.00 87.12 755 GLY A C 1
ATOM 5035 O O . GLY A 1 755 ? 11.977 -0.668 24.746 1.00 87.12 755 GLY A O 1
ATOM 5036 N N . ASN A 1 756 ? 11.820 1.542 25.051 1.00 78.56 756 ASN A N 1
ATOM 5037 C CA . ASN A 1 756 ? 12.925 1.703 25.970 1.00 78.56 756 ASN A CA 1
ATOM 5038 C C . ASN A 1 756 ? 12.414 1.876 27.412 1.00 78.56 756 ASN A C 1
ATOM 5040 O O . ASN A 1 756 ? 11.805 2.900 27.730 1.00 78.56 756 ASN A O 1
ATOM 5044 N N . PRO A 1 757 ? 12.730 0.941 28.328 1.00 68.06 757 PRO A N 1
ATOM 5045 C CA . PRO A 1 757 ? 12.329 1.047 29.730 1.00 68.06 757 PRO A CA 1
ATOM 5046 C C . PRO A 1 757 ? 12.969 2.234 30.470 1.00 68.06 757 PRO A C 1
ATOM 5048 O O . PRO A 1 757 ? 12.534 2.552 31.574 1.00 68.06 757 PRO A O 1
ATOM 5051 N N . THR A 1 758 ? 14.007 2.869 29.910 1.00 67.44 758 THR A N 1
ATOM 5052 C CA . THR A 1 758 ? 14.690 4.020 30.525 1.00 67.44 758 THR A CA 1
ATOM 5053 C C . THR A 1 758 ? 14.151 5.375 30.067 1.00 67.44 758 THR A C 1
ATOM 5055 O O . THR A 1 758 ? 14.539 6.397 30.633 1.00 67.44 758 THR A O 1
ATOM 5058 N N . LEU A 1 759 ? 13.256 5.412 29.073 1.00 62.09 759 LEU A N 1
ATOM 5059 C CA . LEU A 1 759 ? 12.613 6.642 28.607 1.00 62.09 759 LEU A CA 1
ATOM 5060 C C . LEU A 1 759 ? 11.224 6.800 29.230 1.00 62.09 759 LEU A C 1
ATOM 5062 O O . LEU A 1 759 ? 10.533 5.827 29.527 1.00 62.09 759 LEU A O 1
ATOM 5066 N N . ALA A 1 760 ? 10.797 8.051 29.423 1.00 61.69 760 ALA A N 1
ATOM 5067 C CA . ALA A 1 760 ? 9.438 8.337 29.869 1.00 61.69 760 ALA A CA 1
ATOM 5068 C C . ALA A 1 760 ? 8.422 7.740 28.878 1.00 61.69 760 ALA A C 1
ATOM 5070 O O . ALA A 1 760 ? 8.574 7.903 27.666 1.00 61.69 760 ALA A O 1
ATOM 5071 N N . LEU A 1 761 ? 7.355 7.112 29.392 1.00 63.69 761 LEU A N 1
ATOM 5072 C CA . LEU A 1 761 ? 6.324 6.441 28.581 1.00 63.69 761 LEU A CA 1
ATOM 5073 C C . LEU A 1 761 ? 5.692 7.355 27.510 1.00 63.69 761 LEU A C 1
ATOM 5075 O O . LEU A 1 761 ? 5.148 6.860 26.531 1.00 63.69 761 LEU A O 1
ATOM 5079 N N . THR A 1 762 ? 5.768 8.679 27.667 1.00 58.41 762 THR A N 1
ATOM 5080 C CA . THR A 1 762 ? 5.254 9.685 26.722 1.00 58.41 762 THR A CA 1
ATOM 5081 C C . THR A 1 762 ? 6.158 9.943 25.514 1.00 58.41 762 THR A C 1
ATOM 5083 O O . THR A 1 762 ? 5.692 10.488 24.516 1.00 58.41 762 THR A O 1
ATOM 5086 N N . SER A 1 763 ? 7.441 9.582 25.583 1.00 60.28 763 SER A N 1
ATOM 5087 C CA . SER A 1 763 ? 8.436 9.901 24.546 1.00 60.28 763 SER A CA 1
ATOM 5088 C C . SER A 1 763 ? 8.462 8.888 23.395 1.00 60.28 763 SER A C 1
ATOM 5090 O O . SER A 1 763 ? 8.988 9.181 22.320 1.00 60.28 763 SER A O 1
ATOM 5092 N N . GLU A 1 764 ? 7.864 7.711 23.584 1.00 66.38 764 GLU A N 1
ATOM 5093 C CA . GLU A 1 764 ? 7.861 6.618 22.611 1.00 66.38 764 GLU A CA 1
ATOM 5094 C C . GLU A 1 764 ? 6.450 6.369 22.082 1.00 66.38 764 GLU A C 1
ATOM 5096 O O . GLU A 1 764 ? 5.642 5.700 22.714 1.00 66.38 764 GLU A O 1
ATOM 5101 N N . VAL A 1 765 ? 6.130 6.945 20.921 1.00 70.06 765 VAL A N 1
ATOM 5102 C CA . VAL A 1 765 ? 4.799 6.810 20.313 1.00 70.06 765 VAL A CA 1
ATOM 5103 C C . VAL A 1 765 ? 4.820 5.777 19.187 1.00 70.06 765 VAL A C 1
ATOM 5105 O O . VAL A 1 765 ? 5.621 5.922 18.265 1.00 70.06 765 VAL A O 1
ATOM 5108 N N . GLY A 1 766 ? 3.906 4.801 19.197 1.00 71.88 766 GLY A N 1
ATOM 5109 C CA . GLY A 1 766 ? 3.662 3.912 18.046 1.00 71.88 766 GLY A CA 1
ATOM 5110 C C . GLY A 1 766 ? 4.584 2.693 17.917 1.00 71.88 766 GLY A C 1
ATOM 5111 O O . GLY A 1 766 ? 4.701 2.143 16.822 1.00 71.88 766 GLY A O 1
ATOM 5112 N N . SER A 1 767 ? 5.268 2.287 18.989 1.00 88.62 767 SER A N 1
ATOM 5113 C CA . SER A 1 767 ? 6.203 1.148 18.999 1.00 88.62 767 SER A CA 1
ATOM 5114 C C . SER A 1 767 ? 5.469 -0.187 19.200 1.00 88.62 767 SER A C 1
ATOM 5116 O O . SER A 1 767 ? 5.655 -0.866 20.206 1.00 88.62 767 SER A O 1
ATOM 5118 N N . ASP A 1 768 ? 4.580 -0.539 18.267 1.00 93.25 768 ASP A N 1
ATOM 5119 C CA . ASP A 1 768 ? 3.789 -1.779 18.321 1.00 93.25 768 ASP A CA 1
ATOM 5120 C C . ASP A 1 768 ? 4.680 -3.044 18.314 1.00 93.25 768 ASP A C 1
ATOM 5122 O O . ASP A 1 768 ? 5.722 -3.074 17.656 1.00 93.25 768 ASP A O 1
ATOM 5126 N N . GLY A 1 769 ? 4.259 -4.110 18.998 1.00 96.81 769 GLY A N 1
ATOM 5127 C CA . GLY A 1 769 ? 4.941 -5.408 18.967 1.00 96.81 769 GLY A CA 1
ATOM 5128 C C . GLY A 1 769 ? 4.799 -6.067 17.597 1.00 96.81 769 GLY A C 1
ATOM 5129 O O . GLY A 1 769 ? 5.789 -6.278 16.896 1.00 96.81 769 GLY A O 1
ATOM 5130 N N . ILE A 1 770 ? 3.551 -6.324 17.200 1.00 98.56 770 ILE A N 1
ATOM 5131 C CA . ILE A 1 770 ? 3.166 -6.792 15.865 1.00 98.56 770 ILE A CA 1
ATOM 5132 C C . ILE A 1 770 ? 2.180 -5.793 15.260 1.00 98.56 770 ILE A C 1
ATOM 5134 O O . ILE A 1 770 ? 1.133 -5.517 15.843 1.00 98.56 770 ILE A O 1
ATOM 5138 N N . PHE A 1 771 ? 2.495 -5.288 14.072 1.00 97.19 771 PHE A N 1
ATOM 5139 C CA . PHE A 1 771 ? 1.596 -4.522 13.217 1.00 97.19 771 PHE A CA 1
ATOM 5140 C C . PHE A 1 771 ? 1.370 -5.307 11.925 1.00 97.19 771 PHE A C 1
ATOM 5142 O O . PHE A 1 771 ? 2.310 -5.508 11.161 1.00 97.19 771 PHE A O 1
ATOM 5149 N N . ALA A 1 772 ? 0.138 -5.749 11.694 1.00 97.19 772 ALA A N 1
ATOM 5150 C CA . ALA A 1 772 ? -0.284 -6.509 10.526 1.00 97.19 772 ALA A CA 1
ATOM 5151 C C . ALA A 1 772 ? -1.461 -5.788 9.855 1.00 97.19 772 ALA A C 1
ATOM 5153 O O . ALA A 1 772 ? -2.529 -5.671 10.459 1.00 97.19 772 ALA A O 1
ATOM 5154 N N . GLN A 1 773 ? -1.281 -5.282 8.633 1.00 94.69 773 GLN A N 1
ATOM 5155 C CA . GLN A 1 773 ? -2.313 -4.483 7.963 1.00 94.69 773 GLN A CA 1
ATOM 5156 C C . GLN A 1 773 ? -2.434 -4.765 6.467 1.00 94.69 773 GLN A C 1
ATOM 5158 O O . GLN A 1 773 ? -1.490 -4.529 5.718 1.00 94.69 773 GLN A O 1
ATOM 5163 N N . SER A 1 774 ? -3.614 -5.199 6.024 1.00 93.94 774 SER A N 1
ATOM 5164 C CA . SER A 1 774 ? -3.929 -5.335 4.600 1.00 93.94 774 SER A CA 1
ATOM 5165 C C . SER A 1 774 ? -4.867 -4.217 4.148 1.00 93.94 774 SER A C 1
ATOM 5167 O O . SER A 1 774 ? -5.855 -3.927 4.826 1.00 93.94 774 SER A O 1
ATOM 5169 N N . LEU A 1 775 ? -4.552 -3.578 3.025 1.00 90.56 775 LEU A N 1
ATOM 5170 C CA . LEU A 1 775 ? -5.272 -2.427 2.488 1.00 90.56 775 LEU A CA 1
ATOM 5171 C C . LEU A 1 775 ? -5.553 -2.619 0.995 1.00 90.56 775 LEU A C 1
ATOM 5173 O O . LEU A 1 775 ? -4.636 -2.864 0.216 1.00 90.56 775 LEU A O 1
ATOM 5177 N N . GLY A 1 776 ? -6.812 -2.465 0.595 1.00 88.12 776 GLY A N 1
ATOM 5178 C CA . GLY A 1 776 ? -7.181 -2.313 -0.809 1.00 88.12 776 GLY A CA 1
ATOM 5179 C C . GLY A 1 776 ? -6.925 -0.895 -1.325 1.00 88.12 776 GLY A C 1
ATOM 5180 O O . GLY A 1 776 ? -7.054 0.084 -0.587 1.00 88.12 776 GLY A O 1
ATOM 5181 N N . GLY A 1 777 ? -6.579 -0.773 -2.601 1.00 85.88 777 GLY A N 1
ATOM 5182 C CA . GLY A 1 777 ? -6.343 0.498 -3.276 1.00 85.88 777 GLY A CA 1
ATOM 5183 C C . GLY A 1 777 ? -7.632 1.268 -3.568 1.00 85.88 777 GLY A C 1
ATOM 5184 O O . GLY A 1 777 ? -8.709 0.692 -3.707 1.00 85.88 777 GLY A O 1
ATOM 5185 N N . GLY A 1 778 ? -7.547 2.595 -3.664 1.00 84.19 778 GLY A N 1
ATOM 5186 C CA . GLY A 1 778 ? -8.685 3.432 -4.064 1.00 84.19 778 GLY A CA 1
ATOM 5187 C C . GLY A 1 778 ? -8.982 3.342 -5.565 1.00 84.19 778 GLY A C 1
ATOM 5188 O O . GLY A 1 778 ? -8.078 3.105 -6.361 1.00 84.19 778 GLY A O 1
ATOM 5189 N N . GLY A 1 779 ? -10.235 3.545 -5.967 1.00 84.75 779 GLY A N 1
ATOM 5190 C CA . GLY A 1 779 ? -10.620 3.639 -7.377 1.00 84.75 779 GLY A CA 1
ATOM 5191 C C . GLY A 1 779 ? -10.277 4.990 -8.013 1.00 84.75 779 GLY A C 1
ATOM 5192 O O . GLY A 1 779 ? -10.223 6.010 -7.329 1.00 84.75 779 GLY A O 1
ATOM 5193 N N . GLY A 1 780 ? -10.070 5.010 -9.332 1.00 84.69 780 GLY A N 1
ATOM 5194 C CA . GLY A 1 780 ? -9.780 6.238 -10.078 1.00 84.69 780 GLY A CA 1
ATOM 5195 C C . GLY A 1 780 ? -11.011 7.131 -10.291 1.00 84.69 780 GLY A C 1
ATOM 5196 O O . GLY A 1 780 ? -12.154 6.669 -10.249 1.00 84.69 780 GLY A O 1
ATOM 5197 N N . SER A 1 781 ? -10.793 8.410 -10.599 1.00 86.62 781 SER A N 1
ATOM 5198 C CA . SER A 1 781 ? -11.868 9.350 -10.953 1.00 86.62 781 SER A CA 1
ATOM 5199 C C . SER A 1 781 ? -12.218 9.321 -12.444 1.00 86.62 781 SER A C 1
ATOM 5201 O O . SER A 1 781 ? -11.339 9.279 -13.309 1.00 86.62 781 SER A O 1
ATOM 5203 N N . GLY A 1 782 ? -13.517 9.367 -12.746 1.00 85.06 782 GLY A N 1
ATOM 5204 C CA . GLY A 1 782 ? -14.041 9.528 -14.100 1.00 85.06 782 GLY A CA 1
ATOM 5205 C C . GLY A 1 782 ? -13.807 10.937 -14.655 1.00 85.06 782 GLY A C 1
ATOM 5206 O O . GLY A 1 782 ? -13.637 11.901 -13.913 1.00 85.06 782 GLY A O 1
ATOM 5207 N N . SER A 1 783 ? -13.816 11.058 -15.981 1.00 85.88 783 SER A N 1
ATOM 5208 C CA . SER A 1 783 ? -13.486 12.294 -16.701 1.00 85.88 783 SER A CA 1
ATOM 5209 C C . SER A 1 783 ? -14.664 13.269 -16.831 1.00 85.88 783 SER A C 1
ATOM 5211 O O . SER A 1 783 ? -15.804 12.850 -17.056 1.00 85.88 783 SER A O 1
ATOM 5213 N N . ALA A 1 784 ? -14.380 14.574 -16.759 1.00 81.75 784 ALA A N 1
ATOM 5214 C CA . ALA A 1 784 ? -15.349 15.625 -17.061 1.00 81.75 784 ALA A CA 1
ATOM 5215 C C . ALA A 1 784 ? -15.573 15.804 -18.581 1.00 81.75 784 ALA A C 1
ATOM 5217 O O . ALA A 1 784 ? -14.643 15.686 -19.384 1.00 81.75 784 ALA A O 1
ATOM 5218 N N . SER A 1 785 ? -16.804 16.137 -18.979 1.00 83.12 785 SER A N 1
ATOM 5219 C CA . SER A 1 785 ? -17.205 16.363 -20.379 1.00 83.12 785 SER A CA 1
ATOM 5220 C C . SER A 1 785 ? -17.981 17.677 -20.565 1.00 83.12 785 SER A C 1
ATOM 5222 O O . SER A 1 785 ? -18.800 18.054 -19.727 1.00 83.12 785 SER A O 1
ATOM 5224 N N . GLY A 1 786 ? -17.750 18.392 -21.672 1.00 79.88 786 GLY A N 1
ATOM 5225 C CA . GLY A 1 786 ? -18.490 19.615 -22.028 1.00 79.88 786 GLY A CA 1
ATOM 5226 C C . GLY A 1 786 ? -18.882 19.660 -23.508 1.00 79.88 786 GLY A C 1
ATOM 5227 O O . GLY A 1 786 ? -18.041 19.367 -24.362 1.00 79.88 786 GLY A O 1
ATOM 5228 N N . GLY A 1 787 ? -20.143 19.986 -23.826 1.00 78.25 787 GLY A N 1
ATOM 5229 C CA . GLY A 1 787 ? -20.635 20.093 -25.209 1.00 78.25 787 GLY A CA 1
ATOM 5230 C C . GLY A 1 787 ? -22.127 20.377 -25.374 1.00 78.25 787 GLY A C 1
ATOM 5231 O O . GLY A 1 787 ? -22.793 20.690 -24.405 1.00 78.25 787 GLY A O 1
ATOM 5232 N N . LEU A 1 788 ? -22.695 20.288 -26.583 1.00 82.69 788 LEU A N 1
ATOM 5233 C CA . LEU A 1 788 ? -24.155 20.367 -26.782 1.00 82.69 788 LEU A CA 1
ATOM 5234 C C . LEU A 1 788 ? -24.843 19.138 -26.171 1.00 82.69 788 LEU A C 1
ATOM 5236 O O . LEU A 1 788 ? -25.857 19.269 -25.491 1.00 82.69 788 LEU A O 1
ATOM 5240 N N . VAL A 1 789 ? -24.258 17.955 -26.362 1.00 84.19 789 VAL A N 1
ATOM 5241 C CA . VAL A 1 789 ? -24.641 16.721 -25.663 1.00 84.19 789 VAL A CA 1
ATOM 5242 C C . VAL A 1 789 ? -23.404 16.163 -24.972 1.00 84.19 789 VAL A C 1
ATOM 5244 O O . VAL A 1 789 ? -22.388 15.946 -25.636 1.00 84.19 789 VAL A O 1
ATOM 5247 N N . SER A 1 790 ? -23.483 15.945 -23.659 1.00 85.19 790 SER A N 1
ATOM 5248 C CA . SER A 1 790 ? -22.345 15.473 -22.864 1.00 85.19 790 SER A CA 1
ATOM 5249 C C . SER A 1 790 ? -22.711 14.368 -21.869 1.00 85.19 790 SER A C 1
ATOM 5251 O O . SER A 1 790 ? -23.785 14.373 -21.262 1.00 85.19 790 SER A O 1
ATOM 5253 N N . LEU A 1 791 ? -21.802 13.404 -21.707 1.00 86.19 791 LEU A N 1
ATOM 5254 C CA . LEU A 1 791 ? -21.897 12.320 -20.727 1.00 86.19 791 LEU A CA 1
ATOM 5255 C C . LEU A 1 791 ? -20.596 12.233 -19.923 1.00 86.19 791 LEU A C 1
ATOM 5257 O O . LEU A 1 791 ? -19.532 11.975 -20.489 1.00 86.19 791 LEU A O 1
ATOM 5261 N N . GLY A 1 792 ? -20.686 12.423 -18.606 1.00 85.56 792 GLY A N 1
ATOM 5262 C CA . GLY A 1 792 ? -19.554 12.310 -17.690 1.00 85.56 792 GLY A CA 1
ATOM 5263 C C . GLY A 1 792 ? -19.033 10.875 -17.566 1.00 85.56 792 GLY A C 1
ATOM 5264 O O . GLY A 1 792 ? -19.783 9.900 -17.666 1.00 85.56 792 GLY A O 1
ATOM 5265 N N . GLY A 1 793 ? -17.729 10.736 -17.336 1.00 87.69 793 GLY A N 1
ATOM 5266 C CA . GLY A 1 793 ? -17.062 9.445 -17.181 1.00 87.69 793 GLY A CA 1
ATOM 5267 C C . GLY A 1 793 ? -17.399 8.736 -15.867 1.00 87.69 793 GLY A C 1
ATOM 5268 O O . GLY A 1 793 ? -17.672 9.381 -14.864 1.00 87.69 793 GLY A O 1
ATOM 5269 N N . LYS A 1 794 ? -17.358 7.401 -15.812 1.00 90.25 794 LYS A N 1
ATOM 5270 C CA . LYS A 1 794 ? -17.606 6.665 -14.553 1.00 90.25 794 LYS A CA 1
ATOM 5271 C C . LYS A 1 794 ? -16.360 6.631 -13.662 1.00 90.25 794 LYS A C 1
ATOM 5273 O O . LYS A 1 794 ? -15.255 6.493 -14.183 1.00 90.25 794 LYS A O 1
ATOM 5278 N N . GLY A 1 795 ? -16.545 6.692 -12.345 1.00 88.38 795 GLY A N 1
ATOM 5279 C CA . GLY A 1 795 ? -15.492 6.402 -11.367 1.00 88.38 795 GLY A CA 1
ATOM 5280 C C . GLY A 1 795 ? -15.164 4.907 -11.306 1.00 88.38 795 GLY A C 1
ATOM 5281 O O . GLY A 1 795 ? -16.025 4.063 -11.573 1.00 88.38 795 GLY A O 1
ATOM 5282 N N . GLY A 1 796 ? -13.926 4.568 -10.956 1.00 88.06 796 GLY A N 1
ATOM 5283 C CA . GLY A 1 796 ? -13.480 3.189 -10.754 1.00 88.06 796 GLY A CA 1
ATOM 5284 C C . GLY A 1 796 ? -13.821 2.672 -9.356 1.00 88.06 796 GLY A C 1
ATOM 5285 O O . GLY A 1 796 ? -13.869 3.447 -8.408 1.00 88.06 796 GLY A O 1
ATOM 5286 N N . GLY A 1 797 ? -14.087 1.373 -9.197 1.00 88.31 797 GLY A N 1
ATOM 5287 C CA . GLY A 1 797 ? -14.307 0.779 -7.866 1.00 88.31 797 GLY A CA 1
ATOM 5288 C C . GLY A 1 797 ? -13.032 0.759 -7.015 1.00 88.31 797 GLY A C 1
ATOM 5289 O O . GLY A 1 797 ? -11.940 0.812 -7.570 1.00 88.31 797 GLY A O 1
ATOM 5290 N N . GLY A 1 798 ? -13.148 0.690 -5.690 1.00 86.75 798 GLY A N 1
ATOM 5291 C CA . GLY A 1 798 ? -11.984 0.428 -4.835 1.00 86.75 798 GLY A CA 1
ATOM 5292 C C . GLY A 1 798 ? -11.646 -1.066 -4.784 1.00 86.75 798 GLY A C 1
ATOM 5293 O O . GLY A 1 798 ? -12.433 -1.906 -5.224 1.00 86.75 798 GLY A O 1
ATOM 5294 N N . GLY A 1 799 ? -10.471 -1.392 -4.253 1.00 88.12 799 GLY A N 1
ATOM 5295 C CA . GLY A 1 799 ? -10.015 -2.763 -4.043 1.00 88.12 799 GLY A CA 1
ATOM 5296 C C . GLY A 1 799 ? -10.344 -3.292 -2.648 1.00 88.12 799 GLY A C 1
ATOM 5297 O O . GLY A 1 799 ? -10.489 -2.528 -1.691 1.00 88.12 799 GLY A O 1
ATOM 5298 N N . ALA A 1 800 ? -10.453 -4.611 -2.502 1.00 92.31 800 ALA A N 1
ATOM 5299 C CA . ALA A 1 800 ? -10.693 -5.252 -1.210 1.00 92.31 800 ALA A CA 1
ATOM 5300 C C . ALA A 1 800 ? -9.437 -5.239 -0.326 1.00 92.31 800 ALA A C 1
ATOM 5302 O O . ALA A 1 800 ? -8.318 -5.314 -0.825 1.00 92.31 800 ALA A O 1
ATOM 5303 N N . GLY A 1 801 ? -9.617 -5.210 0.993 1.00 90.88 801 GLY A N 1
ATOM 5304 C CA . GLY A 1 801 ? -8.572 -5.584 1.940 1.00 90.88 801 GLY A CA 1
ATOM 5305 C C . GLY A 1 801 ? -8.445 -7.106 2.023 1.00 90.88 801 GLY A C 1
ATOM 5306 O O . GLY A 1 801 ? -9.438 -7.835 1.988 1.00 90.88 801 GLY A O 1
ATOM 5307 N N . GLY A 1 802 ? -7.224 -7.607 2.172 1.00 93.56 802 GLY A N 1
ATOM 5308 C CA . GLY A 1 802 ? -6.944 -9.034 2.303 1.00 93.56 802 GLY A CA 1
ATOM 5309 C C . GLY A 1 802 ? -7.170 -9.568 3.716 1.00 93.56 802 GLY A C 1
ATOM 5310 O O . GLY A 1 802 ? -7.272 -8.822 4.693 1.00 93.56 802 GLY A O 1
ATOM 5311 N N . ARG A 1 803 ? -7.235 -10.897 3.843 1.00 97.00 803 ARG A N 1
ATOM 5312 C CA . ARG A 1 803 ? -7.324 -11.575 5.146 1.00 97.00 803 ARG A CA 1
ATOM 5313 C C . ARG A 1 803 ? -6.066 -11.315 5.981 1.00 97.00 803 ARG A C 1
ATOM 5315 O O . ARG A 1 803 ? -4.961 -11.411 5.457 1.00 97.00 803 ARG A O 1
ATOM 5322 N N . VAL A 1 804 ? -6.225 -11.067 7.278 1.00 98.56 804 VAL A N 1
ATOM 5323 C CA . VAL A 1 804 ? -5.114 -10.894 8.225 1.00 98.56 804 VAL A CA 1
ATOM 5324 C C . VAL A 1 804 ? -5.203 -11.945 9.323 1.00 98.56 804 VAL A C 1
ATOM 5326 O O . VAL A 1 804 ? -6.175 -11.979 10.070 1.00 98.56 804 VAL A O 1
ATOM 5329 N N . ASP A 1 805 ? -4.179 -12.785 9.432 1.00 98.69 805 ASP A N 1
ATOM 5330 C CA . ASP A 1 805 ? -4.050 -13.824 10.452 1.00 98.69 805 ASP A CA 1
ATOM 5331 C C . ASP A 1 805 ? -2.790 -13.569 11.295 1.00 98.69 805 ASP A C 1
ATOM 5333 O O . ASP A 1 805 ? -1.680 -13.497 10.762 1.00 98.69 805 ASP A O 1
ATOM 5337 N N . VAL A 1 806 ? -2.947 -13.450 12.614 1.00 98.81 806 VAL A N 1
ATOM 5338 C CA . VAL A 1 806 ? -1.828 -13.334 13.561 1.00 98.81 806 VAL A CA 1
ATOM 5339 C C . VAL A 1 806 ? -1.905 -14.454 14.592 1.00 98.81 806 VAL A C 1
ATOM 5341 O O . VAL A 1 806 ? -2.880 -14.559 15.331 1.00 98.81 806 VAL A O 1
ATOM 5344 N N . GLU A 1 807 ? -0.855 -15.262 14.682 1.00 98.69 807 GLU A N 1
ATOM 5345 C CA . GLU A 1 807 ? -0.666 -16.310 15.682 1.00 98.69 807 GLU A CA 1
ATOM 5346 C C . GLU A 1 807 ? 0.497 -15.936 16.605 1.00 98.69 807 GLU A C 1
ATOM 5348 O O . GLU A 1 807 ? 1.646 -15.856 16.173 1.00 98.69 807 GLU A O 1
ATOM 5353 N N . ASN A 1 808 ? 0.219 -15.719 17.890 1.00 98.44 808 ASN A N 1
ATOM 5354 C CA . ASN A 1 808 ? 1.240 -15.440 18.895 1.00 98.44 808 ASN A CA 1
ATOM 5355 C C . ASN A 1 808 ? 1.290 -16.544 19.954 1.00 98.44 808 ASN A C 1
ATOM 5357 O O . ASN A 1 808 ? 0.364 -16.689 20.742 1.00 98.44 808 ASN A O 1
ATOM 5361 N N . GLU A 1 809 ? 2.391 -17.279 20.023 1.00 97.81 809 GLU A N 1
ATOM 5362 C CA . GLU A 1 809 ? 2.708 -18.241 21.087 1.00 97.81 809 GLU A CA 1
ATOM 5363 C C . GLU A 1 809 ? 3.816 -17.719 22.019 1.00 97.81 809 GLU A C 1
ATOM 5365 O O . GLU A 1 809 ? 3.924 -18.164 23.161 1.00 97.81 809 GLU A O 1
ATOM 5370 N N . GLY A 1 810 ? 4.600 -16.741 21.553 1.00 96.06 810 GLY A N 1
ATOM 5371 C CA . GLY A 1 810 ? 5.696 -16.122 22.293 1.00 96.06 810 GLY A CA 1
ATOM 5372 C C . GLY A 1 810 ? 5.296 -14.942 23.191 1.00 96.06 810 GLY A C 1
ATOM 5373 O O . GLY A 1 810 ? 4.131 -14.554 23.293 1.00 96.06 810 GLY A O 1
ATOM 5374 N N . ILE A 1 811 ? 6.284 -14.357 23.875 1.00 97.56 811 ILE A N 1
ATOM 5375 C CA . ILE A 1 811 ? 6.078 -13.223 24.793 1.00 97.56 811 ILE A CA 1
ATOM 5376 C C . ILE A 1 811 ? 6.220 -11.905 24.033 1.00 97.56 811 ILE A C 1
ATOM 5378 O O . ILE A 1 811 ? 7.260 -11.659 23.419 1.00 97.56 811 ILE A O 1
ATOM 5382 N N . ILE A 1 812 ? 5.223 -11.027 24.156 1.00 98.50 812 ILE A N 1
ATOM 5383 C CA . ILE A 1 812 ? 5.260 -9.664 23.615 1.00 98.50 812 ILE A CA 1
ATOM 5384 C C . ILE A 1 812 ? 5.247 -8.666 24.773 1.00 98.50 812 ILE A C 1
ATOM 5386 O O . ILE A 1 812 ? 4.348 -8.686 25.614 1.00 98.50 812 ILE A O 1
ATOM 5390 N N . THR A 1 813 ? 6.234 -7.775 24.815 1.00 97.31 813 THR A N 1
ATOM 5391 C CA . THR A 1 813 ? 6.269 -6.633 25.738 1.00 97.31 813 THR A CA 1
ATOM 5392 C C . THR A 1 813 ? 6.449 -5.343 24.958 1.00 97.31 813 THR A C 1
ATOM 5394 O O . THR A 1 813 ? 7.450 -5.185 24.264 1.00 97.31 813 THR A O 1
ATOM 5397 N N . THR A 1 814 ? 5.516 -4.408 25.111 1.00 95.62 814 THR A N 1
ATOM 5398 C CA . THR A 1 814 ? 5.576 -3.093 24.463 1.00 95.62 814 THR A CA 1
ATOM 5399 C C . THR A 1 814 ? 5.516 -1.974 25.491 1.00 95.62 814 THR A C 1
ATOM 5401 O O . THR A 1 814 ? 4.854 -2.080 26.531 1.00 95.62 814 THR A O 1
ATOM 5404 N N . GLN A 1 815 ? 6.240 -0.893 25.219 1.00 91.56 815 GLN A N 1
ATOM 5405 C CA . GLN A 1 815 ? 6.321 0.274 26.090 1.00 91.56 815 GLN A CA 1
ATOM 5406 C C . GLN A 1 815 ? 6.210 1.555 25.260 1.00 91.56 815 GLN A C 1
ATOM 5408 O O . GLN A 1 815 ? 6.759 1.638 24.162 1.00 91.56 815 GLN A O 1
ATOM 5413 N N . GLY A 1 816 ? 5.467 2.530 25.782 1.00 84.88 816 GLY A N 1
ATOM 5414 C CA . GLY A 1 816 ? 5.201 3.805 25.127 1.00 84.88 816 GLY A CA 1
ATOM 5415 C C . GLY A 1 816 ? 3.712 4.089 24.890 1.00 84.88 816 GLY A C 1
ATOM 5416 O O . GLY A 1 816 ? 2.843 3.231 25.065 1.00 84.88 816 GLY A O 1
ATOM 5417 N N . VAL A 1 817 ? 3.389 5.317 24.487 1.00 83.00 817 VAL A N 1
ATOM 5418 C CA . VAL A 1 817 ? 2.028 5.716 24.089 1.00 83.00 817 VAL A CA 1
ATOM 5419 C C . VAL A 1 817 ? 1.684 5.103 22.728 1.00 83.00 817 VAL A C 1
ATOM 5421 O O . VAL A 1 817 ? 2.481 5.152 21.793 1.00 83.00 817 VAL A O 1
ATOM 5424 N N . ARG A 1 818 ? 0.476 4.555 22.561 1.00 82.69 818 ARG A N 1
ATOM 5425 C CA . ARG A 1 818 ? 0.047 3.888 21.315 1.00 82.69 818 ARG A CA 1
ATOM 5426 C C . ARG A 1 818 ? 1.000 2.755 20.892 1.00 82.69 818 ARG A C 1
ATOM 5428 O O . ARG A 1 818 ? 1.202 2.527 19.707 1.00 82.69 818 ARG A O 1
ATOM 5435 N N . ALA A 1 819 ? 1.615 2.076 21.857 1.00 89.00 819 ALA A N 1
ATOM 5436 C CA . ALA A 1 819 ? 2.489 0.924 21.655 1.00 89.00 819 ALA A CA 1
ATOM 5437 C C . ALA A 1 819 ? 1.685 -0.360 21.903 1.00 89.00 819 ALA A C 1
ATOM 5439 O O . ALA A 1 819 ? 1.693 -0.913 23.005 1.00 89.00 819 ALA A O 1
ATOM 5440 N N . ARG A 1 820 ? 0.922 -0.810 20.906 1.00 92.75 820 ARG A N 1
ATOM 5441 C CA . ARG A 1 820 ? 0.020 -1.965 21.043 1.00 92.75 820 ARG A CA 1
ATOM 5442 C C . ARG A 1 820 ? 0.797 -3.272 20.976 1.00 92.75 820 ARG A C 1
ATOM 5444 O O . ARG A 1 820 ? 1.798 -3.357 20.272 1.00 92.75 820 ARG A O 1
ATOM 5451 N N . GLY A 1 821 ? 0.318 -4.305 21.662 1.00 95.44 821 GLY A N 1
ATOM 5452 C CA . GLY A 1 821 ? 0.933 -5.633 21.598 1.00 95.44 821 GLY A CA 1
ATOM 5453 C C . GLY A 1 821 ? 0.798 -6.231 20.199 1.00 95.44 821 GLY A C 1
ATOM 5454 O O . GLY A 1 821 ? 1.790 -6.443 19.503 1.00 95.44 821 GLY A O 1
ATOM 5455 N N . ILE A 1 822 ? -0.450 -6.440 19.781 1.00 98.44 822 ILE A N 1
ATOM 5456 C CA . ILE A 1 822 ? -0.835 -6.927 18.458 1.00 98.44 822 ILE A CA 1
ATOM 5457 C C . ILE A 1 822 ? -1.855 -5.958 17.863 1.00 98.44 822 ILE A C 1
ATOM 5459 O O . ILE A 1 822 ? -2.929 -5.750 18.428 1.00 98.44 822 ILE A O 1
ATOM 5463 N N . PHE A 1 823 ? -1.535 -5.397 16.703 1.00 96.19 823 PHE A N 1
ATOM 5464 C CA . PHE A 1 823 ? -2.469 -4.686 15.844 1.00 96.19 823 PHE A CA 1
ATOM 5465 C C . PHE A 1 823 ? -2.666 -5.474 14.553 1.00 96.19 823 PHE A C 1
ATOM 5467 O O . PHE A 1 823 ? -1.708 -5.680 13.810 1.00 96.19 823 PHE A O 1
ATOM 5474 N N . ALA A 1 824 ? -3.898 -5.896 14.292 1.00 95.81 824 ALA A N 1
ATOM 5475 C CA . ALA A 1 824 ? -4.289 -6.615 13.089 1.00 95.81 824 ALA A CA 1
ATOM 5476 C C . ALA A 1 824 ? -5.453 -5.880 12.421 1.00 95.81 824 ALA A C 1
ATOM 5478 O O . ALA A 1 824 ? -6.484 -5.652 13.056 1.00 95.81 824 ALA A O 1
ATOM 5479 N N . GLN A 1 825 ? -5.301 -5.491 11.157 1.00 93.94 825 GLN A N 1
ATOM 5480 C CA . GLN A 1 825 ? -6.314 -4.692 10.481 1.00 93.94 825 GLN A CA 1
ATOM 5481 C C . GLN A 1 825 ? -6.458 -5.032 8.998 1.00 93.94 825 GLN A C 1
ATOM 5483 O O . GLN A 1 825 ? -5.467 -5.150 8.287 1.00 93.94 825 GLN A O 1
ATOM 5488 N N . SER A 1 826 ? -7.694 -5.125 8.514 1.00 93.50 826 SER A N 1
ATOM 5489 C CA . SER A 1 826 ? -7.980 -5.198 7.081 1.00 93.50 826 SER A CA 1
ATOM 5490 C C . SER A 1 826 ? -8.916 -4.072 6.663 1.00 93.50 826 SER A C 1
ATOM 5492 O O . SER A 1 826 ? -9.934 -3.849 7.317 1.00 93.50 826 SER A O 1
ATOM 5494 N N . ILE A 1 827 ? -8.569 -3.352 5.598 1.00 89.81 827 ILE A N 1
ATOM 5495 C CA . ILE A 1 827 ? -9.325 -2.197 5.103 1.00 89.81 827 ILE A CA 1
ATOM 5496 C C . ILE A 1 827 ? -9.562 -2.343 3.598 1.00 89.81 827 ILE A C 1
ATOM 5498 O O . ILE A 1 827 ? -8.615 -2.529 2.838 1.00 89.81 827 ILE A O 1
ATOM 5502 N N . GLY A 1 828 ? -10.811 -2.206 3.157 1.00 85.94 828 GLY A N 1
ATOM 5503 C CA . GLY A 1 828 ? -11.126 -1.999 1.742 1.00 85.94 828 GLY A CA 1
ATOM 5504 C C . GLY A 1 828 ? -10.883 -0.554 1.287 1.00 85.94 828 GLY A C 1
ATOM 5505 O O . GLY A 1 828 ? -11.072 0.389 2.053 1.00 85.94 828 GLY A O 1
ATOM 5506 N N . GLY A 1 829 ? -10.480 -0.360 0.034 1.00 82.19 829 GLY A N 1
ATOM 5507 C CA . GLY A 1 829 ? -10.223 0.956 -0.557 1.00 82.19 829 GLY A CA 1
ATOM 5508 C C . GLY A 1 829 ? -11.498 1.694 -0.979 1.00 82.19 829 GLY A C 1
ATOM 5509 O O . GLY A 1 829 ? -12.511 1.083 -1.286 1.00 82.19 829 GLY A O 1
ATOM 5510 N N . GLY A 1 830 ? -11.496 3.025 -1.015 1.00 78.75 830 GLY A N 1
ATOM 5511 C CA . GLY A 1 830 ? -12.677 3.792 -1.447 1.00 78.75 830 GLY A CA 1
ATOM 5512 C C . GLY A 1 830 ? -12.968 3.682 -2.952 1.00 78.75 830 GLY A C 1
ATOM 5513 O O . GLY A 1 830 ? -12.049 3.529 -3.754 1.00 78.75 830 GLY A O 1
ATOM 5514 N N . GLY A 1 831 ? -14.239 3.790 -3.346 1.00 81.81 831 GLY A N 1
ATOM 5515 C CA . GLY A 1 831 ? -14.640 3.982 -4.742 1.00 81.81 831 GLY A CA 1
ATOM 5516 C C . GLY A 1 831 ? -14.295 5.384 -5.258 1.00 81.81 831 GLY A C 1
ATOM 5517 O O . GLY A 1 831 ? -14.312 6.359 -4.511 1.00 81.81 831 GLY A O 1
ATOM 5518 N N . GLY A 1 832 ? -13.990 5.489 -6.548 1.00 83.31 832 GLY A N 1
ATOM 5519 C CA . GLY A 1 832 ? -13.666 6.745 -7.216 1.00 83.31 832 GLY A CA 1
ATOM 5520 C C . GLY A 1 832 ? -14.898 7.554 -7.622 1.00 83.31 832 GLY A C 1
ATOM 5521 O O . GLY A 1 832 ? -16.009 7.030 -7.738 1.00 83.31 832 GLY A O 1
ATOM 5522 N N . THR A 1 833 ? -14.712 8.849 -7.860 1.00 84.44 833 THR A N 1
ATOM 5523 C CA . THR A 1 833 ? -15.797 9.768 -8.231 1.00 84.44 833 THR A CA 1
ATOM 5524 C C . THR A 1 833 ? -16.173 9.638 -9.709 1.00 84.44 833 THR A C 1
ATOM 5526 O O . THR A 1 833 ? -15.314 9.434 -10.567 1.00 84.44 833 THR A O 1
ATOM 5529 N N . GLY A 1 834 ? -17.456 9.776 -10.033 1.00 84.81 834 GLY A N 1
ATOM 5530 C CA . GLY A 1 834 ? -17.917 10.004 -11.400 1.00 84.81 834 GLY A CA 1
ATOM 5531 C C . GLY A 1 834 ? -17.503 11.391 -11.900 1.00 84.81 834 GLY A C 1
ATOM 5532 O O . GLY A 1 834 ? -17.313 12.312 -11.112 1.00 84.81 834 GLY A O 1
ATOM 5533 N N . GLY A 1 835 ? -17.349 11.536 -13.211 1.00 84.69 835 GLY A N 1
ATOM 5534 C CA . GLY A 1 835 ? -16.970 12.780 -13.867 1.00 84.69 835 GLY A CA 1
ATOM 5535 C C . GLY A 1 835 ? -18.161 13.692 -14.157 1.00 84.69 835 GLY A C 1
ATOM 5536 O O . GLY A 1 835 ? -19.282 13.228 -14.379 1.00 84.69 835 GLY A O 1
ATOM 5537 N N . ASP A 1 836 ? -17.909 14.998 -14.174 1.00 86.19 836 ASP A N 1
ATOM 5538 C CA . ASP A 1 836 ? -18.936 16.019 -14.397 1.00 86.19 836 ASP A CA 1
ATOM 5539 C C . ASP A 1 836 ? -19.332 16.159 -15.884 1.00 86.19 836 ASP A C 1
ATOM 5541 O O . ASP A 1 836 ? -18.594 15.765 -16.791 1.00 86.19 836 ASP A O 1
ATOM 5545 N N . SER A 1 837 ? -20.501 16.745 -16.160 1.00 84.62 837 SER A N 1
ATOM 5546 C CA . SER A 1 837 ? -20.994 16.983 -17.529 1.00 84.62 837 SER A CA 1
ATOM 5547 C C . SER A 1 837 ? -21.671 18.352 -17.696 1.00 84.62 837 SER A C 1
ATOM 5549 O O . SER A 1 837 ? -22.526 18.707 -16.884 1.00 84.62 837 SER A O 1
ATOM 5551 N N . GLY A 1 838 ? -21.371 19.091 -18.771 1.00 82.69 838 GLY A N 1
ATOM 5552 C CA . GLY A 1 838 ? -21.994 20.387 -19.108 1.00 82.69 838 GLY A CA 1
ATOM 5553 C C . GLY A 1 838 ? -22.568 20.441 -20.534 1.00 82.69 838 GLY A C 1
ATOM 5554 O O . GLY A 1 838 ? -21.859 20.028 -21.454 1.00 82.69 838 GLY A O 1
ATOM 5555 N N . GLY A 1 839 ? -23.806 20.924 -20.757 1.00 80.00 839 GLY A N 1
ATOM 5556 C CA . GLY A 1 839 ? -24.348 21.054 -22.127 1.00 80.00 839 GLY A CA 1
ATOM 5557 C C . GLY A 1 839 ? -25.806 21.474 -22.360 1.00 80.00 839 GLY A C 1
ATOM 5558 O O . GLY A 1 839 ? -26.445 22.043 -21.492 1.00 80.00 839 GLY A O 1
ATOM 5559 N N . LEU A 1 840 ? -26.377 21.225 -23.545 1.00 81.38 840 LEU A N 1
ATOM 5560 C CA . LEU A 1 840 ? -27.830 21.368 -23.773 1.00 81.38 840 LEU A CA 1
ATOM 5561 C C . LEU A 1 840 ? -28.583 20.197 -23.126 1.00 81.38 840 LEU A C 1
ATOM 5563 O O . LEU A 1 840 ? -29.591 20.403 -22.448 1.00 81.38 840 LEU A O 1
ATOM 5567 N N . VAL A 1 841 ? -28.037 18.989 -23.288 1.00 82.62 841 VAL A N 1
ATOM 5568 C CA . VAL A 1 841 ? -28.420 17.766 -22.573 1.00 82.62 841 VAL A CA 1
ATOM 5569 C C . VAL A 1 841 ? -27.170 17.194 -21.915 1.00 82.62 841 VAL A C 1
ATOM 5571 O O . VAL A 1 841 ? -26.176 16.965 -22.606 1.00 82.62 841 VAL A O 1
ATOM 5574 N N . SER A 1 842 ? -27.204 16.972 -20.600 1.00 83.69 842 SER A N 1
ATOM 5575 C CA . SER A 1 842 ? -26.048 16.439 -19.875 1.00 83.69 842 SER A CA 1
ATOM 5576 C C . SER A 1 842 ? -26.429 15.406 -18.814 1.00 83.69 842 SER A C 1
ATOM 5578 O O . SER A 1 842 ? -27.466 15.508 -18.150 1.00 83.69 842 SER A O 1
ATOM 5580 N N . ILE A 1 843 ? -25.591 14.376 -18.685 1.00 85.19 843 ILE A N 1
ATOM 5581 C CA . ILE A 1 843 ? -25.721 13.319 -17.677 1.00 85.19 843 ILE A CA 1
ATOM 5582 C C . ILE A 1 843 ? -24.372 13.161 -16.969 1.00 85.19 843 ILE A C 1
ATOM 5584 O O . ILE A 1 843 ? -23.360 12.867 -17.609 1.00 85.19 843 ILE A O 1
ATOM 5588 N N . GLY A 1 844 ? -24.360 13.335 -15.648 1.00 83.75 844 GLY A N 1
ATOM 5589 C CA . GLY A 1 844 ? -23.168 13.153 -14.825 1.00 83.75 844 GLY A CA 1
ATOM 5590 C C . GLY A 1 844 ? -22.753 11.682 -14.757 1.00 83.75 844 GLY A C 1
ATOM 5591 O O . GLY A 1 844 ? -23.588 10.775 -14.788 1.00 83.75 844 GLY A O 1
ATOM 5592 N N . GLY A 1 845 ? -21.453 11.425 -14.653 1.00 86.31 845 GLY A N 1
ATOM 5593 C CA . GLY A 1 845 ? -20.923 10.071 -14.543 1.00 86.31 845 GLY A CA 1
ATOM 5594 C C . GLY A 1 845 ? -21.285 9.410 -13.213 1.00 86.31 845 GLY A C 1
ATOM 5595 O O . GLY A 1 845 ? -21.407 10.073 -12.192 1.00 86.31 845 GLY A O 1
ATOM 5596 N N . THR A 1 846 ? -21.453 8.089 -13.172 1.00 87.81 846 THR A N 1
ATOM 5597 C CA . THR A 1 846 ? -21.694 7.391 -11.894 1.00 87.81 846 THR A CA 1
ATOM 5598 C C . THR A 1 846 ? -20.401 7.224 -11.099 1.00 87.81 846 THR A C 1
ATOM 5600 O O . THR A 1 846 ? -19.347 7.024 -11.703 1.00 87.81 846 THR A O 1
ATOM 5603 N N . GLY A 1 847 ? -20.487 7.192 -9.769 1.00 84.31 847 GLY A N 1
ATOM 5604 C CA . GLY A 1 847 ? -19.368 6.801 -8.912 1.00 84.31 847 GLY A CA 1
ATOM 5605 C C . GLY A 1 847 ? -18.919 5.354 -9.132 1.00 84.31 847 GLY A C 1
ATOM 5606 O O . GLY A 1 847 ? -19.602 4.557 -9.789 1.00 84.31 847 GLY A O 1
ATOM 5607 N N . GLY A 1 848 ? -17.761 5.018 -8.576 1.00 78.94 848 GLY A N 1
ATOM 5608 C CA . GLY A 1 848 ? -17.196 3.675 -8.562 1.00 78.94 848 GLY A CA 1
ATOM 5609 C C . GLY A 1 848 ? -17.778 2.793 -7.462 1.00 78.94 848 GLY A C 1
ATOM 5610 O O . GLY A 1 848 ? -18.028 3.253 -6.351 1.00 78.94 848 GLY A O 1
ATOM 5611 N N . SER A 1 849 ? -18.016 1.515 -7.768 1.00 71.31 849 SER A N 1
ATOM 5612 C CA . SER A 1 849 ? -18.614 0.567 -6.816 1.00 71.31 849 SER A CA 1
ATOM 5613 C C . SER A 1 849 ? -17.690 0.283 -5.629 1.00 71.31 849 SER A C 1
ATOM 5615 O O . SER A 1 849 ? -16.541 -0.094 -5.845 1.00 71.31 849 SER A O 1
ATOM 5617 N N . GLY A 1 850 ? -18.201 0.394 -4.398 1.00 57.94 850 GLY A N 1
ATOM 5618 C CA . GLY A 1 850 ? -17.526 -0.071 -3.182 1.00 57.94 850 GLY A CA 1
ATOM 5619 C C . GLY A 1 850 ? -17.845 -1.526 -2.817 1.00 57.94 850 GLY A C 1
ATOM 5620 O O . GLY A 1 850 ? -17.278 -2.052 -1.870 1.00 57.94 850 GLY A O 1
ATOM 5621 N N . VAL A 1 851 ? -18.698 -2.236 -3.570 1.00 55.44 851 VAL A N 1
ATOM 5622 C CA . VAL A 1 851 ? -19.023 -3.656 -3.288 1.00 55.44 851 VAL A CA 1
ATOM 5623 C C . VAL A 1 851 ? -17.789 -4.564 -3.400 1.00 55.44 851 VAL A C 1
ATOM 5625 O O . VAL A 1 851 ? -17.702 -5.573 -2.710 1.00 55.44 851 VAL A O 1
ATOM 5628 N N . LEU A 1 852 ? -16.815 -4.187 -4.235 1.00 63.41 852 LEU A N 1
ATOM 5629 C CA . LEU A 1 852 ? -15.517 -4.865 -4.346 1.00 63.41 852 LEU A CA 1
ATOM 5630 C C . LEU A 1 852 ? -14.489 -4.357 -3.320 1.00 63.41 852 LEU A C 1
ATOM 5632 O O . LEU A 1 852 ? -13.415 -4.931 -3.191 1.00 63.41 852 LEU A O 1
ATOM 5636 N N . SER A 1 853 ? -14.840 -3.333 -2.545 1.00 76.06 853 SER A N 1
ATOM 5637 C CA . SER A 1 853 ? -14.017 -2.709 -1.515 1.00 76.06 853 SER A CA 1
ATOM 5638 C C . SER A 1 853 ? -14.271 -3.289 -0.124 1.00 76.06 853 SER A C 1
ATOM 5640 O O . SER A 1 853 ? -14.406 -2.555 0.852 1.00 76.06 853 SER A O 1
ATOM 5642 N N . THR A 1 854 ? -14.415 -4.601 0.020 1.00 88.56 854 THR A N 1
ATOM 5643 C CA . THR A 1 854 ? -14.682 -5.195 1.340 1.00 88.56 854 THR A CA 1
ATOM 5644 C C . THR A 1 854 ? -13.432 -5.212 2.216 1.00 88.56 854 THR A C 1
ATOM 5646 O O . THR A 1 854 ? -12.334 -5.448 1.716 1.00 88.56 854 THR A O 1
ATOM 5649 N N . GLY A 1 855 ? -13.589 -5.041 3.528 1.00 86.44 855 GLY A N 1
ATOM 5650 C CA . GLY A 1 855 ? -12.553 -5.414 4.490 1.00 86.44 855 GLY A CA 1
ATOM 5651 C C . GLY A 1 855 ? -12.421 -6.936 4.556 1.00 86.44 855 GLY A C 1
ATOM 5652 O O . GLY A 1 855 ? -13.418 -7.658 4.544 1.00 86.44 855 GLY A O 1
ATOM 5653 N N . GLY A 1 856 ? -11.198 -7.445 4.633 1.00 92.44 856 GLY A N 1
ATOM 5654 C CA . GLY A 1 856 ? -10.928 -8.870 4.794 1.00 92.44 856 GLY A CA 1
ATOM 5655 C C . GLY A 1 856 ? -11.191 -9.362 6.219 1.00 92.44 856 GLY A C 1
ATOM 5656 O O . GLY A 1 856 ? -11.293 -8.579 7.168 1.00 92.44 856 GLY A O 1
ATOM 5657 N N . ALA A 1 857 ? -11.286 -10.683 6.384 1.00 96.12 857 ALA A N 1
ATOM 5658 C CA . ALA A 1 857 ? -11.380 -11.288 7.710 1.00 96.12 857 ALA A CA 1
ATOM 5659 C C . ALA A 1 857 ? -10.099 -11.029 8.520 1.00 96.12 857 ALA A C 1
ATOM 5661 O O . ALA A 1 857 ? -8.994 -11.111 7.979 1.00 96.12 857 ALA A O 1
ATOM 5662 N N . VAL A 1 858 ? -10.243 -10.759 9.815 1.00 98.25 858 VAL A N 1
ATOM 5663 C CA . VAL A 1 858 ? -9.128 -10.548 10.745 1.00 98.25 858 VAL A CA 1
ATOM 5664 C C . VAL A 1 858 ? -9.207 -11.592 11.846 1.00 98.25 858 VAL A C 1
ATOM 5666 O O . VAL A 1 858 ? -10.189 -11.638 12.576 1.00 98.25 858 VAL A O 1
ATOM 5669 N N . THR A 1 859 ? -8.187 -12.435 11.980 1.00 98.56 859 THR A N 1
ATOM 5670 C CA . THR A 1 859 ? -8.098 -13.461 13.027 1.00 98.56 859 THR A CA 1
ATOM 5671 C C . THR A 1 859 ? -6.832 -13.265 13.849 1.00 98.56 859 THR A C 1
ATOM 5673 O O . THR A 1 859 ? -5.726 -13.307 13.316 1.00 98.56 859 THR A O 1
ATOM 5676 N N . VAL A 1 860 ? -6.977 -13.093 15.162 1.00 98.56 860 VAL A N 1
ATOM 5677 C CA . VAL A 1 860 ? -5.856 -13.068 16.110 1.00 98.56 860 VAL A CA 1
ATOM 5678 C C . VAL A 1 860 ? -5.982 -14.254 17.053 1.00 98.56 860 VAL A C 1
ATOM 5680 O O . VAL A 1 860 ? -6.965 -14.371 17.776 1.00 98.56 860 VAL A O 1
ATOM 5683 N N . THR A 1 861 ? -4.977 -15.123 17.077 1.00 98.19 861 THR A N 1
ATOM 5684 C CA . THR A 1 861 ? -4.876 -16.246 18.012 1.00 98.19 861 THR A CA 1
ATOM 5685 C C . THR A 1 861 ? -3.677 -16.039 18.928 1.00 98.19 861 THR A C 1
ATOM 5687 O O . THR A 1 861 ? -2.530 -16.159 18.506 1.00 98.19 861 THR A O 1
ATOM 5690 N N . ASN A 1 862 ? -3.938 -15.740 20.197 1.00 97.62 862 ASN A N 1
ATOM 5691 C CA . ASN A 1 862 ? -2.930 -15.493 21.218 1.00 97.62 862 ASN A CA 1
ATOM 5692 C C . ASN A 1 862 ? -2.872 -16.642 22.239 1.00 97.62 862 ASN A C 1
ATOM 5694 O O . ASN A 1 862 ? -3.791 -16.833 23.031 1.00 97.62 862 ASN A O 1
ATOM 5698 N N . LYS A 1 863 ? -1.767 -17.386 22.244 1.00 96.25 863 LYS A N 1
ATOM 5699 C CA . LYS A 1 863 ? -1.385 -18.396 23.245 1.00 96.25 863 LYS A CA 1
ATOM 5700 C C . LYS A 1 863 ? -0.239 -17.928 24.156 1.00 96.25 863 LYS A C 1
ATOM 5702 O O . LYS A 1 863 ? 0.003 -18.552 25.190 1.00 96.25 863 LYS A O 1
ATOM 5707 N N . GLY A 1 864 ? 0.463 -16.853 23.792 1.00 94.62 864 GLY A N 1
ATOM 5708 C CA . GLY A 1 864 ? 1.546 -16.245 24.572 1.00 94.62 864 GLY A CA 1
ATOM 5709 C C . GLY A 1 864 ? 1.089 -15.089 25.473 1.00 94.62 864 GLY A C 1
ATOM 5710 O O . GLY A 1 864 ? -0.032 -14.602 25.353 1.00 94.62 864 GLY A O 1
ATOM 5711 N N . SER A 1 865 ? 1.940 -14.636 26.401 1.00 96.12 865 SER A N 1
ATOM 5712 C CA . SER A 1 865 ? 1.616 -13.461 27.230 1.00 96.12 865 SER A CA 1
ATOM 5713 C C . SER A 1 865 ? 1.897 -12.159 26.479 1.00 96.12 865 SER A C 1
ATOM 5715 O O . SER A 1 865 ? 2.959 -12.005 25.870 1.00 96.12 865 SER A O 1
ATOM 5717 N N . VAL A 1 866 ? 0.965 -11.208 26.572 1.00 98.25 866 VAL A N 1
ATOM 5718 C CA . VAL A 1 866 ? 1.104 -9.860 26.006 1.00 98.25 866 VAL A CA 1
ATOM 5719 C C . VAL A 1 866 ? 1.046 -8.832 27.130 1.00 98.25 866 VAL A C 1
ATOM 5721 O O . VAL A 1 866 ? 0.082 -8.783 27.893 1.00 98.25 866 VAL A O 1
ATOM 5724 N N . THR A 1 867 ? 2.077 -7.996 27.228 1.00 97.50 867 THR A N 1
ATOM 5725 C CA . THR A 1 867 ? 2.143 -6.885 28.184 1.00 97.50 867 THR A CA 1
ATOM 5726 C C . THR A 1 867 ? 2.355 -5.568 27.452 1.00 97.50 867 THR A C 1
ATOM 5728 O O . THR A 1 867 ? 3.326 -5.430 26.712 1.00 97.50 867 THR A O 1
ATOM 5731 N N . THR A 1 868 ? 1.495 -4.581 27.698 1.00 95.06 868 THR A N 1
ATOM 5732 C CA . THR A 1 868 ? 1.617 -3.233 27.130 1.00 95.06 868 THR A CA 1
ATOM 5733 C C . THR A 1 868 ? 1.655 -2.168 28.225 1.00 95.06 868 THR A C 1
ATOM 5735 O O . THR A 1 868 ? 0.903 -2.201 29.208 1.00 95.06 868 THR A O 1
ATOM 5738 N N . LYS A 1 869 ? 2.562 -1.201 28.076 1.00 92.25 869 LYS A N 1
ATOM 5739 C CA . LYS A 1 869 ? 2.720 -0.083 29.014 1.00 92.25 869 LYS A CA 1
ATOM 5740 C C . LYS A 1 869 ? 2.656 1.250 28.288 1.00 92.25 869 LYS A C 1
ATOM 5742 O O . LYS A 1 869 ? 3.395 1.454 27.337 1.00 92.25 869 LYS A O 1
ATOM 5747 N N . GLY A 1 870 ? 1.841 2.172 28.785 1.00 85.88 870 GLY A N 1
ATOM 5748 C CA . GLY A 1 870 ? 1.624 3.506 28.221 1.00 85.88 870 GLY A CA 1
ATOM 5749 C C . GLY A 1 870 ? 0.174 3.716 27.782 1.00 85.88 870 GLY A C 1
ATOM 5750 O O . GLY A 1 870 ? -0.604 2.770 27.698 1.00 85.88 870 GLY A O 1
ATOM 5751 N N . ALA A 1 871 ? -0.220 4.973 27.571 1.00 83.19 871 ALA A N 1
ATOM 5752 C CA . ALA A 1 871 ? -1.597 5.321 27.213 1.00 83.19 871 ALA A CA 1
ATOM 5753 C C . ALA A 1 871 ? -1.946 4.920 25.766 1.00 83.19 871 ALA A C 1
ATOM 5755 O O . ALA A 1 871 ? -1.081 4.952 24.891 1.00 83.19 871 ALA A O 1
ATOM 5756 N N . VAL A 1 872 ? -3.218 4.610 25.493 1.00 81.50 872 VAL A N 1
ATOM 5757 C CA . VAL A 1 872 ? -3.754 4.221 24.169 1.00 81.50 872 VAL A CA 1
ATOM 5758 C C . VAL A 1 872 ? -3.098 2.943 23.603 1.00 81.50 872 VAL A C 1
ATOM 5760 O O . VAL A 1 872 ? -3.026 2.727 22.393 1.00 81.50 872 VAL A O 1
ATOM 5763 N N . SER A 1 873 ? -2.573 2.085 24.477 1.00 88.56 873 SER A N 1
ATOM 5764 C CA . SER A 1 873 ? -1.738 0.926 24.133 1.00 88.56 873 SER A CA 1
ATOM 5765 C C . SER A 1 873 ? -2.474 -0.381 24.413 1.00 88.56 873 SER A C 1
ATOM 5767 O O . SER A 1 873 ? -2.205 -1.059 25.403 1.00 88.56 873 SER A O 1
ATOM 5769 N N . SER A 1 874 ? -3.424 -0.746 23.552 1.00 90.88 874 SER A N 1
ATOM 5770 C CA . SER A 1 874 ? -4.161 -2.007 23.701 1.00 90.88 874 SER A CA 1
ATOM 5771 C C . SER A 1 874 ? -3.266 -3.245 23.563 1.00 90.88 874 SER A C 1
ATOM 5773 O O . SER A 1 874 ? -2.328 -3.233 22.764 1.00 90.88 874 SER A O 1
ATOM 5775 N N . ALA A 1 875 ? -3.564 -4.336 24.280 1.00 94.88 875 ALA A N 1
ATOM 5776 C CA . ALA A 1 875 ? -2.825 -5.592 24.098 1.00 94.88 875 ALA A CA 1
ATOM 5777 C C . ALA A 1 875 ? -3.149 -6.232 22.746 1.00 94.88 875 ALA A C 1
ATOM 5779 O O . ALA A 1 875 ? -2.230 -6.521 21.981 1.00 94.88 875 ALA A O 1
ATOM 5780 N N . ILE A 1 876 ? -4.435 -6.387 22.423 1.00 97.19 876 ILE A N 1
ATOM 5781 C CA . ILE A 1 876 ? -4.896 -6.833 21.105 1.00 97.19 876 ILE A CA 1
ATOM 5782 C C . ILE A 1 876 ? -5.855 -5.791 20.538 1.00 97.19 876 ILE A C 1
ATOM 5784 O O . ILE A 1 876 ? -6.844 -5.433 21.174 1.00 97.19 876 ILE A O 1
ATOM 5788 N N . HIS A 1 877 ? -5.572 -5.324 19.328 1.00 93.50 877 HIS A N 1
ATOM 5789 C CA . HIS A 1 877 ? -6.457 -4.485 18.534 1.00 93.50 877 HIS A CA 1
ATOM 5790 C C . HIS A 1 877 ? -6.672 -5.164 17.178 1.00 93.50 877 HIS A C 1
ATOM 5792 O O . HIS A 1 877 ? -5.750 -5.224 16.366 1.00 93.50 877 HIS A O 1
ATOM 5798 N N . ALA A 1 878 ? -7.881 -5.665 16.937 1.00 93.62 878 ALA A N 1
ATOM 5799 C CA . ALA A 1 878 ? -8.272 -6.363 15.717 1.00 93.62 878 ALA A CA 1
ATOM 5800 C C . ALA A 1 878 ? -9.415 -5.610 15.024 1.00 93.62 878 ALA A C 1
ATOM 5802 O O . ALA A 1 878 ? -10.440 -5.342 15.652 1.00 93.62 878 ALA A O 1
ATOM 5803 N N . GLN A 1 879 ? -9.261 -5.253 13.747 1.00 91.81 879 GLN A N 1
ATOM 5804 C CA . GLN A 1 879 ? -10.266 -4.435 13.069 1.00 91.81 879 GLN A CA 1
ATOM 5805 C C . GLN A 1 879 ? -10.438 -4.758 11.583 1.00 91.81 879 GLN A C 1
ATOM 5807 O O . GLN A 1 879 ? -9.472 -4.764 10.830 1.00 91.81 879 GLN A O 1
ATOM 5812 N N . SER A 1 880 ? -11.677 -4.948 11.134 1.00 92.50 880 SER A N 1
ATOM 5813 C CA . SER A 1 880 ? -12.008 -5.026 9.707 1.00 92.50 880 SER A CA 1
ATOM 5814 C C . SER A 1 880 ? -12.887 -3.849 9.303 1.00 92.50 880 SER A C 1
ATOM 5816 O O . SER A 1 880 ? -13.864 -3.545 9.988 1.00 92.50 880 SER A O 1
ATOM 5818 N N . ILE A 1 881 ? -12.542 -3.171 8.210 1.00 89.44 881 ILE A N 1
ATOM 5819 C CA . ILE A 1 881 ? -13.254 -1.987 7.720 1.00 89.44 881 ILE A CA 1
ATOM 5820 C C . ILE A 1 881 ? -13.556 -2.151 6.232 1.00 89.44 881 ILE A C 1
ATOM 5822 O O . ILE A 1 881 ? -12.655 -2.391 5.429 1.00 89.44 881 ILE A O 1
ATOM 5826 N N . GLY A 1 882 ? -14.820 -1.993 5.853 1.00 85.19 882 GLY A N 1
ATOM 5827 C CA . GLY A 1 882 ? -15.219 -1.867 4.457 1.00 85.19 882 GLY A CA 1
ATOM 5828 C C . GLY A 1 882 ? -14.866 -0.495 3.877 1.00 85.19 882 GLY A C 1
ATOM 5829 O O . GLY A 1 882 ? -14.940 0.525 4.560 1.00 85.19 882 GLY A O 1
ATOM 5830 N N . GLY A 1 883 ? -14.485 -0.454 2.606 1.00 81.25 883 GLY A N 1
ATOM 5831 C CA . GLY A 1 883 ? -14.194 0.779 1.880 1.00 81.25 883 GLY A CA 1
ATOM 5832 C C . GLY A 1 883 ? -15.454 1.576 1.546 1.00 81.25 883 GLY A C 1
ATOM 5833 O O . GLY A 1 883 ? -16.553 1.034 1.481 1.00 81.25 883 GLY A O 1
ATOM 5834 N N . GLY A 1 884 ? -15.319 2.885 1.343 1.00 80.25 884 GLY A N 1
ATOM 5835 C CA . GLY A 1 884 ? -16.448 3.736 0.951 1.00 80.25 884 GLY A CA 1
ATOM 5836 C C . GLY A 1 884 ? -16.897 3.516 -0.499 1.00 80.25 884 GLY A C 1
ATOM 5837 O O . GLY A 1 884 ? -16.116 3.066 -1.337 1.00 80.25 884 GLY A O 1
ATOM 5838 N N . GLY A 1 885 ? -18.143 3.865 -0.809 1.00 82.25 885 GLY A N 1
ATOM 5839 C CA . GLY A 1 885 ? -18.644 3.946 -2.181 1.00 82.25 885 GLY A CA 1
ATOM 5840 C C . GLY A 1 885 ? -18.225 5.243 -2.880 1.00 82.25 885 GLY A C 1
ATOM 5841 O O . GLY A 1 885 ? -17.973 6.251 -2.225 1.00 82.25 885 GLY A O 1
ATOM 5842 N N . GLY A 1 886 ? -18.148 5.227 -4.212 1.00 83.75 886 GLY A N 1
ATOM 5843 C CA . GLY A 1 886 ? -17.797 6.409 -5.002 1.00 83.75 886 GLY A CA 1
ATOM 5844 C C . GLY A 1 886 ? -18.966 7.378 -5.197 1.00 83.75 886 GLY A C 1
ATOM 5845 O O . GLY A 1 886 ? -20.114 6.951 -5.362 1.00 83.75 886 GLY A O 1
ATOM 5846 N N . ASP A 1 887 ? -18.670 8.677 -5.234 1.00 84.44 887 ASP A N 1
ATOM 5847 C CA . ASP A 1 887 ? -19.657 9.733 -5.487 1.00 84.44 887 ASP A CA 1
ATOM 5848 C C . ASP A 1 887 ? -20.001 9.857 -6.981 1.00 84.44 887 ASP A C 1
ATOM 5850 O O . ASP A 1 887 ? -19.150 9.654 -7.846 1.00 84.44 887 ASP A O 1
ATOM 5854 N N . GLY A 1 888 ? -21.241 10.213 -7.307 1.00 84.50 888 GLY A N 1
ATOM 5855 C CA . GLY A 1 888 ? -21.663 10.541 -8.669 1.00 84.50 888 GLY A CA 1
ATOM 5856 C C . GLY A 1 888 ? -21.229 11.943 -9.112 1.00 84.50 888 GLY A C 1
ATOM 5857 O O . GLY A 1 888 ? -21.167 12.872 -8.311 1.00 84.50 888 GLY A O 1
ATOM 5858 N N . GLY A 1 889 ? -20.971 12.106 -10.408 1.00 84.12 889 GLY A N 1
ATOM 5859 C CA . GLY A 1 889 ? -20.598 13.368 -11.043 1.00 84.12 889 GLY A CA 1
ATOM 5860 C C . GLY A 1 889 ? -21.775 14.330 -11.207 1.00 84.12 889 GLY A C 1
ATOM 5861 O O . GLY A 1 889 ? -22.934 13.928 -11.353 1.00 84.12 889 GLY A O 1
ATOM 5862 N N . THR A 1 890 ? -21.484 15.624 -11.192 1.00 84.50 890 THR A N 1
ATOM 5863 C CA . THR A 1 890 ? -22.464 16.705 -11.333 1.00 84.50 890 THR A CA 1
ATOM 5864 C C . THR A 1 890 ? -22.797 16.962 -12.802 1.00 84.50 890 THR A C 1
ATOM 5866 O O . THR A 1 890 ? -21.930 16.933 -13.671 1.00 84.50 890 THR A O 1
ATOM 5869 N N . SER A 1 891 ? -24.065 17.258 -13.088 1.00 82.81 891 SER A N 1
ATOM 5870 C CA . SER A 1 891 ? -24.534 17.686 -14.408 1.00 82.81 891 SER A CA 1
ATOM 5871 C C . SER A 1 891 ? -25.017 19.140 -14.386 1.00 82.81 891 SER A C 1
ATOM 5873 O O . SER A 1 891 ? -25.680 19.569 -13.440 1.00 82.81 891 SER A O 1
ATOM 5875 N N . GLY A 1 892 ? -24.669 19.902 -15.422 1.00 80.38 892 GLY A N 1
ATOM 5876 C CA . GLY A 1 892 ? -25.200 21.237 -15.697 1.00 80.38 892 GLY A CA 1
ATOM 5877 C C . GLY A 1 892 ? -25.723 21.318 -17.131 1.00 80.38 892 GLY A C 1
ATOM 5878 O O . GLY A 1 892 ? -25.011 20.912 -18.054 1.00 80.38 892 GLY A O 1
ATOM 5879 N N . SER A 1 893 ? -26.946 21.802 -17.366 1.00 73.50 893 SER A N 1
ATOM 5880 C CA . SER A 1 893 ? -27.481 21.905 -18.727 1.00 73.50 893 SER A CA 1
ATOM 5881 C C . SER A 1 893 ? -28.448 23.055 -19.019 1.00 73.50 893 SER A C 1
ATOM 5883 O O . SER A 1 893 ? -28.849 23.800 -18.130 1.00 73.50 893 SER A O 1
ATOM 5885 N N . VAL A 1 894 ? -28.840 23.215 -20.286 1.00 75.44 894 VAL A N 1
ATOM 5886 C CA . VAL A 1 894 ? -29.884 24.166 -20.696 1.00 75.44 894 VAL A CA 1
ATOM 5887 C C . VAL A 1 894 ? -31.275 23.518 -20.760 1.00 75.44 894 VAL A C 1
ATOM 5889 O O . VAL A 1 894 ? -32.233 24.174 -20.390 1.00 75.44 894 VAL A O 1
ATOM 5892 N N . LEU A 1 895 ? -31.437 22.245 -21.154 1.00 73.00 895 LEU A N 1
ATOM 5893 C CA . LEU A 1 895 ? -32.768 21.611 -21.302 1.00 73.00 895 LEU A CA 1
ATOM 5894 C C . LEU A 1 895 ? -33.008 20.414 -20.371 1.00 73.00 895 LEU A C 1
ATOM 5896 O O . LEU A 1 895 ? -34.024 20.370 -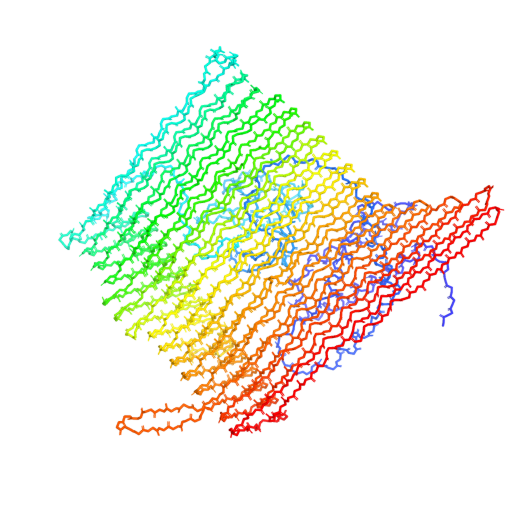19.680 1.00 73.00 895 LEU A O 1
ATOM 5900 N N . LEU A 1 896 ? -32.102 19.435 -20.346 1.00 81.19 896 LEU A N 1
ATOM 5901 C CA . LEU A 1 896 ? -32.237 18.221 -19.527 1.00 81.19 896 LEU A CA 1
ATOM 5902 C C . LEU A 1 896 ? -30.920 17.918 -18.818 1.00 81.19 896 LEU A C 1
ATOM 5904 O O . LEU A 1 896 ? -29.881 17.834 -19.473 1.00 81.19 896 LEU A O 1
ATOM 5908 N N . SER A 1 897 ? -30.955 17.808 -17.493 1.00 85.44 897 SER A N 1
ATOM 5909 C CA . SER A 1 897 ? -29.788 17.530 -16.651 1.00 85.44 897 SER A CA 1
ATOM 5910 C C . SER A 1 897 ? -30.109 16.374 -15.701 1.00 85.44 897 SER A C 1
ATOM 5912 O O . SER A 1 897 ? -31.177 16.367 -15.079 1.00 85.44 897 SER A O 1
ATOM 5914 N N . ILE A 1 898 ? -29.214 15.385 -15.613 1.00 86.06 898 ILE A N 1
ATOM 5915 C CA . ILE A 1 898 ? -29.323 14.253 -14.677 1.00 86.06 898 ILE A CA 1
ATOM 5916 C C . ILE A 1 898 ? -27.987 14.063 -13.953 1.00 86.06 898 ILE A C 1
ATOM 5918 O O . ILE A 1 898 ? -26.969 13.773 -14.579 1.00 86.06 898 ILE A O 1
ATOM 5922 N N . GLY A 1 899 ? -27.976 14.220 -12.630 1.00 83.81 899 GLY A N 1
ATOM 5923 C CA . GLY A 1 899 ? -26.795 13.976 -11.803 1.00 83.81 899 GLY A CA 1
ATOM 5924 C C . GLY A 1 899 ? -26.432 12.490 -11.764 1.00 83.81 899 GLY A C 1
ATOM 5925 O O . GLY A 1 899 ? -27.306 11.623 -11.797 1.00 83.81 899 GLY A O 1
ATOM 5926 N N . GLY A 1 900 ? -25.141 12.179 -11.687 1.00 87.31 900 GLY A N 1
ATOM 5927 C CA . GLY A 1 900 ? -24.665 10.801 -11.611 1.00 87.31 900 GLY A CA 1
ATOM 5928 C C . GLY A 1 900 ? -25.041 10.128 -10.290 1.00 87.31 900 GLY A C 1
ATOM 5929 O O . GLY A 1 900 ? -25.098 10.777 -9.254 1.00 87.31 900 GLY A O 1
ATOM 5930 N N . ALA A 1 901 ? -25.280 8.819 -10.279 1.00 87.75 901 ALA A N 1
ATOM 5931 C CA . ALA A 1 901 ? -25.540 8.096 -9.030 1.00 87.75 901 ALA A CA 1
ATOM 5932 C C . ALA A 1 901 ? -24.247 7.843 -8.232 1.00 87.75 901 ALA A C 1
ATOM 5934 O O . ALA A 1 901 ? -23.221 7.476 -8.819 1.00 87.75 901 ALA A O 1
ATOM 5935 N N . GLY A 1 902 ? -24.326 7.973 -6.907 1.00 86.38 902 GLY A N 1
ATOM 5936 C CA . GLY A 1 902 ? -23.353 7.412 -5.974 1.00 86.38 902 GLY A CA 1
ATOM 5937 C C . GLY A 1 902 ? -23.466 5.887 -5.917 1.00 86.38 902 GLY A C 1
ATOM 5938 O O . GLY A 1 902 ? -24.441 5.298 -6.395 1.00 86.38 902 GLY A O 1
ATOM 5939 N N . LYS A 1 903 ? -22.451 5.221 -5.371 1.00 90.00 903 LYS A N 1
ATOM 5940 C CA . LYS A 1 903 ? -22.408 3.754 -5.273 1.00 90.00 903 LYS A CA 1
ATOM 5941 C C . LYS A 1 903 ? -22.313 3.256 -3.845 1.00 90.00 903 LYS A C 1
ATOM 5943 O O . LYS A 1 903 ? -21.977 4.006 -2.941 1.00 90.00 903 LYS A O 1
ATOM 5948 N N . ASP A 1 904 ? -22.625 1.981 -3.658 1.00 90.38 904 ASP A N 1
ATOM 5949 C CA . ASP A 1 904 ? -22.653 1.352 -2.342 1.00 90.38 904 ASP A CA 1
ATOM 5950 C C . ASP A 1 904 ? -21.249 1.254 -1.728 1.00 90.38 904 ASP A C 1
ATOM 5952 O O . ASP A 1 904 ? -20.262 1.113 -2.456 1.00 90.38 904 ASP A O 1
ATOM 5956 N N . GLY A 1 905 ? -21.174 1.320 -0.399 1.00 86.50 905 GLY A N 1
ATOM 5957 C CA . GLY A 1 905 ? -19.971 1.026 0.377 1.00 86.50 905 GLY A CA 1
ATOM 5958 C C . GLY A 1 905 ? -19.700 -0.476 0.497 1.00 86.50 905 GLY A C 1
ATOM 5959 O O . GLY A 1 905 ? -20.588 -1.307 0.316 1.00 86.50 905 GLY A O 1
ATOM 5960 N N . GLY A 1 906 ? -18.457 -0.826 0.808 1.00 88.00 906 GLY A N 1
ATOM 5961 C CA . GLY A 1 906 ? -18.011 -2.196 1.033 1.00 88.00 906 GLY A CA 1
ATOM 5962 C C . GLY A 1 906 ? -18.334 -2.701 2.434 1.00 88.00 906 GLY A C 1
ATOM 5963 O O . GLY A 1 906 ? -18.408 -1.937 3.394 1.00 88.00 906 GLY A O 1
ATOM 5964 N N . ASN A 1 907 ? -18.495 -4.013 2.571 1.00 93.00 907 ASN A N 1
ATOM 5965 C CA . ASN A 1 907 ? -18.745 -4.661 3.860 1.00 93.00 907 ASN A CA 1
ATOM 5966 C C . ASN A 1 907 ? -17.446 -4.836 4.658 1.00 93.00 907 ASN A C 1
ATOM 5968 O O . ASN A 1 907 ? -16.372 -4.992 4.073 1.00 93.00 907 ASN A O 1
ATOM 5972 N N . ALA A 1 908 ? -17.538 -4.875 5.986 1.00 91.81 908 ALA A N 1
ATOM 5973 C CA . ALA A 1 908 ? -16.449 -5.392 6.814 1.00 91.81 908 ALA A CA 1
ATOM 5974 C C . ALA A 1 908 ? -16.425 -6.926 6.819 1.00 91.81 908 ALA A C 1
ATOM 5976 O O . ALA A 1 908 ? -17.458 -7.590 6.724 1.00 91.81 908 ALA A O 1
ATOM 5977 N N . GLY A 1 909 ? -15.233 -7.488 6.990 1.00 93.31 909 GLY A N 1
ATOM 5978 C CA . GLY A 1 909 ? -15.028 -8.913 7.214 1.00 93.31 909 GLY A CA 1
ATOM 5979 C C . GLY A 1 909 ? -15.237 -9.313 8.675 1.00 93.31 909 GLY A C 1
ATOM 5980 O O . GLY A 1 909 ? -15.323 -8.475 9.574 1.00 93.31 909 GLY A O 1
ATOM 5981 N N . THR A 1 910 ? -15.290 -10.623 8.919 1.00 96.19 910 THR A N 1
ATOM 5982 C CA . THR A 1 910 ? -15.359 -11.177 10.278 1.00 96.19 910 THR A CA 1
ATOM 5983 C C . THR A 1 910 ? -14.084 -10.866 11.060 1.00 96.19 910 THR A C 1
ATOM 5985 O O . THR A 1 910 ? -12.979 -11.062 10.551 1.00 96.19 910 THR A O 1
ATOM 5988 N N . VAL A 1 911 ? -14.234 -10.447 12.314 1.00 97.25 911 VAL A N 1
ATOM 5989 C CA . VAL A 1 911 ? -13.141 -10.281 13.275 1.00 97.25 911 VAL A CA 1
ATOM 5990 C C . VAL A 1 911 ? -13.230 -11.385 14.325 1.00 97.25 911 VAL A C 1
ATOM 5992 O O . VAL A 1 911 ? -14.237 -11.481 15.016 1.00 97.25 911 VAL A O 1
ATOM 5995 N N . ILE A 1 912 ? -12.181 -12.199 14.455 1.00 97.94 912 ILE A N 1
ATOM 5996 C CA . ILE A 1 912 ? -12.079 -13.292 15.431 1.00 97.94 912 ILE A CA 1
ATOM 5997 C C . ILE A 1 912 ? -10.869 -13.052 16.332 1.00 97.94 912 ILE A C 1
ATOM 5999 O O . ILE A 1 912 ? -9.745 -12.912 15.844 1.00 97.94 912 ILE A O 1
ATOM 6003 N N . VAL A 1 913 ? -11.066 -13.048 17.649 1.00 97.75 913 VAL A N 1
ATOM 6004 C CA . VAL A 1 913 ? -9.967 -12.999 18.625 1.00 97.75 913 VAL A CA 1
ATOM 6005 C C . VAL A 1 913 ? -10.044 -14.206 19.555 1.00 97.75 913 VAL A C 1
ATOM 6007 O O . VAL A 1 913 ? -10.948 -14.304 20.375 1.00 97.75 913 VAL A O 1
ATOM 6010 N N . ASN A 1 914 ? -9.063 -15.105 19.462 1.00 96.56 914 ASN A N 1
ATOM 6011 C CA . ASN A 1 914 ? -8.903 -16.256 20.347 1.00 96.56 914 ASN A CA 1
ATOM 6012 C C . ASN A 1 914 ? -7.763 -15.986 21.340 1.00 96.56 914 ASN A C 1
ATOM 6014 O O . ASN A 1 914 ? -6.600 -15.940 20.941 1.00 96.56 914 ASN A O 1
ATOM 6018 N N . ASN A 1 915 ? -8.066 -15.827 22.627 1.00 96.19 915 ASN A N 1
ATOM 6019 C CA . ASN A 1 915 ? -7.083 -15.562 23.676 1.00 96.19 915 ASN A CA 1
ATOM 6020 C C . ASN A 1 915 ? -7.029 -16.680 24.729 1.00 96.19 915 ASN A C 1
ATOM 6022 O O . ASN A 1 915 ? -7.972 -16.867 25.494 1.00 96.19 915 ASN A O 1
ATOM 6026 N N . TYR A 1 916 ? -5.884 -17.352 24.829 1.00 94.31 916 TYR A N 1
ATOM 6027 C CA . TYR A 1 916 ? -5.633 -18.487 25.727 1.00 94.31 916 TYR A CA 1
ATOM 6028 C C . TYR A 1 916 ? -4.633 -18.168 26.853 1.00 94.31 916 TYR A C 1
ATOM 6030 O O . TYR A 1 916 ? -4.193 -19.068 27.569 1.00 94.31 916 TYR A O 1
ATOM 6038 N N . ASN A 1 917 ? -4.186 -16.913 26.978 1.00 94.38 917 ASN A N 1
ATOM 6039 C CA . ASN A 1 917 ? -3.174 -16.521 27.962 1.00 94.38 917 ASN A CA 1
ATOM 6040 C C . ASN A 1 917 ? -3.363 -15.065 28.426 1.00 94.38 917 ASN A C 1
ATOM 6042 O O . ASN A 1 917 ? -4.308 -14.384 28.030 1.00 94.38 917 ASN A O 1
ATOM 6046 N N . ASN A 1 918 ? -2.488 -14.597 29.310 1.00 95.06 918 ASN A N 1
ATOM 6047 C CA . ASN A 1 918 ? -2.653 -13.333 30.012 1.00 95.06 918 ASN A CA 1
ATOM 6048 C C . ASN A 1 918 ? -2.384 -12.117 29.121 1.00 95.06 918 ASN A C 1
ATOM 6050 O O . ASN A 1 918 ? -1.357 -12.050 28.433 1.00 95.06 918 ASN A O 1
ATOM 6054 N N . LEU A 1 919 ? -3.265 -11.124 29.245 1.00 97.44 919 LEU A N 1
ATOM 6055 C CA . LEU A 1 919 ? -3.141 -9.793 28.661 1.00 97.44 919 LEU A CA 1
ATOM 6056 C C . LEU A 1 919 ? -3.034 -8.775 29.797 1.00 97.44 919 LEU A C 1
ATOM 6058 O O . LEU A 1 919 ? -3.956 -8.651 30.602 1.00 97.44 919 LEU A O 1
ATOM 6062 N N . ASN A 1 920 ? -1.925 -8.044 29.861 1.00 97.12 920 ASN A N 1
ATOM 6063 C CA . ASN A 1 920 ? -1.686 -7.030 30.886 1.00 97.12 920 ASN A CA 1
ATOM 6064 C C . ASN A 1 920 ? -1.502 -5.663 30.231 1.00 97.12 920 ASN A C 1
ATOM 6066 O O . ASN A 1 920 ? -0.490 -5.438 29.567 1.00 97.12 920 ASN A O 1
ATOM 6070 N N . THR A 1 921 ? -2.433 -4.735 30.447 1.00 94.88 921 THR A N 1
ATOM 6071 C CA . THR A 1 921 ? -2.327 -3.366 29.928 1.00 94.88 921 THR A CA 1
ATOM 6072 C C . THR A 1 921 ? -2.289 -2.340 31.049 1.00 94.88 921 THR A C 1
ATOM 6074 O O . THR A 1 921 ? -3.047 -2.364 32.023 1.00 94.88 921 THR A O 1
ATOM 6077 N N . THR A 1 922 ? -1.366 -1.395 30.918 1.00 91.62 922 THR A N 1
ATOM 6078 C CA . THR A 1 922 ? -1.189 -0.304 31.878 1.00 91.62 922 THR A CA 1
ATOM 6079 C C . THR A 1 922 ? -1.123 1.019 31.132 1.00 91.62 922 THR A C 1
ATOM 6081 O O . THR A 1 922 ? -0.384 1.134 30.160 1.00 91.62 922 THR A O 1
ATOM 6084 N N . GLY A 1 923 ? -1.889 2.016 31.575 1.00 86.81 923 GLY A N 1
ATOM 6085 C CA . GLY A 1 923 ? -2.010 3.317 30.909 1.00 86.81 923 GLY A CA 1
ATOM 6086 C C . GLY A 1 923 ? -3.451 3.649 30.519 1.00 86.81 923 GLY A C 1
ATOM 6087 O O . GLY A 1 923 ? -4.279 2.755 30.356 1.00 86.81 923 GLY A O 1
ATOM 6088 N N . ASN A 1 924 ? -3.756 4.943 30.434 1.00 83.50 924 ASN A N 1
ATOM 6089 C CA . ASN A 1 924 ? -5.109 5.427 30.152 1.00 83.50 924 ASN A CA 1
ATOM 6090 C C . ASN A 1 924 ? -5.533 5.072 28.720 1.00 83.50 924 ASN A C 1
ATOM 6092 O O . ASN A 1 924 ? -4.692 5.076 27.824 1.00 83.50 924 ASN A O 1
ATOM 6096 N N . ASP A 1 925 ? -6.813 4.766 28.506 1.00 82.56 925 ASP A N 1
ATOM 6097 C CA . ASP A 1 925 ? -7.385 4.366 27.209 1.00 82.56 925 ASP A CA 1
ATOM 6098 C C . ASP A 1 925 ? -6.739 3.087 26.610 1.00 82.56 925 ASP A C 1
ATOM 6100 O O . ASP A 1 925 ? -6.814 2.831 25.408 1.00 82.56 925 ASP A O 1
ATOM 6104 N N . SER A 1 926 ? -6.073 2.264 27.434 1.00 87.75 926 SER A N 1
ATOM 6105 C CA . SER A 1 926 ? -5.340 1.062 26.996 1.00 87.75 926 SER A CA 1
ATOM 6106 C C . SER A 1 926 ? -6.142 -0.221 27.219 1.00 87.75 926 SER A C 1
ATOM 6108 O O . SER A 1 926 ? -6.047 -0.859 28.267 1.00 87.75 926 SER A O 1
ATOM 6110 N N . HIS A 1 927 ? -6.926 -0.627 26.222 1.00 87.94 927 HIS A N 1
ATOM 6111 C CA . HIS A 1 927 ? -7.810 -1.796 26.330 1.00 87.94 927 HIS A CA 1
ATOM 6112 C C . HIS A 1 927 ? -7.085 -3.149 26.362 1.00 87.94 927 HIS A C 1
ATOM 6114 O O . HIS A 1 927 ? -6.071 -3.318 25.690 1.00 87.94 927 HIS A O 1
ATOM 6120 N N . GLY A 1 928 ? -7.638 -4.148 27.052 1.00 89.44 928 GLY A N 1
ATOM 6121 C CA . GLY A 1 928 ? -7.157 -5.529 26.939 1.00 89.44 928 GLY A CA 1
ATOM 6122 C C . GLY A 1 928 ? -7.340 -6.051 25.512 1.00 89.44 928 GLY A C 1
ATOM 6123 O O . GLY A 1 928 ? -6.367 -6.288 24.794 1.00 89.44 928 GLY A O 1
ATOM 6124 N N . ILE A 1 929 ? -8.596 -6.146 25.074 1.00 95.19 929 ILE A N 1
ATOM 6125 C CA . ILE A 1 929 ? -8.961 -6.492 23.696 1.00 95.19 929 ILE A CA 1
ATOM 6126 C C . ILE A 1 929 ? -9.874 -5.412 23.119 1.00 95.19 929 ILE A C 1
ATOM 6128 O O . ILE A 1 929 ? -10.882 -5.057 23.725 1.00 95.19 929 ILE A O 1
ATOM 6132 N N . PHE A 1 930 ? -9.530 -4.918 21.933 1.00 90.56 930 PHE A N 1
ATOM 6133 C CA . PHE A 1 930 ? -10.370 -4.071 21.094 1.00 90.56 930 PHE A CA 1
ATOM 6134 C C . PHE A 1 930 ? -10.629 -4.802 19.772 1.00 90.56 930 PHE A C 1
ATOM 6136 O O . PHE A 1 930 ? -9.696 -5.023 19.002 1.00 90.56 930 PHE A O 1
ATOM 6143 N N . ALA A 1 931 ? -11.872 -5.199 19.517 1.00 91.12 931 ALA A N 1
ATOM 6144 C CA . ALA A 1 931 ? -12.282 -5.911 18.311 1.00 91.12 931 ALA A CA 1
ATOM 6145 C C . ALA A 1 931 ? -13.406 -5.143 17.605 1.00 91.12 931 ALA A C 1
ATOM 6147 O O . ALA A 1 931 ? -14.438 -4.869 18.217 1.00 91.12 931 ALA A O 1
ATOM 6148 N N . GLN A 1 932 ? -13.227 -4.781 16.333 1.00 90.56 932 GLN A N 1
ATOM 6149 C CA . GLN A 1 932 ? -14.221 -3.959 15.639 1.00 90.56 932 GLN A CA 1
ATOM 6150 C C . GLN A 1 932 ? -14.394 -4.311 14.158 1.00 90.56 932 GLN A C 1
ATOM 6152 O O . GLN A 1 932 ? -13.427 -4.349 13.405 1.00 90.56 932 GLN A O 1
ATOM 6157 N N . ALA A 1 933 ? -15.635 -4.495 13.715 1.00 89.31 933 ALA A N 1
ATOM 6158 C CA . ALA A 1 933 ? -15.977 -4.651 12.304 1.00 89.31 933 ALA A CA 1
ATOM 6159 C C . ALA A 1 933 ? -16.870 -3.485 11.852 1.00 89.31 933 ALA A C 1
ATOM 6161 O O . ALA A 1 933 ? -17.921 -3.259 12.444 1.00 89.31 933 ALA A O 1
ATOM 6162 N N . VAL A 1 934 ? -16.466 -2.731 10.827 1.00 88.56 934 VAL A N 1
ATOM 6163 C CA . VAL A 1 934 ? -17.165 -1.508 10.385 1.00 88.56 934 VAL A CA 1
ATOM 6164 C C . VAL A 1 934 ? -17.443 -1.538 8.887 1.00 88.56 934 VAL A C 1
ATOM 6166 O O . VAL A 1 934 ? -16.514 -1.531 8.086 1.00 88.56 934 VAL A O 1
ATOM 6169 N N . GLY A 1 935 ? -18.712 -1.528 8.495 1.00 85.44 935 GLY A N 1
ATOM 6170 C CA . GLY A 1 935 ? -19.099 -1.353 7.097 1.00 85.44 935 GLY A CA 1
ATOM 6171 C C . GLY A 1 935 ? -18.725 0.035 6.566 1.00 85.44 935 GLY A C 1
ATOM 6172 O O . GLY A 1 935 ? -18.761 1.028 7.294 1.00 85.44 935 GLY A O 1
ATOM 6173 N N . GLY A 1 936 ? -18.365 0.118 5.289 1.00 82.56 936 GLY A N 1
ATOM 6174 C CA . GLY A 1 936 ? -18.023 1.371 4.621 1.00 82.56 936 GLY A CA 1
ATOM 6175 C C . GLY A 1 936 ? -19.247 2.242 4.330 1.00 82.56 936 GLY A C 1
ATOM 6176 O O . GLY A 1 936 ? -20.361 1.746 4.188 1.00 82.56 936 GLY A O 1
ATOM 6177 N N . GLY A 1 937 ? -19.071 3.559 4.236 1.00 82.06 937 GLY A N 1
ATOM 6178 C CA . GLY A 1 937 ? -20.165 4.473 3.879 1.00 82.06 937 GLY A CA 1
ATOM 6179 C C . GLY A 1 937 ? -20.566 4.383 2.401 1.00 82.06 937 GLY A C 1
ATOM 6180 O O . GLY A 1 937 ? -19.729 4.089 1.549 1.00 82.06 937 GLY A O 1
ATOM 6181 N N . GLY A 1 938 ? -21.832 4.663 2.089 1.00 83.19 938 GLY A N 1
ATOM 6182 C CA . GLY A 1 938 ? -22.308 4.814 0.712 1.00 83.19 938 GLY A CA 1
ATOM 6183 C C . GLY A 1 938 ? -21.884 6.144 0.080 1.00 83.19 938 GLY A C 1
ATOM 6184 O O . GLY A 1 938 ? -21.773 7.160 0.764 1.00 83.19 938 GLY A O 1
ATOM 6185 N N . GLY A 1 939 ? -21.671 6.144 -1.234 1.00 83.62 939 GLY A N 1
ATOM 6186 C CA . GLY A 1 939 ? -21.326 7.328 -2.021 1.00 83.62 939 GLY A CA 1
ATOM 6187 C C . GLY A 1 939 ? -22.521 8.252 -2.250 1.00 83.62 939 GLY A C 1
ATOM 6188 O O . GLY A 1 939 ? -23.674 7.822 -2.288 1.00 83.62 939 GLY A O 1
ATOM 6189 N N . SER A 1 940 ? -22.264 9.539 -2.424 1.00 83.31 940 SER A N 1
ATOM 6190 C CA . SER A 1 940 ? -23.288 10.557 -2.664 1.00 83.31 940 SER A CA 1
ATOM 6191 C C . SER A 1 940 ? -23.678 10.641 -4.139 1.00 83.31 940 SER A C 1
ATOM 6193 O O . SER A 1 940 ? -22.856 10.451 -5.030 1.00 83.31 940 SER A O 1
ATOM 6195 N N . GLY A 1 941 ? -24.942 10.950 -4.416 1.00 81.62 941 GLY A N 1
ATOM 6196 C CA . GLY A 1 941 ? -25.420 11.270 -5.755 1.00 81.62 941 GLY A CA 1
ATOM 6197 C C . GLY A 1 941 ? -24.959 12.655 -6.213 1.00 81.62 941 GLY A C 1
ATOM 6198 O O . GLY A 1 941 ? -24.947 13.616 -5.444 1.00 81.62 941 GLY A O 1
ATOM 6199 N N . GLY A 1 942 ? -24.611 12.769 -7.489 1.00 81.12 942 GLY A N 1
ATOM 6200 C CA . G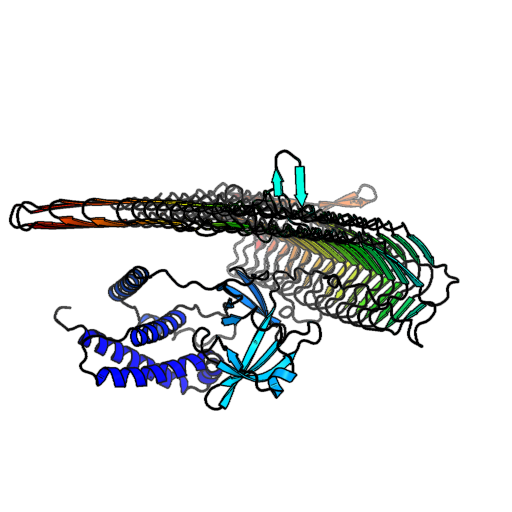LY A 1 942 ? -24.210 14.002 -8.149 1.00 81.12 942 GLY A CA 1
ATOM 6201 C C . GLY A 1 942 ? -25.356 14.999 -8.290 1.00 81.12 942 GLY A C 1
ATOM 6202 O O . GLY A 1 942 ? -26.531 14.635 -8.400 1.00 81.12 942 GLY A O 1
ATOM 6203 N N . SER A 1 943 ? -25.019 16.288 -8.284 1.00 81.56 943 SER A N 1
ATOM 6204 C CA . SER A 1 943 ? -26.011 17.359 -8.420 1.00 81.56 943 SER A CA 1
ATOM 6205 C C . SER A 1 943 ? -26.414 17.582 -9.884 1.00 81.56 943 SER A C 1
ATOM 6207 O O . SER A 1 943 ? -25.719 17.161 -10.806 1.00 81.56 943 SER A O 1
ATOM 6209 N N . SER A 1 944 ? -27.548 18.239 -10.104 1.00 76.69 944 SER A N 1
ATOM 6210 C CA . SER A 1 944 ? -28.100 18.550 -11.421 1.00 76.69 944 SER A CA 1
ATOM 6211 C C . SER A 1 944 ? -28.616 19.988 -11.459 1.00 76.69 944 SER A C 1
ATOM 6213 O O . SER A 1 944 ? -29.471 20.370 -10.653 1.00 76.69 944 SER A O 1
ATOM 6215 N N . THR A 1 945 ? -28.118 20.809 -12.383 1.00 74.88 945 THR A N 1
ATOM 6216 C CA . THR A 1 945 ? -28.549 22.206 -12.560 1.00 74.88 945 THR A CA 1
ATOM 6217 C C . THR A 1 945 ? -28.961 22.459 -14.004 1.00 74.88 945 THR A C 1
ATOM 6219 O O . THR A 1 945 ? -28.218 22.158 -14.926 1.00 74.88 945 THR A O 1
ATOM 6222 N N . SER A 1 946 ? -30.158 23.004 -14.233 1.00 74.06 946 SER A N 1
ATOM 6223 C CA . SER A 1 946 ? -30.652 23.281 -15.586 1.00 74.06 946 SER A CA 1
ATOM 6224 C C . SER A 1 946 ? -31.248 24.686 -15.717 1.00 74.06 946 SER A C 1
ATOM 6226 O O . SER A 1 946 ? -31.983 25.121 -14.828 1.00 74.06 946 SER A O 1
ATOM 6228 N N . VAL A 1 947 ? -30.940 25.396 -16.812 1.00 67.69 947 VAL A N 1
ATOM 6229 C CA . VAL A 1 947 ? -31.459 26.743 -17.125 1.00 67.69 947 VAL A CA 1
ATOM 6230 C C . VAL A 1 947 ? -32.014 26.786 -18.555 1.00 67.69 947 VAL A C 1
ATOM 6232 O O . VAL A 1 947 ? -31.230 26.830 -19.496 1.00 67.69 947 VAL A O 1
ATOM 6235 N N . SER A 1 948 ? -33.340 26.812 -18.735 1.00 56.53 948 SER A N 1
ATOM 6236 C CA . SER A 1 948 ? -33.995 26.645 -20.046 1.00 56.53 948 SER A CA 1
ATOM 6237 C C . SER A 1 948 ? -34.780 27.874 -20.513 1.00 56.53 948 SER A C 1
ATOM 6239 O O . SER A 1 948 ? -35.306 28.646 -19.710 1.00 56.53 948 SER A O 1
ATOM 6241 N N . ALA A 1 949 ? -34.923 28.025 -21.834 1.00 54.06 949 ALA A N 1
ATOM 6242 C CA . ALA A 1 949 ? -36.032 28.778 -22.406 1.00 54.06 949 ALA A CA 1
ATOM 6243 C C . ALA A 1 949 ? -37.186 27.796 -22.643 1.00 54.06 949 ALA A C 1
ATOM 6245 O O . ALA A 1 949 ? -36.986 26.759 -23.272 1.00 54.06 949 ALA A O 1
ATOM 6246 N N . PHE A 1 950 ? -38.381 28.100 -22.137 1.00 58.72 950 PHE A N 1
ATOM 6247 C CA . PHE A 1 950 ? -39.577 27.246 -22.216 1.00 58.72 950 PHE A CA 1
ATOM 6248 C C . PHE A 1 950 ? -39.566 26.019 -21.290 1.00 58.72 950 PHE A C 1
ATOM 6250 O O . PHE A 1 950 ? -40.133 26.127 -20.214 1.00 58.72 950 PHE A O 1
ATOM 6257 N N . VAL A 1 951 ? -38.980 24.872 -21.660 1.00 67.19 951 VAL A N 1
ATOM 6258 C CA . VAL A 1 951 ? -39.092 23.610 -20.890 1.00 67.19 951 VAL A CA 1
ATOM 6259 C C . VAL A 1 951 ? -37.731 23.163 -20.376 1.00 67.19 951 VAL A C 1
ATOM 6261 O O . VAL A 1 951 ? -36.803 23.004 -21.164 1.00 67.19 951 VAL A O 1
ATOM 6264 N N . GLY A 1 952 ? -37.608 22.907 -19.073 1.00 70.62 952 GLY A N 1
ATOM 6265 C CA . GLY A 1 952 ? -36.409 22.293 -18.514 1.00 70.62 952 GLY A CA 1
ATOM 6266 C C . GLY A 1 952 ? -36.683 21.267 -17.422 1.00 70.62 952 GLY A C 1
ATOM 6267 O O . GLY A 1 952 ? -37.657 21.374 -16.673 1.00 70.62 952 GLY A O 1
ATOM 6268 N N . VAL A 1 953 ? -35.805 20.266 -17.334 1.00 84.69 953 VAL A N 1
ATOM 6269 C CA . VAL A 1 953 ? -35.902 19.157 -16.376 1.00 84.69 953 VAL A CA 1
ATOM 6270 C C . VAL A 1 953 ? -34.548 18.907 -15.713 1.00 84.69 953 VAL A C 1
ATOM 6272 O O . VAL A 1 953 ? -33.526 18.785 -16.386 1.00 84.69 953 VAL A O 1
ATOM 6275 N N . SER A 1 954 ? -34.550 18.815 -14.386 1.00 84.25 954 SER A N 1
ATOM 6276 C CA . SER A 1 954 ? -33.372 18.517 -13.570 1.00 84.25 954 SER A CA 1
ATOM 6277 C C . SER A 1 954 ? -33.661 17.369 -12.602 1.00 84.25 954 SER A C 1
ATOM 6279 O O . SER A 1 954 ? -34.647 17.417 -11.864 1.00 84.25 954 SER A O 1
ATOM 6281 N N . ILE A 1 955 ? -32.810 16.341 -12.590 1.00 86.94 955 ILE A N 1
ATOM 6282 C CA . ILE A 1 955 ? -32.933 15.183 -11.692 1.00 86.94 955 ILE A CA 1
ATOM 6283 C C . ILE A 1 955 ? -31.606 14.974 -10.957 1.00 86.94 955 ILE A C 1
ATOM 6285 O O . ILE A 1 955 ? -30.575 14.749 -11.582 1.00 86.94 955 ILE A O 1
ATOM 6289 N N . GLY A 1 956 ? -31.614 15.054 -9.628 1.00 83.75 956 GLY A N 1
ATOM 6290 C CA . GLY A 1 956 ? -30.435 14.773 -8.806 1.00 83.75 956 GLY A CA 1
ATOM 6291 C C . GLY A 1 956 ? -30.115 13.277 -8.775 1.00 83.75 956 GLY A C 1
ATOM 6292 O O . GLY A 1 956 ? -31.023 12.446 -8.813 1.00 83.75 956 GLY A O 1
ATOM 6293 N N . GLY A 1 957 ? -28.834 12.923 -8.683 1.00 86.88 957 GLY A N 1
ATOM 6294 C CA . GLY A 1 957 ? -28.402 11.527 -8.613 1.00 86.88 957 GLY A CA 1
ATOM 6295 C C . GLY A 1 957 ? -28.792 10.845 -7.299 1.00 86.88 957 GLY A C 1
ATOM 6296 O O . GLY A 1 957 ? -28.910 11.494 -6.265 1.00 86.88 957 GLY A O 1
ATOM 6297 N N . GLU A 1 958 ? -28.979 9.529 -7.299 1.00 90.50 958 GLU A N 1
ATOM 6298 C CA . GLU A 1 958 ? -29.243 8.773 -6.063 1.00 90.50 958 GLU A CA 1
ATOM 6299 C C . GLU A 1 958 ? -27.958 8.541 -5.251 1.00 90.50 958 GLU A C 1
ATOM 6301 O O . GLU A 1 958 ? -26.881 8.394 -5.828 1.00 90.50 958 GLU A O 1
ATOM 6306 N N . GLY A 1 959 ? -28.065 8.503 -3.921 1.00 88.06 959 GLY A N 1
ATOM 6307 C CA . GLY A 1 959 ? -26.994 8.068 -3.023 1.00 88.06 959 GLY A CA 1
ATOM 6308 C C . GLY A 1 959 ? -26.927 6.541 -2.909 1.00 88.06 959 GLY A C 1
ATOM 6309 O O . GLY A 1 959 ? -27.951 5.860 -2.963 1.00 88.06 959 GLY A O 1
ATOM 6310 N N . GLY A 1 960 ? -25.724 6.000 -2.730 1.00 88.88 960 GLY A N 1
ATOM 6311 C CA . GLY A 1 960 ? -25.475 4.570 -2.549 1.00 88.88 960 GLY A CA 1
ATOM 6312 C C . GLY A 1 960 ? -25.737 4.084 -1.124 1.00 88.88 960 GLY A C 1
ATOM 6313 O O . GLY A 1 960 ? -25.762 4.869 -0.178 1.00 88.88 960 GLY A O 1
ATOM 6314 N N . LYS A 1 961 ? -25.934 2.780 -0.943 1.00 91.88 961 LYS A N 1
ATOM 6315 C CA . LYS A 1 961 ? -26.138 2.157 0.375 1.00 91.88 961 LYS A CA 1
ATOM 6316 C C . LYS A 1 961 ? -24.842 2.097 1.188 1.00 91.88 961 LYS A C 1
ATOM 6318 O O . LYS A 1 961 ? -23.754 2.017 0.625 1.00 91.88 961 LYS A O 1
ATOM 6323 N N . GLY A 1 962 ? -24.954 2.099 2.512 1.00 87.62 962 GLY A N 1
ATOM 6324 C CA . GLY A 1 962 ? -23.847 1.755 3.403 1.00 87.62 962 GLY A CA 1
ATOM 6325 C C . GLY A 1 962 ? -23.560 0.251 3.393 1.00 87.62 962 GLY A C 1
ATOM 6326 O O . GLY A 1 962 ? -24.472 -0.558 3.223 1.00 87.62 962 GLY A O 1
ATOM 6327 N N . GLY A 1 963 ? -22.300 -0.125 3.587 1.00 89.62 963 GLY A N 1
ATOM 6328 C CA . GLY A 1 963 ? -21.867 -1.513 3.717 1.00 89.62 963 GLY A CA 1
ATOM 6329 C C . GLY A 1 963 ? -22.245 -2.121 5.068 1.00 89.62 963 GLY A C 1
ATOM 6330 O O . GLY A 1 963 ? -22.416 -1.422 6.065 1.00 89.62 963 GLY A O 1
ATOM 6331 N N . GLU A 1 964 ? -22.369 -3.440 5.126 1.00 94.44 964 GLU A N 1
ATOM 6332 C CA . GLU A 1 964 ? -22.690 -4.169 6.354 1.00 94.44 964 GLU A CA 1
ATOM 6333 C C . GLU A 1 964 ? -21.472 -4.275 7.289 1.00 94.44 964 GLU A C 1
ATOM 6335 O O . GLU A 1 964 ? -20.323 -4.417 6.854 1.00 94.44 964 GLU A O 1
ATOM 6340 N N . GLY A 1 965 ? -21.731 -4.208 8.595 1.00 88.06 965 GLY A N 1
ATOM 6341 C CA . GLY A 1 965 ? -20.768 -4.551 9.632 1.00 88.06 965 GLY A CA 1
ATOM 6342 C C . GLY A 1 965 ? -20.505 -6.055 9.641 1.00 88.06 965 GLY A C 1
ATOM 6343 O O . GLY A 1 965 ? -21.413 -6.866 9.468 1.00 88.06 965 GLY A O 1
ATOM 6344 N N . GLY A 1 966 ? -19.249 -6.440 9.851 1.00 91.12 966 GLY A N 1
ATOM 6345 C CA . GLY A 1 966 ? -18.853 -7.844 9.928 1.00 91.12 966 GLY A CA 1
ATOM 6346 C C . GLY A 1 966 ? -19.227 -8.486 11.265 1.00 91.12 966 GLY A C 1
ATOM 6347 O O . GLY A 1 966 ? -19.532 -7.799 12.244 1.00 91.12 966 GLY A O 1
ATOM 6348 N N . LYS A 1 967 ? -19.172 -9.818 11.330 1.00 95.75 967 LYS A N 1
ATOM 6349 C CA . LYS A 1 967 ? -19.297 -10.534 12.607 1.00 95.75 967 LYS A CA 1
ATOM 6350 C C . LYS A 1 967 ? -18.083 -10.254 13.490 1.00 95.75 967 LYS A C 1
ATOM 6352 O O . LYS A 1 967 ? -16.966 -10.160 12.982 1.00 95.75 967 LYS A O 1
ATOM 6357 N N . VAL A 1 968 ? -18.289 -10.169 14.798 1.00 95.12 968 VAL A N 1
ATOM 6358 C CA . VAL A 1 968 ? -17.201 -10.073 15.779 1.00 95.12 968 VAL A CA 1
ATOM 6359 C C . VAL A 1 968 ? -17.335 -11.224 16.770 1.00 95.12 968 VAL A C 1
ATOM 6361 O O . VAL A 1 968 ? -18.320 -11.300 17.496 1.00 95.12 968 VAL A O 1
ATOM 6364 N N . GLU A 1 969 ? -16.348 -12.113 16.790 1.00 96.00 969 GLU A N 1
ATOM 6365 C CA . GLU A 1 969 ? -16.295 -13.294 17.654 1.00 96.00 969 GLU A CA 1
ATOM 6366 C C . GLU A 1 969 ? -15.070 -13.202 18.565 1.00 96.00 969 GLU A C 1
ATOM 6368 O O . GLU A 1 969 ? -13.941 -12.994 18.109 1.00 96.00 969 GLU A O 1
ATOM 6373 N N . LEU A 1 970 ? -15.276 -13.347 19.870 1.00 92.94 970 LEU A N 1
ATOM 6374 C CA . LEU A 1 970 ? -14.189 -13.371 20.836 1.00 92.94 970 LEU A CA 1
ATOM 6375 C C . LEU A 1 970 ? -14.291 -14.607 21.713 1.00 92.94 970 LEU A C 1
ATOM 6377 O O . LEU A 1 970 ? -15.299 -14.851 22.374 1.00 92.94 970 LEU A O 1
ATOM 6381 N N . HIS A 1 971 ? -13.197 -15.353 21.748 1.00 91.38 971 HIS A N 1
ATOM 6382 C CA . HIS A 1 971 ? -13.059 -16.574 22.514 1.00 91.38 971 HIS A CA 1
ATOM 6383 C C . HIS A 1 971 ? -11.926 -16.423 23.517 1.00 91.38 971 HIS A C 1
ATOM 6385 O O . HIS A 1 971 ? -10.780 -16.206 23.121 1.00 91.38 971 HIS A O 1
ATOM 6391 N N . SER A 1 972 ? -12.209 -16.564 24.812 1.00 85.88 972 SER A N 1
ATOM 6392 C CA . SER A 1 972 ? -11.146 -16.611 25.819 1.00 85.88 972 SER A CA 1
ATOM 6393 C C . SER A 1 972 ? -11.264 -17.827 26.728 1.00 85.88 972 SER A C 1
ATOM 6395 O O . SER A 1 972 ? -11.878 -17.782 27.793 1.00 85.88 972 SER A O 1
ATOM 6397 N N . PHE A 1 973 ? -10.695 -18.936 26.259 1.00 84.56 973 PHE A N 1
ATOM 6398 C CA . PHE A 1 973 ? -10.774 -20.246 26.896 1.00 84.56 973 PHE A CA 1
ATOM 6399 C C . PHE A 1 973 ? -9.552 -20.560 27.748 1.00 84.56 973 PHE A C 1
ATOM 6401 O O . PHE A 1 973 ? -8.474 -19.985 27.576 1.00 84.56 973 PHE A O 1
ATOM 6408 N N . ASP A 1 974 ? -9.734 -21.530 28.637 1.00 82.12 974 ASP A N 1
ATOM 6409 C CA . ASP A 1 974 ? -8.644 -22.088 29.414 1.00 82.12 974 ASP A CA 1
ATOM 6410 C C . ASP A 1 974 ? -7.607 -22.761 28.511 1.00 82.12 974 ASP A C 1
ATOM 6412 O O . ASP A 1 974 ? -7.917 -23.310 27.449 1.00 82.12 974 ASP A O 1
ATOM 6416 N N . ARG A 1 975 ? -6.358 -22.757 28.970 1.00 80.94 975 ARG A N 1
ATOM 6417 C CA . ARG A 1 975 ? -5.274 -23.520 28.356 1.00 80.94 975 ARG A CA 1
ATOM 6418 C C . ARG A 1 975 ? -4.878 -24.667 29.267 1.00 80.94 975 ARG A C 1
ATOM 6420 O O . ARG A 1 975 ? -4.573 -24.453 30.438 1.00 80.94 975 ARG A O 1
ATOM 6427 N N . THR A 1 976 ? -4.799 -25.866 28.706 1.00 74.94 976 THR A N 1
ATOM 6428 C CA . THR A 1 976 ? -4.161 -27.004 29.368 1.00 74.94 976 THR A CA 1
ATOM 6429 C C . THR A 1 976 ? -2.649 -26.920 29.175 1.00 74.94 976 THR A C 1
ATOM 6431 O O . THR A 1 976 ? -2.162 -26.827 28.048 1.00 74.94 976 THR A O 1
ATOM 6434 N N . VAL A 1 977 ? -1.908 -26.922 30.279 1.00 74.12 977 VAL A N 1
ATOM 6435 C CA . VAL A 1 977 ? -0.447 -27.027 30.302 1.00 74.12 977 VAL A CA 1
ATOM 6436 C C . VAL A 1 977 ? -0.089 -28.439 30.750 1.00 74.12 977 VAL A C 1
ATOM 6438 O O . VAL A 1 977 ? -0.418 -28.824 31.872 1.00 74.12 977 VAL A O 1
ATOM 6441 N N . ASP A 1 978 ? 0.577 -29.188 29.873 1.00 74.25 978 ASP A N 1
ATOM 6442 C CA . ASP A 1 978 ? 1.210 -30.459 30.228 1.00 74.25 978 ASP A CA 1
ATOM 6443 C C . ASP A 1 978 ? 2.493 -30.155 31.009 1.00 74.25 978 ASP A C 1
ATOM 6445 O O . ASP A 1 978 ? 3.396 -29.473 30.514 1.00 74.25 978 ASP A O 1
ATOM 6449 N N . LEU A 1 979 ? 2.546 -30.608 32.258 1.00 73.38 979 LEU A N 1
ATOM 6450 C CA . LEU A 1 979 ? 3.703 -30.452 33.138 1.00 73.38 979 LEU A CA 1
ATOM 6451 C C . LEU A 1 979 ? 4.723 -31.590 32.969 1.00 73.38 979 LEU A C 1
ATOM 6453 O O . LEU A 1 979 ? 5.739 -31.612 33.665 1.00 73.38 979 LEU A O 1
ATOM 6457 N N . GLY A 1 980 ? 4.471 -32.524 32.049 1.00 57.66 980 GLY A N 1
ATOM 6458 C CA . GLY A 1 980 ? 5.212 -33.766 31.899 1.00 57.66 980 GLY A CA 1
ATOM 6459 C C . GLY A 1 980 ? 4.718 -34.848 32.863 1.00 57.66 980 GLY A C 1
ATOM 6460 O O . GLY A 1 980 ? 4.112 -34.581 33.901 1.00 57.66 980 GLY A O 1
ATOM 6461 N N . GLY A 1 981 ? 4.959 -36.114 32.508 1.00 72.69 981 GLY A N 1
ATOM 6462 C CA . GLY A 1 981 ? 4.554 -37.261 33.332 1.00 72.69 981 GLY A CA 1
ATOM 6463 C C . GLY A 1 981 ? 3.043 -37.534 33.363 1.00 72.69 981 GLY A C 1
ATOM 6464 O O . GLY A 1 981 ? 2.576 -38.206 34.278 1.00 72.69 981 GLY A O 1
ATOM 6465 N N . GLY A 1 982 ? 2.279 -37.020 32.389 1.00 70.69 982 GLY A N 1
ATOM 6466 C CA . GLY A 1 982 ? 0.826 -37.213 32.287 1.00 70.69 982 GLY A CA 1
ATOM 6467 C C . GLY A 1 982 ? -0.018 -36.244 33.126 1.00 70.69 982 GLY A C 1
ATOM 6468 O O . GLY A 1 982 ? -1.232 -36.422 33.203 1.00 70.69 982 GLY A O 1
ATOM 6469 N N . GLN A 1 983 ? 0.599 -35.230 33.746 1.00 68.00 983 GLN A N 1
ATOM 6470 C CA . GLN A 1 983 ? -0.080 -34.239 34.584 1.00 68.00 983 GLN A CA 1
ATOM 6471 C C . GLN A 1 983 ? -0.449 -32.987 33.785 1.00 68.00 983 GLN A C 1
ATOM 6473 O O . GLN A 1 983 ? 0.416 -32.286 33.269 1.00 68.00 983 GLN A O 1
ATOM 6478 N N . ASN A 1 984 ? -1.742 -32.670 33.756 1.00 75.25 984 ASN A N 1
ATOM 6479 C CA . ASN A 1 984 ? -2.298 -31.530 33.034 1.00 75.25 984 ASN A CA 1
ATOM 6480 C C . ASN A 1 984 ? -2.892 -30.511 34.015 1.00 75.25 984 ASN A C 1
ATOM 6482 O O . ASN A 1 984 ? -3.758 -30.862 34.816 1.00 75.25 984 ASN A O 1
ATOM 6486 N N . VAL A 1 985 ? -2.467 -29.245 33.938 1.00 77.12 985 VAL A N 1
ATOM 6487 C CA . VAL A 1 985 ? -3.076 -28.131 34.689 1.00 77.12 985 VAL A CA 1
ATOM 6488 C C . VAL A 1 985 ? -3.828 -27.219 33.730 1.00 77.12 985 VAL A C 1
ATOM 6490 O O . VAL A 1 985 ? -3.262 -26.716 32.761 1.00 77.12 985 VAL A O 1
ATOM 6493 N N . THR A 1 986 ? -5.107 -26.988 34.011 1.00 78.38 986 THR A N 1
ATOM 6494 C CA . THR A 1 986 ? -5.949 -26.040 33.274 1.00 78.38 986 THR A CA 1
ATOM 6495 C C . THR A 1 986 ? -5.809 -24.652 33.895 1.00 78.38 986 THR A C 1
ATOM 6497 O O . THR A 1 986 ? -6.087 -24.471 35.078 1.00 78.38 986 THR A O 1
ATOM 6500 N N . LEU A 1 987 ? -5.354 -23.677 33.108 1.00 80.88 987 LEU A N 1
ATOM 6501 C CA . LEU A 1 987 ? -5.174 -22.287 33.526 1.00 80.88 987 LEU A CA 1
ATOM 6502 C C . LEU A 1 987 ? -6.140 -21.379 32.765 1.00 80.88 987 LEU A C 1
ATOM 6504 O O . LEU A 1 987 ? -6.109 -21.341 31.532 1.00 80.88 987 LEU A O 1
ATOM 6508 N N . SER A 1 988 ? -6.942 -20.609 33.498 1.00 86.19 988 SER A N 1
ATOM 6509 C CA . SER A 1 988 ? -7.798 -19.573 32.919 1.00 86.19 988 SER A CA 1
ATOM 6510 C C . SER A 1 988 ? -6.995 -18.302 32.620 1.00 86.19 988 SER A C 1
ATOM 6512 O O . SER A 1 988 ? -6.201 -17.871 33.463 1.00 86.19 988 SER A O 1
ATOM 6514 N N . PRO A 1 989 ? -7.179 -17.672 31.448 1.00 92.06 989 PRO A N 1
ATOM 6515 C CA . PRO A 1 989 ? -6.483 -16.437 31.112 1.00 92.06 989 PRO A CA 1
ATOM 6516 C C . PRO A 1 989 ? -6.979 -15.254 31.958 1.00 92.06 989 PRO A C 1
ATOM 6518 O O . PRO A 1 989 ? -8.176 -15.114 32.218 1.00 92.06 989 PRO A O 1
ATOM 6521 N N . LEU A 1 990 ? -6.055 -14.374 32.350 1.00 93.50 990 LEU A N 1
ATOM 6522 C CA . LEU A 1 990 ? -6.345 -13.086 32.985 1.00 93.50 990 LEU A CA 1
ATOM 6523 C C . LEU A 1 990 ? -6.244 -11.953 31.956 1.00 93.50 990 LEU A C 1
ATOM 6525 O O . LEU A 1 990 ? -5.185 -11.737 31.365 1.00 93.50 990 LEU A O 1
ATOM 6529 N N . ILE A 1 991 ? -7.321 -11.185 31.798 1.00 96.12 991 ILE A N 1
ATOM 6530 C CA . ILE A 1 991 ? -7.316 -9.897 31.096 1.00 96.12 991 ILE A CA 1
ATOM 6531 C C . ILE A 1 991 ? -7.316 -8.802 32.156 1.00 96.12 991 ILE A C 1
ATOM 6533 O O . ILE A 1 991 ? -8.309 -8.605 32.858 1.00 96.12 991 ILE A O 1
ATOM 6537 N N . TYR A 1 992 ? -6.192 -8.106 32.290 1.00 96.88 992 TYR A N 1
ATOM 6538 C CA . TYR A 1 992 ? -5.974 -7.121 33.338 1.00 96.88 992 TYR A CA 1
ATOM 6539 C C . TYR A 1 992 ? -5.650 -5.739 32.772 1.00 96.88 992 TYR A C 1
ATOM 6541 O O . TYR A 1 992 ? -4.670 -5.582 32.040 1.00 96.88 992 TYR A O 1
ATOM 6549 N N . THR A 1 993 ? -6.444 -4.734 33.156 1.00 95.19 993 THR A N 1
ATOM 6550 C CA . THR A 1 993 ? -6.252 -3.330 32.765 1.00 95.19 993 THR A CA 1
ATOM 6551 C C . THR A 1 993 ? -6.229 -2.409 33.988 1.00 95.19 993 THR A C 1
ATOM 6553 O O . THR A 1 993 ? -7.018 -2.565 34.924 1.00 95.19 993 THR A O 1
ATOM 6556 N N . LYS A 1 994 ? -5.310 -1.433 34.009 1.00 93.88 994 LYS A N 1
ATOM 6557 C CA . LYS A 1 994 ? -5.125 -0.545 35.179 1.00 93.88 994 LYS A CA 1
ATOM 6558 C C . LYS A 1 994 ? -5.386 0.953 34.946 1.00 93.88 994 LYS A C 1
ATOM 6560 O O . LYS A 1 994 ? -5.614 1.667 35.913 1.00 93.88 994 LYS A O 1
ATOM 6565 N N . GLY A 1 995 ? -5.326 1.461 33.713 1.00 88.06 995 GLY A N 1
ATOM 6566 C CA . GLY A 1 995 ? -5.483 2.907 33.465 1.00 88.06 995 GLY A CA 1
ATOM 6567 C C . GLY A 1 995 ? -6.932 3.384 33.367 1.00 88.06 995 GLY A C 1
ATOM 6568 O O . GLY A 1 995 ? -7.843 2.576 33.221 1.00 88.06 995 GLY A O 1
ATOM 6569 N N . ASP A 1 996 ? -7.149 4.700 33.414 1.00 86.44 996 ASP A N 1
ATOM 6570 C CA . ASP A 1 996 ? -8.487 5.288 33.262 1.00 86.44 996 ASP A CA 1
ATOM 6571 C C . ASP A 1 996 ? -9.019 5.089 31.838 1.00 86.44 996 ASP A C 1
ATOM 6573 O O . ASP A 1 996 ? -8.253 5.157 30.875 1.00 86.44 996 ASP A O 1
ATOM 6577 N N . ARG A 1 997 ? -10.332 4.869 31.692 1.00 84.81 997 ARG A N 1
ATOM 6578 C CA . ARG A 1 997 ? -11.011 4.533 30.423 1.00 84.81 997 ARG A CA 1
ATOM 6579 C C . ARG A 1 997 ? -10.439 3.282 29.733 1.00 84.81 997 ARG A C 1
ATOM 6581 O O . ARG A 1 997 ? -10.637 3.075 28.537 1.00 84.81 997 ARG A O 1
ATOM 6588 N N . ALA A 1 998 ? -9.738 2.415 30.465 1.00 85.50 998 ALA A N 1
ATOM 6589 C CA . ALA A 1 998 ? -9.094 1.222 29.926 1.00 85.50 998 ALA A CA 1
ATOM 6590 C C . ALA A 1 998 ? -9.999 -0.009 30.068 1.00 85.50 998 ALA A C 1
ATOM 6592 O O . ALA A 1 998 ? -9.925 -0.758 31.040 1.00 85.50 998 ALA A O 1
ATOM 6593 N N . MET A 1 999 ? -10.864 -0.233 29.080 1.00 88.38 999 MET A N 1
ATOM 6594 C CA . MET A 1 999 ? -11.753 -1.403 29.072 1.00 88.38 999 MET A CA 1
ATOM 6595 C C . MET A 1 999 ? -11.017 -2.751 29.019 1.00 88.38 999 MET A C 1
ATOM 6597 O O . MET A 1 999 ? -10.004 -2.872 28.330 1.00 88.38 999 MET A O 1
ATOM 6601 N N . GLY A 1 1000 ? -11.559 -3.780 29.674 1.00 88.19 1000 GLY A N 1
ATOM 6602 C CA . GLY A 1 1000 ? -11.055 -5.153 29.561 1.00 88.19 1000 GLY A CA 1
ATOM 6603 C C . GLY A 1 1000 ? -11.262 -5.703 28.150 1.00 88.19 1000 GLY A C 1
ATOM 6604 O O . GLY A 1 1000 ? -10.296 -5.986 27.441 1.00 88.19 1000 GLY A O 1
ATOM 6605 N N . ILE A 1 1001 ? -12.525 -5.784 27.726 1.00 93.31 1001 ILE A N 1
ATOM 6606 C CA . ILE A 1 1001 ? -12.924 -6.168 26.367 1.00 93.31 1001 ILE A CA 1
ATOM 6607 C C . ILE A 1 1001 ? -13.859 -5.110 25.788 1.00 93.31 1001 ILE A C 1
ATOM 6609 O O . ILE A 1 1001 ? -14.879 -4.777 26.391 1.00 93.31 1001 ILE A O 1
ATOM 6613 N N . PHE A 1 1002 ? -13.534 -4.644 24.587 1.00 89.00 1002 PHE A N 1
ATOM 6614 C CA . PHE A 1 1002 ? -14.420 -3.885 23.719 1.00 89.00 1002 PHE A CA 1
ATOM 6615 C C . PHE A 1 1002 ? -14.624 -4.640 22.408 1.00 89.00 1002 PHE A C 1
ATOM 6617 O O . PHE A 1 1002 ? -13.654 -4.907 21.698 1.00 89.00 1002 PHE A O 1
ATOM 6624 N N . ALA A 1 1003 ? -15.873 -4.966 22.085 1.00 90.00 1003 ALA A N 1
ATOM 6625 C CA . ALA A 1 1003 ? -16.236 -5.645 20.846 1.00 90.00 1003 ALA A CA 1
ATOM 6626 C C . ALA A 1 1003 ? -17.409 -4.930 20.166 1.00 90.00 1003 ALA A C 1
ATOM 6628 O O . ALA A 1 1003 ? -18.461 -4.734 20.775 1.00 90.00 1003 ALA A O 1
ATOM 6629 N N . GLN A 1 1004 ? -17.246 -4.529 18.906 1.00 89.19 1004 GLN A N 1
ATOM 6630 C CA . GLN A 1 1004 ? -18.276 -3.766 18.206 1.00 89.19 1004 GLN A CA 1
ATOM 6631 C C . GLN A 1 1004 ? -18.397 -4.132 16.726 1.00 89.19 1004 GLN A C 1
ATOM 6633 O O . GLN A 1 1004 ? -17.420 -4.096 15.985 1.00 89.19 1004 GLN A O 1
ATOM 6638 N N . SER A 1 1005 ? -19.626 -4.367 16.271 1.00 91.38 1005 SER A N 1
ATOM 6639 C CA . SER A 1 1005 ? -19.957 -4.365 14.845 1.00 91.38 1005 SER A CA 1
ATOM 6640 C C . SER A 1 1005 ? -20.791 -3.134 14.498 1.00 91.38 1005 SER A C 1
ATOM 6642 O O . SER A 1 1005 ? -21.746 -2.823 15.210 1.00 91.38 1005 SER A O 1
ATOM 6644 N N . VAL A 1 1006 ? -20.434 -2.421 13.429 1.00 89.94 1006 VAL A N 1
ATOM 6645 C CA . VAL A 1 1006 ? -21.132 -1.210 12.970 1.00 89.94 1006 VAL A CA 1
ATOM 6646 C C . VAL A 1 1006 ? -21.429 -1.306 11.481 1.00 89.94 1006 VAL A C 1
ATOM 6648 O O . VAL A 1 1006 ? -20.519 -1.516 10.682 1.00 89.94 1006 VAL A O 1
ATOM 6651 N N . GLY A 1 1007 ? -22.685 -1.109 11.098 1.00 88.25 1007 GLY A N 1
ATOM 6652 C CA . GLY A 1 1007 ? -23.060 -0.894 9.704 1.00 88.25 1007 GLY A CA 1
ATOM 6653 C C . GLY A 1 1007 ? -22.658 0.497 9.209 1.00 88.25 1007 GLY A C 1
ATOM 6654 O O . GLY A 1 1007 ? -22.721 1.481 9.945 1.00 88.25 1007 GLY A O 1
ATOM 6655 N N . GLY A 1 1008 ? -22.257 0.601 7.947 1.00 86.06 1008 GLY A N 1
ATOM 6656 C CA . GLY A 1 1008 ? -21.910 1.868 7.311 1.00 86.06 1008 GLY A CA 1
ATOM 6657 C C . GLY A 1 1008 ? -23.126 2.768 7.084 1.00 86.06 1008 GLY A C 1
ATOM 6658 O O . GLY A 1 1008 ? -24.253 2.297 6.943 1.00 86.06 1008 GLY A O 1
ATOM 6659 N N . GLY A 1 1009 ? -22.921 4.084 7.035 1.00 84.81 1009 GLY A N 1
ATOM 6660 C CA . GLY A 1 1009 ? -23.996 5.036 6.729 1.00 84.81 1009 GLY A CA 1
ATOM 6661 C C . GLY A 1 1009 ? -24.392 5.040 5.246 1.00 84.81 1009 GLY A C 1
ATOM 6662 O O . GLY A 1 1009 ? -23.552 4.801 4.379 1.00 84.81 1009 GLY A O 1
ATOM 6663 N N . GLY A 1 1010 ? -25.657 5.341 4.951 1.00 86.81 1010 GLY A N 1
ATOM 6664 C CA . GLY A 1 1010 ? -26.151 5.550 3.589 1.00 86.81 1010 GLY A CA 1
ATOM 6665 C C . GLY A 1 1010 ? -25.690 6.880 2.978 1.00 86.81 1010 GLY A C 1
ATOM 6666 O O . GLY A 1 1010 ? -25.524 7.883 3.673 1.00 86.81 1010 GLY A O 1
ATOM 6667 N N . GLY A 1 1011 ? -25.506 6.897 1.661 1.00 86.69 1011 GLY A N 1
ATOM 6668 C CA . GLY A 1 1011 ? -25.079 8.060 0.886 1.00 86.69 1011 GLY A CA 1
ATOM 6669 C C . GLY A 1 1011 ? -26.181 9.102 0.693 1.00 86.69 1011 GLY A C 1
ATOM 6670 O O . GLY A 1 1011 ? -27.376 8.806 0.757 1.00 86.69 1011 GLY A O 1
ATOM 6671 N N . THR A 1 1012 ? -25.797 10.351 0.440 1.00 86.56 1012 THR A N 1
ATOM 6672 C CA . THR A 1 1012 ? -26.764 11.444 0.238 1.00 86.56 1012 THR A CA 1
ATOM 6673 C C . THR A 1 1012 ? -27.260 11.512 -1.207 1.00 86.56 1012 THR A C 1
ATOM 6675 O O . THR A 1 1012 ? -26.505 11.237 -2.132 1.00 86.56 1012 THR A O 1
ATOM 6678 N N . GLY A 1 1013 ? -28.528 11.866 -1.419 1.00 86.50 1013 GLY A N 1
ATOM 6679 C CA . GLY A 1 1013 ? -29.077 12.133 -2.748 1.00 86.50 1013 GLY A CA 1
ATOM 6680 C C . GLY A 1 1013 ? -28.671 13.512 -3.280 1.00 86.50 1013 GLY A C 1
ATOM 6681 O O . GLY A 1 1013 ? -28.546 14.476 -2.524 1.00 86.50 1013 GLY A O 1
ATOM 6682 N N . GLY A 1 1014 ? -28.500 13.620 -4.594 1.00 85.38 1014 GLY A N 1
ATOM 6683 C CA . GLY A 1 1014 ? -28.038 14.815 -5.290 1.00 85.38 1014 GLY A CA 1
ATOM 6684 C C . GLY A 1 1014 ? -29.056 15.956 -5.317 1.00 85.38 1014 GLY A C 1
ATOM 6685 O O . GLY A 1 1014 ? -30.272 15.748 -5.370 1.00 85.38 1014 GLY A O 1
ATOM 6686 N N . PHE A 1 1015 ? -28.552 17.190 -5.307 1.00 85.25 1015 PHE A N 1
ATOM 6687 C CA . PHE A 1 1015 ? -29.362 18.401 -5.448 1.00 85.25 1015 PHE A CA 1
ATOM 6688 C C . PHE A 1 1015 ? -29.869 18.567 -6.883 1.00 85.25 1015 PHE A C 1
ATOM 6690 O O . PHE A 1 1015 ? -29.103 18.380 -7.823 1.00 85.25 1015 PHE A O 1
ATOM 6697 N N . ALA A 1 1016 ? -31.125 18.982 -7.054 1.00 83.44 1016 ALA A N 1
ATOM 6698 C CA . ALA A 1 1016 ? -31.701 19.323 -8.351 1.00 83.44 1016 ALA A CA 1
ATOM 6699 C C . ALA A 1 1016 ? -32.181 20.778 -8.370 1.00 83.44 1016 ALA A C 1
ATOM 6701 O O . ALA A 1 1016 ? -33.053 21.157 -7.589 1.00 83.44 1016 ALA A O 1
ATOM 6702 N N . ALA A 1 1017 ? -31.659 21.588 -9.288 1.00 83.44 1017 ALA A N 1
ATOM 6703 C CA . ALA A 1 1017 ? -32.199 22.911 -9.594 1.00 83.44 1017 ALA A CA 1
ATOM 6704 C C . ALA A 1 1017 ? -32.591 23.021 -11.064 1.00 83.44 1017 ALA A C 1
ATOM 6706 O O . ALA A 1 1017 ? -31.814 22.658 -11.947 1.00 83.44 1017 ALA A O 1
ATOM 6707 N N . GLN A 1 1018 ? -33.777 23.566 -11.312 1.00 78.69 1018 GLN A N 1
ATOM 6708 C CA . GLN A 1 1018 ? -34.263 23.921 -12.634 1.00 78.69 1018 GLN A CA 1
ATOM 6709 C C . GLN A 1 1018 ? -34.805 25.357 -12.602 1.00 78.69 1018 GLN A C 1
ATOM 6711 O O . GLN A 1 1018 ? -35.668 25.676 -11.778 1.00 78.69 1018 GLN A O 1
ATOM 6716 N N . THR A 1 1019 ? -34.304 26.214 -13.492 1.00 78.62 1019 THR A N 1
ATOM 6717 C CA . THR A 1 1019 ? -34.922 27.509 -13.810 1.00 78.62 1019 THR A CA 1
ATOM 6718 C C . THR A 1 1019 ? -35.317 27.599 -15.291 1.00 78.62 1019 THR A C 1
ATOM 6720 O O . THR A 1 1019 ? -34.458 27.419 -16.152 1.00 78.62 1019 THR A O 1
ATOM 6723 N N . SER A 1 1020 ? -36.571 27.930 -15.607 1.00 74.31 1020 SER A N 1
ATOM 6724 C CA . SER A 1 1020 ? -37.064 28.112 -16.978 1.00 74.31 1020 SER A CA 1
ATOM 6725 C C . SER A 1 1020 ? -37.641 29.514 -17.196 1.00 74.31 1020 SER A C 1
ATOM 6727 O O . SER A 1 1020 ? -38.412 30.013 -16.374 1.00 74.31 1020 SER A O 1
ATOM 6729 N N . ILE A 1 1021 ? -37.295 30.170 -18.309 1.00 72.94 1021 ILE A N 1
ATOM 6730 C CA . ILE A 1 1021 ? -37.817 31.493 -18.701 1.00 72.94 1021 ILE A CA 1
ATOM 6731 C C . ILE A 1 1021 ? -38.399 31.397 -20.119 1.00 72.94 1021 ILE A C 1
ATOM 6733 O O . ILE A 1 1021 ? -37.659 31.281 -21.088 1.00 72.94 1021 ILE A O 1
ATOM 6737 N N . GLY A 1 1022 ? -39.725 31.402 -20.261 1.00 64.75 1022 GLY A N 1
ATOM 6738 C CA . GLY A 1 1022 ? -40.414 31.177 -21.541 1.00 64.75 1022 GLY A CA 1
ATOM 6739 C C . GLY A 1 1022 ? -41.180 32.395 -22.065 1.00 64.75 1022 GLY A C 1
ATOM 6740 O O . GLY A 1 1022 ? -41.727 33.176 -21.286 1.00 64.75 1022 GLY A O 1
ATOM 6741 N N . TYR A 1 1023 ? -41.270 32.537 -23.390 1.00 63.84 1023 TYR A N 1
ATOM 6742 C CA . TYR A 1 1023 ? -42.205 33.465 -24.035 1.00 63.84 1023 TYR A CA 1
ATOM 6743 C C . TYR A 1 1023 ? -43.553 32.759 -24.254 1.00 63.84 1023 TYR A C 1
ATOM 6745 O O . TYR A 1 1023 ? -43.611 31.731 -24.927 1.00 63.84 1023 TYR A O 1
ATOM 6753 N N . GLY A 1 1024 ? -44.635 33.242 -23.643 1.00 65.94 1024 GLY A N 1
ATOM 6754 C CA . GLY A 1 1024 ? -45.900 32.495 -23.595 1.00 65.94 1024 GLY A CA 1
ATOM 6755 C C . GLY A 1 1024 ? -45.882 31.393 -22.533 1.00 65.94 1024 GLY A C 1
ATOM 6756 O O . GLY A 1 1024 ? -46.353 31.633 -21.429 1.00 65.94 1024 GLY A O 1
ATOM 6757 N N . ILE A 1 1025 ? -45.350 30.201 -22.823 1.00 69.38 1025 ILE A N 1
ATOM 6758 C CA . ILE A 1 1025 ? -45.405 29.035 -21.911 1.00 69.38 1025 ILE A CA 1
ATOM 6759 C C . ILE A 1 1025 ? -44.014 28.677 -21.343 1.00 69.38 1025 ILE A C 1
ATOM 6761 O O . ILE A 1 1025 ? -43.024 28.701 -22.068 1.00 69.38 1025 ILE A O 1
ATOM 6765 N N . SER A 1 1026 ? -43.935 28.331 -20.051 1.00 73.44 1026 SER A N 1
ATOM 6766 C CA . SER A 1 1026 ? -42.720 27.919 -19.330 1.00 73.44 1026 SER A CA 1
ATOM 6767 C C . SER A 1 1026 ? -42.995 26.719 -18.411 1.00 73.44 1026 SER A C 1
ATOM 6769 O O . SER A 1 1026 ? -43.943 26.748 -17.630 1.00 73.44 1026 SER A O 1
ATOM 6771 N N . LEU A 1 1027 ? -42.189 25.660 -18.501 1.00 79.31 1027 LEU A N 1
ATOM 6772 C CA . LEU A 1 1027 ? -42.255 24.445 -17.692 1.00 79.31 1027 LEU A CA 1
ATOM 6773 C C . LEU A 1 1027 ? -40.897 24.180 -17.023 1.00 79.31 1027 LEU A C 1
ATOM 6775 O O . LEU A 1 1027 ? -39.894 23.993 -17.711 1.00 79.31 1027 LEU A O 1
ATOM 6779 N N . ALA A 1 1028 ? -40.882 24.057 -15.697 1.00 80.56 1028 ALA A N 1
ATOM 6780 C CA . ALA A 1 1028 ? -39.707 23.634 -14.934 1.00 80.56 1028 ALA A CA 1
ATOM 6781 C C . ALA A 1 1028 ? -40.043 22.409 -14.083 1.00 80.56 1028 ALA A C 1
ATOM 6783 O O . ALA A 1 1028 ? -40.955 22.467 -13.259 1.00 80.56 1028 ALA A O 1
ATOM 6784 N N . ALA A 1 1029 ? -39.288 21.320 -14.231 1.00 87.81 1029 ALA A N 1
ATOM 6785 C CA . ALA A 1 1029 ? -39.379 20.158 -13.351 1.00 87.81 1029 ALA A CA 1
ATOM 6786 C C . ALA A 1 1029 ? -38.045 19.898 -12.636 1.00 87.81 1029 ALA A C 1
ATOM 6788 O O . ALA A 1 1029 ? -37.008 19.777 -13.287 1.00 87.81 1029 ALA A O 1
ATOM 6789 N N . ALA A 1 1030 ? -38.064 19.781 -11.306 1.00 87.94 1030 ALA A N 1
ATOM 6790 C CA . ALA A 1 1030 ? -36.888 19.428 -10.510 1.00 87.94 1030 ALA A CA 1
ATOM 6791 C C . ALA A 1 1030 ? -37.188 18.289 -9.531 1.00 87.94 1030 ALA A C 1
ATOM 6793 O O . ALA A 1 1030 ? -38.065 18.417 -8.673 1.00 87.94 1030 ALA A O 1
ATOM 6794 N N . VAL A 1 1031 ? -36.419 17.203 -9.594 1.00 90.81 1031 VAL A N 1
ATOM 6795 C CA . VAL A 1 1031 ? -36.554 16.050 -8.690 1.00 90.81 1031 VAL A CA 1
ATOM 6796 C C . VAL A 1 1031 ? -35.241 15.823 -7.950 1.00 90.81 1031 VAL A C 1
ATOM 6798 O O . VAL A 1 1031 ? -34.226 15.519 -8.567 1.00 90.81 1031 VAL A O 1
ATOM 6801 N N . GLY A 1 1032 ? -35.246 15.983 -6.628 1.00 88.44 1032 GLY A N 1
ATOM 6802 C CA . GLY A 1 1032 ? -34.076 15.710 -5.795 1.00 88.44 1032 GLY A CA 1
ATOM 6803 C C . GLY A 1 1032 ? -33.768 14.212 -5.745 1.00 88.44 1032 GLY A C 1
ATOM 6804 O O . GLY A 1 1032 ? -34.681 13.386 -5.748 1.00 88.44 1032 GLY A O 1
ATOM 6805 N N . GLY A 1 1033 ? -32.486 13.857 -5.681 1.00 90.88 1033 GLY A N 1
ATOM 6806 C CA . GLY A 1 1033 ? -32.056 12.459 -5.648 1.00 90.88 1033 GLY A CA 1
ATOM 6807 C C . GLY A 1 1033 ? -32.454 11.736 -4.360 1.00 90.88 1033 GLY A C 1
ATOM 6808 O O . GLY A 1 1033 ? -32.584 12.353 -3.306 1.00 90.88 1033 GLY A O 1
ATOM 6809 N N . LYS A 1 1034 ? -32.646 10.417 -4.393 1.00 92.62 1034 LYS A N 1
ATOM 6810 C CA . LYS A 1 1034 ? -32.940 9.629 -3.182 1.00 92.62 1034 LYS A CA 1
ATOM 6811 C C . LYS A 1 1034 ? -31.670 9.404 -2.340 1.00 92.62 1034 LYS A C 1
ATOM 6813 O O . LYS A 1 1034 ? -30.599 9.215 -2.904 1.00 92.62 1034 LYS A O 1
ATOM 6818 N N . GLY A 1 1035 ? -31.789 9.395 -1.011 1.00 90.69 1035 GLY A N 1
ATOM 6819 C CA . GLY A 1 1035 ? -30.730 8.953 -0.095 1.00 90.69 1035 GLY A CA 1
ATOM 6820 C C . GLY A 1 1035 ? -30.608 7.424 -0.010 1.00 90.69 1035 GLY A C 1
ATOM 6821 O O . GLY A 1 1035 ? -31.599 6.697 -0.126 1.00 90.69 1035 GLY A O 1
ATOM 6822 N N . GLY A 1 1036 ? -29.392 6.928 0.205 1.00 91.75 1036 GLY A N 1
ATOM 6823 C CA . GLY A 1 1036 ? -29.093 5.502 0.331 1.00 91.75 1036 GLY A CA 1
ATOM 6824 C C . GLY A 1 1036 ? -29.476 4.913 1.690 1.00 91.75 1036 GLY A C 1
ATOM 6825 O O . GLY A 1 1036 ? -29.587 5.623 2.684 1.00 91.75 1036 GLY A O 1
ATOM 6826 N N . GLU A 1 1037 ? -29.688 3.600 1.750 1.00 93.88 1037 GLU A N 1
ATOM 6827 C CA . GLU A 1 1037 ? -29.981 2.883 3.004 1.00 93.88 1037 GLU A CA 1
ATOM 6828 C C . GLU A 1 1037 ? -28.716 2.726 3.864 1.00 93.88 1037 GLU A C 1
ATOM 6830 O O . GLU A 1 1037 ? -27.616 2.604 3.325 1.00 93.88 1037 GLU A O 1
ATOM 6835 N N . GLY A 1 1038 ? -28.865 2.716 5.189 1.00 90.44 1038 GLY A N 1
ATOM 6836 C CA . GLY A 1 1038 ? -27.793 2.357 6.118 1.00 90.44 1038 GLY A CA 1
ATOM 6837 C C . GLY A 1 1038 ? -27.517 0.850 6.121 1.00 90.44 1038 GLY A C 1
ATOM 6838 O O . GLY A 1 1038 ? -28.424 0.035 5.947 1.00 90.44 1038 GLY A O 1
ATOM 6839 N N . GLY A 1 1039 ? -26.259 0.469 6.328 1.00 91.50 1039 GLY A N 1
ATOM 6840 C CA . GLY A 1 1039 ? -25.838 -0.923 6.456 1.00 91.50 1039 GLY A CA 1
ATOM 6841 C C . GLY A 1 1039 ? -26.240 -1.526 7.801 1.00 91.50 1039 GLY A C 1
ATOM 6842 O O . GLY A 1 1039 ? -26.390 -0.821 8.797 1.00 91.50 1039 GLY A O 1
ATOM 6843 N N . LYS A 1 1040 ? -26.411 -2.845 7.864 1.00 95.00 1040 LYS A N 1
ATOM 6844 C CA . LYS A 1 1040 ? -26.716 -3.541 9.125 1.00 95.00 1040 LYS A CA 1
ATOM 6845 C C . LYS A 1 1040 ? -25.458 -3.701 9.979 1.00 95.00 1040 LYS A C 1
ATOM 6847 O O . LYS A 1 1040 ? -24.370 -3.859 9.432 1.00 95.00 1040 LYS A O 1
ATOM 6852 N N . GLY A 1 1041 ? -25.606 -3.685 11.301 1.00 89.94 1041 GLY A N 1
ATOM 6853 C CA . GLY A 1 1041 ? -24.601 -4.238 12.208 1.00 89.94 1041 GLY A CA 1
ATOM 6854 C C . GLY A 1 1041 ? -24.578 -5.765 12.098 1.00 89.94 1041 GLY A C 1
ATOM 6855 O O . GLY A 1 1041 ? -25.552 -6.370 11.655 1.00 89.94 1041 GLY A O 1
ATOM 6856 N N . GLY A 1 1042 ? -23.469 -6.388 12.483 1.00 92.44 1042 GLY A N 1
ATOM 6857 C CA . GLY A 1 1042 ? -23.306 -7.843 12.493 1.00 92.44 1042 GLY A CA 1
ATOM 6858 C C . GLY A 1 1042 ? -23.406 -8.446 13.893 1.00 92.44 1042 GLY A C 1
ATOM 6859 O O . GLY A 1 1042 ? -23.319 -7.732 14.899 1.00 92.44 1042 GLY A O 1
ATOM 6860 N N . LEU A 1 1043 ? -23.579 -9.770 13.951 1.00 95.00 1043 LEU A N 1
ATOM 6861 C CA . LEU A 1 1043 ? -23.511 -10.566 15.179 1.00 95.00 1043 LEU A CA 1
ATOM 6862 C C . LEU A 1 1043 ? -22.244 -10.226 15.966 1.00 95.00 1043 LEU A C 1
ATOM 6864 O O . LEU A 1 1043 ? -21.140 -10.241 15.411 1.00 95.00 1043 LEU A O 1
ATOM 6868 N N . VAL A 1 1044 ? -22.410 -9.997 17.266 1.00 94.56 1044 VAL A N 1
ATOM 6869 C CA . VAL A 1 1044 ? -21.283 -9.946 18.195 1.00 94.56 1044 VAL A CA 1
ATOM 6870 C C . VAL A 1 1044 ? -21.441 -11.037 19.243 1.00 94.56 1044 VAL A C 1
ATOM 6872 O O . VAL A 1 1044 ? -22.425 -11.048 19.983 1.00 94.56 1044 VAL A O 1
ATOM 6875 N N . ASP A 1 1045 ? -20.482 -11.957 19.283 1.00 94.69 1045 ASP A N 1
ATOM 6876 C CA . ASP A 1 1045 ? -20.468 -13.103 20.188 1.00 94.69 1045 ASP A CA 1
ATOM 6877 C C . ASP A 1 1045 ? -19.180 -13.129 21.016 1.00 94.69 1045 ASP A C 1
ATOM 6879 O O . ASP A 1 1045 ? -18.070 -13.012 20.493 1.00 94.69 1045 ASP A O 1
ATOM 6883 N N . LEU A 1 1046 ? -19.334 -13.258 22.328 1.00 93.12 1046 LEU A N 1
ATOM 6884 C CA . LEU A 1 1046 ? -18.243 -13.325 23.291 1.00 93.12 1046 LEU A CA 1
ATOM 6885 C C . LEU A 1 1046 ? -18.446 -14.552 24.175 1.00 93.12 1046 LEU A C 1
ATOM 6887 O O . LEU A 1 1046 ? -19.400 -14.597 24.948 1.00 93.12 1046 LEU A O 1
ATOM 6891 N N . THR A 1 1047 ? -17.525 -15.512 24.106 1.00 91.94 1047 THR A N 1
ATOM 6892 C CA . THR A 1 1047 ? -17.571 -16.746 24.901 1.00 91.94 1047 THR A CA 1
ATOM 6893 C C . THR A 1 1047 ? -16.229 -17.012 25.590 1.00 91.94 1047 THR A C 1
ATOM 6895 O O . THR A 1 1047 ? -15.168 -16.849 24.988 1.00 91.94 1047 THR A O 1
ATOM 6898 N N . GLY A 1 1048 ? -16.224 -17.451 26.851 1.00 87.69 1048 GLY A N 1
ATOM 6899 C CA . GLY A 1 1048 ? -14.973 -17.850 27.506 1.00 87.69 1048 GLY A CA 1
ATOM 6900 C C . GLY A 1 1048 ? -15.035 -18.013 29.021 1.00 87.69 1048 GLY A C 1
ATOM 6901 O O . GLY A 1 1048 ? -16.044 -17.726 29.647 1.00 87.69 1048 GLY A O 1
ATOM 6902 N N . ASN A 1 1049 ? -13.918 -18.428 29.617 1.00 88.12 1049 ASN A N 1
ATOM 6903 C CA . ASN A 1 1049 ? -13.736 -18.610 31.065 1.00 88.12 1049 ASN A CA 1
ATOM 6904 C C . ASN A 1 1049 ? -12.743 -17.598 31.669 1.00 88.12 1049 ASN A C 1
ATOM 6906 O O . ASN A 1 1049 ? -12.361 -17.714 32.832 1.00 88.12 1049 ASN A O 1
ATOM 6910 N N . ALA A 1 1050 ? -12.302 -16.609 30.885 1.00 88.69 1050 ALA A N 1
ATOM 6911 C CA . ALA A 1 1050 ? -11.310 -15.630 31.319 1.00 88.69 1050 ALA A CA 1
ATOM 6912 C C . ALA A 1 1050 ? -11.759 -14.822 32.540 1.00 88.69 1050 ALA A C 1
ATOM 6914 O O . ALA A 1 1050 ? -12.902 -14.367 32.618 1.00 88.69 1050 ALA A O 1
ATOM 6915 N N . VAL A 1 1051 ? -10.815 -14.563 33.444 1.00 91.88 1051 VAL A N 1
ATOM 6916 C CA . VAL A 1 1051 ? -10.990 -13.568 34.504 1.00 91.88 1051 VAL A CA 1
ATOM 6917 C C . VAL A 1 1051 ? -10.664 -12.197 33.923 1.00 91.88 1051 VAL A C 1
ATOM 6919 O O . VAL A 1 1051 ? -9.581 -11.988 33.376 1.00 91.88 1051 VAL A O 1
ATOM 6922 N N . ILE A 1 1052 ? -11.590 -11.252 34.052 1.00 94.81 1052 ILE A N 1
ATOM 6923 C CA . ILE A 1 1052 ? -11.441 -9.881 33.558 1.00 94.81 1052 ILE A CA 1
ATOM 6924 C C . ILE A 1 1052 ? -11.384 -8.948 34.758 1.00 94.81 1052 ILE A C 1
ATOM 6926 O O . ILE A 1 1052 ? -12.297 -8.940 35.583 1.00 94.81 1052 ILE A O 1
ATOM 6930 N N . ARG A 1 1053 ? -10.321 -8.149 34.856 1.00 95.88 1053 ARG A N 1
ATOM 6931 C CA . ARG A 1 1053 ? -10.116 -7.220 35.968 1.00 95.88 1053 ARG A CA 1
ATOM 6932 C C . ARG A 1 1053 ? -9.702 -5.839 35.470 1.00 95.88 1053 ARG A C 1
ATOM 6934 O O . ARG A 1 1053 ? -8.652 -5.712 34.844 1.00 95.88 1053 ARG A O 1
ATOM 6941 N N . THR A 1 1054 ? -10.501 -4.819 35.780 1.00 94.38 1054 THR A N 1
ATOM 6942 C CA . THR A 1 1054 ? -10.231 -3.413 35.433 1.00 94.38 1054 THR A CA 1
ATOM 6943 C C . THR A 1 1054 ? -10.170 -2.544 36.695 1.00 94.38 1054 THR A C 1
ATOM 6945 O O . THR A 1 1054 ? -11.052 -2.612 37.553 1.00 94.38 1054 THR A O 1
ATOM 6948 N N . GLU A 1 1055 ? -9.116 -1.736 36.848 1.00 95.62 1055 GLU A N 1
ATOM 6949 C CA . GLU A 1 1055 ? -8.906 -0.922 38.065 1.00 95.62 1055 GLU A CA 1
ATOM 6950 C C . GLU A 1 1055 ? -9.107 0.593 37.882 1.00 95.62 1055 GLU A C 1
ATOM 6952 O O . GLU A 1 1055 ? -9.379 1.280 38.866 1.00 95.62 1055 GLU A O 1
ATOM 6957 N N . GLY A 1 1056 ? -8.974 1.133 36.665 1.00 89.50 1056 GLY A N 1
ATOM 6958 C CA . GLY A 1 1056 ? -9.029 2.584 36.426 1.00 89.50 1056 GLY A CA 1
ATOM 6959 C C . GLY A 1 1056 ? -10.446 3.164 36.409 1.00 89.50 1056 GLY A C 1
ATOM 6960 O O . GLY A 1 1056 ? -11.423 2.440 36.219 1.00 89.50 1056 GLY A O 1
ATOM 6961 N N . ALA A 1 1057 ? -10.590 4.483 36.563 1.00 86.44 1057 ALA A N 1
ATOM 6962 C CA . ALA A 1 1057 ? -11.899 5.142 36.506 1.00 86.44 1057 ALA A CA 1
ATOM 6963 C C . ALA A 1 1057 ? -12.514 5.051 35.097 1.00 86.44 1057 ALA A C 1
ATOM 6965 O O . ALA A 1 1057 ? -11.789 5.042 34.101 1.00 86.44 1057 ALA A O 1
ATOM 6966 N N . TYR A 1 1058 ? -13.846 4.991 34.997 1.00 85.06 1058 TYR A N 1
ATOM 6967 C CA . TYR A 1 1058 ? -14.591 4.870 33.731 1.00 85.06 1058 TYR A CA 1
ATOM 6968 C C . TYR A 1 1058 ? -14.178 3.659 32.869 1.00 85.06 1058 TYR A C 1
ATOM 6970 O O . TYR A 1 1058 ? -14.284 3.695 31.642 1.00 85.06 1058 TYR A O 1
ATOM 6978 N N . SER A 1 1059 ? -13.675 2.587 33.486 1.00 87.88 1059 SER A N 1
ATOM 6979 C CA . SER A 1 1059 ? -13.077 1.452 32.773 1.00 87.88 1059 SER A CA 1
ATOM 6980 C C . SER A 1 1059 ? -14.001 0.246 32.794 1.00 87.88 1059 SER A C 1
ATOM 6982 O O . SER A 1 1059 ? -13.989 -0.545 33.737 1.00 87.88 1059 SER A O 1
ATOM 6984 N N . ALA A 1 1060 ? -14.815 0.095 31.748 1.00 86.56 1060 ALA A N 1
ATOM 6985 C CA . ALA A 1 1060 ? -15.737 -1.030 31.665 1.00 86.56 1060 ALA A CA 1
ATOM 6986 C C . ALA A 1 1060 ? -15.001 -2.384 31.623 1.00 86.56 1060 ALA A C 1
ATOM 6988 O O . ALA A 1 1060 ? -13.992 -2.522 30.933 1.00 86.56 1060 ALA A O 1
ATOM 6989 N N . GLY A 1 1061 ? -15.509 -3.396 32.326 1.00 87.06 1061 GLY A N 1
ATOM 6990 C CA . GLY A 1 1061 ? -14.973 -4.756 32.254 1.00 87.06 1061 GLY A CA 1
ATOM 6991 C C . GLY A 1 1061 ? -15.150 -5.324 30.850 1.00 87.06 1061 GLY A C 1
ATOM 6992 O O . GLY A 1 1061 ? -14.176 -5.619 30.156 1.00 87.06 1061 GLY A O 1
ATOM 6993 N N . VAL A 1 1062 ? -16.406 -5.400 30.415 1.00 92.00 1062 VAL A N 1
ATOM 6994 C CA . VAL A 1 1062 ? -16.805 -5.867 29.084 1.00 92.00 1062 VAL A CA 1
ATOM 6995 C C . VAL A 1 1062 ? -17.837 -4.911 28.489 1.00 92.00 1062 VAL A C 1
ATOM 6997 O O . VAL A 1 1062 ? -18.884 -4.675 29.092 1.00 92.00 1062 VAL A O 1
ATOM 7000 N N . PHE A 1 1063 ? -17.565 -4.396 27.290 1.00 87.19 1063 PHE A N 1
ATOM 7001 C CA . PHE A 1 1063 ? -18.515 -3.609 26.506 1.00 87.19 1063 PHE A CA 1
ATOM 7002 C C . PHE A 1 1063 ? -18.665 -4.183 25.095 1.00 87.19 1063 PHE A C 1
ATOM 7004 O O . PHE A 1 1063 ? -17.691 -4.296 24.349 1.00 87.19 1063 PHE A O 1
ATOM 7011 N N . VAL A 1 1064 ? -19.896 -4.555 24.738 1.00 90.31 1064 VAL A N 1
ATOM 7012 C CA . VAL A 1 1064 ? -20.213 -5.241 23.483 1.00 90.31 1064 VAL A CA 1
ATOM 7013 C C . VAL A 1 1064 ? -21.406 -4.587 22.798 1.00 90.31 1064 VAL A C 1
ATOM 7015 O O . VAL A 1 1064 ? -22.431 -4.353 23.441 1.00 90.31 1064 VAL A O 1
ATOM 7018 N N . GLN A 1 1065 ? -21.312 -4.314 21.496 1.00 88.06 1065 GLN A N 1
ATOM 7019 C CA . GLN A 1 1065 ? -22.422 -3.699 20.768 1.00 88.06 1065 GLN A CA 1
ATOM 7020 C C . GLN A 1 1065 ? -22.505 -4.070 19.284 1.00 88.06 1065 GLN A C 1
ATOM 7022 O O . GLN A 1 1065 ? -21.499 -4.130 18.583 1.00 88.06 1065 GLN A O 1
ATOM 7027 N N . SER A 1 1066 ? -23.730 -4.245 18.793 1.00 91.62 1066 SER A N 1
ATOM 7028 C CA . SER A 1 1066 ? -24.036 -4.295 17.362 1.00 91.62 1066 SER A CA 1
ATOM 7029 C C . SER A 1 1066 ? -24.867 -3.073 16.995 1.00 91.62 1066 SER A C 1
ATOM 7031 O O . SER A 1 1066 ? -25.915 -2.837 17.595 1.00 91.62 1066 SER A O 1
ATOM 7033 N N . VAL A 1 1067 ? -24.389 -2.275 16.044 1.00 91.25 1067 VAL A N 1
ATOM 7034 C CA . VAL A 1 1067 ? -24.980 -0.982 15.692 1.00 91.25 1067 VAL A CA 1
ATOM 7035 C C . VAL A 1 1067 ? -25.291 -0.944 14.200 1.00 91.25 1067 VAL A C 1
ATOM 7037 O O . VAL A 1 1067 ? -24.409 -1.138 13.367 1.00 91.25 1067 VAL A O 1
ATOM 7040 N N . GLY A 1 1068 ? -26.544 -0.677 13.849 1.00 89.19 1068 GLY A N 1
ATOM 7041 C CA . GLY A 1 1068 ? -26.937 -0.383 12.475 1.00 89.19 1068 GLY A CA 1
ATOM 7042 C C . GLY A 1 1068 ? -26.463 1.001 12.025 1.00 89.19 1068 GLY A C 1
ATOM 7043 O O . GLY A 1 1068 ? -26.415 1.947 12.810 1.00 89.19 1068 GLY A O 1
ATOM 7044 N N . GLY A 1 1069 ? -26.121 1.135 10.748 1.00 87.44 1069 GLY A N 1
ATOM 7045 C CA . GLY A 1 1069 ? -25.735 2.403 10.138 1.00 87.44 1069 GLY A CA 1
ATOM 7046 C C . GLY A 1 1069 ? -26.925 3.339 9.922 1.00 87.44 1069 GLY A C 1
ATOM 7047 O O . GLY A 1 1069 ? -28.061 2.898 9.763 1.00 87.44 1069 GLY A O 1
ATOM 7048 N N . GLY A 1 1070 ? -26.682 4.650 9.904 1.00 87.75 1070 GLY A N 1
ATOM 7049 C CA . GLY A 1 1070 ? -27.727 5.640 9.621 1.00 87.75 1070 GLY A CA 1
ATOM 7050 C C . GLY A 1 1070 ? -28.134 5.683 8.142 1.00 87.75 1070 GLY A C 1
ATOM 7051 O O . GLY A 1 1070 ? -27.313 5.421 7.262 1.00 87.75 1070 GLY A O 1
ATOM 7052 N N . GLY A 1 1071 ? -29.385 6.044 7.862 1.00 88.12 1071 GLY A N 1
ATOM 7053 C CA . GLY A 1 1071 ? -29.891 6.281 6.511 1.00 88.12 1071 GLY A CA 1
ATOM 7054 C C . GLY A 1 1071 ? -29.386 7.591 5.898 1.00 88.12 1071 GLY A C 1
ATOM 7055 O O . GLY A 1 1071 ? -29.119 8.574 6.589 1.00 88.12 1071 GLY A O 1
ATOM 7056 N N . GLY A 1 1072 ? -29.264 7.617 4.575 1.00 88.31 1072 GLY A N 1
ATOM 7057 C CA . GLY A 1 1072 ? -28.813 8.773 3.807 1.00 88.31 1072 GLY A CA 1
ATOM 7058 C C . GLY A 1 1072 ? -29.904 9.824 3.603 1.00 88.31 1072 GLY A C 1
ATOM 7059 O O . GLY A 1 1072 ? -31.091 9.516 3.513 1.00 88.31 1072 GLY A O 1
ATOM 7060 N N . ASN A 1 1073 ? -29.519 11.093 3.488 1.00 88.12 1073 ASN A N 1
ATOM 7061 C CA . ASN A 1 1073 ? -30.475 12.182 3.267 1.00 88.12 1073 ASN A CA 1
ATOM 7062 C C . ASN A 1 1073 ? -30.930 12.255 1.801 1.00 88.12 1073 ASN A C 1
ATOM 7064 O O . ASN A 1 1073 ? -30.120 12.085 0.892 1.00 88.12 1073 ASN A O 1
ATOM 7068 N N . GLY A 1 1074 ? -32.203 12.568 1.574 1.00 88.56 1074 GLY A N 1
ATOM 7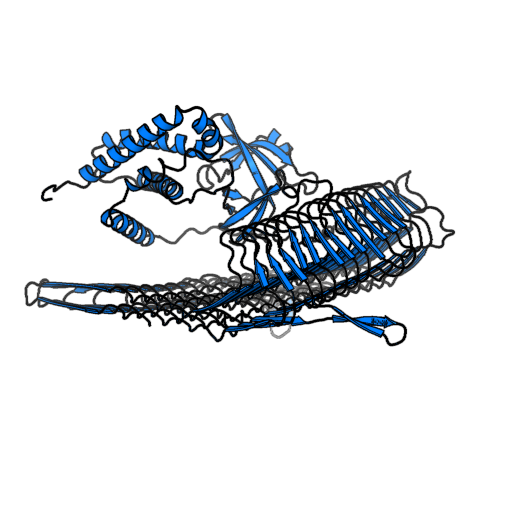069 C CA . GLY A 1 1074 ? -32.746 12.893 0.261 1.00 88.56 1074 GLY A CA 1
ATOM 7070 C C . GLY A 1 1074 ? -32.286 14.265 -0.242 1.00 88.56 1074 GLY A C 1
ATOM 7071 O O . GLY A 1 1074 ? -32.090 15.208 0.525 1.00 88.56 1074 GLY A O 1
ATOM 7072 N N . GLY A 1 1075 ? -32.127 14.377 -1.554 1.00 87.62 1075 GLY A N 1
ATOM 7073 C CA . GLY A 1 1075 ? -31.660 15.559 -2.259 1.00 87.62 1075 GLY A CA 1
ATOM 7074 C C . GLY A 1 1075 ? -32.687 16.685 -2.281 1.00 87.62 1075 GLY A C 1
ATOM 7075 O O . GLY A 1 1075 ? -33.897 16.473 -2.389 1.00 87.62 1075 GLY A O 1
ATOM 7076 N N . PHE A 1 1076 ? -32.198 17.916 -2.190 1.00 87.19 1076 PHE A N 1
ATOM 7077 C CA . PHE A 1 1076 ? -33.032 19.112 -2.248 1.00 87.19 1076 PHE A CA 1
ATOM 7078 C C . PHE A 1 1076 ? -33.435 19.424 -3.699 1.00 87.19 1076 PHE A C 1
ATOM 7080 O O . PHE A 1 1076 ? -32.646 19.210 -4.619 1.00 87.19 1076 PHE A O 1
ATOM 7087 N N . SER A 1 1077 ? -34.649 19.950 -3.898 1.00 89.06 1077 SER A N 1
ATOM 7088 C CA . SER A 1 1077 ? -35.186 20.323 -5.215 1.00 89.06 1077 SER A CA 1
ATOM 7089 C C . SER A 1 1077 ? -35.608 21.801 -5.292 1.00 89.06 1077 SER A C 1
ATOM 7091 O O . SER A 1 1077 ? -36.327 22.289 -4.419 1.00 89.06 1077 SER A O 1
ATOM 7093 N N . VAL A 1 1078 ? -35.181 22.513 -6.342 1.00 87.06 1078 VAL A N 1
ATOM 7094 C CA . VAL A 1 1078 ? -35.639 23.866 -6.717 1.00 87.06 1078 VAL A CA 1
ATOM 7095 C C . VAL A 1 1078 ? -36.214 23.845 -8.133 1.00 87.06 1078 VAL A C 1
ATOM 7097 O O . VAL A 1 1078 ? -35.467 23.589 -9.072 1.00 87.06 1078 VAL A O 1
ATOM 7100 N N . ALA A 1 1079 ? -37.490 24.193 -8.309 1.00 87.06 1079 ALA A N 1
ATOM 7101 C CA . ALA A 1 1079 ? -38.108 24.409 -9.622 1.00 87.06 1079 ALA A CA 1
ATOM 7102 C C . ALA A 1 1079 ? -38.627 25.850 -9.739 1.00 87.06 1079 ALA A C 1
ATOM 7104 O O . ALA A 1 1079 ? -39.477 26.267 -8.952 1.00 87.06 1079 ALA A O 1
ATOM 7105 N N . VAL A 1 1080 ? -38.133 26.617 -10.711 1.00 86.19 1080 VAL A N 1
ATOM 7106 C CA . VAL A 1 1080 ? -38.579 27.995 -10.975 1.00 86.19 1080 VAL A CA 1
ATOM 7107 C C . VAL A 1 1080 ? -39.001 28.128 -12.433 1.00 86.19 1080 VAL A C 1
ATOM 7109 O O . VAL A 1 1080 ? -38.151 28.035 -13.307 1.00 86.19 1080 VAL A O 1
ATOM 7112 N N . ALA A 1 1081 ? -40.278 28.399 -12.697 1.00 82.69 1081 ALA A N 1
ATOM 7113 C CA . ALA A 1 1081 ? -40.788 28.677 -14.039 1.00 82.69 1081 ALA A CA 1
ATOM 7114 C C . ALA A 1 1081 ? -41.285 30.121 -14.137 1.00 82.69 1081 ALA A C 1
ATOM 7116 O O . ALA A 1 1081 ? -42.193 30.522 -13.412 1.00 82.69 1081 ALA A O 1
ATOM 7117 N N . VAL A 1 1082 ? -40.715 30.901 -15.050 1.00 82.75 1082 VAL A N 1
ATOM 7118 C CA . VAL A 1 1082 ? -41.148 32.270 -15.349 1.00 82.75 1082 VAL A CA 1
ATOM 7119 C C . VAL A 1 1082 ? -41.597 32.346 -16.805 1.00 82.75 1082 VAL A C 1
ATOM 7121 O O . VAL A 1 1082 ? -40.892 31.859 -17.687 1.00 82.75 1082 VAL A O 1
ATOM 7124 N N . SER A 1 1083 ? -42.760 32.931 -17.085 1.00 77.38 1083 SER A N 1
ATOM 7125 C CA . SER A 1 1083 ? -43.255 33.141 -18.450 1.00 77.38 1083 SER A CA 1
ATOM 7126 C C . SER A 1 1083 ? -43.716 34.578 -18.695 1.00 77.38 1083 SER A C 1
ATOM 7128 O O . SER A 1 1083 ? -44.341 35.187 -17.828 1.00 77.38 1083 SER A O 1
ATOM 7130 N N . GLY A 1 1084 ? -43.445 35.115 -19.886 1.00 72.62 1084 GLY A N 1
ATOM 7131 C CA . GLY A 1 1084 ? -43.829 36.471 -20.302 1.00 72.62 1084 GLY A CA 1
ATOM 7132 C C . GLY A 1 1084 ? -44.382 36.496 -21.728 1.00 72.62 1084 GLY A C 1
ATOM 7133 O O . GLY A 1 1084 ? -43.800 35.864 -22.598 1.00 72.62 1084 GLY A O 1
ATOM 7134 N N . ASN A 1 1085 ? -45.488 37.190 -22.001 1.00 71.00 1085 ASN A N 1
ATOM 7135 C CA . ASN A 1 1085 ? -46.008 37.359 -23.368 1.00 71.00 1085 ASN A CA 1
ATOM 7136 C C . ASN A 1 1085 ? -46.634 38.751 -23.547 1.00 71.00 1085 ASN A C 1
ATOM 7138 O O . ASN A 1 1085 ? -47.530 39.116 -22.789 1.00 71.00 1085 ASN A O 1
ATOM 7142 N N . VAL A 1 1086 ? -46.167 39.539 -24.520 1.00 61.38 1086 VAL A N 1
ATOM 7143 C CA . VAL A 1 1086 ? -46.677 40.908 -24.737 1.00 61.38 1086 VAL A CA 1
ATOM 7144 C C . VAL A 1 1086 ? -47.914 40.959 -25.637 1.00 61.38 1086 VAL A C 1
ATOM 7146 O O . VAL A 1 1086 ? -48.648 41.940 -25.564 1.00 61.38 1086 VAL A O 1
ATOM 7149 N N . ASP A 1 1087 ? -48.230 39.875 -26.359 1.00 59.41 1087 ASP A N 1
ATOM 7150 C CA . ASP A 1 1087 ? -49.293 39.848 -27.381 1.00 59.41 1087 ASP A CA 1
ATOM 7151 C C . ASP A 1 1087 ? -50.299 38.681 -27.221 1.00 59.41 1087 ASP A C 1
ATOM 7153 O O . ASP A 1 1087 ? -51.095 38.408 -28.119 1.00 59.41 1087 ASP A O 1
ATOM 7157 N N . GLY A 1 1088 ? -50.289 37.953 -26.096 1.00 63.75 1088 GLY A N 1
ATOM 7158 C CA . GLY A 1 1088 ? -51.156 36.782 -25.896 1.00 63.75 1088 GLY A CA 1
ATOM 7159 C C . GLY A 1 1088 ? -51.102 36.182 -24.485 1.00 63.75 1088 GLY A C 1
ATOM 7160 O O . GLY A 1 1088 ? -50.462 36.756 -23.603 1.00 63.75 1088 GLY A O 1
ATOM 7161 N N . PRO A 1 1089 ? -51.775 35.039 -24.229 1.00 61.09 1089 PRO A N 1
ATOM 7162 C CA . PRO A 1 1089 ? -51.760 34.393 -22.919 1.00 61.09 1089 PRO A CA 1
ATOM 7163 C C . PRO A 1 1089 ? -50.366 33.858 -22.548 1.00 61.09 1089 PRO A C 1
ATOM 7165 O O . PRO A 1 1089 ? -49.550 33.543 -23.423 1.00 61.09 1089 PRO A O 1
ATOM 7168 N N . SER A 1 1090 ? -50.096 33.741 -21.244 1.00 73.12 1090 SER A N 1
ATOM 7169 C CA . SER A 1 1090 ? -48.885 33.123 -20.704 1.00 73.12 1090 SER A CA 1
ATOM 7170 C C . SER A 1 1090 ? -49.181 32.073 -19.632 1.00 73.12 1090 SER A C 1
ATOM 7172 O O . SER A 1 1090 ? -50.156 32.167 -18.891 1.00 73.12 1090 SER A O 1
ATOM 7174 N N . GLY A 1 1091 ? -48.346 31.038 -19.567 1.00 74.25 1091 GLY A N 1
ATOM 7175 C CA . GLY A 1 1091 ? -48.503 29.895 -18.676 1.00 74.25 1091 GLY A CA 1
ATOM 7176 C C . GLY A 1 1091 ? -47.169 29.479 -18.069 1.00 74.25 1091 GLY A C 1
ATOM 7177 O O . GLY A 1 1091 ? -46.266 29.110 -18.808 1.00 74.25 1091 GLY A O 1
ATOM 7178 N N . SER A 1 1092 ? -47.036 29.482 -16.746 1.00 76.81 1092 SER A N 1
ATOM 7179 C CA . SER A 1 1092 ? -45.880 28.914 -16.045 1.00 76.81 1092 SER A CA 1
ATOM 7180 C C . SER A 1 1092 ? -46.305 27.709 -15.213 1.00 76.81 1092 SER A C 1
ATOM 7182 O O . SER A 1 1092 ? -47.240 27.791 -14.419 1.00 76.81 1092 SER A O 1
ATOM 7184 N N . PHE A 1 1093 ? -45.614 26.589 -15.389 1.00 84.69 1093 PHE A N 1
ATOM 7185 C CA . PHE A 1 1093 ? -45.850 25.350 -14.659 1.00 84.69 1093 PHE A CA 1
ATOM 7186 C C . PHE A 1 1093 ? -44.536 24.893 -14.032 1.00 84.69 1093 PHE A C 1
ATOM 7188 O O . PHE A 1 1093 ? -43.602 24.509 -14.731 1.00 84.69 1093 PHE A O 1
ATOM 7195 N N . ALA A 1 1094 ? -44.449 24.944 -12.709 1.00 83.75 1094 ALA A N 1
ATOM 7196 C CA . ALA A 1 1094 ? -43.292 24.466 -11.968 1.00 83.75 1094 ALA A CA 1
ATOM 7197 C C . ALA A 1 1094 ? -43.684 23.235 -11.145 1.00 83.75 1094 ALA A C 1
ATOM 7199 O O . ALA A 1 1094 ? -44.654 23.275 -10.389 1.00 83.75 1094 ALA A O 1
ATOM 7200 N N . LEU A 1 1095 ? -42.926 22.149 -11.285 1.00 89.94 1095 LEU A N 1
ATOM 7201 C CA . LEU A 1 1095 ? -43.074 20.922 -10.512 1.00 89.94 1095 LEU A CA 1
ATOM 7202 C C . LEU A 1 1095 ? -41.770 20.628 -9.777 1.00 89.94 1095 LEU A C 1
ATOM 7204 O O . LEU A 1 1095 ? -40.738 20.371 -10.394 1.00 89.94 1095 LEU A O 1
ATOM 7208 N N . GLY A 1 1096 ? -41.816 20.625 -8.455 1.00 88.69 1096 GLY A N 1
ATOM 7209 C CA . GLY A 1 1096 ? -40.662 20.313 -7.633 1.00 88.69 1096 GLY A CA 1
ATOM 7210 C C . GLY A 1 1096 ? -40.945 19.170 -6.667 1.00 88.69 1096 GLY A C 1
ATOM 7211 O O . GLY A 1 1096 ? -41.878 19.244 -5.870 1.00 88.69 1096 GLY A O 1
ATOM 7212 N N . LEU A 1 1097 ? -40.134 18.113 -6.719 1.00 91.62 1097 LEU A N 1
ATOM 7213 C CA . LEU A 1 1097 ? -40.198 16.985 -5.789 1.00 91.62 1097 LEU A CA 1
ATOM 7214 C C . LEU A 1 1097 ? -38.874 16.857 -5.033 1.00 91.62 1097 LEU A C 1
ATOM 7216 O O . LEU A 1 1097 ? -37.818 16.692 -5.640 1.00 91.62 1097 LEU A O 1
ATOM 7220 N N . GLY A 1 1098 ? -38.916 16.923 -3.705 1.00 89.44 1098 GLY A N 1
ATOM 7221 C CA . GLY A 1 1098 ? -37.770 16.607 -2.855 1.00 89.44 1098 GLY A CA 1
ATOM 7222 C C . GLY A 1 1098 ? -37.449 15.110 -2.868 1.00 89.44 1098 GLY A C 1
ATOM 7223 O O . GLY A 1 1098 ? -38.345 14.270 -2.967 1.00 89.44 1098 GLY A O 1
ATOM 7224 N N . GLY A 1 1099 ? -36.169 14.763 -2.756 1.00 91.88 1099 GLY A N 1
ATOM 7225 C CA . GLY A 1 1099 ? -35.725 13.371 -2.713 1.00 91.88 1099 GLY A CA 1
ATOM 7226 C C . GLY A 1 1099 ? -36.117 12.670 -1.414 1.00 91.88 1099 GLY A C 1
ATOM 7227 O O . GLY A 1 1099 ? -36.183 13.299 -0.364 1.00 91.88 1099 GLY A O 1
ATOM 7228 N N . LYS A 1 1100 ? -36.371 11.360 -1.435 1.00 94.00 1100 LYS A N 1
ATOM 7229 C CA . LYS A 1 1100 ? -36.670 10.607 -0.200 1.00 94.00 1100 LYS A CA 1
ATOM 7230 C C . LYS A 1 1100 ? -35.395 10.322 0.598 1.00 94.00 1100 LYS A C 1
ATOM 7232 O O . LYS A 1 1100 ? -34.358 10.051 -0.004 1.00 94.00 1100 LYS A O 1
ATOM 7237 N N . GLY A 1 1101 ? -35.490 10.337 1.925 1.00 91.44 1101 GLY A N 1
ATOM 7238 C CA . GLY A 1 1101 ? -34.458 9.800 2.810 1.00 91.44 1101 GLY A CA 1
ATOM 7239 C C . GLY A 1 1101 ? -34.346 8.277 2.687 1.00 91.44 1101 GLY A C 1
ATOM 7240 O O . GLY A 1 1101 ? -35.294 7.596 2.283 1.00 91.44 1101 GLY A O 1
ATOM 7241 N N . GLY A 1 1102 ? -33.171 7.743 2.997 1.00 93.25 1102 GLY A N 1
ATOM 7242 C CA . GLY A 1 1102 ? -32.915 6.310 3.084 1.00 93.25 1102 GLY A CA 1
ATOM 7243 C C . GLY A 1 1102 ? -33.235 5.756 4.470 1.00 93.25 1102 GLY A C 1
ATOM 7244 O O . GLY A 1 1102 ? -33.239 6.494 5.451 1.00 93.25 1102 GLY A O 1
ATOM 7245 N N . LYS A 1 1103 ? -33.508 4.453 4.553 1.00 94.75 1103 LYS A N 1
ATOM 7246 C CA . LYS A 1 1103 ? -33.797 3.771 5.824 1.00 94.75 1103 LYS A CA 1
ATOM 7247 C C . LYS A 1 1103 ? -32.543 3.588 6.676 1.00 94.75 1103 LYS A C 1
ATOM 7249 O O . LYS A 1 1103 ? -31.447 3.486 6.119 1.00 94.75 1103 LYS A O 1
ATOM 7254 N N . GLY A 1 1104 ? -32.713 3.506 7.992 1.00 90.94 1104 GLY A N 1
ATOM 7255 C CA . GLY A 1 1104 ? -31.663 3.072 8.913 1.00 90.94 1104 GLY A CA 1
ATOM 7256 C C . GLY A 1 1104 ? -31.353 1.576 8.775 1.00 90.94 1104 GLY A C 1
ATOM 7257 O O . GLY A 1 1104 ? -32.164 0.790 8.282 1.00 90.94 1104 GLY A O 1
ATOM 7258 N N . GLY A 1 1105 ? -30.160 1.171 9.198 1.00 92.44 1105 GLY A N 1
ATOM 7259 C CA . GLY A 1 1105 ? -29.762 -0.229 9.305 1.00 92.44 1105 GLY A CA 1
ATOM 7260 C C . GLY A 1 1105 ? -30.169 -0.840 10.646 1.00 92.44 1105 GLY A C 1
ATOM 7261 O O . GLY A 1 1105 ? -30.278 -0.148 11.652 1.00 92.44 1105 GLY A O 1
ATOM 7262 N N . PHE A 1 1106 ? -30.352 -2.156 10.702 1.00 93.81 1106 PHE A N 1
ATOM 7263 C CA . PHE A 1 1106 ? -30.609 -2.854 11.967 1.00 93.81 1106 PHE A CA 1
ATOM 7264 C C . PHE A 1 1106 ? -29.301 -3.200 12.684 1.00 93.81 1106 PHE A C 1
ATOM 7266 O O . PHE A 1 1106 ? -28.321 -3.546 12.027 1.00 93.81 1106 PHE A O 1
ATOM 7273 N N . GLY A 1 1107 ? -29.291 -3.139 14.018 1.00 89.94 1107 GLY A N 1
ATOM 7274 C CA . GLY A 1 1107 ? -28.318 -3.888 14.817 1.00 89.94 1107 GLY A CA 1
ATOM 7275 C C . GLY A 1 1107 ? -28.675 -5.379 14.813 1.00 89.94 1107 GLY A C 1
ATOM 7276 O O . GLY A 1 1107 ? -29.831 -5.740 14.586 1.00 89.94 1107 GLY A O 1
ATOM 7277 N N . ASP A 1 1108 ? -27.698 -6.245 15.061 1.00 95.00 1108 ASP A N 1
ATOM 7278 C CA . ASP A 1 1108 ? -27.891 -7.699 15.136 1.00 95.00 1108 ASP A CA 1
ATOM 7279 C C . ASP A 1 1108 ? -27.796 -8.185 16.595 1.00 95.00 1108 ASP A C 1
ATOM 7281 O O . ASP A 1 1108 ? -27.661 -7.392 17.536 1.00 95.00 1108 ASP A O 1
ATOM 7285 N N . LYS A 1 1109 ? -27.911 -9.494 16.813 1.00 95.19 1109 LYS A N 1
ATOM 7286 C CA . LYS A 1 1109 ? -27.820 -10.130 18.124 1.00 95.19 1109 LYS A CA 1
ATOM 7287 C C . LYS A 1 1109 ? -26.454 -9.864 18.763 1.00 95.19 1109 LYS A C 1
ATOM 7289 O O . LYS A 1 1109 ? -25.409 -9.978 18.125 1.00 95.19 1109 LYS A O 1
ATOM 7294 N N . VAL A 1 1110 ? -26.479 -9.587 20.064 1.00 94.12 1110 VAL A N 1
ATOM 7295 C CA . VAL A 1 1110 ? -25.295 -9.583 20.926 1.00 94.12 1110 VAL A CA 1
ATOM 7296 C C . VAL A 1 1110 ? -25.422 -10.728 21.925 1.00 94.12 1110 VAL A C 1
ATOM 7298 O O . VAL A 1 1110 ? -26.442 -10.836 22.606 1.00 94.12 1110 VAL A O 1
ATOM 7301 N N . THR A 1 1111 ? -24.410 -11.591 21.995 1.00 93.50 1111 THR A N 1
ATOM 7302 C CA . THR A 1 1111 ? -24.349 -12.725 22.930 1.00 93.50 1111 THR A CA 1
ATOM 7303 C C . THR A 1 1111 ? -23.076 -12.626 23.763 1.00 93.50 1111 THR A C 1
ATOM 7305 O O . THR A 1 1111 ? -21.996 -12.396 23.229 1.00 93.50 1111 THR A O 1
ATOM 7308 N N . VAL A 1 1112 ? -23.207 -12.767 25.085 1.00 90.94 1112 VAL A N 1
ATOM 7309 C CA . VAL A 1 1112 ? -22.072 -12.816 26.015 1.00 90.94 1112 VAL A CA 1
ATOM 7310 C C . VAL A 1 1112 ? -22.263 -13.995 26.961 1.00 90.94 1112 VAL A C 1
ATOM 7312 O O . VAL A 1 1112 ? -23.227 -14.025 27.725 1.00 90.94 1112 VAL A O 1
ATOM 7315 N N . ASN A 1 1113 ? -21.342 -14.953 26.914 1.00 90.44 1113 ASN A N 1
ATOM 7316 C CA . ASN A 1 1113 ? -21.308 -16.144 27.752 1.00 90.44 1113 ASN A CA 1
ATOM 7317 C C . ASN A 1 1113 ? -19.925 -16.287 28.408 1.00 90.44 1113 ASN A C 1
ATOM 7319 O O . ASN A 1 1113 ? -19.010 -16.896 27.853 1.00 90.44 1113 ASN A O 1
ATOM 7323 N N . MET A 1 1114 ? -19.768 -15.687 29.590 1.00 83.44 1114 MET A N 1
ATOM 7324 C CA . MET A 1 1114 ? -18.510 -15.677 30.340 1.00 83.44 1114 MET A CA 1
ATOM 7325 C C . MET A 1 1114 ? -18.635 -16.514 31.619 1.00 83.44 1114 MET A C 1
ATOM 7327 O O . MET A 1 1114 ? -19.410 -16.165 32.506 1.00 83.44 1114 MET A O 1
ATOM 7331 N N . GLY A 1 1115 ? -17.858 -17.594 31.726 1.00 79.94 1115 GLY A N 1
ATOM 7332 C CA . GLY A 1 1115 ? -17.751 -18.436 32.923 1.00 79.94 1115 GLY A CA 1
ATOM 7333 C C . GLY A 1 1115 ? -16.784 -17.901 33.989 1.00 79.94 1115 GLY A C 1
ATOM 7334 O O . GLY A 1 1115 ? -16.861 -18.312 35.145 1.00 79.94 1115 GLY A O 1
ATOM 7335 N N . GLY A 1 1116 ? -15.882 -16.983 33.620 1.00 84.00 1116 GLY A N 1
ATOM 7336 C CA . GLY A 1 1116 ? -14.925 -16.340 34.529 1.00 84.00 1116 GLY A CA 1
ATOM 7337 C C . GLY A 1 1116 ? -15.451 -15.049 35.174 1.00 84.00 1116 GLY A C 1
ATOM 7338 O O . GLY A 1 1116 ? -16.428 -14.455 34.720 1.00 84.00 1116 GLY A O 1
ATOM 7339 N N . ALA A 1 1117 ? -14.799 -14.593 36.250 1.00 89.88 1117 ALA A N 1
ATOM 7340 C CA . ALA A 1 1117 ? -15.216 -13.396 36.986 1.00 89.88 1117 ALA A CA 1
ATOM 7341 C C . ALA A 1 1117 ? -14.905 -12.091 36.224 1.00 89.88 1117 ALA A C 1
ATOM 7343 O O . ALA A 1 1117 ? -13.795 -11.919 35.723 1.00 89.88 1117 ALA A O 1
ATOM 7344 N N . ILE A 1 1118 ? -15.849 -11.139 36.227 1.00 93.31 1118 ILE A N 1
ATOM 7345 C CA . ILE A 1 1118 ? -15.656 -9.762 35.740 1.00 93.31 1118 ILE A CA 1
ATOM 7346 C C . ILE A 1 1118 ? -15.615 -8.822 36.950 1.00 93.31 1118 ILE A C 1
ATOM 7348 O O . ILE A 1 1118 ? -16.613 -8.661 37.650 1.00 93.31 1118 ILE A O 1
ATOM 7352 N N . GLN A 1 1119 ? -14.461 -8.212 37.212 1.00 94.50 1119 GLN A N 1
ATOM 7353 C CA . GLN A 1 1119 ? -14.216 -7.345 38.365 1.00 94.50 1119 GLN A CA 1
ATOM 7354 C C . GLN A 1 1119 ? -13.802 -5.948 37.905 1.00 94.50 1119 GLN A C 1
ATOM 7356 O O . GLN A 1 1119 ? -12.801 -5.788 37.211 1.00 94.50 1119 GLN A O 1
ATOM 7361 N N . THR A 1 1120 ? -14.546 -4.930 38.328 1.00 93.44 1120 THR A N 1
ATOM 7362 C CA . THR A 1 1120 ? -14.246 -3.522 38.037 1.00 93.44 1120 THR A CA 1
ATOM 7363 C C . THR A 1 1120 ? -14.161 -2.752 39.350 1.00 93.44 1120 THR A C 1
ATOM 7365 O O . THR A 1 1120 ? -15.150 -2.708 40.081 1.00 93.44 1120 THR A O 1
ATOM 7368 N N . THR A 1 1121 ? -13.008 -2.167 39.682 1.00 94.75 1121 THR A N 1
ATOM 7369 C CA . THR A 1 1121 ? -12.793 -1.509 40.991 1.00 94.75 1121 THR A CA 1
ATOM 7370 C C . THR A 1 1121 ? -12.677 0.015 40.921 1.00 94.75 1121 THR A C 1
ATOM 7372 O O . THR A 1 1121 ? -12.736 0.670 41.959 1.00 94.75 1121 THR A O 1
ATOM 7375 N N . GLY A 1 1122 ? -12.529 0.598 39.728 1.00 91.81 1122 GLY A N 1
ATOM 7376 C CA . GLY A 1 1122 ? -12.417 2.048 39.545 1.00 91.81 1122 GLY A CA 1
ATOM 7377 C C . GLY A 1 1122 ? -13.763 2.782 39.555 1.00 91.81 1122 GLY A C 1
ATOM 7378 O O . GLY A 1 1122 ? -14.795 2.221 39.183 1.00 91.81 1122 GLY A O 1
ATOM 7379 N N . ALA A 1 1123 ? -13.760 4.069 39.920 1.00 89.50 1123 ALA A N 1
ATOM 7380 C CA . ALA A 1 1123 ? -14.970 4.899 39.973 1.00 89.50 1123 ALA A CA 1
ATOM 7381 C C . ALA A 1 1123 ? -15.707 4.959 38.618 1.00 89.50 1123 ALA A C 1
ATOM 7383 O O . ALA A 1 1123 ? -15.068 5.044 37.571 1.00 89.50 1123 ALA A O 1
ATOM 7384 N N . PHE A 1 1124 ? -17.046 4.933 38.640 1.00 86.69 1124 PHE A N 1
ATOM 7385 C CA . PHE A 1 1124 ? -17.914 4.972 37.445 1.00 86.69 1124 PHE A CA 1
ATOM 7386 C C . PHE A 1 1124 ? -17.645 3.866 36.405 1.00 86.69 1124 PHE A C 1
ATOM 7388 O O . PHE A 1 1124 ? -17.993 4.006 35.232 1.00 86.69 1124 PHE A O 1
ATOM 7395 N N . SER A 1 1125 ? -17.027 2.760 36.816 1.00 88.44 1125 SER A N 1
ATOM 7396 C CA . SER A 1 1125 ? -16.741 1.630 35.931 1.00 88.44 1125 SER A CA 1
ATOM 7397 C C . SER A 1 1125 ? -17.927 0.673 35.857 1.00 88.44 1125 SER A C 1
ATOM 7399 O O . SER A 1 1125 ? -18.534 0.336 36.871 1.00 88.44 1125 SER A O 1
ATOM 7401 N N . THR A 1 1126 ? -18.257 0.229 34.645 1.00 89.56 1126 THR A N 1
ATOM 7402 C CA . THR A 1 1126 ? -19.346 -0.728 34.396 1.00 89.56 1126 THR A CA 1
ATOM 7403 C C . THR A 1 1126 ? -18.792 -2.145 34.289 1.00 89.56 1126 THR A C 1
ATOM 7405 O O . THR A 1 1126 ? -17.870 -2.370 33.516 1.00 89.56 1126 THR A O 1
ATOM 7408 N N . GLY A 1 1127 ? -19.370 -3.118 34.998 1.00 86.06 1127 GLY A N 1
ATOM 7409 C CA . GLY A 1 1127 ? -18.966 -4.526 34.882 1.00 86.06 1127 GLY A CA 1
ATOM 7410 C C . GLY A 1 1127 ? -19.153 -5.082 33.466 1.00 86.06 1127 GLY A C 1
ATOM 7411 O O . GLY A 1 1127 ? -18.180 -5.396 32.781 1.00 86.06 1127 GLY A O 1
ATOM 7412 N N . LEU A 1 1128 ? -20.408 -5.159 33.018 1.00 90.69 1128 LEU A N 1
ATOM 7413 C CA . LEU A 1 1128 ? -20.808 -5.670 31.705 1.00 90.69 1128 LEU A CA 1
ATOM 7414 C C . LEU A 1 1128 ? -21.867 -4.753 31.081 1.00 90.69 1128 LEU A C 1
ATOM 7416 O O . LEU A 1 1128 ? -22.878 -4.461 31.717 1.00 90.69 1128 LEU A O 1
ATOM 7420 N N . LEU A 1 1129 ? -21.661 -4.350 29.827 1.00 87.50 1129 LEU A N 1
ATOM 7421 C CA . LEU A 1 1129 ? -22.640 -3.637 29.004 1.00 87.50 1129 LEU A CA 1
ATOM 7422 C C . LEU A 1 1129 ? -22.772 -4.322 27.638 1.00 87.50 1129 LEU A C 1
ATOM 7424 O O . LEU A 1 1129 ? -21.777 -4.542 26.950 1.00 87.50 1129 LEU A O 1
ATOM 7428 N N . THR A 1 1130 ? -24.005 -4.647 27.244 1.00 90.81 1130 THR A N 1
ATOM 7429 C CA . THR A 1 1130 ? -24.325 -5.296 25.961 1.00 90.81 1130 THR A CA 1
ATOM 7430 C C . THR A 1 1130 ? -25.493 -4.583 25.290 1.00 90.81 1130 THR A C 1
ATOM 7432 O O . THR A 1 1130 ? -26.486 -4.288 25.957 1.00 90.81 1130 THR A O 1
ATOM 7435 N N . GLN A 1 1131 ? -25.377 -4.243 24.002 1.00 90.62 1131 GLN A N 1
ATOM 7436 C CA . GLN A 1 1131 ? -26.403 -3.453 23.307 1.00 90.62 1131 GLN A CA 1
ATOM 7437 C C . GLN A 1 1131 ? -26.542 -3.829 21.828 1.00 90.62 1131 GLN A C 1
ATOM 7439 O O . GLN A 1 1131 ? -25.561 -3.903 21.098 1.00 90.62 1131 GLN A O 1
ATOM 7444 N N . SER A 1 1132 ? -27.778 -4.003 21.365 1.00 92.12 1132 SER A N 1
ATOM 7445 C CA . SER A 1 1132 ? -28.112 -4.004 19.937 1.00 92.12 1132 SER A CA 1
ATOM 7446 C C . SER A 1 1132 ? -28.880 -2.723 19.630 1.00 92.12 1132 SER A C 1
ATOM 7448 O O . SER A 1 1132 ? -29.907 -2.452 20.254 1.00 92.12 1132 SER A O 1
ATOM 7450 N N . VAL A 1 1133 ? -28.343 -1.900 18.733 1.00 91.75 1133 VAL A N 1
ATOM 7451 C CA . VAL A 1 1133 ? -28.846 -0.555 18.436 1.00 91.75 1133 VAL A CA 1
ATOM 7452 C C . VAL A 1 1133 ? -29.143 -0.460 16.944 1.00 91.75 1133 VAL A C 1
ATOM 7454 O O . VAL A 1 1133 ? -28.263 -0.659 16.113 1.00 91.75 1133 VAL A O 1
ATOM 7457 N N . GLY A 1 1134 ? -30.390 -0.152 16.589 1.00 87.12 1134 GLY A N 1
ATOM 7458 C CA . GLY A 1 1134 ? -30.741 0.209 15.215 1.00 87.12 1134 GLY A CA 1
ATOM 7459 C C . GLY A 1 1134 ? -30.188 1.587 14.846 1.00 87.12 1134 GLY A C 1
ATOM 7460 O O . GLY A 1 1134 ? -30.104 2.478 15.691 1.00 87.12 1134 GLY A O 1
ATOM 7461 N N . GLY A 1 1135 ? -29.817 1.766 13.585 1.00 85.88 1135 GLY A N 1
ATOM 7462 C CA . GLY A 1 1135 ? -29.492 3.068 13.020 1.00 85.88 1135 GLY A CA 1
ATOM 7463 C C . GLY A 1 1135 ? -30.752 3.900 12.783 1.00 85.88 1135 GLY A C 1
ATOM 7464 O O . GLY A 1 1135 ? -31.836 3.358 12.583 1.00 85.88 1135 GLY A O 1
ATOM 7465 N N . GLY A 1 1136 ? -30.614 5.225 12.802 1.00 86.06 1136 GLY A N 1
ATOM 7466 C CA . GLY A 1 1136 ? -31.715 6.135 12.471 1.00 86.06 1136 GLY A CA 1
ATOM 7467 C C . GLY A 1 1136 ? -31.914 6.296 10.960 1.00 86.06 1136 GLY A C 1
ATOM 7468 O O . GLY A 1 1136 ? -30.950 6.201 10.198 1.00 86.06 1136 GLY A O 1
ATOM 7469 N N . GLY A 1 1137 ? -33.144 6.575 10.529 1.00 86.75 1137 GLY A N 1
ATOM 7470 C CA . GLY A 1 1137 ? -33.466 6.920 9.146 1.00 86.75 1137 GLY A CA 1
ATOM 7471 C C . GLY A 1 1137 ? -32.934 8.286 8.688 1.00 86.75 1137 GLY A C 1
ATOM 7472 O O . GLY A 1 1137 ? -32.542 9.145 9.481 1.00 86.75 1137 GLY A O 1
ATOM 7473 N N . GLY A 1 1138 ? -32.890 8.477 7.371 1.00 87.50 1138 GLY A N 1
ATOM 7474 C CA . GLY A 1 1138 ? -32.400 9.689 6.721 1.00 87.50 1138 GLY A CA 1
ATOM 7475 C C . GLY A 1 1138 ? -33.481 10.750 6.523 1.00 87.50 1138 GLY A C 1
ATOM 7476 O O . GLY A 1 1138 ? -34.672 10.457 6.420 1.00 87.50 1138 GLY A O 1
ATOM 7477 N N . ASN A 1 1139 ? -33.076 12.013 6.405 1.00 89.06 1139 ASN A N 1
ATOM 7478 C CA . ASN A 1 1139 ? -34.028 13.105 6.206 1.00 89.06 1139 ASN A CA 1
ATOM 7479 C C . ASN A 1 1139 ? -34.565 13.136 4.771 1.00 89.06 1139 ASN A C 1
ATOM 7481 O O . ASN A 1 1139 ? -33.830 12.880 3.818 1.00 89.06 1139 ASN A O 1
ATOM 7485 N N . GLY A 1 1140 ? -35.831 13.522 4.609 1.00 88.25 1140 GLY A N 1
ATOM 7486 C CA . GLY A 1 1140 ? -36.393 13.861 3.305 1.00 88.25 1140 GLY A CA 1
ATOM 7487 C C . GLY A 1 1140 ? -35.831 15.178 2.760 1.00 88.25 1140 GLY A C 1
ATOM 7488 O O . GLY A 1 1140 ? -35.479 16.089 3.508 1.00 88.25 1140 GLY A O 1
ATOM 7489 N N . GLY A 1 1141 ? -35.750 15.287 1.440 1.00 87.94 1141 GLY A N 1
ATOM 7490 C CA . GLY A 1 1141 ? -35.262 16.458 0.730 1.00 87.94 1141 GLY A CA 1
ATOM 7491 C C . GLY A 1 1141 ? -36.264 17.607 0.759 1.00 87.94 1141 GLY A C 1
ATOM 7492 O O . GLY A 1 1141 ? -37.458 17.427 0.517 1.00 87.94 1141 GLY A O 1
ATOM 7493 N N . PHE A 1 1142 ? -35.785 18.817 1.026 1.00 87.56 1142 PHE A N 1
ATOM 7494 C CA . PHE A 1 1142 ? -36.630 20.008 0.996 1.00 87.56 1142 PHE A CA 1
ATOM 7495 C C . PHE A 1 1142 ? -36.884 20.463 -0.451 1.00 87.56 1142 PHE A C 1
ATOM 7497 O O . PHE A 1 1142 ? -36.008 20.344 -1.311 1.00 87.56 1142 PHE A O 1
ATOM 7504 N N . ASN A 1 1143 ? -38.085 20.985 -0.716 1.00 89.06 1143 ASN A N 1
ATOM 7505 C CA . ASN A 1 1143 ? -38.483 21.483 -2.030 1.00 89.06 1143 ASN A CA 1
ATOM 7506 C C . ASN A 1 1143 ? -38.828 22.984 -2.005 1.00 89.06 1143 ASN A C 1
ATOM 7508 O O . ASN A 1 1143 ? -39.504 23.459 -1.095 1.00 89.06 1143 ASN A O 1
ATOM 7512 N N . VAL A 1 1144 ? -38.394 23.713 -3.039 1.00 87.94 1144 VAL A N 1
ATOM 7513 C CA . VAL A 1 1144 ? -38.839 25.076 -3.365 1.00 87.94 1144 VAL A CA 1
ATOM 7514 C C . VAL A 1 1144 ? -39.378 25.085 -4.788 1.00 87.94 1144 VAL A C 1
ATOM 7516 O O . VAL A 1 1144 ? -38.640 24.792 -5.724 1.00 87.94 1144 VAL A O 1
ATOM 7519 N N . THR A 1 1145 ? -40.641 25.471 -4.955 1.00 88.88 1145 THR A N 1
ATOM 7520 C CA . THR A 1 1145 ? -41.278 25.573 -6.273 1.00 88.88 1145 THR A CA 1
ATOM 7521 C C . THR A 1 1145 ? -41.877 26.963 -6.458 1.00 88.88 1145 THR A C 1
ATOM 7523 O O . THR A 1 1145 ? -42.638 27.425 -5.610 1.00 88.88 1145 THR A O 1
ATOM 7526 N N . VAL A 1 1146 ? -41.519 27.644 -7.549 1.00 87.38 1146 VAL A N 1
ATOM 7527 C CA . VAL A 1 1146 ? -41.970 29.004 -7.875 1.00 87.38 1146 VAL A CA 1
ATOM 7528 C C . VAL A 1 1146 ? -42.433 29.046 -9.328 1.00 87.38 1146 VAL A C 1
ATOM 7530 O O . VAL A 1 1146 ? -41.672 28.711 -10.229 1.00 87.38 1146 VAL A O 1
ATOM 7533 N N . ALA A 1 1147 ? -43.664 29.492 -9.562 1.00 85.31 1147 ALA A N 1
ATOM 7534 C CA . ALA A 1 1147 ? -44.191 29.767 -10.894 1.00 85.31 1147 ALA A CA 1
ATOM 7535 C C . ALA A 1 1147 ? -44.615 31.240 -10.971 1.00 85.31 1147 ALA A C 1
ATOM 7537 O O . ALA A 1 1147 ? -45.267 31.739 -10.052 1.00 85.31 1147 ALA A O 1
ATOM 7538 N N . ALA A 1 1148 ? -44.235 31.940 -12.036 1.00 83.56 1148 ALA A N 1
ATOM 7539 C CA . ALA A 1 1148 ? -44.608 33.329 -12.277 1.00 83.56 1148 ALA A CA 1
ATOM 7540 C C . ALA A 1 1148 ? -44.936 33.546 -13.758 1.00 83.56 1148 ALA A C 1
ATOM 7542 O O . ALA A 1 1148 ? -44.128 33.246 -14.630 1.00 83.56 1148 ALA A O 1
ATOM 7543 N N . ALA A 1 1149 ? -46.108 34.106 -14.047 1.00 79.50 1149 ALA A N 1
ATOM 7544 C CA . ALA A 1 1149 ? -46.552 34.399 -15.405 1.00 79.50 1149 ALA A CA 1
ATOM 7545 C C . ALA A 1 1149 ? -46.948 35.876 -15.529 1.00 79.50 1149 ALA A C 1
ATOM 7547 O O . ALA A 1 1149 ? -47.639 36.408 -14.661 1.00 79.50 1149 ALA A O 1
ATOM 7548 N N . ALA A 1 1150 ? -46.526 36.525 -16.612 1.00 76.06 1150 ALA A N 1
ATOM 7549 C CA . ALA A 1 1150 ? -46.922 37.877 -16.989 1.00 76.06 1150 ALA A CA 1
ATOM 7550 C C . ALA A 1 1150 ? -47.438 37.871 -18.435 1.00 76.06 1150 ALA A C 1
ATOM 7552 O O . ALA A 1 1150 ? -46.804 37.291 -19.318 1.00 76.06 1150 ALA A O 1
ATOM 7553 N N . ALA A 1 1151 ? -48.605 38.457 -18.692 1.00 76.19 1151 ALA A N 1
ATOM 7554 C CA . ALA A 1 1151 ? -49.169 38.563 -20.037 1.00 76.19 1151 ALA A CA 1
ATOM 7555 C C . ALA A 1 1151 ? -50.029 39.820 -20.197 1.00 76.19 1151 ALA A C 1
ATOM 7557 O O . ALA A 1 1151 ? -50.592 40.304 -19.216 1.00 76.19 1151 ALA A O 1
ATOM 7558 N N . SER A 1 1152 ? -50.153 40.312 -21.434 1.00 67.12 1152 SER A N 1
ATOM 7559 C CA . SER A 1 1152 ? -51.206 41.264 -21.827 1.00 67.12 1152 SER A CA 1
ATOM 7560 C C . SER A 1 1152 ? -52.585 40.593 -21.952 1.00 67.12 1152 SER A C 1
ATOM 7562 O O . SER A 1 1152 ? -53.605 41.263 -21.810 1.00 67.12 1152 SER A O 1
ATOM 7564 N N . GLY A 1 1153 ? -52.610 39.270 -22.177 1.00 68.38 1153 GLY A N 1
ATOM 7565 C CA . GLY A 1 1153 ? -53.788 38.396 -22.102 1.00 68.38 1153 GLY A CA 1
ATOM 7566 C C . GLY A 1 1153 ? -53.877 37.589 -20.793 1.00 68.38 1153 GLY A C 1
ATOM 7567 O O . GLY A 1 1153 ? -53.486 38.053 -19.726 1.00 68.38 1153 GLY A O 1
ATOM 7568 N N . THR A 1 1154 ? -54.393 36.354 -20.847 1.00 75.44 1154 THR A N 1
ATOM 7569 C CA . THR A 1 1154 ? -54.541 35.481 -19.661 1.00 75.44 1154 THR A CA 1
ATOM 7570 C C . THR A 1 1154 ? -53.194 34.942 -19.167 1.00 75.44 1154 THR A C 1
ATOM 7572 O O . THR A 1 1154 ? -52.512 34.250 -19.915 1.00 75.44 1154 THR A O 1
ATOM 7575 N N . ALA A 1 1155 ? -52.833 35.202 -17.906 1.00 76.69 1155 ALA A N 1
ATOM 7576 C CA . ALA A 1 1155 ? -51.641 34.652 -17.256 1.00 76.69 1155 ALA A CA 1
ATOM 7577 C C . ALA A 1 1155 ? -52.020 33.554 -16.249 1.00 76.69 1155 ALA A C 1
ATOM 7579 O O . ALA A 1 1155 ? -52.816 33.789 -15.339 1.00 76.69 1155 ALA A O 1
ATOM 7580 N N . VAL A 1 1156 ? -51.434 32.365 -16.386 1.00 78.56 1156 VAL A N 1
ATOM 7581 C CA . VAL A 1 1156 ? -51.639 31.228 -15.478 1.00 78.56 1156 VAL A CA 1
ATOM 7582 C C . VAL A 1 1156 ? -50.293 30.810 -14.898 1.00 78.56 1156 VAL A C 1
ATOM 7584 O O . VAL A 1 1156 ? -49.352 30.546 -15.636 1.00 78.56 1156 VAL A O 1
ATOM 7587 N N . ALA A 1 1157 ? -50.184 30.742 -13.573 1.00 82.94 1157 ALA A N 1
ATOM 7588 C CA . ALA A 1 1157 ? -48.991 30.255 -12.887 1.00 82.94 1157 ALA A CA 1
ATOM 7589 C C . ALA A 1 1157 ? -49.377 29.142 -11.911 1.00 82.94 1157 ALA A C 1
ATOM 7591 O O . ALA A 1 1157 ? -50.167 29.363 -10.995 1.00 82.94 1157 ALA A O 1
ATOM 7592 N N . VAL A 1 1158 ? -48.828 27.947 -12.115 1.00 85.62 1158 VAL A N 1
ATOM 7593 C CA . VAL A 1 1158 ? -49.087 26.762 -11.293 1.00 85.62 1158 VAL A CA 1
ATOM 7594 C C . VAL A 1 1158 ? -47.759 26.223 -10.782 1.00 85.62 1158 VAL A C 1
ATOM 7596 O O . VAL A 1 1158 ? -46.934 25.740 -11.551 1.00 85.62 1158 VAL A O 1
ATOM 7599 N N . GLY A 1 1159 ? -47.550 26.306 -9.470 1.00 86.06 1159 GLY A N 1
ATOM 7600 C CA . GLY A 1 1159 ? -46.414 25.695 -8.787 1.00 86.06 1159 GLY A CA 1
ATOM 7601 C C . GLY A 1 1159 ? -46.882 24.542 -7.908 1.00 86.06 1159 GLY A C 1
ATOM 7602 O O . GLY A 1 1159 ? -47.648 24.765 -6.974 1.00 86.06 1159 GLY A O 1
ATOM 7603 N N . VAL A 1 1160 ? -46.415 23.324 -8.181 1.00 90.31 1160 VAL A N 1
ATOM 7604 C CA . VAL A 1 1160 ? -46.665 22.140 -7.350 1.00 90.31 1160 VAL A CA 1
ATOM 7605 C C . VAL A 1 1160 ? -45.349 21.700 -6.724 1.00 90.31 1160 VAL A C 1
ATOM 7607 O O . VAL A 1 1160 ? -44.463 21.192 -7.406 1.00 90.31 1160 VAL A O 1
ATOM 7610 N N . GLY A 1 1161 ? -45.219 21.919 -5.419 1.00 88.31 1161 GLY A N 1
ATOM 7611 C CA . GLY A 1 1161 ? -44.057 21.508 -4.639 1.00 88.31 1161 GLY A CA 1
ATOM 7612 C C . GLY A 1 1161 ? -44.412 20.412 -3.644 1.00 88.31 1161 GLY A C 1
ATOM 7613 O O . GLY A 1 1161 ? -45.323 20.593 -2.838 1.00 88.31 1161 GLY A O 1
ATOM 7614 N N . VAL A 1 1162 ? -43.688 19.295 -3.673 1.00 92.44 1162 VAL A N 1
ATOM 7615 C CA . VAL A 1 1162 ? -43.827 18.198 -2.705 1.00 92.44 1162 VAL A CA 1
ATOM 7616 C C . VAL A 1 1162 ? -42.465 17.931 -2.071 1.00 92.44 1162 VAL A C 1
ATOM 7618 O O . VAL A 1 1162 ? -41.484 17.671 -2.765 1.00 92.44 1162 VAL A O 1
ATOM 7621 N N . GLY A 1 1163 ? -42.380 18.018 -0.743 1.00 88.31 1163 GLY A N 1
ATOM 7622 C CA . GLY A 1 1163 ? -41.172 17.641 -0.006 1.00 88.31 1163 GLY A CA 1
ATOM 7623 C C . GLY A 1 1163 ? -40.908 16.133 -0.063 1.00 88.31 1163 GLY A C 1
ATOM 7624 O O . GLY A 1 1163 ? -41.807 15.334 -0.318 1.00 88.31 1163 GLY A O 1
ATOM 7625 N N . GLY A 1 1164 ? -39.666 15.736 0.190 1.00 90.06 1164 GLY A N 1
ATOM 7626 C CA . GLY A 1 1164 ? -39.293 14.334 0.308 1.00 90.06 1164 GLY A CA 1
ATOM 7627 C C . GLY A 1 1164 ? -39.778 13.716 1.618 1.00 90.06 1164 GLY A C 1
ATOM 7628 O O . GLY A 1 1164 ? -39.794 14.375 2.657 1.00 90.06 1164 GLY A O 1
ATOM 7629 N N . ALA A 1 1165 ? -40.127 12.430 1.582 1.00 92.94 1165 ALA A N 1
ATOM 7630 C CA . ALA A 1 1165 ? -40.380 11.659 2.797 1.00 92.94 1165 ALA A CA 1
ATOM 7631 C C . ALA A 1 1165 ? -39.062 11.367 3.533 1.00 92.94 1165 ALA A C 1
ATOM 7633 O O . ALA A 1 1165 ? -38.042 11.122 2.883 1.00 92.94 1165 ALA A O 1
ATOM 7634 N N . GLY A 1 1166 ? -39.093 11.368 4.868 1.00 87.88 1166 GLY A N 1
ATOM 7635 C CA . GLY A 1 1166 ? -38.017 10.791 5.677 1.00 87.88 1166 GLY A CA 1
ATOM 7636 C C . GLY A 1 1166 ? -37.927 9.276 5.484 1.00 87.88 1166 GLY A C 1
ATOM 7637 O O . GLY A 1 1166 ? -38.880 8.648 5.017 1.00 87.88 1166 GLY A O 1
ATOM 7638 N N . GLY A 1 1167 ? -36.767 8.710 5.791 1.00 86.50 1167 GLY A N 1
ATOM 7639 C CA . GLY A 1 1167 ? -36.597 7.272 5.946 1.00 86.50 1167 GLY A CA 1
ATOM 7640 C C . GLY A 1 1167 ? -36.881 6.846 7.381 1.00 86.50 1167 GLY A C 1
ATOM 7641 O O . GLY A 1 1167 ? -36.697 7.641 8.303 1.00 86.50 1167 GLY A O 1
ATOM 7642 N N . ASP A 1 1168 ? -37.306 5.594 7.529 1.00 75.00 1168 ASP A N 1
ATOM 7643 C CA . ASP A 1 1168 ? -37.513 4.937 8.823 1.00 75.00 1168 ASP A CA 1
ATOM 7644 C C . ASP A 1 1168 ? -36.227 4.268 9.317 1.00 75.00 1168 ASP A C 1
ATOM 7646 O O . ASP A 1 1168 ? -35.543 3.618 8.482 1.00 75.00 1168 ASP A O 1
#